Protein AF-A0A2E9YF10-F1 (afdb_monomer_lite)

Structure (mmCIF, N/CA/C/O backbone):
data_AF-A0A2E9YF10-F1
#
_entry.id   AF-A0A2E9YF10-F1
#
loop_
_atom_site.group_PDB
_atom_site.id
_atom_site.type_symbol
_atom_site.label_atom_id
_atom_site.label_alt_id
_atom_site.label_comp_id
_atom_site.label_asym_id
_atom_site.label_entity_id
_atom_site.label_seq_id
_atom_site.pdbx_PDB_ins_code
_atom_site.Cartn_x
_atom_site.Cartn_y
_atom_site.Cartn_z
_atom_site.occupancy
_atom_site.B_iso_or_equiv
_atom_site.auth_seq_id
_atom_site.auth_comp_id
_atom_site.auth_asym_id
_atom_site.auth_atom_id
_atom_site.pdbx_PDB_model_num
ATOM 1 N N . MET A 1 1 ? -75.043 26.087 6.408 1.00 33.78 1 MET A N 1
ATOM 2 C CA . MET A 1 1 ? -76.113 26.204 5.392 1.00 33.78 1 MET A CA 1
ATOM 3 C C . MET A 1 1 ? -75.469 26.584 4.065 1.00 33.78 1 MET A C 1
ATOM 5 O O . MET A 1 1 ? -74.513 27.340 4.0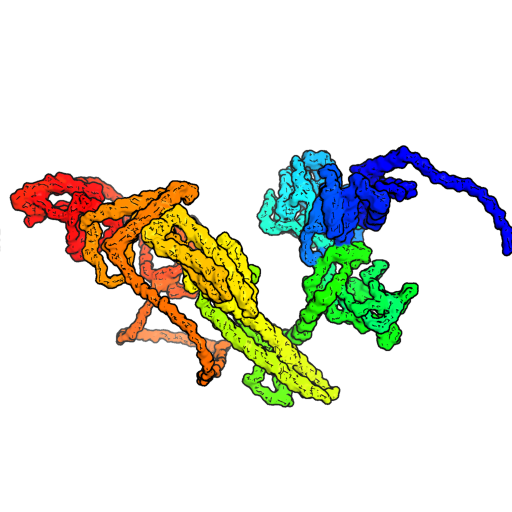78 1.00 33.78 1 MET A O 1
ATOM 9 N N . PHE A 1 2 ? -75.966 25.998 2.981 1.00 37.41 2 PHE A N 1
ATOM 10 C CA . PHE A 1 2 ? -75.585 26.122 1.566 1.00 37.41 2 PHE A CA 1
ATOM 11 C C . PHE A 1 2 ? -75.301 27.533 0.964 1.00 37.41 2 PHE A C 1
ATOM 13 O O . PHE A 1 2 ? -75.954 28.497 1.342 1.00 37.41 2 PHE A O 1
ATOM 20 N N . ILE A 1 3 ? -74.474 27.530 -0.106 1.00 39.19 3 ILE A N 1
ATOM 21 C CA . ILE A 1 3 ? -74.473 28.369 -1.347 1.00 39.19 3 ILE A CA 1
ATOM 22 C C . ILE A 1 3 ? -74.109 29.877 -1.272 1.00 39.19 3 ILE A C 1
ATOM 24 O O . ILE A 1 3 ? -74.899 30.685 -0.800 1.00 39.19 3 ILE A O 1
ATOM 28 N N . LEU A 1 4 ? -72.986 30.266 -1.907 1.00 33.84 4 LEU A N 1
ATOM 29 C CA . LEU A 1 4 ? -72.862 31.016 -3.195 1.00 33.84 4 LEU A CA 1
ATOM 30 C C . LEU A 1 4 ? -71.341 31.166 -3.507 1.00 33.84 4 LEU A C 1
ATOM 32 O O . LEU A 1 4 ? -70.606 31.550 -2.609 1.00 33.84 4 LEU A O 1
ATOM 36 N N . LEU A 1 5 ? -70.724 30.774 -4.635 1.00 41.94 5 LEU A N 1
ATOM 37 C CA . LEU A 1 5 ? -71.034 30.807 -6.083 1.00 41.94 5 LEU A CA 1
ATOM 38 C C . LEU A 1 5 ? -70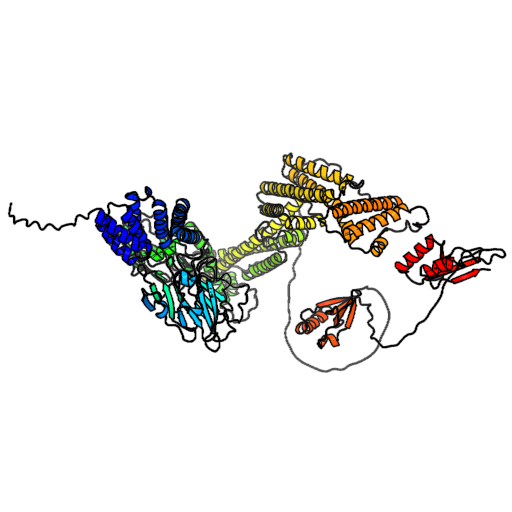.656 32.149 -6.754 1.00 41.94 5 LEU A C 1
ATOM 40 O O . LEU A 1 5 ? -71.479 33.057 -6.808 1.00 41.94 5 LEU A O 1
ATOM 44 N N . TRP A 1 6 ? -69.444 32.230 -7.331 1.00 31.45 6 TRP A N 1
ATOM 45 C CA . TRP A 1 6 ? -69.041 33.248 -8.323 1.00 31.45 6 TRP A CA 1
ATOM 46 C C . TRP A 1 6 ? -68.174 32.639 -9.448 1.00 31.45 6 TRP A C 1
ATOM 48 O O . TRP A 1 6 ? -67.089 32.127 -9.205 1.00 31.45 6 TRP A O 1
ATOM 58 N N . THR A 1 7 ? -68.722 32.689 -10.667 1.00 33.41 7 THR A N 1
ATOM 59 C CA . THR A 1 7 ? -68.110 32.606 -12.017 1.00 33.41 7 THR A CA 1
ATOM 60 C C . THR A 1 7 ? -66.677 32.076 -12.203 1.00 33.41 7 THR A C 1
ATOM 62 O O . THR A 1 7 ? -65.699 32.740 -11.866 1.00 33.41 7 THR A O 1
ATOM 65 N N . THR A 1 8 ? -66.554 30.978 -12.954 1.00 36.12 8 THR A N 1
ATOM 66 C CA . THR A 1 8 ? -65.306 30.539 -13.601 1.00 36.12 8 THR A CA 1
ATOM 67 C C . THR A 1 8 ? -64.965 31.389 -14.831 1.00 36.12 8 THR A C 1
ATOM 69 O O . THR A 1 8 ? -65.691 31.346 -15.825 1.00 36.12 8 THR A O 1
ATOM 72 N N . SER A 1 9 ? -63.817 32.067 -14.812 1.00 33.66 9 SER A N 1
ATOM 73 C CA . SER A 1 9 ? -63.152 32.570 -16.023 1.00 33.66 9 SER A CA 1
ATOM 74 C C . SER A 1 9 ? -62.029 31.607 -16.396 1.00 33.66 9 SER A C 1
ATOM 76 O O . SER A 1 9 ? -60.978 31.610 -15.759 1.00 33.66 9 SER A O 1
ATOM 78 N N . THR A 1 10 ? -62.240 30.761 -17.405 1.00 37.72 10 THR A N 1
ATOM 79 C CA . THR A 1 10 ? -61.229 29.799 -17.870 1.00 37.72 10 THR A CA 1
ATOM 80 C C . THR A 1 10 ? -60.118 30.510 -18.640 1.00 37.72 10 THR A C 1
ATOM 82 O O . THR A 1 10 ? -60.157 30.597 -19.869 1.00 37.72 10 THR A O 1
ATOM 85 N N . VAL A 1 11 ? -59.105 30.998 -17.924 1.00 36.19 11 VAL A N 1
ATOM 86 C CA . VAL A 1 11 ? -57.797 31.259 -18.529 1.00 36.19 11 VAL A CA 1
ATOM 87 C C . VAL A 1 11 ? -57.187 29.900 -18.848 1.00 36.19 11 VAL A C 1
ATOM 89 O O . VAL A 1 11 ? -56.708 29.200 -17.959 1.00 36.19 11 VAL A O 1
ATOM 92 N N . SER A 1 12 ? -57.235 29.509 -20.120 1.00 37.44 12 SER A N 1
ATOM 93 C CA . SER A 1 12 ? -56.389 28.427 -20.611 1.00 37.44 12 SER A CA 1
ATOM 94 C C . SER A 1 12 ? -54.945 28.908 -20.515 1.00 37.44 12 SER A C 1
ATOM 96 O O . SER A 1 12 ? -54.498 29.725 -21.319 1.00 37.44 12 SER A O 1
ATOM 98 N N . ALA A 1 13 ? -54.221 28.407 -19.514 1.00 35.00 13 ALA A N 1
ATOM 99 C CA . ALA A 1 13 ? -52.782 28.289 -19.637 1.00 35.00 13 ALA A CA 1
ATOM 100 C C . ALA A 1 13 ? -52.546 27.311 -20.791 1.00 35.00 13 ALA A C 1
ATOM 102 O O . ALA A 1 13 ? -52.796 26.113 -20.658 1.00 35.00 13 ALA A O 1
ATOM 103 N N . GLN A 1 14 ? -52.159 27.838 -21.951 1.00 34.19 14 GLN A N 1
ATOM 104 C CA . GLN A 1 14 ? -51.755 27.013 -23.077 1.00 34.19 14 GLN A CA 1
ATOM 105 C C . GLN A 1 14 ? -50.404 26.389 -22.730 1.00 34.19 14 GLN A C 1
ATOM 107 O O . GLN A 1 14 ? -49.355 26.966 -23.008 1.00 34.19 14 GLN A O 1
ATOM 112 N N . SER A 1 15 ? -50.439 25.197 -22.129 1.00 40.03 15 SER A N 1
ATOM 113 C CA . SER A 1 15 ? -49.371 24.225 -22.328 1.00 40.03 15 SER A CA 1
ATOM 114 C C . SER A 1 15 ? -49.206 24.083 -23.837 1.00 40.03 15 SER A C 1
ATOM 116 O O . SER A 1 15 ? -50.122 23.619 -24.519 1.00 40.03 15 SER A O 1
ATOM 118 N N . VAL A 1 16 ? -48.091 24.575 -24.372 1.00 47.06 16 VAL A N 1
ATOM 119 C CA . VAL A 1 16 ? -47.801 24.441 -25.798 1.00 47.06 16 VAL A CA 1
ATOM 120 C C . VAL A 1 16 ? -47.677 22.947 -26.065 1.00 47.06 16 VAL A C 1
ATOM 122 O O . VAL A 1 16 ? -46.739 22.324 -25.577 1.00 47.06 16 VAL A O 1
ATOM 125 N N . GLU A 1 17 ? -48.618 22.366 -26.808 1.00 52.06 17 GLU A N 1
ATOM 126 C CA . GLU A 1 17 ? -48.466 21.008 -27.325 1.00 52.06 17 GLU A CA 1
ATOM 127 C C . GLU A 1 17 ? -47.304 21.030 -28.321 1.00 52.06 17 GLU A C 1
ATOM 129 O O . GLU A 1 17 ? -47.442 21.456 -29.471 1.00 52.06 17 GLU A O 1
ATOM 134 N N . TRP A 1 18 ? -46.120 20.646 -27.848 1.00 61.25 18 TRP A N 1
ATOM 135 C CA . TRP A 1 18 ? -44.942 20.519 -28.690 1.00 61.25 18 TRP A CA 1
ATOM 136 C C . TRP A 1 18 ? -45.186 19.411 -29.710 1.00 61.25 18 TRP A C 1
ATOM 138 O O . TRP A 1 18 ? -45.503 18.278 -29.353 1.00 61.25 18 TRP A O 1
ATOM 148 N N . SER A 1 19 ? -45.008 19.719 -30.996 1.00 77.81 19 SER A N 1
ATOM 149 C CA . SER A 1 19 ? -45.003 18.664 -32.004 1.00 77.81 19 SER A CA 1
ATOM 150 C C . SER A 1 19 ? -43.757 17.790 -31.824 1.00 77.81 19 SER A C 1
ATOM 152 O O . SER A 1 19 ? -42.690 18.303 -31.480 1.00 77.81 19 SER A O 1
ATOM 154 N N . GLU A 1 20 ? -43.842 16.494 -32.141 1.00 81.62 20 GLU A N 1
ATOM 155 C CA . GLU A 1 20 ? -42.673 15.589 -32.160 1.00 81.62 20 GLU A CA 1
ATOM 156 C C . GLU A 1 20 ? -41.497 16.166 -32.967 1.00 81.62 20 GLU A C 1
ATOM 158 O O . GLU A 1 20 ? -40.333 15.941 -32.649 1.00 81.62 20 GLU A O 1
ATOM 163 N N . LYS A 1 21 ? -41.788 16.970 -33.998 1.00 82.50 21 LYS A N 1
ATOM 164 C CA . LYS A 1 21 ? -40.778 17.642 -34.821 1.00 82.50 21 LYS A CA 1
ATOM 165 C C . LYS A 1 21 ? -40.093 18.805 -34.095 1.00 82.50 21 LYS A C 1
ATOM 167 O O . LYS A 1 21 ? -38.905 19.036 -34.312 1.00 82.50 21 LYS A O 1
ATOM 172 N N . ASP A 1 22 ? -40.820 19.549 -33.265 1.00 82.44 22 ASP A N 1
ATOM 173 C CA . ASP A 1 22 ? -40.246 20.608 -32.431 1.00 82.44 22 ASP A CA 1
ATOM 174 C C . ASP A 1 22 ? -39.468 20.022 -31.248 1.00 82.44 22 ASP A C 1
ATOM 176 O O . ASP A 1 22 ? -38.408 20.550 -30.908 1.00 82.44 22 ASP A O 1
ATOM 180 N N . LEU A 1 23 ? -39.934 18.899 -30.690 1.00 84.94 23 LEU A N 1
ATOM 181 C CA . LEU A 1 23 ? -39.217 18.143 -29.664 1.00 84.94 23 LEU A CA 1
ATOM 182 C C . LEU A 1 23 ? -37.903 17.582 -30.216 1.00 84.94 23 LEU A C 1
ATOM 184 O O . LEU A 1 23 ? -36.839 17.969 -29.739 1.00 84.94 23 LEU A O 1
ATOM 188 N N . ALA A 1 24 ? -37.949 16.801 -31.300 1.00 86.88 24 ALA A N 1
ATOM 189 C CA . ALA A 1 24 ? -36.759 16.243 -31.945 1.00 86.88 24 ALA A CA 1
ATOM 190 C C . ALA A 1 24 ? -35.729 17.316 -32.355 1.00 86.88 24 ALA A C 1
ATOM 192 O O . ALA A 1 24 ? -34.529 17.102 -32.200 1.00 86.88 24 ALA A O 1
ATOM 193 N N . ARG A 1 25 ? -36.170 18.497 -32.821 1.00 88.69 25 ARG A N 1
ATOM 194 C CA . ARG A 1 25 ? -35.262 19.614 -33.152 1.00 88.69 25 ARG A CA 1
ATOM 195 C C . ARG A 1 25 ? -34.525 20.160 -31.925 1.00 88.69 25 ARG A C 1
ATOM 197 O O . ARG A 1 25 ? -33.366 20.543 -32.044 1.00 88.69 25 ARG A O 1
ATOM 204 N N . ASN A 1 26 ? -35.183 20.252 -30.771 1.00 87.25 26 ASN A N 1
ATOM 205 C CA . ASN A 1 26 ? -34.536 20.758 -29.559 1.00 87.25 26 ASN A CA 1
ATOM 206 C C . ASN A 1 26 ? -33.695 19.680 -28.858 1.00 87.25 26 ASN A C 1
ATOM 208 O O . ASN A 1 26 ? -32.656 20.029 -28.313 1.00 87.25 26 ASN A O 1
ATOM 212 N N . VAL A 1 27 ? -34.071 18.398 -28.951 1.00 91.38 27 VAL A N 1
ATOM 213 C CA . VAL A 1 27 ? -33.208 17.274 -28.539 1.00 91.38 27 VAL A CA 1
ATOM 214 C C . VAL A 1 27 ? -31.919 17.261 -29.363 1.00 91.38 27 VAL A C 1
ATOM 216 O O . VAL A 1 27 ? -30.845 17.259 -28.781 1.00 91.38 27 VAL A O 1
ATOM 219 N N . HIS A 1 28 ? -32.005 17.372 -30.695 1.00 91.38 28 HIS A N 1
ATOM 220 C CA . HIS A 1 28 ? -30.828 17.499 -31.570 1.00 91.38 28 HIS A CA 1
ATOM 221 C C . HIS A 1 28 ? -29.921 18.664 -31.150 1.00 91.38 28 HIS A C 1
ATOM 223 O O . HIS A 1 28 ? -28.714 18.501 -31.051 1.00 91.38 28 HIS A O 1
ATOM 229 N N . ARG A 1 29 ? -30.503 19.827 -30.836 1.00 89.44 29 ARG A N 1
ATOM 230 C CA . ARG A 1 29 ? -29.757 21.007 -30.371 1.00 89.44 29 ARG A CA 1
ATOM 231 C C . ARG A 1 29 ? -29.088 20.816 -29.001 1.00 89.44 29 ARG A C 1
ATOM 233 O O . ARG A 1 29 ? -28.072 21.456 -28.725 1.00 89.44 29 ARG A O 1
ATOM 240 N N . ALA A 1 30 ? -29.681 19.998 -28.137 1.00 91.81 30 ALA A N 1
ATOM 241 C CA . ALA A 1 30 ? -29.127 19.671 -26.831 1.00 91.81 30 ALA A CA 1
ATOM 242 C C . ALA A 1 30 ? -27.978 18.655 -26.969 1.00 91.81 30 ALA A C 1
ATOM 244 O O . ALA A 1 30 ? -26.899 18.906 -26.440 1.00 91.81 30 ALA A O 1
ATOM 245 N N . GLU A 1 31 ? -28.149 17.610 -27.790 1.00 93.50 31 GLU A N 1
ATOM 246 C CA . GLU A 1 31 ? -27.062 16.700 -28.191 1.00 93.50 31 GLU A CA 1
ATOM 247 C C . GLU A 1 31 ? -25.905 17.462 -28.865 1.00 93.50 31 GLU A C 1
ATOM 249 O O . GLU A 1 31 ? -24.761 17.256 -28.492 1.00 93.50 31 GLU A O 1
ATOM 254 N N . GLU A 1 32 ? -26.172 18.418 -29.769 1.00 93.75 32 GLU A N 1
ATOM 255 C CA . GLU A 1 32 ? -25.132 19.269 -30.384 1.00 93.75 32 GLU A CA 1
ATOM 256 C C . GLU A 1 32 ? -24.313 20.058 -29.344 1.00 93.75 32 GLU A C 1
ATOM 258 O O . GLU A 1 32 ? -23.129 20.301 -29.561 1.00 93.75 32 GLU A O 1
ATOM 263 N N . SER A 1 33 ? -24.919 20.462 -28.218 1.00 90.31 33 SER A N 1
ATOM 264 C CA . SER A 1 33 ? -24.198 21.139 -27.124 1.00 90.31 33 SER A CA 1
ATOM 265 C C . SER A 1 33 ? -23.443 20.137 -26.237 1.00 90.31 33 SER A C 1
ATOM 267 O O . SER A 1 33 ? -22.348 20.438 -25.773 1.00 90.31 33 SER A O 1
ATOM 269 N N . PHE A 1 34 ? -23.986 18.928 -26.047 1.00 92.06 34 PHE A N 1
ATOM 270 C CA . PHE A 1 34 ? -23.326 17.825 -25.340 1.00 92.06 34 PHE A CA 1
ATOM 271 C C . PHE A 1 34 ? -22.072 17.333 -26.083 1.00 92.06 34 PHE A C 1
ATOM 273 O O . PHE A 1 34 ? -20.990 17.291 -25.503 1.00 92.06 34 PHE A O 1
ATOM 280 N N . GLU A 1 35 ? -22.187 17.049 -27.385 1.00 90.19 35 GLU A N 1
ATOM 281 C CA . GLU A 1 35 ? -21.073 16.646 -28.258 1.00 90.19 35 GLU A CA 1
ATOM 282 C C . GLU A 1 35 ? -20.001 17.743 -28.395 1.00 90.19 35 GLU A C 1
ATOM 284 O O . GLU A 1 35 ? -18.830 17.436 -28.615 1.00 90.19 35 GLU A O 1
ATOM 289 N N . ALA A 1 36 ? -20.380 19.018 -28.240 1.00 86.50 36 ALA A N 1
ATOM 290 C CA . ALA A 1 36 ? -19.456 20.153 -28.226 1.00 86.50 36 ALA A CA 1
ATOM 291 C C . ALA A 1 36 ? -18.755 20.384 -26.870 1.00 86.50 36 ALA A C 1
ATOM 293 O O . ALA A 1 36 ? -17.874 21.240 -26.793 1.00 86.50 36 ALA A O 1
ATOM 294 N N . GLY A 1 37 ? -19.134 19.659 -25.810 1.00 86.44 37 GLY A N 1
ATOM 295 C CA . GLY A 1 37 ? -18.610 19.857 -24.454 1.00 86.44 37 GLY A CA 1
ATOM 296 C C . GLY A 1 37 ? -19.197 21.059 -23.701 1.00 86.44 37 GLY A C 1
ATOM 297 O O . GLY A 1 37 ? -18.719 21.378 -22.617 1.00 86.44 37 GLY A O 1
ATOM 298 N N . GLU A 1 38 ? -20.235 21.714 -24.233 1.00 89.88 38 GLU A N 1
ATOM 299 C CA . GLU A 1 38 ? -20.941 22.839 -23.596 1.00 89.88 38 GLU A CA 1
ATOM 300 C C . GLU A 1 38 ? -21.930 22.321 -22.527 1.00 89.88 38 GLU A C 1
ATOM 302 O O . GLU A 1 38 ? -23.151 22.486 -22.639 1.00 89.88 38 GLU A O 1
ATOM 307 N N . MET A 1 39 ? -21.417 21.633 -21.506 1.00 91.62 39 MET A N 1
ATOM 308 C CA . MET A 1 39 ? -22.204 20.930 -20.490 1.00 91.62 39 MET A CA 1
ATOM 309 C C . MET A 1 39 ? -23.185 21.840 -19.735 1.00 91.62 39 MET A C 1
ATOM 311 O O . MET A 1 39 ? -24.346 21.456 -19.599 1.00 91.62 39 MET A O 1
ATOM 315 N N . SER A 1 40 ? -22.807 23.069 -19.356 1.00 90.25 40 SER A N 1
ATOM 316 C CA . SER A 1 40 ? -23.729 24.013 -18.689 1.00 90.25 40 SER A CA 1
ATOM 317 C C . SER A 1 40 ? -24.909 24.403 -19.590 1.00 90.25 40 SER A C 1
ATOM 319 O O . SER A 1 40 ? -26.069 24.487 -19.167 1.00 90.25 40 SER A O 1
ATOM 321 N N . ARG A 1 41 ? -24.637 24.573 -20.888 1.00 90.56 41 ARG A N 1
ATOM 322 C CA . ARG A 1 41 ? -25.661 24.860 -21.900 1.00 90.56 41 ARG A CA 1
ATOM 323 C C . ARG A 1 41 ? -26.545 23.642 -22.163 1.00 90.56 41 ARG A C 1
ATOM 325 O O . ARG A 1 41 ? -27.754 23.798 -22.344 1.00 90.56 41 ARG A O 1
ATOM 332 N N . SER A 1 42 ? -25.947 22.453 -22.188 1.00 92.56 42 SER A N 1
ATOM 333 C CA . SER A 1 42 ? -26.638 21.183 -22.392 1.00 92.56 42 SER A CA 1
ATOM 334 C C . SER A 1 42 ? -27.578 20.870 -21.224 1.00 92.56 42 SER A C 1
ATOM 336 O O . SER A 1 42 ? -28.759 20.611 -21.453 1.00 92.56 42 SER A O 1
ATOM 338 N N . TYR A 1 43 ? -27.113 21.032 -19.981 1.00 94.00 43 TYR A N 1
ATOM 339 C CA . TYR A 1 43 ? -27.906 20.910 -18.753 1.00 94.00 43 TYR A CA 1
ATOM 340 C C . TYR A 1 43 ? -29.173 21.775 -18.809 1.00 94.00 43 TYR A C 1
ATOM 342 O O . TYR A 1 43 ? -30.287 21.263 -18.691 1.00 94.00 43 TYR A O 1
ATOM 350 N N . GLY A 1 44 ? -29.029 23.072 -19.111 1.00 90.62 44 GLY A N 1
ATOM 351 C CA . GLY A 1 44 ? -30.166 23.992 -19.227 1.00 90.62 44 GLY A CA 1
ATOM 352 C C . GLY A 1 44 ? -31.159 23.645 -20.350 1.00 90.62 44 GLY A C 1
ATOM 353 O O . GLY A 1 44 ? -32.341 23.981 -20.252 1.00 90.62 44 GLY A O 1
ATOM 354 N N . LEU A 1 45 ? -30.715 22.955 -21.408 1.00 91.81 45 LEU A N 1
ATOM 355 C CA . LEU A 1 45 ? -31.592 22.444 -22.467 1.00 91.81 45 LEU A CA 1
ATOM 356 C C . LEU A 1 45 ? -32.282 21.134 -22.055 1.00 91.81 45 LEU A C 1
ATOM 358 O O . LEU A 1 45 ? -33.492 21.005 -22.250 1.00 91.81 45 LEU A O 1
ATOM 362 N N . PHE A 1 46 ? -31.558 20.183 -21.460 1.00 93.44 46 PHE A N 1
ATOM 363 C CA . PHE A 1 46 ? -32.112 18.892 -21.049 1.00 93.44 46 PHE A CA 1
ATOM 364 C C . PHE A 1 46 ? -33.041 18.989 -19.833 1.00 93.44 46 PHE A C 1
ATOM 366 O O . PHE A 1 46 ? -34.098 18.364 -19.866 1.00 93.44 46 PHE A O 1
ATOM 373 N N . ALA A 1 47 ? -32.762 19.849 -18.846 1.00 91.12 47 ALA A N 1
ATOM 374 C CA . ALA A 1 47 ? -33.702 20.159 -17.760 1.00 91.12 47 ALA A CA 1
ATOM 375 C C . ALA A 1 47 ? -35.066 20.626 -18.311 1.00 91.12 47 ALA A C 1
ATOM 377 O O . ALA A 1 47 ? -36.141 20.187 -17.886 1.00 91.12 47 ALA A O 1
ATOM 378 N N . HIS A 1 48 ? -35.036 21.494 -19.330 1.00 90.75 48 HIS A N 1
ATOM 379 C CA . HIS A 1 48 ? -36.249 21.964 -19.991 1.00 90.75 48 HIS A CA 1
ATOM 380 C C . HIS A 1 48 ? -36.959 20.855 -20.788 1.00 90.75 48 HIS A C 1
ATOM 382 O O . HIS A 1 48 ? -38.185 20.785 -20.780 1.00 90.75 48 HIS A O 1
ATOM 388 N N . LEU A 1 49 ? -36.212 19.965 -21.447 1.00 92.19 49 LEU A N 1
ATOM 389 C CA . LEU A 1 49 ? -36.780 18.829 -22.177 1.00 92.19 49 LEU A CA 1
ATOM 390 C C . LEU A 1 49 ? -37.421 17.795 -21.235 1.00 92.19 49 LEU A C 1
ATOM 392 O O . LEU A 1 49 ? -38.538 17.355 -21.504 1.00 92.19 49 LEU A O 1
ATOM 396 N N . VAL A 1 50 ? -36.774 17.454 -20.116 1.00 92.12 50 VAL A N 1
ATOM 397 C CA . VAL A 1 50 ? -37.313 16.525 -19.106 1.00 92.12 50 VAL A CA 1
ATOM 398 C C . VAL A 1 50 ? -38.568 17.101 -18.439 1.00 92.12 50 VAL A C 1
ATOM 400 O O . VAL A 1 50 ? -39.575 16.405 -18.337 1.00 92.12 50 VAL A O 1
ATOM 403 N N . SER A 1 51 ? -38.584 18.396 -18.097 1.00 89.06 51 SER A N 1
ATOM 404 C CA . SER A 1 51 ? -39.793 19.058 -17.560 1.00 89.06 51 SER A CA 1
ATOM 405 C C . SER A 1 51 ? -40.988 19.123 -18.531 1.00 89.06 51 SER A C 1
ATOM 407 O O . SER A 1 51 ? -42.101 19.421 -18.097 1.00 89.06 51 SER A O 1
ATOM 409 N N . ILE A 1 52 ? -40.788 18.830 -19.824 1.00 87.81 52 ILE A N 1
ATOM 410 C CA . ILE A 1 52 ? -41.849 18.744 -20.843 1.00 87.81 52 ILE A CA 1
ATOM 411 C C . ILE A 1 52 ? -42.217 17.287 -21.178 1.00 87.81 52 ILE A C 1
ATOM 413 O O . ILE A 1 52 ? -43.387 17.006 -21.431 1.00 87.81 52 ILE A O 1
ATOM 417 N N . ALA A 1 53 ? -41.237 16.379 -21.218 1.00 87.12 53 ALA A N 1
ATOM 418 C CA . ALA A 1 53 ? -41.368 15.025 -21.770 1.00 87.12 53 ALA A CA 1
ATOM 419 C C . ALA A 1 53 ? -40.647 13.955 -20.920 1.00 87.12 53 ALA A C 1
ATOM 421 O O . ALA A 1 53 ? -39.948 13.084 -21.443 1.00 87.12 53 ALA A O 1
ATOM 422 N N . GLY A 1 54 ? -40.816 14.016 -19.596 1.00 85.94 54 GLY A N 1
ATOM 423 C CA . GLY A 1 54 ? -40.262 13.055 -18.628 1.00 85.94 54 GLY A CA 1
ATOM 424 C C . GLY A 1 54 ? -40.817 11.622 -18.715 1.00 85.94 54 GLY A C 1
ATOM 425 O O . GLY A 1 54 ? -40.532 10.794 -17.862 1.00 85.94 54 GLY A O 1
ATOM 426 N N . ASP A 1 55 ? -41.606 11.297 -19.742 1.00 89.56 55 ASP A N 1
ATOM 427 C CA . ASP A 1 55 ? -41.991 9.925 -20.090 1.00 89.56 55 ASP A CA 1
ATOM 428 C C . ASP A 1 55 ? -40.932 9.206 -20.956 1.00 89.56 55 ASP A C 1
ATOM 430 O O . ASP A 1 55 ? -41.097 8.035 -21.302 1.00 89.56 55 ASP A O 1
ATOM 434 N N . ARG A 1 56 ? -39.835 9.889 -21.326 1.00 92.31 56 ARG A N 1
ATOM 435 C CA . ARG A 1 56 ? -38.810 9.378 -22.255 1.00 92.31 56 ARG A CA 1
ATOM 436 C C . ARG A 1 56 ? -37.496 9.052 -21.550 1.00 92.31 56 ARG A C 1
ATOM 438 O O . ARG A 1 56 ? -36.715 9.955 -21.245 1.00 92.31 56 ARG A O 1
ATOM 445 N N . ALA A 1 57 ? -37.193 7.755 -21.439 1.00 95.06 57 ALA A N 1
ATOM 446 C CA . ALA A 1 57 ? -35.952 7.215 -20.864 1.00 95.06 57 ALA A CA 1
ATOM 447 C C . ALA A 1 57 ? -34.680 7.949 -21.325 1.00 95.06 57 ALA A C 1
ATOM 449 O O . ALA A 1 57 ? -33.833 8.297 -20.512 1.00 95.06 57 ALA A O 1
ATOM 450 N N . PHE A 1 58 ? -34.569 8.238 -22.627 1.00 95.75 58 PHE A N 1
ATOM 451 C CA . PHE A 1 58 ? -33.410 8.919 -23.212 1.00 95.75 58 PHE A CA 1
ATOM 452 C C . PHE A 1 58 ? -33.165 10.326 -22.639 1.00 95.75 58 PHE A C 1
ATOM 454 O O . PHE A 1 58 ? -32.014 10.708 -22.454 1.00 95.75 58 PHE A O 1
ATOM 461 N N . LEU A 1 59 ? -34.220 11.094 -22.340 1.00 95.44 59 LEU A N 1
ATOM 462 C CA . LEU A 1 59 ? -34.071 12.454 -21.807 1.00 95.44 59 LEU A CA 1
ATOM 463 C C . LEU A 1 59 ? -33.585 12.430 -20.356 1.00 95.44 59 LEU A C 1
ATOM 465 O O . LEU A 1 59 ? -32.717 13.219 -19.997 1.00 95.44 59 LEU A O 1
ATOM 469 N N . HIS A 1 60 ? -34.093 11.486 -19.562 1.00 96.44 60 HIS A N 1
ATOM 470 C CA . HIS A 1 60 ? -33.612 11.222 -18.206 1.00 96.44 60 HIS A CA 1
ATOM 471 C C . HIS A 1 60 ? -32.153 10.754 -18.214 1.00 96.44 60 HIS A C 1
ATOM 473 O O . HIS A 1 60 ? -31.312 11.362 -17.559 1.00 96.44 60 HIS A O 1
ATOM 479 N N . PHE A 1 61 ? -31.826 9.768 -19.053 1.00 97.62 61 PHE A N 1
ATOM 480 C CA . PHE A 1 61 ? -30.466 9.261 -19.217 1.00 97.62 61 PHE A CA 1
ATOM 481 C C . PHE A 1 61 ? -29.478 10.367 -19.607 1.00 97.62 61 PHE A C 1
ATOM 483 O O . PHE A 1 61 ? -28.434 10.493 -18.970 1.00 97.62 61 PHE A O 1
ATOM 490 N N . ARG A 1 62 ? -29.797 11.197 -20.611 1.00 96.38 62 ARG A N 1
ATOM 491 C CA . ARG A 1 62 ? -28.919 12.302 -21.024 1.00 96.38 62 ARG A CA 1
ATOM 492 C C . ARG A 1 62 ? -28.786 13.382 -19.960 1.00 96.38 62 ARG A C 1
ATOM 494 O O . ARG A 1 62 ? -27.671 13.832 -19.723 1.00 96.38 62 ARG A O 1
ATOM 501 N N . PHE A 1 63 ? -29.873 13.757 -19.288 1.00 96.81 63 PHE A N 1
ATOM 502 C CA . PHE A 1 63 ? -29.805 14.725 -18.196 1.00 96.81 63 PHE A CA 1
ATOM 503 C C . PHE A 1 63 ? -28.927 14.219 -17.040 1.00 96.81 63 PHE A C 1
ATOM 505 O O . PHE A 1 63 ? -27.998 14.918 -16.641 1.00 96.81 63 PHE A O 1
ATOM 512 N N . GLY A 1 64 ? -29.129 12.975 -16.591 1.00 96.50 64 GLY A N 1
ATOM 513 C CA . GLY A 1 64 ? -28.282 12.351 -15.571 1.00 96.50 64 GLY A CA 1
ATOM 514 C C . GLY A 1 64 ? -26.814 12.242 -16.007 1.00 96.50 64 GLY A C 1
ATOM 515 O O . GLY A 1 64 ? -25.920 12.601 -15.246 1.00 96.50 64 GLY A O 1
ATOM 516 N N . SER A 1 65 ? -26.561 11.873 -17.271 1.00 96.25 65 SER A N 1
ATOM 517 C CA . SER A 1 65 ? -25.210 11.833 -17.869 1.00 96.25 65 SER A CA 1
ATOM 518 C C . SER A 1 65 ? -24.505 13.195 -17.855 1.00 96.25 65 SER A C 1
ATOM 520 O O . SER A 1 65 ? -23.294 13.260 -17.671 1.00 96.25 65 SER A O 1
ATOM 522 N N . ILE A 1 66 ? -25.240 14.295 -18.049 1.00 95.50 66 ILE A N 1
ATOM 523 C CA . ILE A 1 66 ? -24.691 15.657 -17.955 1.00 95.50 66 ILE A CA 1
ATOM 524 C C . ILE A 1 66 ? -24.361 15.998 -16.500 1.00 95.50 66 ILE A C 1
ATOM 526 O O . ILE A 1 66 ? -23.297 16.548 -16.226 1.00 95.50 66 ILE A O 1
ATOM 530 N N . CYS A 1 67 ? -25.227 15.617 -15.560 1.00 95.06 67 CYS A N 1
ATOM 531 C CA . CYS A 1 67 ? -25.017 15.864 -14.136 1.00 95.06 67 CYS A CA 1
ATOM 532 C C . CYS A 1 67 ? -23.747 15.176 -13.592 1.00 95.06 67 CYS A C 1
ATOM 534 O O . CYS A 1 67 ? -23.107 15.726 -12.702 1.00 95.06 67 CYS A O 1
ATOM 536 N N . THR A 1 68 ? -23.278 14.065 -14.185 1.00 94.25 68 THR A N 1
ATOM 537 C CA . THR A 1 68 ? -21.985 13.445 -13.807 1.00 94.25 68 THR A CA 1
ATOM 538 C C . THR A 1 68 ? -20.743 14.275 -14.175 1.00 94.25 68 THR A C 1
ATOM 540 O O . THR A 1 68 ? -19.626 13.819 -13.947 1.00 94.25 68 THR A O 1
ATOM 543 N N . TYR A 1 69 ? -20.876 15.436 -14.826 1.00 91.06 69 TYR A N 1
ATOM 544 C CA . TYR A 1 69 ? -19.750 16.345 -15.103 1.00 91.06 69 TYR A CA 1
ATOM 545 C C . TYR A 1 69 ? -19.515 17.381 -13.987 1.00 91.06 69 TYR A C 1
ATOM 547 O O . TYR A 1 69 ? -18.698 18.281 -14.154 1.00 91.06 69 TYR A O 1
ATOM 555 N N . THR A 1 70 ? -20.193 17.256 -12.842 1.00 86.94 70 THR A N 1
ATOM 556 C CA . THR A 1 70 ? -19.931 18.055 -11.636 1.00 86.94 70 THR A CA 1
ATOM 557 C C . THR A 1 70 ? -20.300 17.279 -10.370 1.00 86.94 70 THR A C 1
ATOM 559 O O . THR A 1 70 ? -21.269 16.525 -10.335 1.00 86.94 70 THR A O 1
ATOM 562 N N . SER A 1 71 ? -19.543 17.504 -9.298 1.00 83.44 71 SER A N 1
ATOM 563 C CA . SER A 1 71 ? -19.822 16.986 -7.953 1.00 83.44 71 SER A CA 1
ATOM 564 C C . SER A 1 71 ? -21.146 17.493 -7.359 1.00 83.44 71 SER A C 1
ATOM 566 O O . SER A 1 71 ? -21.710 16.850 -6.477 1.00 83.44 71 SER A O 1
ATOM 568 N N . LYS A 1 72 ? -21.657 18.644 -7.824 1.00 85.94 72 LYS A N 1
ATOM 569 C CA . LYS A 1 72 ? -22.846 19.305 -7.256 1.00 85.94 72 LYS A CA 1
ATOM 570 C C . LYS A 1 72 ? -24.153 18.586 -7.540 1.00 85.94 72 LYS A C 1
ATOM 572 O O . LYS A 1 72 ? -25.051 18.621 -6.708 1.00 85.94 72 LYS A O 1
ATOM 577 N N . HIS A 1 73 ? -24.258 17.977 -8.715 1.00 90.50 73 HIS A N 1
ATOM 578 C CA . HIS A 1 73 ? -25.498 17.397 -9.222 1.00 90.50 73 HIS A CA 1
ATOM 579 C C . HIS A 1 73 ? -25.461 15.856 -9.168 1.00 90.50 73 HIS A C 1
ATOM 581 O O . HIS A 1 73 ? -26.164 15.190 -9.916 1.00 90.50 73 HIS A O 1
ATOM 587 N N . LEU A 1 74 ? -24.660 15.267 -8.265 1.00 90.12 74 LEU A N 1
ATOM 588 C CA . LEU A 1 74 ? -24.528 13.808 -8.099 1.00 90.12 74 LEU A CA 1
ATOM 589 C C . LEU A 1 74 ? -25.791 13.106 -7.570 1.00 90.12 74 LEU A C 1
ATOM 591 O O . LEU A 1 74 ? -25.924 11.896 -7.753 1.00 90.12 74 LEU A O 1
ATOM 595 N N . GLU A 1 75 ? -26.697 13.830 -6.912 1.00 91.75 75 GLU A N 1
ATOM 596 C CA . GLU A 1 75 ? -28.016 13.310 -6.518 1.00 91.75 75 GLU A CA 1
ATOM 597 C C . GLU A 1 75 ? -28.958 13.279 -7.735 1.00 91.75 75 GLU A C 1
ATOM 599 O O . GLU A 1 75 ? -29.508 12.230 -8.064 1.00 91.75 75 GLU A O 1
ATOM 604 N N . GLU A 1 76 ? -29.043 14.383 -8.488 1.00 94.81 76 GLU A N 1
ATOM 605 C CA . GLU A 1 76 ? -29.798 14.462 -9.752 1.00 94.81 76 GLU A CA 1
ATOM 606 C C . GLU A 1 76 ? -29.275 13.476 -10.812 1.00 94.81 76 GLU A C 1
ATOM 608 O O . GLU A 1 76 ? -30.055 12.903 -11.575 1.00 94.81 76 GLU A O 1
ATOM 613 N N . ALA A 1 77 ? -27.958 13.245 -10.851 1.00 96.25 77 ALA A N 1
ATOM 614 C CA . ALA A 1 77 ? -27.328 12.276 -11.739 1.00 96.25 77 ALA A CA 1
ATOM 615 C C . ALA A 1 77 ? -27.844 10.856 -11.481 1.00 96.25 77 ALA A C 1
ATOM 617 O O . ALA A 1 77 ? -28.262 10.179 -12.419 1.00 96.25 77 ALA A O 1
ATOM 618 N N . GLU A 1 78 ? -27.845 10.423 -10.219 1.00 96.38 78 GLU A N 1
ATOM 619 C CA . GLU A 1 78 ? -28.347 9.112 -9.809 1.00 96.38 78 GLU A CA 1
ATOM 620 C C . GLU A 1 78 ? -29.856 8.993 -10.043 1.00 96.38 78 GLU A C 1
ATOM 622 O O . GLU A 1 78 ? -30.288 8.080 -10.747 1.00 96.38 78 GLU A O 1
ATOM 627 N N . GLU A 1 79 ? -30.652 9.946 -9.542 1.00 96.81 79 GLU A N 1
ATOM 628 C CA . GLU A 1 79 ? -32.117 9.919 -9.643 1.00 96.81 79 GLU A CA 1
ATOM 629 C C . GLU A 1 79 ? -32.577 9.828 -11.109 1.00 96.81 79 GLU A C 1
ATOM 631 O O . GLU A 1 79 ? -33.395 8.975 -11.467 1.00 96.81 79 GLU A O 1
ATOM 636 N N . HIS A 1 80 ? -31.992 10.633 -12.004 1.00 97.50 80 HIS A N 1
ATOM 637 C CA . HIS A 1 80 ? -32.342 10.589 -13.422 1.00 97.50 80 HIS A CA 1
ATOM 638 C C . HIS A 1 80 ? -31.742 9.393 -14.180 1.00 97.50 80 HIS A C 1
ATOM 640 O O . HIS A 1 80 ? -32.356 8.949 -15.154 1.00 97.50 80 HIS A O 1
ATOM 646 N N . LEU A 1 81 ? -30.603 8.827 -13.763 1.00 98.06 81 LEU A N 1
ATOM 647 C CA . LEU A 1 81 ? -30.114 7.565 -14.335 1.00 98.06 81 LEU A CA 1
ATOM 648 C C . LEU A 1 81 ? -31.014 6.388 -13.924 1.00 98.06 81 LEU A C 1
ATOM 650 O O . LEU A 1 81 ? -31.386 5.603 -14.798 1.00 98.06 81 LEU A O 1
ATOM 654 N N . MET A 1 82 ? -31.451 6.312 -12.663 1.00 97.88 82 MET A N 1
ATOM 655 C CA . MET A 1 82 ? -32.409 5.300 -12.190 1.00 97.88 82 MET A CA 1
ATOM 656 C C . MET A 1 82 ? -33.769 5.428 -12.891 1.00 97.88 82 MET A C 1
ATOM 658 O O . MET A 1 82 ? -34.291 4.445 -13.414 1.00 97.88 82 MET A O 1
ATOM 662 N N . TRP A 1 83 ? -34.314 6.644 -13.024 1.00 97.50 83 TRP A N 1
ATOM 663 C CA . TRP A 1 83 ? -35.543 6.865 -13.801 1.00 97.50 83 TRP A CA 1
ATOM 664 C C . TRP A 1 83 ? -35.400 6.469 -15.277 1.00 97.50 83 TRP A C 1
ATOM 666 O O . TRP A 1 83 ? -36.371 6.034 -15.897 1.00 97.50 83 TRP A O 1
ATOM 676 N N . ALA A 1 84 ? -34.205 6.579 -15.862 1.00 97.56 84 ALA A N 1
ATOM 677 C CA . ALA A 1 84 ? -33.970 6.080 -17.212 1.00 97.56 84 ALA A CA 1
ATOM 678 C C . ALA A 1 84 ? -33.982 4.543 -17.286 1.00 97.56 84 ALA A C 1
ATOM 680 O O . ALA A 1 84 ? -34.457 3.999 -18.285 1.00 97.56 84 ALA A O 1
ATOM 681 N N . GLU A 1 85 ? -33.501 3.844 -16.252 1.00 97.56 85 GLU A N 1
ATOM 682 C CA . GLU A 1 85 ? -33.599 2.384 -16.131 1.00 97.56 85 GLU A CA 1
ATOM 683 C C . GLU A 1 85 ? -35.056 1.922 -16.001 1.00 97.56 85 GLU A C 1
ATOM 685 O O . GLU A 1 85 ? -35.489 1.098 -16.810 1.00 97.56 85 GLU A O 1
ATOM 690 N N . ASP A 1 86 ? -35.836 2.526 -15.096 1.00 97.00 86 ASP A N 1
ATOM 691 C CA . ASP A 1 86 ? -37.277 2.263 -14.929 1.00 97.00 86 ASP A CA 1
ATOM 692 C C . ASP A 1 86 ? -38.070 2.483 -16.233 1.00 97.00 86 ASP A C 1
ATOM 694 O O . ASP A 1 86 ? -38.979 1.718 -16.572 1.00 97.00 86 ASP A O 1
ATOM 698 N N . LEU A 1 87 ? -37.708 3.516 -17.005 1.00 96.25 87 LEU A N 1
ATOM 699 C CA . LEU A 1 87 ? -38.289 3.810 -18.321 1.00 96.25 87 LEU A CA 1
ATOM 700 C C . LEU A 1 87 ? -37.700 2.947 -19.463 1.00 96.25 87 LEU A C 1
ATOM 702 O O . LEU A 1 87 ? -38.135 3.067 -20.612 1.00 96.25 87 LEU A O 1
ATOM 706 N N . GLY A 1 88 ? -36.747 2.055 -19.172 1.00 95.50 88 GLY A N 1
ATOM 707 C CA . GLY A 1 88 ? -36.278 0.997 -20.071 1.00 95.50 88 GLY A CA 1
ATOM 708 C C . GLY A 1 88 ? -35.034 1.303 -20.914 1.00 95.50 88 GLY A C 1
ATOM 709 O O . GLY A 1 88 ? -34.855 0.666 -21.956 1.00 95.50 88 GLY A O 1
ATOM 710 N N . ILE A 1 89 ? -34.155 2.232 -20.508 1.00 96.81 89 ILE A N 1
ATOM 711 C CA . ILE A 1 89 ? -32.942 2.598 -21.275 1.00 96.81 89 ILE A CA 1
ATOM 712 C C . ILE A 1 89 ? -32.021 1.398 -21.560 1.00 96.81 89 ILE A C 1
ATOM 714 O O . ILE A 1 89 ? -31.421 1.332 -22.636 1.00 96.81 89 ILE A O 1
ATOM 718 N N . LEU A 1 90 ? -31.976 0.405 -20.663 1.00 94.31 90 LEU A N 1
ATOM 719 C CA . LEU A 1 90 ? -31.199 -0.831 -20.829 1.00 94.31 90 LEU A CA 1
ATOM 720 C C . LEU A 1 90 ? -31.679 -1.711 -22.001 1.00 94.31 90 LEU A C 1
ATOM 722 O O . LEU A 1 90 ? -30.935 -2.558 -22.487 1.00 94.31 90 LEU A O 1
ATOM 726 N N . GLY A 1 91 ? -32.900 -1.492 -22.504 1.00 92.31 91 GLY A N 1
ATOM 727 C CA . GLY A 1 91 ? -33.410 -2.118 -23.728 1.00 92.31 91 GLY A CA 1
ATOM 728 C C . GLY A 1 91 ? -32.974 -1.425 -25.028 1.00 92.31 91 GLY A C 1
ATOM 729 O O . GLY A 1 91 ? -33.425 -1.820 -26.105 1.00 92.31 91 GLY A O 1
ATOM 730 N N . THR A 1 92 ? -32.145 -0.378 -24.950 1.00 94.12 92 THR A N 1
ATOM 731 C CA . THR A 1 92 ? -31.731 0.469 -26.085 1.00 94.12 92 THR A CA 1
ATOM 732 C C . THR A 1 92 ? -30.232 0.350 -26.379 1.00 94.12 92 THR A C 1
ATOM 734 O O . THR A 1 92 ? -29.482 -0.278 -25.635 1.00 94.12 92 THR A O 1
ATOM 737 N N . GLU A 1 93 ? -29.747 0.993 -27.448 1.00 91.31 93 GLU A N 1
ATOM 738 C CA . GLU A 1 93 ? -28.307 1.004 -27.750 1.00 91.31 93 GLU A CA 1
ATOM 739 C C . GLU A 1 93 ? -27.450 1.859 -26.795 1.00 91.31 93 GLU A C 1
ATOM 741 O O . GLU A 1 93 ? -26.224 1.844 -26.914 1.00 91.31 93 GLU A O 1
ATOM 746 N N . HIS A 1 94 ? -28.075 2.550 -25.834 1.00 94.50 94 HIS A N 1
ATOM 747 C CA . HIS A 1 94 ? -27.400 3.329 -24.793 1.00 94.50 94 HIS A CA 1
ATOM 748 C C . HIS A 1 94 ? -27.080 2.529 -23.521 1.00 94.50 94 HIS A C 1
ATOM 750 O O . HIS A 1 94 ? -26.432 3.075 -22.640 1.00 94.50 94 HIS A O 1
ATOM 756 N N . ALA A 1 95 ? -27.469 1.252 -23.401 1.00 95.19 95 ALA A N 1
ATOM 757 C CA . ALA A 1 95 ? -27.263 0.466 -22.174 1.00 95.19 95 ALA A CA 1
ATOM 758 C C . ALA A 1 95 ? -25.800 0.476 -21.666 1.00 95.19 95 ALA A C 1
ATOM 760 O O . ALA A 1 95 ? -25.542 0.750 -20.497 1.00 95.19 95 ALA A O 1
ATOM 761 N N . ALA A 1 96 ? -24.829 0.274 -22.564 1.00 95.94 96 ALA A N 1
ATOM 762 C CA . ALA A 1 96 ? -23.401 0.325 -22.233 1.00 95.94 96 ALA A CA 1
ATOM 763 C C . ALA A 1 96 ? -22.928 1.731 -21.802 1.00 95.94 96 ALA A C 1
ATOM 765 O O . ALA A 1 96 ? -22.057 1.875 -20.952 1.00 95.94 96 ALA A O 1
ATOM 766 N N . GLU A 1 97 ? -23.519 2.773 -22.386 1.00 96.38 97 GLU A N 1
ATOM 767 C CA . GLU A 1 97 ? -23.213 4.177 -22.098 1.00 96.38 97 GLU A CA 1
ATOM 768 C C . GLU A 1 97 ? -23.842 4.623 -20.765 1.00 96.38 97 GLU A C 1
ATOM 770 O O . GLU A 1 97 ? -23.219 5.358 -20.007 1.00 96.38 97 GLU A O 1
ATOM 775 N N . TRP A 1 98 ? -25.029 4.109 -20.428 1.00 97.56 98 TRP A N 1
ATOM 776 C CA . TRP A 1 98 ? -25.662 4.268 -19.117 1.00 97.56 98 TRP A CA 1
ATOM 777 C C . TRP A 1 98 ? -24.809 3.650 -18.004 1.00 97.56 98 TRP A C 1
ATOM 779 O O . TRP A 1 98 ? -24.558 4.318 -17.006 1.00 97.56 98 TRP A O 1
ATOM 789 N N . HIS A 1 99 ? -24.267 2.440 -18.204 1.00 97.75 99 HIS A N 1
ATOM 790 C CA . HIS A 1 99 ? -23.329 1.845 -17.244 1.00 97.75 99 HIS A CA 1
ATOM 791 C C . HIS A 1 99 ? -22.051 2.682 -17.074 1.00 97.75 99 HIS A C 1
ATOM 793 O O . HIS A 1 99 ? -21.571 2.822 -15.955 1.00 97.75 99 HIS A O 1
ATOM 799 N N . TYR A 1 100 ? -21.524 3.304 -18.137 1.00 97.81 100 TYR A N 1
ATOM 800 C CA . TYR A 1 100 ? -20.397 4.235 -18.002 1.00 97.81 100 TYR A CA 1
ATOM 801 C C . TYR A 1 100 ? -20.751 5.442 -17.117 1.00 97.81 100 TYR A C 1
ATOM 803 O O . TYR A 1 100 ? -19.988 5.776 -16.210 1.00 97.81 100 TYR A O 1
ATOM 811 N N . TYR A 1 101 ? -21.908 6.075 -17.336 1.00 97.75 101 TYR A N 1
ATOM 812 C CA . TYR A 1 101 ? -22.316 7.239 -16.545 1.00 97.75 101 TYR A CA 1
ATOM 813 C C . TYR A 1 101 ? -22.702 6.886 -15.101 1.00 97.75 101 TYR A C 1
ATOM 815 O O . TYR A 1 101 ? -22.317 7.622 -14.196 1.00 97.75 101 TYR A O 1
ATOM 823 N N . LEU A 1 102 ? -23.338 5.738 -14.840 1.00 97.94 102 LEU A N 1
ATOM 824 C CA . LEU A 1 102 ? -23.558 5.263 -13.467 1.00 97.94 102 LEU A CA 1
ATOM 825 C C . LEU A 1 102 ? -22.230 4.932 -12.763 1.00 97.94 102 LEU A C 1
ATOM 827 O O . LEU A 1 102 ? -22.029 5.319 -11.614 1.00 97.94 102 LEU A O 1
ATOM 831 N N . GLY A 1 103 ? -21.268 4.338 -13.481 1.00 97.50 103 GLY A N 1
ATOM 832 C CA . GLY A 1 103 ? -19.900 4.165 -12.989 1.00 97.50 103 GLY A CA 1
ATOM 833 C C . GLY A 1 103 ? -19.250 5.490 -12.574 1.00 97.50 103 GLY A C 1
ATOM 834 O O . GLY A 1 103 ? -18.620 5.551 -11.523 1.00 97.50 103 GLY A O 1
ATOM 835 N N . ARG A 1 104 ? -19.472 6.586 -13.324 1.00 96.56 104 ARG A N 1
ATOM 836 C CA . ARG A 1 104 ? -19.020 7.934 -12.919 1.00 96.56 104 ARG A CA 1
ATOM 837 C C . ARG A 1 104 ? -19.693 8.446 -11.646 1.00 96.56 104 ARG A C 1
ATOM 839 O O . ARG A 1 104 ? -19.012 9.122 -10.884 1.00 96.56 104 ARG A O 1
ATOM 846 N N . VAL A 1 105 ? -20.973 8.151 -11.399 1.00 96.25 105 VAL A N 1
ATOM 847 C CA . VAL A 1 105 ? -21.651 8.564 -10.152 1.00 96.25 105 VAL A CA 1
ATOM 848 C C . VAL A 1 105 ? -20.973 7.927 -8.941 1.00 96.25 105 VAL A C 1
ATOM 850 O O . VAL A 1 105 ? -20.572 8.649 -8.031 1.00 96.25 105 VAL A O 1
ATOM 853 N N . HIS A 1 106 ? -20.776 6.607 -8.959 1.00 95.56 106 HIS A N 1
ATOM 854 C CA . HIS A 1 106 ? -20.092 5.894 -7.876 1.00 95.56 106 HIS A CA 1
ATOM 855 C C . HIS A 1 106 ? -18.627 6.329 -7.733 1.00 95.56 106 HIS A C 1
ATOM 857 O O . HIS A 1 106 ? -18.177 6.643 -6.633 1.00 95.56 106 HIS A O 1
ATOM 863 N N . HIS A 1 107 ? -17.901 6.478 -8.847 1.00 94.81 107 HIS A N 1
ATOM 864 C CA . HIS A 1 107 ? -16.510 6.940 -8.833 1.00 94.81 107 HIS A CA 1
ATOM 865 C C . HIS A 1 107 ? -16.387 8.318 -8.168 1.00 94.81 107 HIS A C 1
ATOM 867 O O . HIS A 1 107 ? -15.582 8.499 -7.260 1.00 94.81 107 HIS A O 1
ATOM 873 N N . LEU A 1 108 ? -17.252 9.270 -8.536 1.00 92.38 108 LEU A N 1
ATOM 874 C CA . LEU A 1 108 ? -17.272 10.612 -7.947 1.00 92.38 108 LEU A CA 1
ATOM 875 C C . LEU A 1 108 ? -17.657 10.619 -6.455 1.00 92.38 108 LEU A C 1
ATOM 877 O O . LEU A 1 108 ? -17.322 11.586 -5.771 1.00 92.38 108 LEU A O 1
ATOM 881 N N . ARG A 1 109 ? -18.290 9.549 -5.950 1.00 91.44 109 ARG A N 1
ATOM 882 C CA . ARG A 1 109 ? -18.640 9.313 -4.534 1.00 91.44 109 ARG A CA 1
ATOM 883 C C . ARG A 1 109 ? -17.590 8.527 -3.731 1.00 91.44 109 ARG A C 1
ATOM 885 O O . ARG A 1 109 ? -17.825 8.267 -2.552 1.00 91.44 109 ARG A O 1
ATOM 892 N N . TYR A 1 110 ? -16.448 8.176 -4.333 1.00 92.12 110 TYR A N 1
ATOM 893 C CA . TYR A 1 110 ? -15.428 7.264 -3.773 1.00 92.12 110 TYR A CA 1
ATOM 894 C C . TYR A 1 110 ? -15.917 5.809 -3.594 1.00 92.12 110 TYR A C 1
ATOM 896 O O . TYR A 1 110 ? -15.311 5.018 -2.877 1.00 92.12 110 TYR A O 1
ATOM 904 N N . GLU A 1 111 ? -16.995 5.430 -4.284 1.00 93.12 111 GLU A N 1
ATOM 905 C CA . GLU A 1 111 ? -17.568 4.076 -4.322 1.00 93.12 111 GLU A CA 1
ATOM 906 C C . GLU A 1 111 ? -16.874 3.285 -5.456 1.00 93.12 111 GLU A C 1
ATOM 908 O O . GLU A 1 111 ? -17.441 2.989 -6.511 1.00 93.12 111 GLU A O 1
ATOM 913 N N . PHE A 1 112 ? -15.563 3.057 -5.293 1.00 93.00 112 PHE A N 1
ATOM 914 C CA . PHE A 1 112 ? -14.674 2.587 -6.367 1.00 93.00 112 PHE A CA 1
ATOM 915 C C . PHE A 1 112 ? -14.974 1.160 -6.854 1.00 93.00 112 PHE A C 1
ATOM 917 O O . PHE A 1 112 ? -14.763 0.864 -8.031 1.00 93.00 112 PHE A O 1
ATOM 924 N N . ASN A 1 113 ? -15.479 0.276 -5.991 1.00 93.62 113 ASN A N 1
ATOM 925 C CA . ASN A 1 113 ? -15.776 -1.113 -6.360 1.00 93.62 113 ASN A CA 1
ATOM 926 C C . ASN A 1 113 ? -16.998 -1.178 -7.289 1.00 93.62 113 ASN A C 1
ATOM 928 O O . ASN A 1 113 ? -16.949 -1.768 -8.369 1.00 93.62 113 ASN A O 1
ATOM 932 N N . GLU A 1 114 ? -18.060 -0.478 -6.902 1.00 95.50 114 GLU A N 1
ATOM 933 C CA . GLU A 1 114 ? -19.301 -0.289 -7.646 1.00 95.50 114 GLU A CA 1
ATOM 934 C C . GLU A 1 114 ? -19.026 0.402 -8.993 1.00 95.50 114 GLU A C 1
ATOM 936 O O . GLU A 1 114 ? -19.504 -0.028 -10.049 1.00 95.50 114 GLU A O 1
ATOM 941 N N . ALA A 1 115 ? -18.166 1.428 -8.984 1.00 96.88 115 ALA A N 1
ATOM 942 C CA . ALA A 1 115 ? -17.681 2.077 -10.196 1.00 96.88 115 ALA A CA 1
ATOM 943 C C . ALA A 1 115 ? -16.930 1.104 -11.123 1.00 96.88 115 ALA A C 1
ATOM 945 O O . ALA A 1 115 ? -17.188 1.080 -12.331 1.00 96.88 115 ALA A O 1
ATOM 946 N N . ALA A 1 116 ? -16.037 0.269 -10.580 1.00 96.75 116 ALA A N 1
ATOM 947 C CA . ALA A 1 116 ? -15.276 -0.710 -11.352 1.00 96.75 116 ALA A CA 1
ATOM 948 C C . ALA A 1 116 ? -16.179 -1.754 -12.031 1.00 96.75 116 ALA A C 1
ATOM 950 O O . ALA A 1 116 ? -15.955 -2.070 -13.205 1.00 96.75 116 ALA A O 1
ATOM 951 N N . GLU A 1 117 ? -17.210 -2.264 -11.347 1.00 98.06 117 GLU A N 1
ATOM 952 C CA . GLU A 1 117 ? -18.186 -3.188 -11.945 1.00 98.06 117 GLU A CA 1
ATOM 953 C C . GLU A 1 117 ? -18.947 -2.535 -13.109 1.00 98.06 117 GLU A C 1
ATOM 955 O O . GLU A 1 117 ? -19.039 -3.104 -14.205 1.00 98.06 117 GLU A O 1
ATOM 960 N N . HIS A 1 118 ? -19.429 -1.305 -12.917 1.00 98.19 118 HIS A N 1
ATOM 961 C CA . HIS A 1 118 ? -20.162 -0.574 -13.948 1.00 98.19 118 HIS A CA 1
ATOM 962 C C . HIS A 1 118 ? -19.289 -0.182 -15.150 1.00 98.19 118 HIS A C 1
ATOM 964 O O . HIS A 1 118 ? -19.703 -0.389 -16.296 1.00 98.19 118 HIS A O 1
ATOM 970 N N . TYR A 1 119 ? -18.057 0.289 -14.934 1.00 97.88 119 TYR A N 1
ATOM 971 C CA . TYR A 1 119 ? -17.122 0.552 -16.031 1.00 97.88 119 TYR A CA 1
ATOM 972 C C . TYR A 1 119 ? -16.729 -0.728 -16.777 1.00 97.88 119 TYR A C 1
ATOM 974 O O . TYR A 1 119 ? -16.684 -0.718 -18.008 1.00 97.88 119 TYR A O 1
ATOM 982 N N . ARG A 1 120 ? -16.501 -1.847 -16.073 1.00 97.75 120 ARG A N 1
ATOM 983 C CA . ARG A 1 120 ? -16.242 -3.156 -16.696 1.00 97.75 120 ARG A CA 1
ATOM 984 C C . ARG A 1 120 ? -17.388 -3.554 -17.626 1.00 97.75 120 ARG A C 1
ATOM 986 O O . ARG A 1 120 ? -17.146 -3.874 -18.790 1.00 97.75 120 ARG A O 1
ATOM 993 N N . LEU A 1 121 ? -18.628 -3.468 -17.145 1.00 96.81 121 LEU A N 1
ATOM 994 C CA . LEU A 1 121 ? -19.818 -3.804 -17.925 1.00 96.81 121 LEU A CA 1
ATOM 995 C C . LEU A 1 121 ? -20.001 -2.873 -19.140 1.00 96.81 121 LEU A C 1
ATOM 997 O O . LEU A 1 121 ? -20.346 -3.343 -20.227 1.00 96.81 121 LEU A O 1
ATOM 1001 N N . ALA A 1 122 ? -19.699 -1.579 -18.996 1.00 97.00 122 ALA A N 1
ATOM 1002 C CA . ALA A 1 122 ? -19.689 -0.614 -20.096 1.00 97.00 122 ALA A CA 1
ATOM 1003 C C . ALA A 1 122 ? -18.627 -0.937 -21.167 1.00 97.00 122 ALA A C 1
ATOM 1005 O O . ALA A 1 122 ? -18.916 -0.895 -22.365 1.00 97.00 122 ALA A O 1
ATOM 1006 N N . ILE A 1 123 ? -17.406 -1.296 -20.754 1.00 96.75 123 ILE A N 1
ATOM 1007 C CA . ILE A 1 123 ? -16.302 -1.669 -21.655 1.00 96.75 123 ILE A CA 1
ATOM 1008 C C . ILE A 1 123 ? -16.637 -2.947 -22.434 1.00 96.75 123 ILE A C 1
ATOM 1010 O O . ILE A 1 123 ? -16.444 -2.987 -23.650 1.00 96.75 123 ILE A O 1
ATOM 1014 N N . ASP A 1 124 ? -17.157 -3.968 -21.750 1.00 95.31 124 ASP A N 1
ATOM 1015 C CA . ASP A 1 124 ? -17.388 -5.296 -22.329 1.00 95.31 124 ASP A CA 1
ATOM 1016 C C . ASP A 1 124 ? -18.638 -5.344 -23.238 1.00 95.31 124 ASP A C 1
ATOM 1018 O O . ASP A 1 124 ? -18.702 -6.164 -24.158 1.00 95.31 124 ASP A O 1
ATOM 1022 N N . THR A 1 125 ? -19.622 -4.455 -23.028 1.00 93.62 125 THR A N 1
ATOM 1023 C CA . THR A 1 125 ? -20.838 -4.347 -23.869 1.00 93.62 125 THR A CA 1
ATOM 1024 C C . THR A 1 125 ? -20.787 -3.222 -24.913 1.00 93.62 125 THR A C 1
ATOM 1026 O O . THR A 1 125 ? -21.567 -3.229 -25.871 1.00 93.62 125 THR A O 1
ATOM 1029 N N . GLY A 1 126 ? -19.878 -2.255 -24.758 1.00 92.00 126 GLY A N 1
ATOM 1030 C CA . GLY A 1 126 ? -19.773 -1.066 -25.601 1.00 92.00 126 GLY A CA 1
ATOM 1031 C C . GLY A 1 126 ? -19.159 -1.296 -26.987 1.00 92.00 126 GLY A C 1
ATOM 1032 O O . GLY A 1 126 ? -18.430 -2.252 -27.256 1.00 92.00 126 GLY A O 1
ATOM 1033 N N . LYS A 1 127 ? -19.411 -0.359 -27.906 1.00 90.50 127 LYS A N 1
ATOM 1034 C CA . LYS A 1 127 ? -18.802 -0.346 -29.245 1.00 90.50 127 LYS A CA 1
ATOM 1035 C C . LYS A 1 127 ? -17.443 0.356 -29.152 1.00 90.50 127 LYS A C 1
ATOM 1037 O O . LYS A 1 127 ? -17.367 1.513 -28.746 1.00 90.50 127 LYS A O 1
ATOM 1042 N N . SER A 1 128 ? -16.374 -0.285 -29.629 1.00 82.81 128 SER A N 1
ATOM 1043 C CA . SER A 1 128 ? -14.963 0.146 -29.477 1.00 82.81 128 SER A CA 1
ATOM 1044 C C . SER A 1 128 ? -14.547 1.493 -30.111 1.00 82.81 128 SER A C 1
ATOM 1046 O O . SER A 1 128 ? -13.356 1.791 -30.192 1.00 82.81 128 SER A O 1
ATOM 1048 N N . LYS A 1 129 ? -15.503 2.305 -30.581 1.00 87.69 129 LYS A N 1
ATOM 1049 C CA . LYS A 1 129 ? -15.312 3.640 -31.175 1.00 87.69 129 LYS A CA 1
ATOM 1050 C C . LYS A 1 129 ? -16.201 4.734 -30.559 1.00 87.69 129 LYS A C 1
ATOM 1052 O O . LYS A 1 129 ? -16.274 5.822 -31.122 1.00 87.69 129 LYS A O 1
ATOM 1057 N N . GLN A 1 130 ? -16.917 4.456 -29.469 1.00 88.94 130 GLN A N 1
ATOM 1058 C CA . GLN A 1 130 ? -17.653 5.492 -28.730 1.00 88.94 130 GLN A CA 1
ATOM 1059 C C . GLN A 1 130 ? -16.665 6.415 -27.999 1.00 88.94 130 GLN A C 1
ATOM 1061 O O . GLN A 1 130 ? -15.600 5.954 -27.601 1.00 88.94 130 GLN A O 1
ATOM 1066 N N . ALA A 1 131 ? -16.989 7.703 -27.840 1.00 86.94 131 ALA A N 1
ATOM 1067 C CA . ALA A 1 131 ? -16.057 8.690 -27.278 1.00 86.94 131 ALA A CA 1
ATOM 1068 C C . ALA A 1 131 ? -15.597 8.312 -25.856 1.00 86.94 131 ALA A C 1
ATOM 1070 O O . ALA A 1 131 ? -14.402 8.179 -25.610 1.00 86.94 131 ALA A O 1
ATOM 1071 N N . TRP A 1 132 ? -16.557 7.985 -24.988 1.00 91.88 132 TRP A N 1
ATOM 1072 C CA . TRP A 1 132 ? -16.350 7.557 -23.599 1.00 91.88 132 TRP A CA 1
ATOM 1073 C C . TRP A 1 132 ? -15.552 6.251 -23.422 1.00 91.88 132 TRP A C 1
ATOM 1075 O O . TRP A 1 132 ? -15.184 5.893 -22.309 1.00 91.88 132 TRP A O 1
ATOM 1085 N N . MET A 1 133 ? -15.280 5.495 -24.491 1.00 94.12 133 MET A N 1
ATOM 1086 C CA . MET A 1 133 ? -14.657 4.162 -24.425 1.00 94.12 133 MET A CA 1
ATOM 1087 C C . MET A 1 133 ? -13.170 4.190 -24.020 1.00 94.12 133 MET A C 1
ATOM 1089 O O . MET A 1 133 ? -12.591 3.136 -23.741 1.00 94.12 133 MET A O 1
ATOM 1093 N N . ASN A 1 134 ? -12.527 5.359 -24.020 1.00 91.38 134 ASN A N 1
ATOM 1094 C CA . ASN A 1 134 ? -11.185 5.531 -23.460 1.00 91.38 134 ASN A CA 1
ATOM 1095 C C . ASN A 1 134 ? -11.281 5.928 -21.985 1.00 91.38 134 ASN A C 1
ATOM 1097 O O . ASN A 1 134 ? -10.722 5.233 -21.142 1.00 91.38 134 ASN A O 1
ATOM 1101 N N . ASP A 1 135 ? -12.082 6.948 -21.684 1.00 92.25 135 ASP A N 1
ATOM 1102 C CA . ASP A 1 135 ? -12.387 7.453 -20.342 1.00 92.25 135 ASP A CA 1
ATOM 1103 C C . ASP A 1 135 ? -12.863 6.322 -19.412 1.00 92.25 135 ASP A C 1
ATOM 1105 O O . ASP A 1 135 ? -12.352 6.158 -18.312 1.00 92.25 135 ASP A O 1
ATOM 1109 N N . ALA A 1 136 ? -13.755 5.445 -19.889 1.00 95.00 136 ALA A N 1
ATOM 1110 C CA . ALA A 1 136 ? -14.214 4.271 -19.146 1.00 95.00 136 ALA A CA 1
ATOM 1111 C C . ALA A 1 136 ? -13.072 3.322 -18.748 1.00 95.00 136 ALA A C 1
ATOM 1113 O O . ALA A 1 136 ? -13.120 2.730 -17.676 1.00 95.00 136 ALA A O 1
ATOM 1114 N N . LYS A 1 137 ? -12.037 3.169 -19.587 1.00 94.19 137 LYS A N 1
ATOM 1115 C CA . LYS A 1 137 ? -10.864 2.326 -19.286 1.00 94.19 137 LYS A CA 1
ATOM 1116 C C . LYS A 1 137 ? -9.878 3.026 -18.361 1.00 94.19 137 LYS A C 1
ATOM 1118 O O . LYS A 1 137 ? -9.265 2.355 -17.538 1.00 94.19 137 LYS A O 1
ATOM 1123 N N . LEU A 1 138 ? -9.735 4.343 -18.511 1.00 93.06 138 LEU A N 1
ATOM 1124 C CA . LEU A 1 138 ? -8.940 5.194 -17.632 1.00 93.06 138 LEU A CA 1
ATOM 1125 C C . LEU A 1 138 ? -9.500 5.134 -16.209 1.00 93.06 138 LEU A C 1
ATOM 1127 O O . LEU A 1 138 ? -8.802 4.718 -15.290 1.00 93.06 138 LEU A O 1
ATOM 1131 N N . PHE A 1 139 ? -10.790 5.438 -16.063 1.00 95.62 139 PHE A N 1
ATOM 1132 C CA . PHE A 1 139 ? -11.498 5.405 -14.792 1.00 95.62 139 PHE A CA 1
ATOM 1133 C C . PHE A 1 139 ? -11.595 3.988 -14.220 1.00 95.62 139 PHE A C 1
ATOM 1135 O O . PHE A 1 139 ? -11.358 3.814 -13.034 1.00 95.62 139 PHE A O 1
ATOM 1142 N N . TYR A 1 140 ? -11.826 2.955 -15.041 1.00 96.12 140 TYR A N 1
ATOM 1143 C CA . TYR A 1 140 ? -11.717 1.567 -14.575 1.00 96.12 140 TYR A CA 1
ATOM 1144 C C . TYR A 1 140 ? -10.326 1.267 -14.000 1.00 96.12 140 TYR A C 1
ATOM 1146 O O . TYR A 1 140 ? -10.231 0.671 -12.933 1.00 96.12 140 TYR A O 1
ATOM 1154 N N . GLY A 1 141 ? -9.256 1.712 -14.672 1.00 94.69 141 GLY A N 1
ATOM 1155 C CA . GLY A 1 141 ? -7.881 1.606 -14.180 1.00 94.69 141 GLY A CA 1
ATOM 1156 C C . GLY A 1 141 ? -7.672 2.323 -12.845 1.00 94.69 141 GLY A C 1
ATOM 1157 O O . GLY A 1 141 ? -7.088 1.736 -11.938 1.00 94.69 141 GLY A O 1
ATOM 1158 N N . GLN A 1 142 ? -8.202 3.541 -12.702 1.00 93.88 142 GLN A N 1
ATOM 1159 C CA . GLN A 1 142 ? -8.191 4.295 -11.442 1.00 93.88 142 GLN A CA 1
ATOM 1160 C C . GLN A 1 142 ? -8.972 3.572 -10.330 1.00 93.88 142 GLN A C 1
ATOM 1162 O O . GLN A 1 142 ? -8.520 3.527 -9.191 1.00 93.88 142 GLN A O 1
ATOM 1167 N N . CYS A 1 143 ? -10.103 2.932 -10.631 1.00 94.12 143 CYS A N 1
ATOM 1168 C CA . CYS A 1 143 ? -10.860 2.177 -9.630 1.00 94.12 143 CYS A CA 1
ATOM 1169 C C . CYS A 1 143 ? -10.171 0.873 -9.181 1.00 94.12 143 CYS A C 1
ATOM 1171 O O . CYS A 1 143 ? -10.295 0.519 -8.016 1.00 94.12 143 CYS A O 1
ATOM 1173 N N . ILE A 1 144 ? -9.452 0.159 -10.064 1.00 94.00 144 ILE A N 1
ATOM 1174 C CA . ILE A 1 144 ? -8.823 -1.141 -9.727 1.00 94.00 144 ILE A CA 1
ATOM 1175 C C . ILE A 1 144 ? -7.357 -1.068 -9.276 1.00 94.00 144 ILE A C 1
ATOM 1177 O O . ILE A 1 144 ? -6.743 -2.112 -9.053 1.00 94.00 144 ILE A O 1
ATOM 1181 N N . THR A 1 145 ? -6.756 0.120 -9.212 1.00 89.69 145 THR A N 1
ATOM 1182 C CA . THR A 1 145 ? -5.347 0.256 -8.816 1.00 89.69 145 THR A CA 1
ATOM 1183 C C . THR A 1 145 ? -5.219 0.168 -7.301 1.00 89.69 145 THR A C 1
ATOM 1185 O O . THR A 1 145 ? -5.839 0.942 -6.578 1.00 89.69 145 THR A O 1
ATOM 1188 N N . GLU A 1 146 ? -4.397 -0.770 -6.823 1.00 77.62 146 GLU A N 1
ATOM 1189 C CA . GLU A 1 146 ? -4.126 -0.961 -5.395 1.00 77.62 146 GLU A CA 1
ATOM 1190 C C . GLU A 1 146 ? -3.535 0.321 -4.785 1.00 77.62 146 GLU A C 1
ATOM 1192 O O . GLU A 1 146 ? -2.395 0.707 -5.062 1.00 77.62 146 GLU A O 1
ATOM 1197 N N . ARG A 1 147 ? -4.335 0.997 -3.955 1.00 76.06 147 ARG A N 1
ATOM 1198 C CA . ARG A 1 147 ? -3.918 2.171 -3.182 1.00 76.06 147 ARG A CA 1
ATOM 1199 C C . ARG A 1 147 ? -3.066 1.741 -1.979 1.00 76.06 147 ARG A C 1
ATOM 1201 O O . ARG A 1 147 ? -3.219 0.618 -1.497 1.00 76.06 147 ARG A O 1
ATOM 1208 N N . PRO A 1 148 ? -2.161 2.600 -1.470 1.00 69.94 148 PRO A N 1
ATOM 1209 C CA . PRO A 1 148 ? -1.398 2.286 -0.263 1.00 69.94 148 PRO A CA 1
ATOM 1210 C C . PRO A 1 148 ? -2.327 2.008 0.931 1.00 69.94 148 PRO A C 1
ATOM 1212 O O . PRO A 1 148 ? -3.320 2.706 1.116 1.00 69.94 148 PRO A O 1
ATOM 1215 N N . GLU A 1 149 ? -1.947 1.052 1.790 1.00 61.56 149 GLU A N 1
ATOM 1216 C CA . GLU A 1 149 ? -2.703 0.597 2.984 1.00 61.56 149 GLU A CA 1
ATOM 1217 C C . GLU A 1 149 ? -3.079 1.721 3.976 1.00 61.56 149 GLU A C 1
ATOM 1219 O O . GLU A 1 149 ? -3.914 1.546 4.870 1.00 61.56 149 GLU A O 1
ATOM 1224 N N . LYS A 1 150 ? -2.446 2.889 3.832 1.00 77.81 150 LYS A N 1
ATOM 1225 C CA . LYS A 1 150 ? -2.743 4.108 4.572 1.00 77.81 150 LYS A CA 1
ATOM 1226 C C . LYS A 1 150 ? -3.056 5.245 3.607 1.00 77.81 150 LYS A C 1
ATOM 1228 O O . LYS A 1 150 ? -2.168 5.758 2.928 1.00 77.81 150 LYS A O 1
ATOM 1233 N N . ILE A 1 151 ? -4.307 5.691 3.638 1.00 84.06 151 ILE A N 1
ATOM 1234 C CA . ILE A 1 151 ? -4.723 6.975 3.078 1.00 84.06 151 ILE A CA 1
ATOM 1235 C C . ILE A 1 151 ? -4.167 8.099 3.961 1.00 84.06 151 ILE A C 1
ATOM 1237 O O . ILE A 1 151 ? -4.527 8.226 5.134 1.00 84.06 151 ILE A O 1
ATOM 1241 N N . ASP A 1 152 ? -3.286 8.918 3.386 1.00 87.00 152 ASP A N 1
ATOM 1242 C CA . ASP A 1 152 ? -2.881 10.195 3.969 1.00 87.00 152 ASP A CA 1
ATOM 1243 C C . ASP A 1 152 ? -3.911 11.278 3.617 1.00 87.00 152 ASP A C 1
ATOM 1245 O O . ASP A 1 152 ? -4.304 11.446 2.459 1.00 87.00 152 ASP A O 1
ATOM 1249 N N . ALA A 1 153 ? -4.336 12.024 4.636 1.00 90.88 153 ALA A N 1
ATOM 1250 C CA . ALA A 1 153 ? -5.416 13.000 4.569 1.00 90.88 153 ALA A CA 1
ATOM 1251 C C . ALA A 1 153 ? -5.012 14.320 5.234 1.00 90.88 153 ALA A C 1
ATOM 1253 O O . ALA A 1 153 ? -4.358 14.323 6.279 1.00 90.88 153 ALA A O 1
ATOM 1254 N N . ILE A 1 154 ? -5.426 15.444 4.647 1.00 91.62 154 ILE A N 1
ATOM 1255 C CA . ILE A 1 154 ? -5.136 16.797 5.140 1.00 91.62 154 ILE A CA 1
ATOM 1256 C C . ILE A 1 154 ? -6.367 17.703 5.059 1.00 91.62 154 ILE A C 1
ATOM 1258 O O . ILE A 1 154 ? -7.122 17.669 4.087 1.00 91.62 154 ILE A O 1
ATOM 1262 N N . ASN A 1 155 ? -6.535 18.564 6.062 1.00 87.19 155 ASN A N 1
ATOM 1263 C CA . ASN A 1 155 ? -7.488 19.669 6.016 1.00 87.19 155 ASN A CA 1
ATOM 1264 C C . ASN A 1 155 ? -6.812 20.928 5.449 1.00 87.19 155 ASN A C 1
ATOM 1266 O O . ASN A 1 155 ? -5.653 21.219 5.750 1.00 87.19 155 ASN A O 1
ATOM 1270 N N . LEU A 1 156 ? -7.547 21.678 4.619 1.00 89.06 156 LEU A N 1
ATOM 1271 C CA . LEU A 1 156 ? -7.084 22.928 4.008 1.00 89.06 156 LEU A CA 1
ATOM 1272 C C . LEU A 1 156 ? -7.810 24.127 4.631 1.00 89.06 156 LEU A C 1
ATOM 1274 O O . LEU A 1 156 ? -9.021 24.284 4.455 1.00 89.06 156 LEU A O 1
ATOM 1278 N N . SER A 1 157 ? -7.077 25.013 5.305 1.00 88.19 157 SER A N 1
ATOM 1279 C CA . SER A 1 157 ? -7.604 26.290 5.797 1.00 88.19 157 SER A CA 1
ATOM 1280 C C . SER A 1 157 ? -7.670 27.314 4.656 1.00 88.19 157 SER A C 1
ATOM 1282 O O . SER A 1 157 ? -6.737 28.069 4.385 1.00 88.19 157 SER A O 1
ATOM 1284 N N . ILE A 1 158 ? -8.786 27.301 3.925 1.00 89.75 158 ILE A N 1
ATOM 1285 C CA . ILE A 1 158 ? -9.000 28.165 2.756 1.00 89.75 158 ILE A CA 1
ATOM 1286 C C . ILE A 1 158 ? -9.060 29.644 3.186 1.00 89.75 158 ILE A C 1
ATOM 1288 O O . ILE A 1 158 ? -10.010 30.076 3.840 1.00 89.75 158 ILE A O 1
ATOM 1292 N N . ARG A 1 159 ? -8.053 30.422 2.765 1.00 89.94 159 ARG A N 1
ATOM 1293 C CA . ARG A 1 159 ? -7.946 31.883 2.912 1.00 89.94 159 ARG A CA 1
ATOM 1294 C C . ARG A 1 159 ? -8.881 32.608 1.946 1.00 89.94 159 ARG A C 1
ATOM 1296 O O . ARG A 1 159 ? -9.587 33.536 2.340 1.00 89.94 159 ARG A O 1
ATOM 1303 N N . SER A 1 160 ? -8.880 32.197 0.677 1.00 92.00 160 SER A N 1
ATOM 1304 C CA . SER A 1 160 ? -9.695 32.813 -0.373 1.00 92.00 160 SER A CA 1
ATOM 1305 C C . SER A 1 160 ? -10.092 31.815 -1.468 1.00 92.00 160 SER A C 1
ATOM 1307 O O . SER A 1 160 ? -9.519 30.735 -1.611 1.00 92.00 160 SER A O 1
ATOM 1309 N N . THR A 1 161 ? -11.143 32.141 -2.222 1.00 93.38 161 THR A N 1
ATOM 1310 C CA . THR A 1 161 ? -11.627 31.331 -3.349 1.00 93.38 161 THR A CA 1
ATOM 1311 C C . THR A 1 161 ? -12.083 32.246 -4.474 1.00 93.38 161 THR A C 1
ATOM 1313 O O . THR A 1 161 ? -12.944 33.105 -4.278 1.00 93.38 161 THR A O 1
ATOM 1316 N N . LEU A 1 162 ? -11.513 32.048 -5.660 1.00 93.06 162 LEU A N 1
ATOM 1317 C CA . LEU A 1 162 ? -11.866 32.745 -6.895 1.00 93.06 162 LEU A CA 1
ATOM 1318 C C . LEU A 1 162 ? -12.415 31.734 -7.908 1.00 93.06 162 LEU A C 1
ATOM 1320 O O . LEU A 1 162 ? -12.053 30.563 -7.864 1.00 93.06 162 LEU A O 1
ATOM 1324 N N . SER A 1 163 ? -13.270 32.169 -8.834 1.00 90.12 163 SER A N 1
ATOM 1325 C CA . SER A 1 163 ? -13.820 31.317 -9.901 1.00 90.12 163 SER A CA 1
ATOM 1326 C C . SER A 1 163 ? -13.494 31.867 -11.291 1.00 90.12 163 SER A C 1
ATOM 1328 O O . SER A 1 163 ? -13.419 33.079 -11.502 1.00 90.12 163 SER A O 1
ATOM 1330 N N . SER A 1 164 ? -13.292 30.963 -12.250 1.00 87.62 164 SER A N 1
ATOM 1331 C CA . SER A 1 164 ? -12.957 31.249 -13.645 1.00 87.62 164 SER A CA 1
ATOM 1332 C C . SER A 1 164 ? -13.664 30.264 -14.574 1.00 87.62 164 SER A C 1
ATOM 1334 O O . SER A 1 164 ? -13.615 29.060 -14.361 1.00 87.62 164 SER A O 1
ATOM 1336 N N . HIS A 1 165 ? -14.259 30.772 -15.653 1.00 83.06 165 HIS A N 1
ATOM 1337 C CA . HIS A 1 165 ? -14.727 29.964 -16.793 1.00 83.06 165 HIS A CA 1
ATOM 1338 C C . HIS A 1 165 ? -13.785 30.127 -18.004 1.00 83.06 165 HIS A C 1
ATOM 1340 O O . HIS A 1 165 ? -14.174 29.941 -19.152 1.00 83.06 165 HIS A O 1
ATOM 1346 N N . SER A 1 166 ? -12.549 30.571 -17.757 1.00 85.12 166 SER A N 1
ATOM 1347 C CA . SER A 1 166 ? -11.505 30.755 -18.762 1.00 85.12 166 SER A CA 1
ATOM 1348 C C . SER A 1 166 ? -10.321 29.852 -18.449 1.00 85.12 166 SER A C 1
ATOM 1350 O O . SER A 1 166 ? -9.895 29.772 -17.296 1.00 85.12 166 SER A O 1
ATOM 1352 N N . ASP A 1 167 ? -9.739 29.246 -19.482 1.00 83.81 167 ASP A N 1
ATOM 1353 C CA . ASP A 1 167 ? -8.524 28.430 -19.365 1.00 83.81 167 ASP A CA 1
ATOM 1354 C C . ASP A 1 167 ? -7.280 29.255 -18.988 1.00 83.81 167 ASP A C 1
ATOM 1356 O O . ASP A 1 167 ? -6.283 28.717 -18.519 1.00 83.81 167 ASP A O 1
ATOM 1360 N N . ASP A 1 168 ? -7.383 30.585 -19.048 1.00 89.31 168 ASP A N 1
ATOM 1361 C CA . ASP A 1 168 ? -6.423 31.517 -18.454 1.00 89.31 168 ASP A CA 1
ATOM 1362 C C . ASP A 1 168 ? -6.552 31.635 -16.909 1.00 89.31 168 ASP A C 1
ATOM 1364 O O . ASP A 1 168 ? -6.039 32.589 -16.315 1.00 89.31 168 ASP A O 1
ATOM 1368 N N . PHE A 1 169 ? -7.232 30.687 -16.242 1.00 91.75 169 PHE A N 1
ATOM 1369 C CA . PHE A 1 169 ? -7.517 30.671 -14.793 1.00 91.75 169 PHE A CA 1
ATOM 1370 C C . PHE A 1 169 ? -6.273 30.876 -13.918 1.00 91.75 169 PHE A C 1
ATOM 1372 O O . PHE A 1 169 ? -6.337 31.557 -12.896 1.00 91.75 169 PHE A O 1
ATOM 1379 N N . PHE A 1 170 ? -5.123 30.350 -14.349 1.00 92.44 170 PHE A N 1
ATOM 1380 C CA . PHE A 1 170 ? -3.841 30.448 -13.647 1.00 92.44 170 PHE A CA 1
ATOM 1381 C C . PHE A 1 170 ? -3.372 31.894 -13.416 1.00 92.44 170 PHE A C 1
ATOM 1383 O O . PHE A 1 170 ? -2.527 32.133 -12.559 1.00 92.44 170 PHE A O 1
ATOM 1390 N N . ARG A 1 171 ? -3.914 32.882 -14.146 1.00 92.88 171 ARG A N 1
ATOM 1391 C CA . ARG A 1 171 ? -3.615 34.310 -13.931 1.00 92.88 171 ARG A CA 1
ATOM 1392 C C . ARG A 1 171 ? -4.201 34.874 -12.632 1.00 92.88 171 ARG A C 1
ATOM 1394 O O . ARG A 1 171 ? -3.904 36.018 -12.302 1.00 92.88 171 ARG A O 1
ATOM 1401 N N . LEU A 1 172 ? -5.031 34.100 -11.931 1.00 92.69 172 LEU A N 1
ATOM 1402 C CA . LEU A 1 172 ? -5.574 34.423 -10.610 1.00 92.69 172 LEU A CA 1
ATOM 1403 C C . LEU A 1 172 ? -4.689 33.912 -9.454 1.00 92.69 172 LEU A C 1
ATOM 1405 O O . LEU A 1 172 ? -5.011 34.172 -8.302 1.00 92.69 172 LEU A O 1
ATOM 1409 N N . ILE A 1 173 ? -3.596 33.197 -9.750 1.00 92.31 173 ILE A N 1
ATOM 1410 C CA . ILE A 1 173 ? -2.642 32.683 -8.757 1.00 92.31 173 ILE A CA 1
ATOM 1411 C C . ILE A 1 173 ? -1.554 33.734 -8.506 1.00 92.31 173 ILE A C 1
ATOM 1413 O O . ILE A 1 173 ? -0.787 34.068 -9.415 1.00 92.31 173 ILE A O 1
ATOM 1417 N N . GLU A 1 174 ? -1.443 34.235 -7.272 1.00 89.69 174 GLU A N 1
ATOM 1418 C CA . GLU A 1 174 ? -0.362 35.154 -6.896 1.00 89.69 174 GLU A CA 1
ATOM 1419 C C . GLU A 1 174 ? 0.907 34.384 -6.494 1.00 89.69 174 GLU A C 1
ATOM 1421 O O . GLU A 1 174 ? 1.016 33.822 -5.403 1.00 89.69 174 GLU A O 1
ATOM 1426 N N . MET A 1 175 ? 1.891 34.374 -7.396 1.00 89.56 175 MET A N 1
ATOM 1427 C CA . MET A 1 175 ? 3.183 33.708 -7.211 1.00 89.56 175 MET A CA 1
ATOM 1428 C C . MET A 1 175 ? 4.330 34.700 -6.979 1.00 89.56 175 MET A C 1
ATOM 1430 O O . MET A 1 175 ? 4.397 35.769 -7.592 1.00 89.56 175 MET A O 1
ATOM 1434 N N . SER A 1 176 ? 5.275 34.309 -6.118 1.00 86.06 176 SER A N 1
ATOM 1435 C CA . SER A 1 176 ? 6.503 35.063 -5.846 1.00 86.06 176 SER A CA 1
ATOM 1436 C C . SER A 1 176 ? 7.347 35.268 -7.110 1.00 86.06 176 SER A C 1
ATOM 1438 O O . SER A 1 176 ? 7.585 34.343 -7.883 1.00 86.06 176 SER A O 1
ATOM 1440 N N . ILE A 1 177 ? 7.897 36.477 -7.271 1.00 84.25 177 ILE A N 1
ATOM 1441 C CA . ILE A 1 177 ? 8.784 36.844 -8.393 1.00 84.25 177 ILE A CA 1
ATOM 1442 C C . ILE A 1 177 ? 10.051 35.963 -8.442 1.00 84.25 177 ILE A C 1
ATOM 1444 O O . ILE A 1 177 ? 10.632 35.796 -9.514 1.00 84.25 177 ILE A O 1
ATOM 1448 N N . HIS A 1 178 ? 10.467 35.404 -7.300 1.00 82.50 178 HIS A N 1
ATOM 1449 C CA . HIS A 1 178 ? 11.614 34.494 -7.187 1.00 82.50 178 HIS A CA 1
ATOM 1450 C C . HIS A 1 178 ? 11.286 33.072 -7.662 1.00 82.50 178 HIS A C 1
ATOM 1452 O O . HIS A 1 178 ? 12.165 32.390 -8.185 1.00 82.50 178 HIS A O 1
ATOM 1458 N N . ASP A 1 179 ? 10.028 32.650 -7.503 1.00 87.94 179 ASP A N 1
ATOM 1459 C CA . ASP A 1 179 ? 9.577 31.297 -7.826 1.00 87.94 179 ASP A CA 1
ATOM 1460 C C . ASP A 1 179 ? 9.339 31.147 -9.336 1.00 87.94 179 ASP A C 1
ATOM 1462 O O . ASP A 1 179 ? 9.736 30.139 -9.913 1.00 87.94 179 ASP A O 1
ATOM 1466 N N . GLY A 1 180 ? 8.787 32.175 -9.997 1.00 89.50 180 GLY A N 1
ATOM 1467 C CA . GLY A 1 180 ? 8.715 32.234 -11.459 1.00 89.50 180 GLY A CA 1
ATOM 1468 C C . GLY A 1 180 ? 7.538 33.041 -12.009 1.00 89.50 180 GLY A C 1
ATOM 1469 O O . GLY A 1 180 ? 7.132 34.063 -11.451 1.00 89.50 180 GLY A O 1
ATOM 1470 N N . ARG A 1 181 ? 7.009 32.606 -13.162 1.00 92.56 181 ARG A N 1
ATOM 1471 C CA . ARG A 1 181 ? 5.768 33.097 -13.795 1.00 92.56 181 ARG A CA 1
ATOM 1472 C C . ARG A 1 181 ? 5.055 31.961 -14.521 1.00 92.56 181 ARG A C 1
ATOM 1474 O O . ARG A 1 181 ? 5.681 31.288 -15.337 1.00 92.56 181 ARG A O 1
ATOM 1481 N N . ILE A 1 182 ? 3.750 31.801 -14.300 1.00 95.00 182 ILE A N 1
ATOM 1482 C CA . ILE A 1 182 ? 2.907 30.935 -15.138 1.00 95.00 182 ILE A CA 1
ATOM 1483 C C . ILE A 1 182 ? 2.430 31.755 -16.344 1.00 95.00 182 ILE A C 1
ATOM 1485 O O . ILE A 1 182 ? 1.978 32.894 -16.204 1.00 95.00 182 ILE A O 1
ATOM 1489 N N . LEU A 1 183 ? 2.579 31.193 -17.539 1.00 93.94 183 LEU A N 1
ATOM 1490 C CA . LEU A 1 183 ? 2.275 31.805 -18.834 1.00 93.94 183 LEU A CA 1
ATOM 1491 C C . LEU A 1 183 ? 1.564 30.781 -19.735 1.00 93.94 183 LEU A C 1
ATOM 1493 O O . LEU A 1 183 ? 1.580 29.590 -19.446 1.00 93.94 183 LEU A O 1
ATOM 1497 N N . ASN A 1 184 ? 0.998 31.216 -20.863 1.00 94.81 184 ASN A N 1
ATOM 1498 C CA . ASN A 1 184 ? 0.601 30.282 -21.925 1.00 94.81 184 ASN A CA 1
ATOM 1499 C C . ASN A 1 184 ? 1.829 29.876 -22.746 1.00 94.81 184 ASN A C 1
ATOM 1501 O O . ASN A 1 184 ? 2.661 30.729 -23.068 1.00 94.81 184 ASN A O 1
ATOM 1505 N N . THR A 1 185 ? 1.920 28.597 -23.118 1.00 93.88 185 THR A N 1
ATOM 1506 C CA . THR A 1 185 ? 3.026 28.059 -23.927 1.00 93.88 185 THR A CA 1
ATOM 1507 C C . THR A 1 185 ? 3.095 28.766 -25.291 1.00 93.88 185 THR A C 1
ATOM 1509 O O . THR A 1 185 ? 2.138 28.676 -26.070 1.00 93.88 185 THR A O 1
ATOM 1512 N N . PRO A 1 186 ? 4.201 29.463 -25.625 1.00 92.56 186 PRO A N 1
ATOM 1513 C CA . PRO A 1 186 ? 4.343 30.171 -26.895 1.00 92.56 186 PRO A CA 1
ATOM 1514 C C . PRO A 1 186 ? 4.284 29.240 -28.109 1.00 92.56 186 PRO A C 1
ATOM 1516 O O . PRO A 1 186 ? 4.734 28.098 -28.057 1.00 92.56 186 PRO A O 1
ATOM 1519 N N . GLU A 1 187 ? 3.814 29.753 -29.250 1.00 91.00 187 GLU A N 1
ATOM 1520 C CA . GLU A 1 187 ? 3.702 28.982 -30.501 1.00 91.00 187 GLU A CA 1
ATOM 1521 C C . GLU A 1 187 ? 5.033 28.346 -30.946 1.00 91.00 187 GLU A C 1
ATOM 1523 O O . GLU A 1 187 ? 5.030 27.248 -31.491 1.00 91.00 187 GLU A O 1
ATOM 1528 N N . ALA A 1 188 ? 6.172 28.973 -30.630 1.00 90.56 188 ALA A N 1
ATOM 1529 C CA . ALA A 1 188 ? 7.510 28.444 -30.912 1.00 90.56 188 ALA A CA 1
ATOM 1530 C C . ALA A 1 188 ? 7.849 27.126 -30.179 1.00 90.56 188 ALA A C 1
ATOM 1532 O O . ALA A 1 188 ? 8.721 26.393 -30.640 1.00 90.56 188 ALA A O 1
ATOM 1533 N N . LEU A 1 189 ? 7.173 26.824 -29.062 1.00 92.38 189 LEU A N 1
ATOM 1534 C CA . LEU A 1 189 ? 7.332 25.581 -28.293 1.00 92.38 189 LEU A CA 1
ATOM 1535 C C . LEU A 1 189 ? 6.226 24.549 -28.571 1.00 92.38 189 LEU A C 1
ATOM 1537 O O . LEU A 1 189 ? 6.384 23.379 -28.218 1.00 92.38 189 LEU A O 1
ATOM 1541 N N . ARG A 1 190 ? 5.116 24.959 -29.203 1.00 92.88 190 ARG A N 1
ATOM 1542 C CA . ARG A 1 190 ? 3.968 24.085 -29.488 1.00 92.88 190 ARG A CA 1
ATOM 1543 C C . ARG A 1 190 ? 4.262 23.155 -30.660 1.00 92.88 190 ARG A C 1
ATOM 1545 O O . ARG A 1 190 ? 4.741 23.558 -31.721 1.00 92.88 190 ARG A O 1
ATOM 1552 N N . SER A 1 191 ? 3.935 21.884 -30.482 1.00 91.81 191 SER A N 1
ATOM 1553 C CA . SER A 1 191 ? 4.150 20.858 -31.491 1.00 91.81 191 SER A CA 1
ATOM 1554 C C . SER A 1 191 ? 3.131 20.949 -32.640 1.00 91.81 191 SER A C 1
ATOM 1556 O O . SER A 1 191 ? 2.036 21.506 -32.527 1.00 91.81 191 SER A O 1
ATOM 1558 N N . LYS A 1 192 ? 3.444 20.285 -33.762 1.00 91.25 192 LYS A N 1
ATOM 1559 C CA . LYS A 1 192 ? 2.474 20.048 -34.850 1.00 91.25 192 LYS A CA 1
ATOM 1560 C C . LYS A 1 192 ? 1.339 19.094 -34.451 1.00 91.25 192 LYS A C 1
ATOM 1562 O O . LYS A 1 192 ? 0.428 18.878 -35.253 1.00 91.25 192 LYS A O 1
ATOM 1567 N N . HIS A 1 193 ? 1.398 18.469 -33.276 1.00 90.69 193 HIS A N 1
ATOM 1568 C CA . HIS A 1 193 ? 0.282 17.723 -32.712 1.00 90.69 193 HIS A CA 1
ATOM 1569 C C . HIS A 1 193 ? -0.622 18.665 -31.903 1.00 90.69 193 HIS A C 1
ATOM 1571 O O . HIS A 1 193 ? -1.806 18.756 -32.216 1.00 90.69 193 HIS A O 1
ATOM 1577 N N . ASP A 1 194 ? -0.056 19.464 -30.997 1.00 91.50 194 ASP A N 1
ATOM 1578 C CA . ASP A 1 194 ? -0.764 20.443 -30.156 1.00 91.50 194 ASP A CA 1
ATOM 1579 C C . ASP A 1 194 ? -1.588 21.419 -31.012 1.00 91.50 194 ASP A C 1
ATOM 1581 O O . ASP A 1 194 ? -2.766 21.652 -30.756 1.00 91.50 194 ASP A O 1
ATOM 1585 N N . LEU A 1 195 ? -0.996 21.919 -32.106 1.00 90.75 195 LEU A N 1
ATOM 1586 C CA . LEU A 1 195 ? -1.664 22.802 -33.070 1.00 90.75 195 LEU A CA 1
ATOM 1587 C C . LEU A 1 195 ? -2.847 22.147 -33.808 1.00 90.75 195 LEU A C 1
ATOM 1589 O O . LEU A 1 195 ? -3.738 22.861 -34.261 1.00 90.75 195 LEU A O 1
ATOM 1593 N N . ARG A 1 196 ? -2.873 20.812 -33.947 1.00 89.88 196 ARG A N 1
ATOM 1594 C CA . ARG A 1 196 ? -3.999 20.073 -34.557 1.00 89.88 196 ARG A CA 1
ATOM 1595 C C . ARG A 1 196 ? -5.091 19.731 -33.547 1.00 89.88 196 ARG A C 1
ATOM 1597 O O . ARG A 1 196 ? -6.251 19.688 -33.935 1.00 89.88 196 ARG A O 1
ATOM 1604 N N . MET A 1 197 ? -4.720 19.517 -32.286 1.00 85.50 197 MET A N 1
ATOM 1605 C CA . MET A 1 197 ? -5.651 19.275 -31.176 1.00 85.50 197 MET A CA 1
ATOM 1606 C C . MET A 1 197 ? -6.210 20.576 -30.575 1.00 85.50 197 MET A C 1
ATOM 1608 O O . MET A 1 197 ? -7.005 20.530 -29.648 1.00 85.50 197 MET A O 1
ATOM 1612 N N . GLY A 1 198 ? -5.759 21.745 -31.045 1.00 88.31 198 GLY A N 1
ATOM 1613 C CA . GLY A 1 198 ? -6.108 23.056 -30.482 1.00 88.31 198 GLY A CA 1
ATOM 1614 C C . GLY A 1 198 ? -5.406 23.390 -29.157 1.00 88.31 198 GLY A C 1
ATOM 1615 O O . GLY A 1 198 ? -5.397 24.551 -28.756 1.00 88.31 198 GLY A O 1
ATOM 1616 N N . TYR A 1 199 ? -4.757 22.411 -28.524 1.00 89.00 199 TYR A N 1
ATOM 1617 C CA . TYR A 1 199 ? -4.231 22.468 -27.161 1.00 89.00 199 TYR A CA 1
ATOM 1618 C C . TYR A 1 199 ? -3.179 23.566 -26.927 1.00 89.00 199 TYR A C 1
ATOM 1620 O O . TYR A 1 199 ? -2.239 23.742 -27.715 1.00 89.00 199 TYR A O 1
ATOM 1628 N N . VAL A 1 200 ? -3.324 24.285 -25.812 1.00 90.62 200 VAL A N 1
ATOM 1629 C CA . VAL A 1 200 ? -2.402 25.316 -25.314 1.00 90.62 200 VAL A CA 1
ATOM 1630 C C . VAL A 1 200 ? -2.126 25.014 -23.844 1.00 90.62 200 VAL A C 1
ATOM 1632 O O . VAL A 1 200 ? -2.980 25.251 -22.999 1.00 90.62 200 VAL A O 1
ATOM 1635 N N . SER A 1 201 ? -0.941 24.485 -23.537 1.00 90.75 201 SER A N 1
ATOM 1636 C CA . SER A 1 201 ? -0.548 24.220 -22.150 1.00 90.75 201 SER A CA 1
ATOM 1637 C C . SER A 1 201 ? -0.193 25.503 -21.399 1.00 90.75 201 SER A C 1
ATOM 1639 O O . SER A 1 201 ? 0.322 26.462 -21.994 1.00 90.75 201 SER A O 1
ATOM 1641 N N . THR A 1 202 ? -0.366 25.479 -20.081 1.00 94.19 202 THR A N 1
ATOM 1642 C CA . THR A 1 202 ? 0.355 26.373 -19.175 1.00 94.19 202 THR A CA 1
ATOM 1643 C C . THR A 1 202 ? 1.859 26.075 -19.220 1.00 94.19 202 THR A C 1
ATOM 1645 O O . THR A 1 202 ? 2.300 24.963 -19.504 1.00 94.19 202 THR A O 1
ATOM 1648 N N . MET A 1 203 ? 2.666 27.099 -18.970 1.00 95.06 203 MET A N 1
ATOM 1649 C CA . MET A 1 203 ? 4.122 27.032 -18.935 1.00 95.06 203 MET A CA 1
ATOM 1650 C C . MET A 1 203 ? 4.614 27.742 -17.678 1.00 95.06 203 MET A C 1
ATOM 1652 O O . MET A 1 203 ? 4.364 28.941 -17.525 1.00 95.06 203 MET A O 1
ATOM 1656 N N . HIS A 1 204 ? 5.345 27.043 -16.810 1.00 96.25 204 HIS A N 1
ATOM 1657 C CA . HIS A 1 204 ? 6.053 27.672 -15.702 1.00 96.25 204 HIS A CA 1
ATOM 1658 C C . HIS A 1 204 ? 7.453 28.109 -16.140 1.00 96.25 204 HIS A C 1
ATOM 1660 O O . HIS A 1 204 ? 8.269 27.289 -16.552 1.00 96.25 204 HIS A O 1
ATOM 1666 N N . TRP A 1 205 ? 7.733 29.409 -16.064 1.00 94.12 205 TRP A N 1
ATOM 1667 C CA . TRP A 1 205 ? 9.007 30.023 -16.435 1.00 94.12 205 TRP A CA 1
ATOM 1668 C C . TRP A 1 205 ? 9.749 30.511 -15.186 1.00 94.12 205 TRP A C 1
ATOM 1670 O O . TRP A 1 205 ? 9.245 31.396 -14.493 1.00 94.12 205 TRP A O 1
ATOM 1680 N N . LEU A 1 206 ? 10.953 29.982 -14.933 1.00 90.81 206 LEU A N 1
ATOM 1681 C CA . LEU A 1 206 ? 11.835 30.394 -13.835 1.00 90.81 206 LEU A CA 1
ATOM 1682 C C . LEU A 1 206 ? 12.996 31.259 -14.368 1.00 90.81 206 LEU A C 1
ATOM 1684 O O . LEU A 1 206 ? 13.964 30.716 -14.914 1.00 90.81 206 LEU A O 1
ATOM 1688 N N . PRO A 1 207 ? 12.969 32.597 -14.189 1.00 87.31 207 PRO A N 1
ATOM 1689 C CA . PRO A 1 207 ? 14.025 33.479 -14.690 1.00 87.31 207 PRO A CA 1
ATOM 1690 C C . PRO A 1 207 ? 15.385 33.276 -14.006 1.00 87.31 207 PRO A C 1
ATOM 1692 O O . PRO A 1 207 ? 16.415 33.544 -14.620 1.00 87.31 207 PRO A O 1
ATOM 1695 N N . SER A 1 208 ? 15.381 32.818 -12.750 1.00 83.31 208 SER A N 1
ATOM 1696 C CA . SER A 1 208 ? 16.562 32.547 -11.917 1.00 83.31 208 SER A CA 1
ATOM 1697 C C . SER A 1 208 ? 17.430 31.432 -12.505 1.00 83.31 208 SER A C 1
ATOM 1699 O O . SER A 1 208 ? 18.599 31.652 -12.817 1.00 83.31 208 SER A O 1
ATOM 1701 N N . HIS A 1 209 ? 16.835 30.260 -12.737 1.00 85.50 209 HIS A N 1
ATOM 1702 C CA . HIS A 1 209 ? 17.516 29.092 -13.309 1.00 85.50 209 HIS A CA 1
ATOM 1703 C C . HIS A 1 209 ? 17.539 29.086 -14.847 1.00 85.50 209 HIS A C 1
ATOM 1705 O O . HIS A 1 209 ? 18.242 28.280 -15.447 1.00 85.50 209 HIS A O 1
ATOM 1711 N N . ARG A 1 210 ? 16.791 29.993 -15.492 1.00 90.00 210 ARG A N 1
ATOM 1712 C CA . ARG A 1 210 ? 16.608 30.091 -16.951 1.00 90.00 210 ARG A CA 1
ATOM 1713 C C . ARG A 1 210 ? 16.010 28.839 -17.609 1.00 90.00 210 ARG A C 1
ATOM 1715 O O . ARG A 1 210 ? 16.345 28.518 -18.751 1.00 90.00 210 ARG A O 1
ATOM 1722 N N . PHE A 1 211 ? 15.084 28.172 -16.924 1.00 92.19 211 PHE A N 1
ATOM 1723 C CA . PHE A 1 211 ? 14.328 27.038 -17.462 1.00 92.19 211 PHE A CA 1
ATOM 1724 C C . PHE A 1 211 ? 12.824 27.317 -17.487 1.00 92.19 211 PHE A C 1
ATOM 1726 O O . PHE A 1 211 ? 12.279 27.948 -16.579 1.00 92.19 211 PHE A O 1
ATOM 1733 N N . ALA A 1 212 ? 12.156 26.815 -18.525 1.00 94.62 212 ALA A N 1
ATOM 1734 C CA . ALA A 1 212 ? 10.706 26.732 -18.614 1.00 94.62 212 ALA A CA 1
ATOM 1735 C C . ALA A 1 212 ? 10.244 25.266 -18.637 1.00 94.62 212 ALA A C 1
ATOM 1737 O O . ALA A 1 212 ? 10.910 24.412 -19.225 1.00 94.62 212 ALA A O 1
ATOM 1738 N N . PHE A 1 213 ? 9.092 25.000 -18.026 1.00 96.12 213 PHE A N 1
ATOM 1739 C CA . PHE A 1 213 ? 8.432 23.696 -17.956 1.00 96.12 213 PHE A CA 1
ATOM 1740 C C . PHE A 1 213 ? 7.011 23.824 -18.514 1.00 96.12 213 PHE A C 1
ATOM 1742 O O . PHE A 1 213 ? 6.331 24.797 -18.199 1.00 96.12 213 PHE A O 1
ATOM 1749 N N . TYR A 1 214 ? 6.565 22.892 -19.357 1.00 97.06 214 TYR A N 1
ATOM 1750 C CA . TYR A 1 214 ? 5.245 22.923 -20.011 1.00 97.06 214 TYR A CA 1
ATOM 1751 C C . TYR A 1 214 ? 4.816 21.522 -20.474 1.00 97.06 214 TYR A C 1
ATOM 1753 O O . TYR A 1 214 ? 5.662 20.635 -20.555 1.00 97.06 214 TYR A O 1
ATOM 1761 N N . ALA A 1 215 ? 3.537 21.313 -20.806 1.00 96.75 215 ALA A N 1
ATOM 1762 C CA . ALA A 1 215 ? 3.058 20.043 -21.369 1.00 96.75 215 ALA A CA 1
ATOM 1763 C C . ALA A 1 215 ? 2.851 20.105 -22.896 1.00 96.75 215 ALA A C 1
ATOM 1765 O O . ALA A 1 215 ? 2.521 21.155 -23.455 1.00 96.75 215 ALA A O 1
ATOM 1766 N N . SER A 1 216 ? 3.023 18.979 -23.591 1.00 95.56 216 SER A N 1
ATOM 1767 C CA . SER A 1 216 ? 2.822 18.858 -25.044 1.00 95.56 216 SER A CA 1
ATOM 1768 C C . SER A 1 216 ? 2.567 17.403 -25.444 1.00 95.56 216 SER A C 1
ATOM 1770 O O . SER A 1 216 ? 3.150 16.497 -24.863 1.00 95.56 216 SER A O 1
ATOM 1772 N N . TYR A 1 217 ? 1.805 17.165 -26.517 1.00 92.88 217 TYR A N 1
ATOM 1773 C CA . TYR A 1 217 ? 1.702 15.834 -27.145 1.00 92.88 217 TYR A CA 1
ATOM 1774 C C . TYR A 1 217 ? 2.992 15.431 -27.899 1.00 92.88 217 TYR A C 1
ATOM 1776 O O . TYR A 1 217 ? 3.070 14.384 -28.558 1.00 92.88 217 TYR A O 1
ATOM 1784 N N . GLY A 1 218 ? 4.009 16.299 -27.898 1.00 88.69 218 GLY A N 1
ATOM 1785 C CA . GLY A 1 218 ? 5.263 16.091 -28.605 1.00 88.69 218 GLY A CA 1
ATOM 1786 C C . GLY A 1 218 ? 5.066 15.941 -30.117 1.00 88.69 218 GLY A C 1
ATOM 1787 O O . GLY A 1 218 ? 4.071 16.350 -30.712 1.00 88.69 218 GLY A O 1
ATOM 1788 N N . GLN A 1 219 ? 6.032 15.330 -30.805 1.00 82.88 219 GLN A N 1
ATOM 1789 C CA . GLN A 1 219 ? 5.970 15.238 -32.272 1.00 82.88 219 GLN A CA 1
ATOM 1790 C C . GLN A 1 219 ? 4.889 14.280 -32.803 1.00 82.88 219 GLN A C 1
ATOM 1792 O O . GLN A 1 219 ? 4.580 14.336 -33.997 1.00 82.88 219 GLN A O 1
ATOM 1797 N N . LYS A 1 220 ? 4.353 13.379 -31.966 1.00 76.56 220 LYS A N 1
ATOM 1798 C CA . LYS A 1 220 ? 3.495 12.272 -32.420 1.00 76.56 220 LYS A CA 1
ATOM 1799 C C . LYS A 1 220 ? 2.205 12.063 -31.624 1.00 76.56 220 LYS A C 1
ATOM 1801 O O . LYS A 1 220 ? 1.240 11.657 -32.262 1.00 76.56 220 LYS A O 1
ATOM 1806 N N . GLY A 1 221 ? 2.137 12.401 -30.334 1.00 77.69 221 GLY A N 1
ATOM 1807 C CA . GLY A 1 221 ? 0.998 12.072 -29.461 1.00 77.69 221 GLY A CA 1
ATOM 1808 C C . GLY A 1 221 ? 0.889 10.570 -29.197 1.00 77.69 221 GLY A C 1
ATOM 1809 O O . GLY A 1 221 ? -0.169 9.986 -29.390 1.00 77.69 221 GLY A O 1
ATOM 1810 N N . ASN A 1 222 ? 2.016 9.930 -28.866 1.00 75.62 222 ASN A N 1
ATOM 1811 C CA . ASN A 1 222 ? 2.096 8.484 -28.623 1.00 75.62 222 ASN A CA 1
ATOM 1812 C C . ASN A 1 222 ? 1.786 8.092 -27.166 1.00 75.62 222 ASN A C 1
ATOM 1814 O O . ASN A 1 222 ? 1.469 6.933 -26.929 1.00 75.62 222 ASN A O 1
ATOM 1818 N N . THR A 1 223 ? 1.942 9.038 -26.242 1.00 76.69 223 THR A N 1
ATOM 1819 C CA . THR A 1 223 ? 2.051 8.869 -24.780 1.00 76.69 223 THR A CA 1
ATOM 1820 C C . THR A 1 223 ? 1.109 9.821 -24.033 1.00 76.69 223 THR A C 1
ATOM 1822 O O . THR A 1 223 ? 1.326 10.109 -22.869 1.00 76.69 223 THR A O 1
ATOM 1825 N N . GLY A 1 224 ? 0.092 10.357 -24.719 1.00 87.94 224 GLY A N 1
ATOM 1826 C CA . GLY A 1 224 ? -0.712 11.465 -24.199 1.00 87.94 224 GLY A CA 1
ATOM 1827 C C . GLY A 1 224 ? 0.054 12.793 -24.189 1.00 87.94 224 GLY A C 1
ATOM 1828 O O . GLY A 1 224 ? 0.894 13.049 -25.066 1.00 87.94 224 GLY A O 1
ATOM 1829 N N . LEU A 1 225 ? -0.280 13.643 -23.224 1.00 94.12 225 LEU A N 1
ATOM 1830 C CA . LEU A 1 225 ? 0.452 14.835 -22.817 1.00 94.12 225 LEU A CA 1
ATOM 1831 C C . LEU A 1 225 ? 1.695 14.445 -22.014 1.00 94.12 225 LEU A C 1
ATOM 1833 O O . LEU A 1 225 ? 1.603 13.790 -20.985 1.00 94.12 225 LEU A O 1
ATOM 1837 N N . ASP A 1 226 ? 2.851 14.913 -22.475 1.00 95.44 226 ASP A N 1
ATOM 1838 C CA . ASP A 1 226 ? 4.139 14.766 -21.806 1.00 95.44 226 ASP A CA 1
ATOM 1839 C C . ASP A 1 226 ? 4.628 16.117 -21.267 1.00 95.44 226 ASP A C 1
ATOM 1841 O O . ASP A 1 226 ? 4.547 17.141 -21.956 1.00 95.44 226 ASP A O 1
ATOM 1845 N N . ILE A 1 227 ? 5.245 16.117 -20.085 1.00 96.31 227 ILE A N 1
ATOM 1846 C CA . ILE A 1 227 ? 5.953 17.268 -19.517 1.00 96.31 227 ILE A CA 1
ATOM 1847 C C . ILE A 1 227 ? 7.332 17.419 -20.173 1.00 96.31 227 ILE A C 1
ATOM 1849 O O . ILE A 1 227 ? 8.171 16.509 -20.169 1.00 96.31 227 ILE A O 1
ATOM 1853 N N . TYR A 1 228 ? 7.591 18.618 -20.685 1.00 94.88 228 TYR A N 1
ATOM 1854 C CA . TYR A 1 228 ? 8.848 19.051 -21.280 1.00 94.88 228 TYR A CA 1
ATOM 1855 C C . TYR A 1 228 ? 9.515 20.150 -20.450 1.00 94.88 228 TYR A C 1
ATOM 1857 O O . TYR A 1 228 ? 8.858 21.024 -19.883 1.00 94.88 228 TYR A O 1
ATOM 1865 N N . ARG A 1 229 ? 10.848 20.135 -20.457 1.00 94.25 229 ARG A N 1
ATOM 1866 C CA . ARG A 1 229 ? 11.730 21.202 -19.979 1.00 94.25 229 ARG A CA 1
ATOM 1867 C C . ARG A 1 229 ? 12.417 21.864 -21.174 1.00 94.25 229 ARG A C 1
ATOM 1869 O O . ARG A 1 229 ? 12.781 21.185 -22.130 1.00 94.25 229 ARG A O 1
ATOM 1876 N N . VAL A 1 230 ? 12.651 23.172 -21.124 1.00 93.88 230 VAL A N 1
ATOM 1877 C CA . VAL A 1 230 ? 13.479 23.879 -22.113 1.00 93.88 230 VAL A CA 1
ATOM 1878 C C . VAL A 1 230 ? 14.302 24.984 -21.448 1.00 93.88 230 VAL A C 1
ATOM 1880 O O . VAL A 1 230 ? 13.811 25.700 -20.577 1.00 93.88 230 VAL A O 1
ATOM 1883 N N . SER A 1 231 ? 15.570 25.112 -21.835 1.00 93.06 231 SER A N 1
ATOM 1884 C CA . SER A 1 231 ? 16.444 26.210 -21.407 1.00 93.06 231 SER A CA 1
ATOM 1885 C C . SER A 1 231 ? 16.169 27.484 -22.214 1.00 93.06 231 SER A C 1
ATOM 1887 O O . SER A 1 231 ? 15.734 27.418 -23.364 1.00 93.06 231 SER A O 1
ATOM 1889 N N . VAL A 1 232 ? 16.418 28.653 -21.621 1.00 92.38 232 VAL A N 1
ATOM 1890 C CA . VAL A 1 232 ? 16.176 29.960 -22.255 1.00 92.38 232 VAL A CA 1
ATOM 1891 C C . VAL A 1 232 ? 17.429 30.831 -22.176 1.00 92.38 232 VAL A C 1
ATOM 1893 O O . VAL A 1 232 ? 17.966 31.114 -21.100 1.00 92.38 232 VAL A O 1
ATOM 1896 N N . ASP A 1 233 ? 17.914 31.250 -23.340 1.00 88.81 233 ASP A N 1
ATOM 1897 C CA . ASP A 1 233 ? 19.219 31.885 -23.509 1.00 88.81 233 ASP A CA 1
ATOM 1898 C C . ASP A 1 233 ? 19.278 33.324 -22.943 1.00 88.81 233 ASP A C 1
ATOM 1900 O O . ASP A 1 233 ? 18.303 33.853 -22.401 1.00 88.81 233 ASP A O 1
ATOM 1904 N N . GLY A 1 234 ? 20.442 33.975 -23.075 1.00 84.50 234 GLY A N 1
ATOM 1905 C CA . GLY A 1 234 ? 20.679 35.372 -22.699 1.00 84.50 234 GLY A CA 1
ATOM 1906 C C . GLY A 1 234 ? 19.686 36.386 -23.288 1.00 84.50 234 GLY A C 1
ATOM 1907 O O . GLY A 1 234 ? 19.386 37.374 -22.617 1.00 84.50 234 GLY A O 1
ATOM 1908 N N . MET A 1 235 ? 19.176 36.129 -24.495 1.00 84.94 235 MET A N 1
ATOM 1909 C CA . MET A 1 235 ? 18.301 37.004 -25.282 1.00 84.94 235 MET A CA 1
ATOM 1910 C C . MET A 1 235 ? 16.804 36.673 -25.146 1.00 84.94 235 MET A C 1
ATOM 1912 O O . MET A 1 235 ? 15.969 37.501 -25.513 1.00 84.94 235 MET A O 1
ATOM 1916 N N . GLY A 1 236 ? 16.461 35.501 -24.603 1.00 83.31 236 GLY A N 1
ATOM 1917 C CA . GLY A 1 236 ? 15.088 34.991 -24.516 1.00 83.31 236 GLY A CA 1
ATOM 1918 C C . GLY A 1 236 ? 14.721 33.987 -25.615 1.00 83.31 236 GLY A C 1
ATOM 1919 O O . GLY A 1 236 ? 13.539 33.694 -25.795 1.00 83.31 236 GLY A O 1
ATOM 1920 N N . GLU A 1 237 ? 15.702 33.470 -26.358 1.00 90.12 237 GLU A N 1
ATOM 1921 C CA . GLU A 1 237 ? 15.513 32.382 -27.316 1.00 90.12 237 GLU A CA 1
ATOM 1922 C C . GLU A 1 237 ? 15.467 31.025 -26.595 1.00 90.12 237 GLU A C 1
ATOM 1924 O O . GLU A 1 237 ? 16.167 30.792 -25.606 1.00 90.12 237 GLU A O 1
ATOM 1929 N N . TYR A 1 238 ? 14.623 30.119 -27.089 1.00 92.88 238 TYR A N 1
ATOM 1930 C CA . TYR A 1 238 ? 14.432 28.789 -26.510 1.00 92.88 238 TYR A CA 1
ATOM 1931 C C . TYR A 1 238 ? 15.472 27.797 -27.041 1.00 92.88 238 TYR A C 1
ATOM 1933 O O . TYR A 1 238 ? 15.739 27.741 -28.243 1.00 92.88 238 TYR A O 1
ATOM 1941 N N . GLY A 1 239 ? 16.020 26.980 -26.141 1.00 91.50 239 GLY A N 1
ATOM 1942 C CA . GLY A 1 239 ? 16.841 25.822 -26.477 1.00 91.50 239 GLY A CA 1
ATOM 1943 C C . GLY A 1 239 ? 16.035 24.677 -27.104 1.00 91.50 239 GLY A C 1
ATOM 1944 O O . GLY A 1 239 ? 14.882 24.827 -27.507 1.00 91.50 239 GLY A O 1
ATOM 1945 N N . THR A 1 240 ? 16.640 23.491 -27.175 1.00 91.56 240 THR A N 1
ATOM 1946 C CA . THR A 1 240 ? 15.915 22.277 -27.590 1.00 91.56 240 THR A CA 1
ATOM 1947 C C . THR A 1 240 ? 15.050 21.773 -26.429 1.00 91.56 240 THR A C 1
ATOM 1949 O O . THR A 1 240 ? 15.593 21.611 -25.338 1.00 91.56 240 THR A O 1
ATOM 1952 N N . PRO A 1 241 ? 13.744 21.503 -26.623 1.00 92.88 241 PRO A N 1
ATOM 1953 C CA . PRO A 1 241 ? 12.913 20.901 -25.584 1.00 92.88 241 PRO A CA 1
ATOM 1954 C C . PRO A 1 241 ? 13.312 19.457 -25.261 1.00 92.88 241 PRO A C 1
ATOM 1956 O O . PRO A 1 241 ? 13.503 18.631 -26.156 1.00 92.88 241 PRO A O 1
ATOM 1959 N N . GLU A 1 242 ? 13.365 19.146 -23.972 1.00 92.69 242 GLU A N 1
ATOM 1960 C CA . GLU A 1 242 ? 13.710 17.845 -23.403 1.00 92.69 242 GLU A CA 1
ATOM 1961 C C . GLU A 1 242 ? 12.474 17.254 -22.712 1.00 92.69 242 GLU A C 1
ATOM 1963 O O . GLU A 1 242 ? 11.910 17.879 -21.815 1.00 92.69 242 GLU A O 1
ATOM 1968 N N . ARG A 1 243 ? 12.031 16.057 -23.119 1.00 92.69 243 ARG A N 1
ATOM 1969 C CA . ARG A 1 243 ? 10.959 15.326 -22.415 1.00 92.69 243 ARG A CA 1
ATOM 1970 C C . ARG A 1 243 ? 11.500 14.875 -21.058 1.00 92.69 243 ARG A C 1
ATOM 1972 O O . ARG A 1 243 ? 12.572 14.268 -21.020 1.00 92.69 243 ARG A O 1
ATOM 1979 N N . LEU A 1 244 ? 10.770 15.115 -19.969 1.00 92.44 244 LEU A N 1
ATOM 1980 C CA . LEU A 1 244 ? 11.154 14.576 -18.662 1.00 92.44 244 LEU A CA 1
ATOM 1981 C C . LEU A 1 244 ? 11.072 13.028 -18.652 1.00 92.44 244 LEU A C 1
ATOM 1983 O O . LEU A 1 244 ? 10.281 12.437 -19.403 1.00 92.44 244 LEU A O 1
ATOM 1987 N N . PRO A 1 245 ? 11.910 12.342 -17.855 1.00 91.19 245 PRO A N 1
ATOM 1988 C CA . PRO A 1 245 ? 11.911 10.885 -17.779 1.00 91.19 245 PRO A CA 1
ATOM 1989 C C . PRO A 1 245 ? 10.711 10.343 -16.984 1.00 91.19 245 PRO A C 1
ATOM 1991 O O . PRO A 1 245 ? 10.050 11.059 -16.232 1.00 91.19 245 PRO A O 1
ATOM 1994 N N . PHE A 1 246 ? 10.469 9.039 -17.112 1.00 89.56 246 PHE A N 1
ATOM 1995 C CA . PHE A 1 246 ? 9.695 8.279 -16.126 1.00 89.56 246 PHE A CA 1
ATOM 1996 C C . PHE A 1 246 ? 10.391 8.370 -14.747 1.00 89.56 246 PHE A C 1
ATOM 1998 O O . PHE A 1 246 ? 11.626 8.382 -14.720 1.00 89.56 246 PHE A O 1
ATOM 2005 N N . PRO A 1 247 ? 9.670 8.441 -13.608 1.00 91.94 247 PRO A N 1
ATOM 2006 C CA . PRO A 1 247 ? 8.217 8.315 -13.431 1.00 91.94 247 PRO A CA 1
ATOM 2007 C C . PRO A 1 247 ? 7.421 9.627 -13.520 1.00 91.94 247 PRO A C 1
ATOM 2009 O O . PRO A 1 247 ? 6.221 9.615 -13.249 1.00 91.94 247 PRO A O 1
ATOM 2012 N N . ILE A 1 248 ? 8.056 10.752 -13.878 1.00 93.50 248 ILE A N 1
ATOM 2013 C CA . ILE A 1 248 ? 7.350 12.033 -14.043 1.00 93.50 248 ILE A CA 1
ATOM 2014 C C . ILE A 1 248 ? 6.380 11.924 -15.215 1.00 93.50 248 ILE A C 1
ATOM 2016 O O . ILE A 1 248 ? 5.187 12.083 -15.011 1.00 93.50 248 ILE A O 1
ATOM 2020 N N . ASN A 1 249 ? 6.882 11.557 -16.397 1.00 94.06 249 ASN A N 1
ATOM 2021 C CA . ASN A 1 249 ? 6.032 11.238 -17.543 1.00 94.06 249 ASN A CA 1
ATOM 2022 C C . ASN A 1 249 ? 5.744 9.737 -17.607 1.00 94.06 249 ASN A C 1
ATOM 2024 O O . ASN A 1 249 ? 6.674 8.920 -17.615 1.00 94.06 249 ASN A O 1
ATOM 2028 N N . SER A 1 250 ? 4.463 9.407 -17.697 1.00 92.00 250 SER A N 1
ATOM 2029 C CA . SER A 1 250 ? 3.890 8.065 -17.761 1.00 92.00 250 SER A CA 1
ATOM 2030 C C . SER A 1 250 ? 3.494 7.692 -19.207 1.00 92.00 250 SER A C 1
ATOM 2032 O O . SER A 1 250 ? 4.109 8.182 -20.160 1.00 92.00 250 SER A O 1
ATOM 2034 N N . ASP A 1 251 ? 2.514 6.793 -19.359 1.00 91.25 251 ASP A N 1
ATOM 2035 C CA . ASP A 1 251 ? 1.785 6.520 -20.612 1.00 91.25 251 ASP A CA 1
ATOM 2036 C C . ASP A 1 251 ? 0.390 7.209 -20.634 1.00 91.25 251 ASP A C 1
ATOM 2038 O O . ASP A 1 251 ? -0.428 6.936 -21.517 1.00 91.25 251 ASP A O 1
ATOM 2042 N N . PHE A 1 252 ? 0.114 8.077 -19.653 1.00 92.56 252 PHE A N 1
ATOM 2043 C CA . PHE A 1 252 ? -1.134 8.823 -19.441 1.00 92.56 252 PHE A CA 1
ATOM 2044 C C . PHE A 1 252 ? -0.878 10.337 -19.545 1.00 92.56 252 PHE A C 1
ATOM 2046 O O . PHE A 1 252 ? 0.272 10.770 -19.551 1.00 92.56 252 PHE A O 1
ATOM 2053 N N . ASP A 1 253 ? -1.934 11.155 -19.616 1.00 94.00 253 ASP A N 1
ATOM 2054 C CA . ASP A 1 253 ? -1.773 12.608 -19.730 1.00 94.00 253 ASP A CA 1
ATOM 2055 C C . ASP A 1 253 ? -1.178 13.201 -18.433 1.00 94.00 253 ASP A C 1
ATOM 2057 O O . ASP A 1 253 ? -1.833 13.204 -17.385 1.00 94.00 253 ASP A O 1
ATOM 2061 N N . ASP A 1 254 ? 0.049 13.729 -18.535 1.00 95.94 254 ASP A N 1
ATOM 2062 C CA . ASP A 1 254 ? 0.818 14.423 -17.495 1.00 95.94 254 ASP A CA 1
ATOM 2063 C C . ASP A 1 254 ? 1.005 15.910 -17.880 1.00 95.94 254 ASP A C 1
ATOM 2065 O O . ASP A 1 254 ? 1.533 16.244 -18.947 1.00 95.94 254 ASP A O 1
ATOM 2069 N N . CYS A 1 255 ? 0.549 16.847 -17.038 1.00 95.75 255 CYS A N 1
ATOM 2070 C CA . CYS A 1 255 ? 0.468 18.265 -17.405 1.00 95.75 255 CYS A CA 1
ATOM 2071 C C . CYS A 1 255 ? 0.596 19.276 -16.240 1.00 95.75 255 CYS A C 1
ATOM 2073 O O . CYS A 1 255 ? 0.973 18.936 -15.125 1.00 95.75 255 CYS A O 1
ATOM 2075 N N . ALA A 1 256 ? 0.363 20.563 -16.538 1.00 95.62 256 ALA A N 1
ATOM 2076 C CA . ALA A 1 256 ? 0.434 21.704 -15.609 1.00 95.62 256 ALA A CA 1
ATOM 2077 C C . ALA A 1 256 ? 1.686 21.782 -14.686 1.00 95.62 256 ALA A C 1
ATOM 2079 O O . ALA A 1 256 ? 1.551 22.020 -13.484 1.00 95.62 256 ALA A O 1
ATOM 2080 N N . PRO A 1 257 ? 2.917 21.618 -15.213 1.00 96.88 257 PRO A N 1
ATOM 2081 C CA . PRO A 1 257 ? 4.127 21.492 -14.397 1.00 96.88 257 PRO A CA 1
ATOM 2082 C C . PRO A 1 257 ? 4.556 22.802 -13.708 1.00 96.88 257 PRO A C 1
ATOM 2084 O O . PRO A 1 257 ? 4.977 23.757 -14.365 1.00 96.88 257 PRO A O 1
ATOM 2087 N N . ILE A 1 258 ? 4.561 22.812 -12.374 1.00 96.00 258 ILE A N 1
ATOM 2088 C CA . ILE A 1 258 ? 5.108 23.871 -11.515 1.00 96.00 258 ILE A CA 1
ATOM 2089 C C . ILE A 1 258 ? 6.372 23.355 -10.811 1.00 96.00 258 ILE A C 1
ATOM 2091 O O . ILE A 1 258 ? 6.315 22.726 -9.756 1.00 96.00 258 ILE A O 1
ATOM 2095 N N . CYS A 1 259 ? 7.543 23.621 -11.397 1.00 92.88 259 CYS A N 1
ATOM 2096 C CA . CYS A 1 259 ? 8.831 23.388 -10.732 1.00 92.88 259 CYS A CA 1
ATOM 2097 C C . CYS A 1 259 ? 9.209 24.579 -9.841 1.00 92.88 259 CYS A C 1
ATOM 2099 O O . CYS A 1 259 ? 9.205 25.709 -10.322 1.00 92.88 259 CYS A O 1
ATOM 2101 N N . ILE A 1 260 ? 9.595 24.322 -8.590 1.00 90.62 260 ILE A N 1
ATOM 2102 C CA . ILE A 1 260 ? 10.022 25.309 -7.585 1.00 90.62 260 ILE A CA 1
ATOM 2103 C C . ILE A 1 260 ? 11.425 24.949 -7.083 1.00 90.62 260 ILE A C 1
ATOM 2105 O O . ILE A 1 260 ? 11.749 23.769 -6.950 1.00 90.62 260 ILE A O 1
ATOM 2109 N N . SER A 1 261 ? 12.266 25.949 -6.809 1.00 82.19 261 SER A N 1
ATOM 2110 C CA . SER A 1 261 ? 13.608 25.744 -6.246 1.00 82.19 261 SER A CA 1
ATOM 2111 C C . SER A 1 261 ? 13.660 26.109 -4.765 1.00 82.19 261 SER A C 1
ATOM 2113 O O . SER A 1 261 ? 13.111 27.135 -4.354 1.00 82.19 261 SER A O 1
ATOM 2115 N N . SER A 1 262 ? 14.351 25.287 -3.972 1.00 68.31 262 SER A N 1
ATOM 2116 C CA . SER A 1 262 ? 14.503 25.509 -2.529 1.00 68.31 262 SER A CA 1
ATOM 2117 C C . SER A 1 262 ? 15.360 26.752 -2.259 1.00 68.31 262 SER A C 1
ATOM 2119 O O . SER A 1 262 ? 14.929 27.655 -1.546 1.00 68.31 262 SER A O 1
ATOM 2121 N N . ASP A 1 263 ? 16.509 26.858 -2.933 1.00 65.81 263 ASP A N 1
ATOM 2122 C CA . ASP A 1 263 ? 17.377 28.042 -2.943 1.00 65.81 263 ASP A CA 1
ATOM 2123 C C . ASP A 1 263 ? 17.443 28.682 -4.337 1.00 65.81 263 ASP A C 1
ATOM 2125 O O . ASP A 1 263 ? 17.075 28.078 -5.343 1.00 65.81 263 ASP A O 1
ATOM 2129 N N . ASP A 1 264 ? 17.961 29.906 -4.413 1.00 62.09 264 ASP A N 1
ATOM 2130 C CA . ASP A 1 264 ? 18.183 30.617 -5.683 1.00 62.09 264 ASP A CA 1
ATOM 2131 C C . ASP A 1 264 ? 19.419 30.076 -6.455 1.00 62.09 264 ASP A C 1
ATOM 2133 O O . ASP A 1 264 ? 19.711 30.511 -7.570 1.00 62.09 264 ASP A O 1
ATOM 2137 N N . ASN A 1 265 ? 20.143 29.108 -5.874 1.00 60.25 265 ASN A N 1
ATOM 2138 C CA . ASN A 1 265 ? 21.309 28.436 -6.453 1.00 60.25 265 ASN A CA 1
ATOM 2139 C C . ASN A 1 265 ? 20.922 27.112 -7.136 1.00 60.25 265 ASN A C 1
ATOM 2141 O O . ASN A 1 265 ? 20.077 26.364 -6.648 1.00 60.25 265 ASN A O 1
ATOM 2145 N N . THR A 1 266 ? 21.628 26.751 -8.211 1.00 59.25 266 THR A N 1
ATOM 2146 C CA . THR A 1 266 ? 21.459 25.474 -8.942 1.00 59.25 266 THR A CA 1
ATOM 2147 C C . THR A 1 266 ? 21.922 24.227 -8.176 1.00 59.25 266 THR A C 1
ATOM 2149 O O . THR A 1 266 ? 21.811 23.125 -8.697 1.00 59.25 266 THR A O 1
ATOM 2152 N N . GLU A 1 267 ? 22.447 24.383 -6.958 1.00 59.34 267 GLU A N 1
ATOM 2153 C CA . GLU A 1 267 ? 22.970 23.301 -6.106 1.00 59.34 267 GLU A CA 1
ATOM 2154 C C . GLU A 1 267 ? 21.909 22.707 -5.154 1.00 59.34 267 GLU A C 1
ATOM 2156 O O . GLU A 1 267 ? 22.243 21.930 -4.262 1.00 59.34 267 GLU A O 1
ATOM 2161 N N . THR A 1 268 ? 20.620 23.020 -5.356 1.00 63.78 268 THR A N 1
ATOM 2162 C CA . THR A 1 268 ? 19.505 22.353 -4.659 1.00 63.78 268 THR A CA 1
ATOM 2163 C C . THR A 1 268 ? 18.589 21.605 -5.623 1.00 63.78 268 THR A C 1
ATOM 2165 O O . THR A 1 268 ? 18.375 22.030 -6.760 1.00 63.78 268 THR A O 1
ATOM 2168 N N . ALA A 1 269 ? 18.027 20.485 -5.159 1.00 76.38 269 ALA A N 1
ATOM 2169 C CA . ALA A 1 269 ? 16.990 19.773 -5.894 1.00 76.38 269 ALA A CA 1
ATOM 2170 C C . ALA A 1 269 ? 15.707 20.621 -5.952 1.00 76.38 269 ALA A C 1
ATOM 2172 O O . ALA A 1 269 ? 15.251 21.165 -4.939 1.00 76.38 269 ALA A O 1
ATOM 2173 N N . GLY A 1 270 ? 15.124 20.709 -7.146 1.00 85.06 270 GLY A N 1
ATOM 2174 C CA . GLY A 1 270 ? 13.822 21.320 -7.364 1.00 85.06 270 GLY A CA 1
ATOM 2175 C C . GLY A 1 270 ? 12.689 20.373 -6.974 1.00 85.06 270 GLY A C 1
ATOM 2176 O O . GLY A 1 270 ? 12.826 19.150 -7.059 1.00 85.06 270 GLY A O 1
ATOM 2177 N N . GLN A 1 271 ? 11.563 20.956 -6.572 1.00 91.25 271 GLN A N 1
ATOM 2178 C CA . GLN A 1 271 ? 10.303 20.266 -6.308 1.00 91.25 271 GLN A CA 1
ATOM 2179 C C . GLN A 1 271 ? 9.369 20.552 -7.488 1.00 91.25 271 GLN A C 1
ATOM 2181 O O . GLN A 1 271 ? 9.002 21.702 -7.724 1.00 91.25 271 GLN A O 1
ATOM 2186 N N . LEU A 1 272 ? 9.043 19.526 -8.268 1.00 94.06 272 LEU A N 1
ATOM 2187 C CA . LEU A 1 272 ? 8.140 19.593 -9.411 1.00 94.06 272 LEU A CA 1
ATOM 2188 C C . LEU A 1 272 ? 6.765 19.079 -8.997 1.00 94.06 272 LEU A C 1
ATOM 2190 O O . LEU A 1 272 ? 6.617 17.895 -8.707 1.00 94.06 272 LEU A O 1
ATOM 2194 N N . TYR A 1 273 ? 5.774 19.960 -9.026 1.00 96.75 273 TYR A N 1
ATOM 2195 C CA . TYR A 1 273 ? 4.362 19.614 -8.917 1.00 96.75 273 TYR A CA 1
ATOM 2196 C C . TYR A 1 273 ? 3.744 19.549 -10.310 1.00 96.75 273 TYR A C 1
ATOM 2198 O O . TYR A 1 273 ? 4.093 20.360 -11.169 1.00 96.75 273 TYR A O 1
ATOM 2206 N N . PHE A 1 274 ? 2.858 18.591 -10.557 1.00 97.69 274 PHE A N 1
ATOM 2207 C CA . PHE A 1 274 ? 2.195 18.423 -11.849 1.00 97.69 274 PHE A CA 1
ATOM 2208 C C . PHE A 1 274 ? 0.878 17.658 -11.699 1.00 97.69 274 PHE A C 1
ATOM 2210 O O . PHE A 1 274 ? 0.712 16.906 -10.741 1.00 97.69 274 PHE A O 1
ATOM 2217 N N . SER A 1 275 ? -0.045 17.853 -12.637 1.00 97.62 275 SER A N 1
ATOM 2218 C CA . SER A 1 275 ? -1.338 17.161 -12.684 1.00 97.62 275 SER A CA 1
ATOM 2219 C C . SER A 1 275 ? -1.234 15.920 -13.571 1.00 97.62 275 SER A C 1
ATOM 2221 O O . SER A 1 275 ? -0.675 16.006 -14.665 1.00 97.62 275 SER A O 1
ATOM 2223 N N . SER A 1 276 ? -1.781 14.783 -13.148 1.00 96.62 276 SER A N 1
ATOM 2224 C CA . SER A 1 276 ? -1.709 13.515 -13.883 1.00 96.62 276 SER A CA 1
ATOM 2225 C C . SER A 1 276 ? -3.024 12.752 -13.847 1.00 96.62 276 SER A C 1
ATOM 2227 O O . SER A 1 276 ? -3.684 12.706 -12.816 1.00 96.62 276 SER A O 1
ATOM 2229 N N . SER A 1 277 ? -3.360 12.104 -14.959 1.00 95.12 277 SER A N 1
ATOM 2230 C CA . SER A 1 277 ? -4.539 11.236 -15.099 1.00 95.12 277 SER A CA 1
ATOM 2231 C C . SER A 1 277 ? -4.257 9.746 -14.840 1.00 95.12 277 SER A C 1
ATOM 2233 O O . SER A 1 277 ? -5.113 8.893 -15.074 1.00 95.12 277 SER A O 1
ATOM 2235 N N . ARG A 1 278 ? -3.050 9.402 -14.370 1.00 92.81 278 ARG A N 1
ATOM 2236 C CA . ARG A 1 278 ? -2.586 8.013 -14.196 1.00 92.81 278 ARG A CA 1
ATOM 2237 C C . ARG A 1 278 ? -3.455 7.168 -13.236 1.00 92.81 278 ARG A C 1
ATOM 2239 O O . ARG A 1 278 ? -4.191 7.745 -12.431 1.00 92.81 278 ARG A O 1
ATOM 2246 N N . PRO A 1 279 ? -3.374 5.820 -13.279 1.00 91.62 279 PRO A N 1
ATOM 2247 C CA . PRO A 1 279 ? -4.222 4.925 -12.483 1.00 91.62 279 PRO A CA 1
ATOM 2248 C C . PRO A 1 279 ? -4.098 5.089 -10.962 1.00 91.62 279 PRO A C 1
ATOM 2250 O O . PRO A 1 279 ? -5.024 4.743 -10.242 1.00 91.62 279 PRO A O 1
ATOM 2253 N N . GLU A 1 280 ? -3.000 5.654 -10.460 1.00 91.38 280 GLU A N 1
ATOM 2254 C CA . GLU A 1 280 ? -2.831 5.974 -9.035 1.00 91.38 280 GLU A CA 1
ATOM 2255 C C . GLU A 1 280 ? -3.745 7.121 -8.537 1.00 91.38 280 GLU A C 1
ATOM 2257 O O . GLU A 1 280 ? -3.827 7.355 -7.334 1.00 91.38 280 GLU A O 1
ATOM 2262 N N . SER A 1 281 ? -4.427 7.838 -9.438 1.00 93.06 281 SER A N 1
ATOM 2263 C CA . SER A 1 281 ? -5.319 8.962 -9.107 1.00 93.06 281 SER A CA 1
ATOM 2264 C C . SER A 1 281 ? -6.658 8.498 -8.500 1.00 93.06 281 SER A C 1
ATOM 2266 O O . SER A 1 281 ? -7.127 7.383 -8.741 1.00 93.06 281 SER A O 1
ATOM 2268 N N . PHE A 1 282 ? -7.312 9.365 -7.724 1.00 91.50 282 PHE A N 1
ATOM 2269 C CA . PHE A 1 282 ? -8.679 9.178 -7.218 1.00 91.50 282 PHE A CA 1
ATOM 2270 C C . PHE A 1 282 ? -9.754 9.463 -8.276 1.00 91.50 282 PHE A C 1
ATOM 2272 O O . PHE A 1 282 ? -10.889 9.032 -8.117 1.00 91.50 282 PHE A O 1
ATOM 2279 N N . GLY A 1 283 ? -9.422 10.209 -9.326 1.00 85.06 283 GLY A N 1
ATOM 2280 C CA . GLY A 1 283 ? -10.301 10.527 -10.447 1.00 85.06 283 GLY A CA 1
ATOM 2281 C C . GLY A 1 283 ? -9.626 11.532 -11.377 1.00 85.06 283 GLY A C 1
ATOM 2282 O O . GLY A 1 283 ? -8.591 12.090 -11.023 1.00 85.06 283 GLY A O 1
ATOM 2283 N N . GLY A 1 284 ? -10.197 11.745 -12.568 1.00 87.62 284 GLY A N 1
ATOM 2284 C CA . GLY A 1 284 ? -9.842 12.860 -13.460 1.00 87.62 284 GLY A CA 1
ATOM 2285 C C . GLY A 1 284 ? -8.333 13.087 -13.616 1.00 87.62 284 GLY A C 1
ATOM 2286 O O . GLY A 1 284 ? -7.629 12.235 -14.168 1.00 87.62 284 GLY A O 1
ATOM 2287 N N . TYR A 1 285 ? -7.872 14.233 -13.107 1.00 94.38 285 TYR A N 1
ATOM 2288 C CA . TYR A 1 285 ? -6.467 14.578 -12.891 1.00 94.38 285 TYR A CA 1
ATOM 2289 C C . TYR A 1 285 ? -6.189 14.851 -11.407 1.00 94.38 285 TYR A C 1
ATOM 2291 O O . TYR A 1 285 ? -6.826 15.728 -10.833 1.00 94.38 285 TYR A O 1
ATOM 2299 N N . ASP A 1 286 ? -5.160 14.222 -10.838 1.00 96.69 286 ASP A N 1
ATOM 2300 C CA . ASP A 1 286 ? -4.659 14.480 -9.478 1.00 96.69 286 ASP A CA 1
ATOM 2301 C C . ASP A 1 286 ? -3.273 15.141 -9.479 1.00 96.69 286 ASP A C 1
ATOM 2303 O O . ASP A 1 286 ? -2.516 15.029 -10.447 1.00 96.69 286 ASP A O 1
ATOM 2307 N N . ILE A 1 287 ? -2.883 15.782 -8.370 1.00 97.69 287 ILE A N 1
ATOM 2308 C CA . ILE A 1 287 ? -1.537 16.353 -8.210 1.00 97.69 287 ILE A CA 1
ATOM 2309 C C . ILE A 1 287 ? -0.526 15.293 -7.759 1.00 97.69 287 ILE A C 1
ATOM 2311 O O . ILE A 1 287 ? -0.716 14.588 -6.764 1.00 97.69 287 ILE A O 1
ATOM 2315 N N . PHE A 1 288 ? 0.619 15.270 -8.434 1.00 97.00 288 PHE A N 1
ATOM 2316 C CA . PHE A 1 288 ? 1.806 14.506 -8.071 1.00 97.00 288 PHE A CA 1
ATOM 2317 C C . PHE A 1 288 ? 2.994 15.445 -7.809 1.00 97.00 288 PHE A C 1
ATOM 2319 O O . PHE A 1 288 ? 3.117 16.515 -8.409 1.00 97.00 288 PHE A O 1
ATOM 2326 N N . GLN A 1 289 ? 3.894 15.030 -6.915 1.00 95.19 289 GLN A N 1
ATOM 2327 C CA . GLN A 1 289 ? 5.172 15.686 -6.634 1.00 95.19 289 GLN A CA 1
ATOM 2328 C C . GLN A 1 289 ? 6.349 14.798 -7.061 1.00 95.19 289 GLN A C 1
ATOM 2330 O O . GLN A 1 289 ? 6.372 13.600 -6.788 1.00 95.19 289 GLN A O 1
ATOM 2335 N N . SER A 1 290 ? 7.381 15.400 -7.651 1.00 93.62 290 SER A N 1
ATOM 2336 C CA . SER A 1 290 ? 8.690 14.780 -7.863 1.00 93.62 290 SER A CA 1
ATOM 2337 C C . SER A 1 290 ? 9.817 15.706 -7.409 1.00 93.62 290 SER A C 1
ATOM 2339 O O . SER A 1 290 ? 9.749 16.913 -7.614 1.00 93.62 290 SER A O 1
ATOM 2341 N N . ASN A 1 291 ? 10.873 15.152 -6.813 1.00 90.25 291 ASN A N 1
ATOM 2342 C CA . ASN A 1 291 ? 12.039 15.912 -6.353 1.00 90.25 291 ASN A CA 1
ATOM 2343 C C . ASN A 1 291 ? 13.268 15.510 -7.180 1.00 90.25 291 ASN A C 1
ATOM 2345 O O . ASN A 1 291 ? 13.557 14.318 -7.302 1.00 90.25 291 ASN A O 1
ATOM 2349 N N . GLY A 1 292 ? 14.004 16.474 -7.742 1.00 87.19 292 GLY A N 1
ATOM 2350 C CA . GLY A 1 292 ? 15.102 16.160 -8.662 1.00 87.19 292 GLY A CA 1
ATOM 2351 C C . GLY A 1 292 ? 15.932 17.350 -9.147 1.00 87.19 292 GLY A C 1
ATOM 2352 O O . GLY A 1 292 ? 15.642 18.514 -8.874 1.00 87.19 292 GLY A O 1
ATOM 2353 N N . TRP A 1 293 ? 16.996 17.049 -9.892 1.00 86.56 293 TRP A N 1
ATOM 2354 C CA . TRP A 1 293 ? 17.997 18.014 -10.371 1.00 86.56 293 TRP A CA 1
ATOM 2355 C C . TRP A 1 293 ? 17.555 18.738 -11.655 1.00 86.56 293 TRP A C 1
ATOM 2357 O O . TRP A 1 293 ? 18.253 18.787 -12.666 1.00 86.56 293 TRP A O 1
ATOM 2367 N N . PHE A 1 294 ? 16.352 19.317 -11.620 1.00 86.62 294 PHE A N 1
ATOM 2368 C CA . PHE A 1 294 ? 15.657 19.862 -12.793 1.00 86.62 294 PHE A CA 1
ATOM 2369 C C . PHE A 1 294 ? 16.294 21.119 -13.414 1.00 86.62 294 PHE A C 1
ATOM 2371 O O . PHE A 1 294 ? 15.810 21.596 -14.441 1.00 86.62 294 PHE A O 1
ATOM 2378 N N . PHE A 1 295 ? 17.394 21.632 -12.855 1.00 86.25 295 PHE A N 1
ATOM 2379 C CA . PHE A 1 295 ? 18.096 22.836 -13.321 1.00 86.25 295 PHE A CA 1
ATOM 2380 C C . PHE A 1 295 ? 19.498 22.563 -13.900 1.00 86.25 295 PHE A C 1
ATOM 2382 O O . PHE A 1 295 ? 20.207 23.504 -14.252 1.00 86.25 295 PHE A O 1
ATOM 23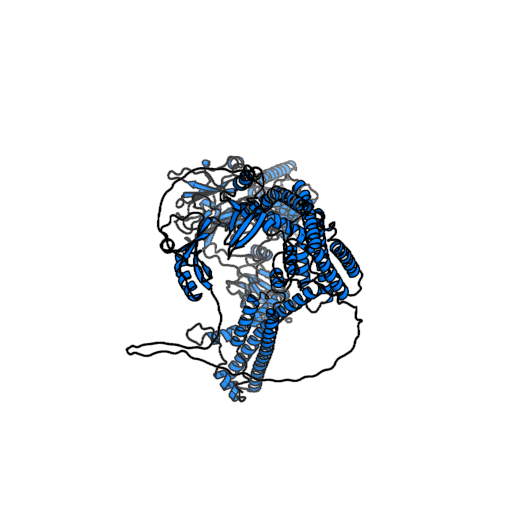89 N N . GLU A 1 296 ? 19.914 21.298 -14.036 1.00 83.12 296 GLU A N 1
ATOM 2390 C CA . GLU A 1 296 ? 21.208 20.959 -14.648 1.00 83.12 296 GLU A CA 1
ATOM 2391 C C . GLU A 1 296 ? 21.188 21.067 -16.191 1.00 83.12 296 GLU A C 1
ATOM 2393 O O . GLU A 1 296 ? 20.143 20.839 -16.806 1.00 83.12 296 GLU A O 1
ATOM 2398 N N . PRO A 1 297 ? 22.321 21.366 -16.867 1.00 76.44 297 PRO A N 1
ATOM 2399 C CA . PRO A 1 297 ? 22.378 21.515 -18.332 1.00 76.44 297 PRO A CA 1
ATOM 2400 C C . PRO A 1 297 ? 21.976 20.279 -19.151 1.00 76.44 297 PRO A C 1
ATOM 2402 O O . PRO A 1 297 ? 21.701 20.409 -20.338 1.00 76.44 297 PRO A O 1
ATOM 2405 N N . ALA A 1 298 ? 21.947 19.102 -18.528 1.00 74.12 298 ALA A N 1
ATOM 2406 C CA . ALA A 1 298 ? 21.320 17.885 -19.027 1.00 74.12 298 ALA A CA 1
ATOM 2407 C C . ALA A 1 298 ? 20.536 17.260 -17.866 1.00 74.12 298 ALA A C 1
ATOM 2409 O O . ALA A 1 298 ? 20.906 17.458 -16.711 1.00 74.12 298 ALA A O 1
ATOM 2410 N N . ILE A 1 299 ? 19.466 16.514 -18.143 1.00 71.44 299 ILE A N 1
ATOM 2411 C CA . ILE A 1 299 ? 18.720 15.821 -17.085 1.00 71.44 299 ILE A CA 1
ATOM 2412 C C . ILE A 1 299 ? 19.547 14.618 -16.616 1.00 71.44 299 ILE A C 1
ATOM 2414 O O . ILE A 1 299 ? 19.591 13.587 -17.292 1.00 71.44 299 ILE A O 1
ATOM 2418 N N . GLY A 1 300 ? 20.195 14.743 -15.458 1.00 60.25 300 GLY A N 1
ATOM 2419 C CA . GLY A 1 300 ? 20.782 13.604 -14.764 1.00 60.25 300 GLY A CA 1
ATOM 2420 C C . GLY A 1 300 ? 19.693 12.603 -14.372 1.00 60.25 300 GLY A C 1
ATOM 2421 O O . GLY A 1 300 ? 18.762 12.944 -13.644 1.00 60.25 300 GLY A O 1
ATOM 2422 N N . LEU A 1 301 ? 19.813 11.359 -14.842 1.00 54.19 301 LEU A N 1
ATOM 2423 C CA . LEU A 1 301 ? 19.037 10.237 -14.314 1.00 54.19 301 LEU A CA 1
ATOM 2424 C C . LEU A 1 301 ? 19.543 9.941 -12.898 1.00 54.19 301 LEU A C 1
ATOM 2426 O O . LEU A 1 301 ? 20.528 9.228 -12.731 1.00 54.19 301 LEU A O 1
ATOM 2430 N N . SER A 1 302 ? 18.900 10.516 -11.884 1.00 57.06 302 SER A N 1
ATOM 2431 C CA . SER A 1 302 ? 19.100 10.088 -10.504 1.00 57.06 302 SER A CA 1
ATOM 2432 C C . SER A 1 302 ? 18.243 8.854 -10.226 1.00 57.06 302 SER A C 1
ATOM 2434 O O . SER A 1 302 ? 17.029 8.873 -10.431 1.00 57.06 302 SER A O 1
ATOM 2436 N N . ASP A 1 303 ? 18.855 7.804 -9.674 1.00 55.03 303 ASP A N 1
ATOM 2437 C CA . ASP A 1 303 ? 18.205 6.515 -9.360 1.00 55.03 303 ASP A CA 1
ATOM 2438 C C . ASP A 1 303 ? 17.095 6.606 -8.280 1.00 55.03 303 ASP A C 1
ATOM 2440 O O . ASP A 1 303 ? 16.545 5.598 -7.847 1.00 55.03 303 ASP A O 1
ATOM 2444 N N . ASN A 1 304 ? 16.772 7.823 -7.828 1.00 65.19 304 ASN A N 1
ATOM 2445 C CA . ASN A 1 304 ? 15.821 8.143 -6.764 1.00 65.19 304 ASN A CA 1
ATOM 2446 C C . ASN A 1 304 ? 14.645 9.028 -7.231 1.00 65.19 304 ASN A C 1
ATOM 2448 O O . ASN A 1 304 ? 13.867 9.484 -6.392 1.00 65.19 304 ASN A O 1
ATOM 2452 N N . LEU A 1 305 ? 14.503 9.298 -8.536 1.00 83.88 305 LEU A N 1
ATOM 2453 C CA . LEU A 1 305 ? 13.330 9.996 -9.076 1.00 83.88 305 LEU A CA 1
ATOM 2454 C C . LEU A 1 305 ? 12.049 9.193 -8.794 1.00 83.88 305 LEU A C 1
ATOM 2456 O O . LEU A 1 305 ? 11.912 8.046 -9.215 1.00 83.88 305 LEU A O 1
ATOM 2460 N N . LYS A 1 306 ? 11.098 9.819 -8.097 1.00 89.94 306 LYS A N 1
ATOM 2461 C CA . LYS A 1 306 ? 9.769 9.272 -7.779 1.00 89.94 306 LYS A CA 1
ATOM 2462 C C . LYS A 1 306 ? 8.688 10.280 -8.146 1.00 89.94 306 LYS A C 1
ATOM 2464 O O . LYS A 1 306 ? 8.941 11.481 -8.080 1.00 89.94 306 LYS A O 1
ATOM 2469 N N . ALA A 1 307 ? 7.509 9.792 -8.516 1.00 92.94 307 ALA A N 1
ATOM 2470 C CA . ALA A 1 307 ? 6.285 10.580 -8.576 1.00 92.94 307 ALA A CA 1
ATOM 2471 C C . ALA A 1 307 ? 5.418 10.149 -7.388 1.00 92.94 307 ALA A C 1
ATOM 2473 O O . ALA A 1 307 ? 5.013 8.993 -7.310 1.00 92.94 307 ALA A O 1
ATOM 2474 N N . THR A 1 308 ? 5.208 11.053 -6.439 1.00 93.62 308 THR A N 1
ATOM 2475 C CA . THR A 1 308 ? 4.429 10.817 -5.223 1.00 93.62 308 THR A CA 1
ATOM 2476 C C . THR A 1 308 ? 3.077 11.497 -5.382 1.00 93.62 308 THR A C 1
ATOM 2478 O O . THR A 1 308 ? 3.030 12.715 -5.550 1.00 93.62 308 THR A O 1
ATOM 2481 N N . HIS A 1 309 ? 1.994 10.724 -5.339 1.00 93.50 309 HIS A N 1
ATOM 2482 C CA . HIS A 1 309 ? 0.622 11.238 -5.261 1.00 93.50 309 HIS A CA 1
ATOM 2483 C C . HIS A 1 309 ? 0.454 12.090 -3.995 1.00 93.50 309 HIS A C 1
ATOM 2485 O O . HIS A 1 309 ? 0.994 11.732 -2.945 1.00 93.50 309 HIS A O 1
ATOM 2491 N N . LEU A 1 310 ? -0.217 13.241 -4.085 1.00 94.06 310 LEU A N 1
ATOM 2492 C CA . LEU A 1 310 ? -0.431 14.101 -2.917 1.00 94.06 310 LEU A CA 1
ATOM 2493 C C . LEU A 1 310 ? -1.637 13.650 -2.066 1.00 94.06 310 LEU A C 1
ATOM 2495 O O . LEU A 1 310 ? -2.578 13.063 -2.596 1.00 94.06 310 LEU A O 1
ATOM 2499 N N . PRO A 1 311 ? -1.637 13.935 -0.746 1.00 93.06 311 PRO A N 1
ATOM 2500 C CA . PRO A 1 311 ? -2.706 13.512 0.160 1.00 93.06 311 PRO A CA 1
ATOM 2501 C C . PRO A 1 311 ? -4.109 13.977 -0.250 1.00 93.06 311 PRO A C 1
ATOM 2503 O O . PRO A 1 311 ? -4.288 15.065 -0.820 1.00 93.06 311 PRO A O 1
ATOM 2506 N N . TYR A 1 312 ? -5.118 13.192 0.144 1.00 91.62 312 TYR A N 1
ATOM 2507 C CA . TYR A 1 312 ? -6.521 13.586 0.021 1.00 91.62 312 TYR A CA 1
ATOM 2508 C C . TYR A 1 312 ? -6.739 14.937 0.705 1.00 91.62 312 TYR A C 1
ATOM 2510 O O . TYR A 1 312 ? -6.315 15.147 1.844 1.00 91.62 312 TYR A O 1
ATOM 2518 N N . GLY A 1 313 ? -7.442 15.838 0.023 1.00 90.00 313 GLY A N 1
ATOM 2519 C CA . GLY A 1 313 ? -7.678 17.209 0.472 1.00 90.00 313 GLY A CA 1
ATOM 2520 C C . GLY A 1 313 ? -7.071 18.199 -0.512 1.00 90.00 313 GLY A C 1
ATOM 2521 O O . GLY A 1 313 ? -7.792 19.074 -0.996 1.00 90.00 313 GLY A O 1
ATOM 2522 N N . ILE A 1 314 ? -5.809 17.981 -0.908 1.00 94.19 314 ILE A N 1
ATOM 2523 C CA . ILE A 1 314 ? -5.301 18.512 -2.182 1.00 94.19 314 ILE A CA 1
ATOM 2524 C C . ILE A 1 314 ? -5.951 17.720 -3.315 1.00 94.19 314 ILE A C 1
ATOM 2526 O O . ILE A 1 314 ? -6.659 18.328 -4.106 1.00 94.19 314 ILE A O 1
ATOM 2530 N N . ASN A 1 315 ? -5.794 16.396 -3.309 1.00 95.00 315 ASN A N 1
ATOM 2531 C CA . ASN A 1 315 ? -6.293 15.466 -4.329 1.00 95.00 315 ASN A CA 1
ATOM 2532 C C . ASN A 1 315 ? -7.728 14.977 -4.045 1.00 95.00 315 ASN A C 1
ATOM 2534 O O . ASN A 1 315 ? -8.175 15.028 -2.888 1.00 95.00 315 ASN A O 1
ATOM 2538 N N . SER A 1 316 ? -8.454 14.535 -5.084 1.00 92.75 316 SER A N 1
ATOM 2539 C CA . SER A 1 316 ? -9.868 14.119 -5.021 1.00 92.75 316 SER A CA 1
ATOM 2540 C C . SER A 1 316 ? -10.365 13.393 -6.284 1.00 92.75 316 SER A C 1
ATOM 2542 O O . SER A 1 316 ? -9.664 13.280 -7.276 1.00 92.75 316 SER A O 1
ATOM 2544 N N . THR A 1 317 ? -11.625 12.945 -6.290 1.00 92.44 317 THR A N 1
ATOM 2545 C CA . THR A 1 317 ? -12.310 12.412 -7.490 1.00 92.44 317 THR A CA 1
ATOM 2546 C C . THR A 1 317 ? -12.647 13.469 -8.559 1.00 92.44 317 THR A C 1
ATOM 2548 O O . THR A 1 317 ? -13.235 13.140 -9.589 1.00 92.44 317 THR A O 1
ATOM 2551 N N . SER A 1 318 ? -12.332 14.744 -8.310 1.00 91.56 318 SER A N 1
ATOM 2552 C CA . SER A 1 318 ? -12.509 15.870 -9.243 1.00 91.56 318 SER A CA 1
ATOM 2553 C C . SER A 1 318 ? -11.217 16.132 -10.040 1.00 91.56 318 SER A C 1
ATOM 2555 O O . SER A 1 318 ? -10.251 15.396 -9.900 1.00 91.56 318 SER A O 1
ATOM 2557 N N . ASP A 1 319 ? -11.178 17.159 -10.894 1.00 92.56 319 ASP A N 1
ATOM 2558 C CA . ASP A 1 319 ? -9.955 17.524 -11.621 1.00 92.56 319 ASP A CA 1
ATOM 2559 C C . ASP A 1 319 ? -9.162 18.604 -10.867 1.00 92.56 319 ASP A C 1
ATOM 2561 O O . ASP A 1 319 ? -9.577 19.766 -10.782 1.00 92.56 319 ASP A O 1
ATOM 2565 N N . GLU A 1 320 ? -7.976 18.244 -10.389 1.00 95.38 320 GLU A N 1
ATOM 2566 C CA . GLU A 1 320 ? -6.972 19.140 -9.826 1.00 95.38 320 GLU A CA 1
ATOM 2567 C C . GLU A 1 320 ? -6.016 19.647 -10.932 1.00 95.38 320 GLU A C 1
ATOM 2569 O O . GLU A 1 320 ? -5.031 19.011 -11.312 1.00 95.38 320 GLU A O 1
ATOM 2574 N N . TRP A 1 321 ? -6.306 20.836 -11.468 1.00 92.75 321 TRP A N 1
ATOM 2575 C CA . TRP A 1 321 ? -5.712 21.390 -12.696 1.00 92.75 321 TRP A CA 1
ATOM 2576 C C . TRP A 1 321 ? -4.320 22.022 -12.560 1.00 92.75 321 TRP A C 1
ATOM 2578 O O . TRP A 1 321 ? -3.643 22.189 -13.575 1.00 92.75 321 TRP A O 1
ATOM 2588 N N . LEU A 1 322 ? -3.939 22.499 -11.369 1.00 95.50 322 LEU A N 1
ATOM 2589 C CA . LEU A 1 322 ? -2.657 23.176 -11.108 1.00 95.50 322 LEU A CA 1
ATOM 2590 C C . LEU A 1 322 ? -2.455 23.345 -9.596 1.00 95.50 322 LEU A C 1
ATOM 2592 O O . LEU A 1 322 ? -3.341 23.866 -8.923 1.00 95.50 322 LEU A O 1
ATOM 2596 N N . TYR A 1 323 ? -1.279 23.005 -9.069 1.00 96.12 323 TYR A N 1
ATOM 2597 C CA . TYR A 1 323 ? -0.914 23.248 -7.667 1.00 96.12 323 TYR A CA 1
ATOM 2598 C C . TYR A 1 323 ? 0.412 24.013 -7.550 1.00 96.12 323 TYR A C 1
ATOM 2600 O O . TYR A 1 323 ? 1.388 23.692 -8.229 1.00 96.12 323 TYR A O 1
ATOM 2608 N N . TYR A 1 324 ? 0.450 25.027 -6.683 1.00 94.12 324 TYR A N 1
ATOM 2609 C CA . TYR A 1 324 ? 1.636 25.833 -6.385 1.00 94.12 324 TYR A CA 1
ATOM 2610 C C . TYR A 1 324 ? 1.803 26.010 -4.870 1.00 94.12 324 TYR A C 1
ATOM 2612 O O . TYR A 1 324 ? 0.913 26.476 -4.159 1.00 94.12 324 TYR A O 1
ATOM 2620 N N . THR A 1 325 ? 2.990 25.663 -4.383 1.00 91.44 325 THR A N 1
ATOM 2621 C CA . THR A 1 325 ? 3.444 25.859 -3.004 1.00 91.44 325 THR A CA 1
ATOM 2622 C C . THR A 1 325 ? 4.921 26.239 -3.029 1.00 91.44 325 THR A C 1
ATOM 2624 O O . THR A 1 325 ? 5.649 25.831 -3.932 1.00 91.44 325 THR A O 1
ATOM 2627 N N . SER A 1 326 ? 5.391 26.998 -2.041 1.00 85.06 326 SER A N 1
ATOM 2628 C CA . SER A 1 326 ? 6.796 27.399 -1.938 1.00 85.06 326 SER A CA 1
ATOM 2629 C C . SER A 1 326 ? 7.221 27.457 -0.480 1.00 85.06 326 SER A C 1
ATOM 2631 O O . SER A 1 326 ? 6.498 27.996 0.350 1.00 85.06 326 SER A O 1
ATOM 2633 N N . LEU A 1 327 ? 8.422 26.962 -0.164 1.00 76.00 327 LEU A N 1
ATOM 2634 C CA . LEU A 1 327 ? 9.001 27.065 1.186 1.00 76.00 327 LEU A CA 1
ATOM 2635 C C . LEU A 1 327 ? 9.263 28.525 1.609 1.00 76.00 327 LEU A C 1
ATOM 2637 O O . LEU A 1 327 ? 9.518 28.792 2.780 1.00 76.00 327 LEU A O 1
ATOM 2641 N N . LYS A 1 328 ? 9.211 29.465 0.655 1.00 75.50 328 LYS A N 1
ATOM 2642 C CA . LYS A 1 328 ? 9.430 30.906 0.847 1.00 75.50 328 LYS A CA 1
ATOM 2643 C C . LYS A 1 328 ? 8.121 31.696 1.044 1.00 75.50 328 LYS A C 1
ATOM 2645 O O . LYS A 1 328 ? 8.191 32.916 1.180 1.00 75.50 328 LYS A O 1
ATOM 2650 N N . ASN A 1 329 ? 6.948 31.049 1.027 1.00 75.00 329 ASN A N 1
ATOM 2651 C CA . ASN A 1 329 ? 5.635 31.705 1.103 1.00 75.00 329 ASN A CA 1
ATOM 2652 C C . ASN A 1 329 ? 4.676 30.979 2.066 1.00 75.00 329 ASN A C 1
ATOM 2654 O O . ASN A 1 329 ? 4.684 29.756 2.159 1.00 75.00 329 ASN A O 1
ATOM 2658 N N . GLU A 1 330 ? 3.815 31.735 2.751 1.00 77.00 330 GLU A N 1
ATOM 2659 C CA . GLU A 1 330 ? 2.755 31.186 3.608 1.00 77.00 330 GLU A CA 1
ATOM 2660 C C . GLU A 1 330 ? 1.456 30.878 2.852 1.00 77.00 330 GLU A C 1
ATOM 2662 O O . GLU A 1 330 ? 0.670 30.077 3.344 1.00 77.00 330 GLU A O 1
ATOM 2667 N N . SER A 1 331 ? 1.199 31.497 1.692 1.00 84.38 331 SER A N 1
ATOM 2668 C CA . SER A 1 331 ? 0.045 31.138 0.851 1.00 84.38 331 SER A CA 1
ATOM 2669 C C . SER A 1 331 ? 0.400 30.004 -0.109 1.00 84.38 331 SER A C 1
ATOM 2671 O O . SER A 1 331 ? 1.377 30.095 -0.861 1.00 84.38 331 SER A O 1
ATOM 2673 N N . ARG A 1 332 ? -0.436 28.965 -0.126 1.00 92.56 332 ARG A N 1
ATOM 2674 C CA . ARG A 1 332 ? -0.453 27.896 -1.133 1.00 92.56 332 ARG A CA 1
ATOM 2675 C C . ARG A 1 332 ? -1.679 28.041 -2.030 1.00 92.56 332 ARG A C 1
ATOM 2677 O O . ARG A 1 332 ? -2.679 28.626 -1.619 1.00 92.56 332 ARG A O 1
ATOM 2684 N N . TRP A 1 333 ? -1.592 27.492 -3.237 1.00 95.25 333 TRP A N 1
ATOM 2685 C CA . TRP A 1 333 ? -2.592 27.661 -4.285 1.00 95.25 333 TRP A CA 1
ATOM 2686 C C . TRP A 1 333 ? -2.943 26.335 -4.959 1.00 95.25 333 TRP A C 1
ATOM 2688 O O . TRP A 1 333 ? -2.053 25.576 -5.348 1.00 95.25 333 TRP A O 1
ATOM 2698 N N . LEU A 1 334 ? -4.240 26.088 -5.148 1.00 96.12 334 LEU A N 1
ATOM 2699 C CA . LEU A 1 334 ? -4.775 24.945 -5.890 1.00 96.12 334 LEU A CA 1
ATOM 2700 C C . LEU A 1 334 ? -5.847 25.420 -6.872 1.00 96.12 334 LEU A C 1
ATOM 2702 O O . LEU A 1 334 ? -6.725 26.193 -6.496 1.00 96.12 334 LEU A O 1
ATOM 2706 N N . ALA A 1 335 ? -5.798 24.938 -8.111 1.00 95.56 335 ALA A N 1
ATOM 2707 C CA . ALA A 1 335 ? -6.884 25.056 -9.071 1.00 95.56 335 ALA A CA 1
ATOM 2708 C C . ALA A 1 335 ? -7.620 23.715 -9.194 1.00 95.56 335 ALA A C 1
ATOM 2710 O O . ALA A 1 335 ? -6.990 22.698 -9.469 1.00 95.56 335 ALA A O 1
ATOM 2711 N N . THR A 1 336 ? -8.939 23.716 -9.011 1.00 94.25 336 THR A N 1
ATOM 2712 C CA . THR A 1 336 ? -9.798 22.517 -9.040 1.00 94.25 336 THR A CA 1
ATOM 2713 C C . THR A 1 336 ? -11.162 22.835 -9.673 1.00 94.25 336 THR A C 1
ATOM 2715 O O . THR A 1 336 ? -11.459 24.000 -9.941 1.00 94.25 336 THR A O 1
ATOM 2718 N N . ASN A 1 337 ? -12.005 21.837 -9.939 1.00 91.19 337 ASN A N 1
ATOM 2719 C CA . ASN A 1 337 ? -13.442 22.010 -10.207 1.00 91.19 337 ASN A CA 1
ATOM 2720 C C . ASN A 1 337 ? -14.356 21.449 -9.089 1.00 91.19 337 ASN A C 1
ATOM 2722 O O . ASN A 1 337 ? -15.579 21.525 -9.218 1.00 91.19 337 ASN A O 1
ATOM 2726 N N . ARG A 1 338 ? -13.800 20.975 -7.959 1.00 89.12 338 ARG A N 1
ATOM 2727 C CA . ARG A 1 338 ? -14.503 20.230 -6.885 1.00 89.12 338 ARG A CA 1
ATOM 2728 C C . ARG A 1 338 ? -15.775 20.877 -6.315 1.00 89.12 338 ARG A C 1
ATOM 2730 O O . ARG A 1 338 ? -16.663 20.150 -5.873 1.00 89.12 338 ARG A O 1
ATOM 2737 N N . LYS A 1 339 ? -15.894 22.210 -6.291 1.00 86.31 339 LYS A N 1
ATOM 2738 C CA . LYS A 1 339 ? -17.103 22.966 -5.887 1.00 86.31 339 LYS A CA 1
ATOM 2739 C C . LYS A 1 339 ? -17.581 23.930 -6.979 1.00 86.31 339 LYS A C 1
ATOM 2741 O O . LYS A 1 339 ? -18.354 24.856 -6.701 1.00 86.31 339 LYS A O 1
ATOM 2746 N N . GLN A 1 340 ? -17.173 23.727 -8.228 1.00 87.19 340 GLN A N 1
ATOM 2747 C CA . GLN A 1 340 ? -17.685 24.467 -9.381 1.00 87.19 340 GLN A CA 1
ATOM 2748 C C . GLN A 1 340 ? -18.727 23.667 -10.159 1.00 87.19 340 GLN A C 1
ATOM 2750 O O . GLN A 1 340 ? -19.095 22.553 -9.799 1.00 87.19 340 GLN A O 1
ATOM 2755 N N . ASP A 1 341 ? -19.341 24.344 -11.120 1.00 82.50 341 ASP A N 1
ATOM 2756 C CA . ASP A 1 341 ? -20.390 23.794 -11.967 1.00 82.50 341 ASP A CA 1
ATOM 2757 C C . ASP A 1 341 ? -19.859 23.679 -13.402 1.00 82.50 341 ASP A C 1
ATOM 2759 O O . ASP A 1 341 ? -19.217 24.613 -13.890 1.00 82.50 341 ASP A O 1
ATOM 2763 N N . PHE A 1 342 ? -20.088 22.527 -14.033 1.00 87.12 342 PHE A N 1
ATOM 2764 C CA . PHE A 1 342 ? -19.664 22.178 -15.395 1.00 87.12 342 PHE A CA 1
ATOM 2765 C C . PHE A 1 342 ? -18.246 22.649 -15.794 1.00 87.12 342 PHE A C 1
ATOM 2767 O O . PHE A 1 342 ? -17.255 22.117 -15.303 1.00 87.12 342 PHE A O 1
ATOM 2774 N N . GLU A 1 343 ? -18.121 23.616 -16.712 1.00 84.06 343 GLU A N 1
ATOM 2775 C CA . GLU A 1 343 ? -16.838 24.080 -17.263 1.00 84.06 343 GLU A CA 1
ATOM 2776 C C . GLU A 1 343 ? -16.067 25.030 -16.317 1.00 84.06 343 GLU A C 1
ATOM 2778 O O . GLU A 1 343 ? -14.948 25.464 -16.625 1.00 84.06 343 GLU A O 1
ATOM 2783 N N . GLY A 1 344 ? -16.670 25.386 -15.177 1.00 86.44 344 GLY A N 1
ATOM 2784 C CA . GLY A 1 344 ? -16.106 26.280 -14.176 1.00 86.44 344 GLY A CA 1
ATOM 2785 C C . GLY A 1 344 ? -14.922 25.670 -13.422 1.00 86.44 344 GLY A C 1
ATOM 2786 O O . GLY A 1 344 ? -14.955 24.530 -12.968 1.00 86.44 344 GLY A O 1
ATOM 2787 N N . LYS A 1 345 ? -13.879 26.479 -13.231 1.00 89.56 345 LYS A N 1
ATOM 2788 C CA . LYS A 1 345 ? -12.692 26.176 -12.422 1.00 89.56 345 LYS A CA 1
ATOM 2789 C C . LYS A 1 345 ? -12.635 27.147 -11.244 1.00 89.56 345 LYS A C 1
ATOM 2791 O O . LYS A 1 345 ? -12.979 28.322 -11.384 1.00 89.56 345 LYS A O 1
ATOM 2796 N N . GLU A 1 346 ? -12.195 26.686 -10.085 1.00 92.50 346 GLU A N 1
ATOM 2797 C CA . GLU A 1 346 ? -11.935 27.515 -8.910 1.00 92.50 346 GLU A CA 1
ATOM 2798 C C . GLU A 1 346 ? -10.471 27.481 -8.512 1.00 92.50 346 GLU A C 1
ATOM 2800 O O . GLU A 1 346 ? -9.760 26.514 -8.763 1.00 92.50 346 GLU A O 1
ATOM 2805 N N . ILE A 1 347 ? -10.032 28.582 -7.916 1.00 95.50 347 ILE A N 1
ATOM 2806 C CA . ILE A 1 347 ? -8.674 28.812 -7.457 1.00 95.50 347 ILE A CA 1
ATOM 2807 C C . ILE A 1 347 ? -8.782 29.059 -5.955 1.00 95.50 347 ILE A C 1
ATOM 2809 O O . ILE A 1 347 ? -9.361 30.065 -5.534 1.00 95.50 347 ILE A O 1
ATOM 2813 N N . TRP A 1 348 ? -8.281 28.120 -5.160 1.00 95.25 348 TRP A N 1
ATOM 2814 C CA . TRP A 1 348 ? -8.212 28.211 -3.706 1.00 95.25 348 TRP A CA 1
ATOM 2815 C C . TRP A 1 348 ? -6.840 28.719 -3.287 1.00 95.25 348 TRP A C 1
ATOM 2817 O O . TRP A 1 348 ? -5.818 28.176 -3.706 1.00 95.25 348 TRP A O 1
ATOM 2827 N N . GLU A 1 349 ? -6.835 29.714 -2.410 1.00 94.88 349 GLU A N 1
ATOM 2828 C CA . GLU A 1 349 ? -5.680 30.095 -1.604 1.00 94.88 349 GLU A CA 1
ATOM 2829 C C . GLU A 1 349 ? -5.877 29.530 -0.193 1.00 94.88 349 GLU A C 1
ATOM 2831 O O . GLU A 1 349 ? -6.973 29.636 0.360 1.00 94.88 349 GLU A O 1
ATOM 2836 N N . PHE A 1 350 ? -4.842 28.954 0.413 1.00 93.12 350 PHE A N 1
ATOM 2837 C CA . PHE A 1 350 ? -4.892 28.384 1.766 1.00 93.12 350 PHE A CA 1
ATOM 2838 C C . PHE A 1 350 ? -3.547 28.525 2.491 1.00 93.12 350 PHE A C 1
ATOM 2840 O O . PHE A 1 350 ? -2.528 28.834 1.866 1.00 93.12 350 PHE A O 1
ATOM 2847 N N . ASP A 1 351 ? -3.543 28.351 3.815 1.00 87.06 351 ASP A N 1
ATOM 2848 C CA . ASP A 1 351 ? -2.321 28.477 4.617 1.00 87.06 351 ASP A CA 1
ATOM 2849 C C . ASP A 1 351 ? -1.283 27.382 4.315 1.00 87.06 351 ASP A C 1
ATOM 2851 O O . ASP A 1 351 ? -1.583 26.252 3.927 1.00 87.06 351 ASP A O 1
ATOM 2855 N N . GLY A 1 352 ? -0.019 27.715 4.578 1.00 77.12 352 GLY A N 1
ATOM 2856 C CA . GLY A 1 352 ? 1.120 26.815 4.447 1.00 77.12 352 GLY A CA 1
ATOM 2857 C C . GLY A 1 352 ? 1.136 25.651 5.443 1.00 77.12 352 GLY A C 1
ATOM 2858 O O . GLY A 1 352 ? 1.867 24.682 5.212 1.00 77.12 352 GLY A O 1
ATOM 2859 N N . ASN A 1 353 ? 0.336 25.730 6.509 1.00 78.88 353 ASN A N 1
ATOM 2860 C CA . ASN A 1 353 ? 0.185 24.696 7.528 1.00 78.88 353 ASN A CA 1
ATOM 2861 C C . ASN A 1 353 ? -0.877 23.686 7.080 1.00 78.88 353 ASN A C 1
ATOM 2863 O O . ASN A 1 353 ? -2.070 23.945 7.188 1.00 78.88 353 ASN A O 1
ATOM 2867 N N . LEU A 1 354 ? -0.436 22.529 6.586 1.00 82.50 354 LEU A N 1
ATOM 2868 C CA . LEU A 1 354 ? -1.327 21.408 6.301 1.00 82.50 354 LEU A CA 1
ATOM 2869 C C . LEU A 1 354 ? -1.570 20.616 7.586 1.00 82.50 354 LEU A C 1
ATOM 2871 O O . LEU A 1 354 ? -0.647 19.993 8.114 1.00 82.50 354 LEU A O 1
ATOM 2875 N N . GLU A 1 355 ? -2.804 20.633 8.081 1.00 83.31 355 GLU A N 1
ATOM 2876 C CA . GLU A 1 355 ? -3.201 19.850 9.249 1.00 83.31 355 GLU A CA 1
ATOM 2877 C C . GLU A 1 355 ? -3.507 18.412 8.821 1.00 83.31 355 GLU A C 1
ATOM 2879 O O . GLU A 1 355 ? -4.452 18.164 8.070 1.00 83.31 355 GLU A O 1
ATOM 2884 N N . SER A 1 356 ? -2.682 17.467 9.281 1.00 89.31 356 SER A N 1
ATOM 2885 C CA . SER A 1 356 ? -2.886 16.030 9.063 1.00 89.31 356 SER A CA 1
ATOM 2886 C C . SER A 1 356 ? -4.159 15.562 9.764 1.00 89.31 356 SER A C 1
ATOM 2888 O O . SER A 1 356 ? -4.349 15.845 10.950 1.00 89.31 356 SER A O 1
ATOM 2890 N N . VAL A 1 357 ? -5.009 14.829 9.044 1.00 91.94 357 VAL A N 1
ATOM 2891 C CA . VAL A 1 357 ? -6.250 14.273 9.586 1.00 91.94 357 VAL A CA 1
ATOM 2892 C C . VAL A 1 357 ? -6.040 12.804 9.922 1.00 91.94 357 VAL A C 1
ATOM 2894 O O . VAL A 1 357 ? -6.035 11.942 9.045 1.00 91.94 357 VAL A O 1
ATOM 2897 N N . VAL A 1 358 ? -5.867 12.517 11.208 1.00 92.75 358 VAL A N 1
ATOM 2898 C CA . VAL A 1 358 ? -5.609 11.175 11.735 1.00 92.75 358 VAL A CA 1
ATOM 2899 C C . VAL A 1 358 ? -6.858 10.592 12.406 1.00 92.75 358 VAL A C 1
ATOM 2901 O O . VAL A 1 358 ? -7.581 11.319 13.095 1.00 92.75 358 VAL A O 1
ATOM 2904 N N . PRO A 1 359 ? -7.128 9.286 12.239 1.00 94.31 359 PRO A N 1
ATOM 2905 C CA . PRO A 1 359 ? -8.262 8.639 12.880 1.00 94.31 359 PRO A CA 1
ATOM 2906 C C . PRO A 1 359 ? -8.065 8.514 14.393 1.00 94.31 359 PRO A C 1
ATOM 2908 O O . PRO A 1 359 ? -7.013 8.089 14.886 1.00 94.31 359 PRO A O 1
ATOM 2911 N N . ILE A 1 360 ? -9.125 8.834 15.134 1.00 93.81 360 ILE A N 1
ATOM 2912 C CA . ILE A 1 360 ? -9.252 8.537 16.559 1.00 93.81 360 ILE A CA 1
ATOM 2913 C C . ILE A 1 360 ? -10.400 7.544 16.747 1.00 93.81 360 ILE A C 1
ATOM 2915 O O . ILE A 1 360 ? -11.561 7.880 16.526 1.00 93.81 360 ILE A O 1
ATOM 2919 N N . ALA A 1 361 ? -10.069 6.311 17.135 1.00 93.75 361 ALA A N 1
ATOM 2920 C CA . ALA A 1 361 ? -11.035 5.239 17.354 1.00 93.75 361 ALA A CA 1
ATOM 2921 C C . ALA A 1 361 ? -11.694 5.348 18.738 1.00 93.75 361 ALA A C 1
ATOM 2923 O O . ALA A 1 361 ? -11.011 5.425 19.765 1.00 93.75 361 ALA A O 1
ATOM 2924 N N . ILE A 1 362 ? -13.027 5.337 18.764 1.00 92.12 362 ILE A N 1
ATOM 2925 C CA . ILE A 1 362 ? -13.872 5.539 19.944 1.00 92.12 362 ILE A CA 1
ATOM 2926 C C . ILE A 1 362 ? -14.961 4.465 19.980 1.00 92.12 362 ILE A C 1
ATOM 2928 O O . ILE A 1 362 ? -15.577 4.145 18.967 1.00 92.12 362 ILE A O 1
ATOM 2932 N N . ARG A 1 363 ? -15.227 3.950 21.183 1.00 91.88 363 ARG A N 1
ATOM 2933 C CA . ARG A 1 363 ? -16.338 3.040 21.471 1.00 91.88 363 ARG A CA 1
ATOM 2934 C C . ARG A 1 363 ? -17.513 3.814 22.055 1.00 91.88 363 ARG A C 1
ATOM 2936 O O . ARG A 1 363 ? -17.326 4.512 23.048 1.00 91.88 363 ARG A O 1
ATOM 2943 N N . LEU A 1 364 ? -18.703 3.674 21.486 1.00 90.62 364 LEU A N 1
ATOM 2944 C CA . LEU A 1 364 ? -19.958 4.267 21.954 1.00 90.62 364 LEU A CA 1
ATOM 2945 C C . LEU A 1 364 ? -20.876 3.177 22.522 1.00 90.62 364 LEU A C 1
ATOM 2947 O O . LEU A 1 364 ? -21.074 2.135 21.897 1.00 90.62 364 LEU A O 1
ATOM 2951 N N . GLU A 1 365 ? -21.431 3.422 23.711 1.00 89.06 365 GLU A N 1
ATOM 2952 C CA . GLU A 1 365 ? -22.271 2.466 24.441 1.00 89.06 365 GLU A CA 1
ATOM 2953 C C . GLU A 1 365 ? -23.589 3.093 24.923 1.00 89.06 365 GLU A C 1
ATOM 2955 O O . GLU A 1 365 ? -23.606 4.176 25.518 1.00 89.06 365 GLU A O 1
ATOM 2960 N N . LEU A 1 366 ? -24.691 2.367 24.710 1.00 84.12 366 LEU A N 1
ATOM 2961 C CA . LEU A 1 366 ? -26.015 2.644 25.270 1.00 84.12 366 LEU A CA 1
ATOM 2962 C C . LEU A 1 366 ? -26.342 1.577 26.335 1.00 84.12 366 LEU A C 1
ATOM 2964 O O . LEU A 1 366 ? -26.300 0.388 26.023 1.00 84.12 366 LEU A O 1
ATOM 2968 N N . PRO A 1 367 ? -26.670 1.944 27.588 1.00 71.94 367 PRO A N 1
ATOM 2969 C CA . PRO A 1 367 ? -27.074 0.974 28.606 1.00 71.94 367 PRO A CA 1
ATOM 2970 C C . PRO A 1 367 ? -28.446 0.345 28.324 1.00 71.94 367 PRO A C 1
ATOM 2972 O O . PRO A 1 367 ? -29.364 1.038 27.879 1.00 71.94 367 PRO A O 1
ATOM 2975 N N . GLU A 1 368 ? -28.631 -0.915 28.740 1.00 64.81 368 GLU A N 1
ATOM 2976 C CA . GLU A 1 368 ? -29.896 -1.682 28.660 1.00 64.81 368 GLU A CA 1
ATOM 2977 C C . GLU A 1 368 ? -31.128 -0.938 29.225 1.00 64.81 368 GLU A C 1
ATOM 2979 O O . GLU A 1 368 ? -32.264 -1.197 28.836 1.00 64.81 368 GLU A O 1
ATOM 2984 N N . ALA A 1 369 ? -30.921 -0.010 30.165 1.00 63.81 369 ALA A N 1
ATOM 2985 C CA . ALA A 1 369 ? -31.974 0.758 30.835 1.00 63.81 369 ALA A CA 1
ATOM 2986 C C . ALA A 1 369 ? -32.373 2.064 30.107 1.00 63.81 369 ALA A C 1
ATOM 2988 O O . ALA A 1 369 ? -32.971 2.955 30.718 1.00 63.81 369 ALA A O 1
ATOM 2989 N N . SER A 1 370 ? -32.017 2.215 28.829 1.00 68.75 370 SER A N 1
ATOM 2990 C CA . SER A 1 370 ? -32.295 3.429 28.051 1.00 68.75 370 SER A CA 1
ATOM 2991 C C . SER A 1 370 ? -33.801 3.635 27.782 1.00 68.75 370 SER A C 1
ATOM 2993 O O . SER A 1 370 ? -34.543 2.673 27.574 1.00 68.75 370 SER A O 1
ATOM 2995 N N . PRO A 1 371 ? -34.303 4.888 27.786 1.00 74.44 371 PRO A N 1
ATOM 2996 C CA . PRO A 1 371 ? -35.694 5.186 27.441 1.00 74.44 371 PRO A CA 1
ATOM 2997 C C . PRO A 1 371 ? -35.948 4.970 25.940 1.00 74.44 371 PRO A C 1
ATOM 2999 O O . PRO A 1 371 ? -35.023 5.039 25.144 1.00 74.44 371 PRO A O 1
ATOM 3002 N N . SER A 1 372 ? -37.203 4.785 25.515 1.00 80.94 372 SER A N 1
ATOM 3003 C CA . SER A 1 372 ? -37.515 4.606 24.085 1.00 80.94 372 SER A CA 1
ATOM 3004 C C . SER A 1 372 ? -37.291 5.887 23.264 1.00 80.94 372 SER A C 1
ATOM 3006 O O . SER A 1 372 ? -37.969 6.898 23.483 1.00 80.94 372 SER A O 1
ATOM 3008 N N . GLY A 1 373 ? -36.387 5.831 22.289 1.00 85.12 373 GLY A N 1
ATOM 3009 C CA . GLY A 1 373 ? -35.937 6.967 21.480 1.00 85.12 373 GLY A CA 1
ATOM 3010 C C . GLY A 1 373 ? -34.679 6.616 20.685 1.00 85.12 373 GLY A C 1
ATOM 3011 O O . GLY A 1 373 ? -34.404 5.439 20.478 1.00 85.12 373 GLY A O 1
ATOM 3012 N N . ARG A 1 374 ? -33.914 7.627 20.267 1.00 89.56 374 ARG A N 1
ATOM 3013 C CA . ARG A 1 374 ? -32.676 7.448 19.503 1.00 89.56 374 ARG A CA 1
ATOM 3014 C C . ARG A 1 374 ? -31.607 8.492 19.803 1.00 89.56 374 ARG A C 1
ATOM 3016 O O . ARG A 1 374 ? -31.913 9.679 19.955 1.00 89.56 374 ARG A O 1
ATOM 3023 N N . LEU A 1 375 ? -30.355 8.042 19.836 1.00 89.75 375 LEU A N 1
ATOM 3024 C CA . LEU A 1 375 ? -29.158 8.875 19.895 1.00 89.75 375 LEU A CA 1
ATOM 3025 C C . LEU A 1 375 ? -28.746 9.260 18.476 1.00 89.75 375 LEU A C 1
ATOM 3027 O O . LEU A 1 375 ? -28.651 8.402 17.604 1.00 89.75 375 LEU A O 1
ATOM 3031 N N . ILE A 1 376 ? -28.474 10.541 18.256 1.00 90.88 376 ILE A N 1
ATOM 3032 C CA . ILE A 1 376 ? -28.021 11.084 16.977 1.00 90.88 376 ILE A CA 1
ATOM 3033 C C . ILE A 1 376 ? -26.773 11.926 17.217 1.00 90.88 376 ILE A C 1
ATOM 3035 O O . ILE A 1 376 ? -26.801 12.866 18.018 1.00 90.88 376 ILE A O 1
ATOM 3039 N N . VAL A 1 377 ? -25.703 11.592 16.500 1.00 91.19 377 VAL A N 1
ATOM 3040 C CA . VAL A 1 377 ? -24.414 12.290 16.510 1.00 91.19 377 VAL A CA 1
ATOM 3041 C C . VAL A 1 377 ? -24.281 13.117 15.229 1.00 91.19 377 VAL A C 1
ATOM 3043 O O . VAL A 1 377 ? -24.521 12.604 14.136 1.00 91.19 377 VAL A O 1
ATOM 3046 N N . LYS A 1 378 ? -23.884 14.387 15.352 1.00 91.50 378 LYS A N 1
ATOM 3047 C CA . LYS A 1 378 ? -23.538 15.287 14.234 1.00 91.50 378 LYS A CA 1
ATOM 3048 C C . LYS A 1 378 ? -22.164 15.929 14.462 1.00 91.50 378 LYS A C 1
ATOM 3050 O O . LYS A 1 378 ? -21.729 16.027 15.610 1.00 91.50 378 LYS A O 1
ATOM 3055 N N . LYS A 1 379 ? -21.524 16.454 13.412 1.00 89.62 379 LYS A N 1
ATOM 3056 C CA . LYS A 1 379 ? -20.455 17.465 13.560 1.00 89.62 379 LYS A CA 1
ATOM 3057 C C . LYS A 1 379 ? -21.083 18.761 14.087 1.00 89.62 379 LYS A C 1
ATOM 3059 O O . LYS A 1 379 ? -22.170 19.132 13.643 1.00 89.62 379 LYS A O 1
ATOM 3064 N N . GLU A 1 380 ? -20.435 19.465 15.013 1.00 86.62 380 GLU A N 1
ATOM 3065 C CA . GLU A 1 380 ? -20.888 20.796 15.433 1.00 86.62 380 GLU A CA 1
ATOM 3066 C C . GLU A 1 380 ? -20.970 21.737 14.215 1.00 86.62 380 GLU A C 1
ATOM 3068 O O . GLU A 1 380 ? -20.041 21.827 13.413 1.00 86.62 380 GLU A O 1
ATOM 3073 N N . GLY A 1 381 ? -22.116 22.402 14.045 1.00 80.56 381 GLY A N 1
ATOM 3074 C CA . GLY A 1 381 ? -22.391 23.264 12.891 1.00 80.56 381 GLY A CA 1
ATOM 3075 C C . GLY A 1 381 ? -22.825 22.548 11.601 1.00 80.56 381 GLY A C 1
ATOM 3076 O O . GLY A 1 381 ? -23.161 23.242 10.644 1.00 80.56 381 GLY A O 1
ATOM 3077 N N . SER A 1 382 ? -22.871 21.209 11.561 1.00 83.00 382 SER A N 1
ATOM 3078 C CA . SER A 1 382 ? -23.415 20.442 10.427 1.00 83.00 382 SER A CA 1
ATOM 3079 C C . SER A 1 382 ? -24.808 19.895 10.731 1.00 83.00 382 SER A C 1
ATOM 3081 O O . SER A 1 382 ? -25.099 19.472 11.852 1.00 83.00 382 SER A O 1
ATOM 3083 N N . ASP A 1 383 ? -25.665 19.850 9.709 1.00 80.94 383 ASP A N 1
ATOM 3084 C CA . ASP A 1 383 ? -26.970 19.194 9.790 1.00 80.94 383 ASP A CA 1
ATOM 3085 C C . ASP A 1 383 ? -26.950 17.711 9.377 1.00 80.94 383 ASP A C 1
ATOM 3087 O O . ASP A 1 383 ? -27.958 17.024 9.564 1.00 80.94 383 ASP A O 1
ATOM 3091 N N . ALA A 1 384 ? -25.816 17.179 8.913 1.00 82.56 384 ALA A N 1
ATOM 3092 C CA . ALA A 1 384 ? -25.665 15.755 8.616 1.00 82.56 384 ALA A CA 1
ATOM 3093 C C . ALA A 1 384 ? -25.749 14.891 9.894 1.00 82.56 384 ALA A C 1
ATOM 3095 O O . ALA A 1 384 ? -25.094 15.178 10.898 1.00 82.56 384 ALA A O 1
ATOM 3096 N N . GLU A 1 385 ? -26.550 13.821 9.862 1.00 88.69 385 GLU A N 1
ATOM 3097 C CA . GLU A 1 385 ? -26.638 12.825 10.941 1.00 88.69 385 GLU A CA 1
ATOM 3098 C C . GLU A 1 385 ? -25.581 11.732 10.682 1.00 88.69 385 GLU A C 1
ATOM 3100 O O . GLU A 1 385 ? -25.763 10.891 9.809 1.00 88.69 385 GLU A O 1
ATOM 3105 N N . LEU A 1 386 ? -24.454 11.786 11.409 1.00 86.88 386 LEU A N 1
ATOM 3106 C CA . LEU A 1 386 ? -23.272 10.927 11.207 1.00 86.88 386 LEU A CA 1
ATOM 3107 C C . LEU A 1 386 ? -23.483 9.500 11.731 1.00 86.88 386 LEU A C 1
ATOM 3109 O O . LEU A 1 386 ? -23.082 8.528 11.100 1.00 86.88 386 LEU A O 1
ATOM 3113 N N . ILE A 1 387 ? -24.095 9.384 12.912 1.00 88.25 387 ILE A N 1
ATOM 3114 C CA . ILE A 1 387 ? -24.466 8.115 13.549 1.00 88.25 387 ILE A CA 1
ATOM 3115 C C . ILE A 1 387 ? -25.866 8.294 14.139 1.00 88.25 387 ILE A C 1
ATOM 3117 O O . ILE A 1 387 ? -26.113 9.274 14.845 1.00 88.25 387 ILE A O 1
ATOM 3121 N N . THR A 1 388 ? -26.766 7.342 13.883 1.00 89.06 388 THR A N 1
ATOM 3122 C CA . THR A 1 388 ? -28.106 7.273 14.489 1.00 89.06 388 THR A CA 1
ATOM 3123 C C . THR A 1 388 ? -28.321 5.891 15.095 1.00 89.06 388 THR A C 1
ATOM 3125 O O . THR A 1 388 ? -28.322 4.907 14.361 1.00 89.06 388 THR A O 1
ATOM 3128 N N . LEU A 1 389 ? -28.504 5.817 16.417 1.00 86.88 389 LEU A N 1
ATOM 3129 C CA . LEU A 1 389 ? -28.715 4.574 17.167 1.00 86.88 389 LEU A CA 1
ATOM 3130 C C . LEU A 1 389 ? -30.086 4.585 17.842 1.00 86.88 389 LEU A C 1
ATOM 3132 O O . LEU A 1 389 ? -30.380 5.491 18.622 1.00 86.88 389 LEU A O 1
ATOM 3136 N N . GLU A 1 390 ? -30.910 3.576 17.577 1.00 85.94 390 GLU A N 1
ATOM 3137 C CA . GLU A 1 390 ? -32.206 3.392 18.237 1.00 85.94 390 GLU A CA 1
ATOM 3138 C C . GLU A 1 390 ? -32.039 2.758 19.638 1.00 85.94 390 GLU A C 1
ATOM 3140 O O . GLU A 1 390 ? -31.037 2.113 19.946 1.00 85.94 390 GLU A O 1
ATOM 3145 N N . SER A 1 391 ? -33.019 2.966 20.523 1.00 79.06 391 SER A N 1
ATOM 3146 C CA . SER A 1 391 ? -32.959 2.574 21.947 1.00 79.06 391 SER A CA 1
ATOM 3147 C C . SER A 1 391 ? -32.904 1.068 22.242 1.00 79.06 391 SER A C 1
ATOM 3149 O O . SER A 1 391 ? -32.712 0.693 23.395 1.00 79.06 391 SER A O 1
ATOM 3151 N N . ASP A 1 392 ? -33.109 0.221 21.237 1.00 71.88 392 ASP A N 1
ATOM 3152 C CA . ASP A 1 392 ? -33.021 -1.242 21.291 1.00 71.88 392 ASP A CA 1
ATOM 3153 C C . ASP A 1 392 ? -31.670 -1.788 20.785 1.00 71.88 392 ASP A C 1
ATOM 3155 O O . ASP A 1 392 ? -31.490 -3.000 20.668 1.00 71.88 392 ASP A O 1
ATOM 3159 N N . HIS A 1 393 ? -30.692 -0.914 20.521 1.00 71.50 393 HIS A N 1
ATOM 3160 C CA . HIS A 1 393 ? -29.354 -1.307 20.088 1.00 71.50 393 HIS A CA 1
ATOM 3161 C C . HIS A 1 393 ? -28.496 -1.857 21.249 1.00 71.50 393 HIS A C 1
ATOM 3163 O O . HIS A 1 393 ? -27.705 -1.137 21.854 1.00 71.50 393 HIS A O 1
ATOM 3169 N N . GLU A 1 394 ? -28.637 -3.155 21.546 1.00 61.44 394 GLU A N 1
ATOM 3170 C CA . GLU A 1 394 ? -27.946 -3.855 22.651 1.00 61.44 394 GLU A CA 1
ATOM 3171 C C . GLU A 1 394 ? -26.404 -3.885 22.538 1.00 61.44 394 GLU A C 1
ATOM 3173 O O . GLU A 1 394 ? -25.715 -4.128 23.529 1.00 61.44 394 GLU A O 1
ATOM 3178 N N . ALA A 1 395 ? -25.840 -3.667 21.345 1.00 70.00 395 ALA A N 1
ATOM 3179 C CA . ALA A 1 395 ? -24.399 -3.745 21.107 1.00 70.00 395 ALA A CA 1
ATOM 3180 C C . ALA A 1 395 ? -23.688 -2.384 21.236 1.00 70.00 395 ALA A C 1
ATOM 3182 O O . ALA A 1 395 ? -24.197 -1.347 20.810 1.00 70.00 395 ALA A O 1
ATOM 3183 N N . ALA A 1 396 ? -22.459 -2.409 21.755 1.00 83.00 396 ALA A N 1
ATOM 3184 C CA . ALA A 1 396 ? -21.514 -1.303 21.619 1.00 83.00 396 ALA A CA 1
ATOM 3185 C C . ALA A 1 396 ? -21.067 -1.149 20.156 1.00 83.00 396 ALA A C 1
ATOM 3187 O O . ALA A 1 396 ? -20.940 -2.149 19.448 1.00 83.00 396 ALA A O 1
ATOM 3188 N N . ILE A 1 397 ? -20.775 0.080 19.726 1.00 88.81 397 ILE A N 1
ATOM 3189 C CA . ILE A 1 397 ? -20.248 0.371 18.384 1.00 88.81 397 ILE A CA 1
ATOM 3190 C C . ILE A 1 397 ? -18.877 1.018 18.505 1.00 88.81 397 ILE A C 1
ATOM 3192 O O . ILE A 1 397 ? -18.691 1.956 19.278 1.00 88.81 397 ILE A O 1
ATOM 3196 N N . ASP A 1 398 ? -17.938 0.539 17.701 1.00 91.31 398 ASP A N 1
ATOM 3197 C CA . ASP A 1 398 ? -16.630 1.144 17.506 1.00 91.31 398 ASP A CA 1
ATOM 3198 C C . ASP A 1 398 ? -16.602 1.929 16.187 1.00 91.31 398 ASP A C 1
ATOM 3200 O O . ASP A 1 398 ? -17.127 1.472 15.172 1.00 91.31 398 ASP A O 1
ATOM 3204 N N . PHE A 1 399 ? -16.021 3.129 16.201 1.00 92.50 399 PHE A N 1
ATOM 3205 C CA . PHE A 1 399 ? -15.865 3.979 15.017 1.00 92.50 399 PHE A CA 1
ATOM 3206 C C . PHE A 1 399 ? -14.605 4.849 15.113 1.00 92.50 399 PHE A C 1
ATOM 3208 O O . PHE A 1 399 ? -14.193 5.239 16.205 1.00 92.50 399 PHE A O 1
ATOM 3215 N N . MET A 1 400 ? -14.000 5.175 13.973 1.00 94.00 400 MET A N 1
ATOM 3216 C CA . MET A 1 400 ? -12.987 6.221 13.837 1.00 94.00 400 MET A CA 1
ATOM 3217 C C . MET A 1 400 ? -13.659 7.561 13.553 1.00 94.00 400 MET A C 1
ATOM 3219 O O . MET A 1 400 ? -14.655 7.620 12.833 1.00 94.00 400 MET A O 1
ATOM 3223 N N . VAL A 1 401 ? -13.090 8.641 14.083 1.00 94.00 401 VAL A N 1
ATOM 3224 C CA . VAL A 1 401 ? -13.479 10.023 13.781 1.00 94.00 401 VAL A CA 1
ATOM 3225 C C . VAL A 1 401 ? -12.245 10.926 13.710 1.00 94.00 401 VAL A C 1
ATOM 3227 O O . VAL A 1 401 ? -11.220 10.624 14.322 1.00 94.00 401 VAL A O 1
ATOM 3230 N N . GLU A 1 402 ? -12.314 11.999 12.921 1.00 93.50 402 GLU A N 1
ATOM 3231 C CA . GLU A 1 402 ? -11.213 12.957 12.757 1.00 93.50 402 GLU A CA 1
ATOM 3232 C C . GLU A 1 402 ? -10.766 13.606 14.082 1.00 93.50 402 GLU A C 1
ATOM 3234 O O . GLU A 1 402 ? -11.574 13.922 14.960 1.00 93.50 402 GLU A O 1
ATOM 3239 N N . ASN A 1 403 ? -9.459 13.830 14.229 1.00 93.38 403 ASN A N 1
ATOM 3240 C CA . ASN A 1 403 ? -8.882 14.542 15.368 1.00 93.38 403 ASN A CA 1
ATOM 3241 C C . ASN A 1 403 ? -9.394 15.990 15.483 1.00 93.38 403 ASN A C 1
ATOM 3243 O O . ASN A 1 403 ? -9.636 16.664 14.486 1.00 93.38 403 ASN A O 1
ATOM 3247 N N . GLY A 1 404 ? -9.508 16.493 16.716 1.00 89.62 404 GLY A N 1
ATOM 3248 C CA . GLY A 1 404 ? -9.860 17.893 16.997 1.00 89.62 404 GLY A CA 1
ATOM 3249 C C . GLY A 1 404 ? -11.320 18.301 16.738 1.00 89.62 404 GLY A C 1
ATOM 3250 O O . GLY A 1 404 ? -11.680 19.442 17.026 1.00 89.62 404 GLY A O 1
ATOM 3251 N N . VAL A 1 405 ? -12.184 17.421 16.214 1.00 90.94 405 VAL A N 1
ATOM 3252 C CA . VAL A 1 405 ? -13.579 17.786 15.906 1.00 90.94 405 VAL A CA 1
ATOM 3253 C C . VAL A 1 405 ? -14.450 17.927 17.155 1.00 90.94 405 VAL A C 1
ATOM 3255 O O . VAL A 1 405 ? -14.348 17.151 18.104 1.00 90.94 405 VAL A O 1
ATOM 3258 N N . ASN A 1 406 ? -15.389 18.871 17.130 1.00 92.12 406 ASN A N 1
ATOM 3259 C CA . ASN A 1 406 ? -16.506 18.894 18.069 1.00 92.12 406 ASN A CA 1
ATOM 3260 C C . ASN A 1 406 ? -17.683 18.092 17.502 1.00 92.12 406 ASN A C 1
ATOM 3262 O O . ASN A 1 406 ? -18.227 18.423 16.447 1.00 92.12 406 ASN A O 1
ATOM 3266 N N . LEU A 1 407 ? -18.114 17.064 18.229 1.00 91.75 407 LEU A N 1
ATOM 3267 C CA . LEU A 1 407 ? -19.341 16.322 17.960 1.00 91.75 407 LEU A CA 1
ATOM 3268 C C . LEU A 1 407 ? -20.481 16.843 18.839 1.00 91.75 407 LEU A C 1
ATOM 3270 O O . LEU A 1 407 ? -20.302 17.122 20.025 1.00 91.75 407 LEU A O 1
ATOM 3274 N N . THR A 1 408 ? -21.677 16.929 18.265 1.00 92.38 408 THR A N 1
ATOM 3275 C CA . THR A 1 408 ? -22.929 17.183 18.984 1.00 92.38 408 THR A CA 1
ATOM 3276 C C . THR A 1 408 ? -23.688 15.872 19.120 1.00 92.38 408 THR A C 1
ATOM 3278 O O . THR A 1 408 ? -24.104 15.289 18.118 1.00 92.38 408 THR A O 1
ATOM 3281 N N . LEU A 1 409 ? -23.887 15.413 20.353 1.00 92.38 409 LEU A N 1
ATOM 3282 C CA . LEU A 1 409 ? -24.735 14.268 20.666 1.00 92.38 409 LEU A CA 1
ATOM 3283 C C . LEU A 1 409 ? -26.122 14.776 21.055 1.00 92.38 409 LEU A C 1
ATOM 3285 O O . LEU A 1 409 ? -26.241 15.706 21.850 1.00 92.38 409 LEU A O 1
ATOM 3289 N N . SER A 1 410 ? -27.176 14.169 20.515 1.00 90.38 410 SER A N 1
ATOM 3290 C CA . SER A 1 410 ? -28.561 14.540 20.815 1.00 90.38 410 SER A CA 1
ATOM 3291 C C . SER A 1 410 ? -29.444 13.308 20.983 1.00 90.38 410 SER A C 1
ATOM 3293 O O . SER A 1 410 ? -29.402 12.390 20.169 1.00 90.38 410 SER A O 1
ATOM 3295 N N . TRP A 1 411 ? -30.265 13.281 22.034 1.00 89.69 411 TRP A N 1
ATOM 3296 C CA . TRP A 1 411 ? -31.242 12.215 22.252 1.00 89.69 411 TRP A CA 1
ATOM 3297 C C . TRP A 1 411 ? -32.633 12.702 21.857 1.00 89.69 411 TRP A C 1
ATOM 3299 O O . TRP A 1 411 ? -33.152 13.642 22.466 1.00 89.69 411 TRP A O 1
ATOM 3309 N N . LYS A 1 412 ? -33.245 12.075 20.849 1.00 89.75 412 LYS A N 1
ATOM 3310 C CA . LYS A 1 412 ? -34.623 12.354 20.417 1.00 89.75 412 LYS A CA 1
ATOM 3311 C C . LYS A 1 412 ? -35.549 11.245 20.914 1.00 89.75 412 LYS A C 1
ATOM 3313 O O . LYS A 1 412 ? -35.219 10.068 20.819 1.00 89.75 412 LYS A O 1
ATOM 3318 N N . ASP A 1 413 ? -36.717 11.602 21.438 1.00 85.00 413 ASP A N 1
ATOM 3319 C CA . ASP A 1 413 ? -37.740 10.611 21.778 1.00 85.00 413 ASP A CA 1
ATOM 3320 C C . ASP A 1 413 ? -38.418 10.023 20.525 1.00 85.00 413 ASP A C 1
ATOM 3322 O O . ASP A 1 413 ? -38.219 10.484 19.400 1.00 85.00 413 ASP A O 1
ATOM 3326 N N . LYS A 1 414 ? -39.272 9.015 20.726 1.00 81.19 414 LYS A N 1
ATOM 3327 C CA . LYS A 1 414 ? -40.071 8.365 19.668 1.00 81.19 414 LYS A CA 1
ATOM 3328 C C . LYS A 1 414 ? -41.021 9.283 18.871 1.00 81.19 414 LYS A C 1
ATOM 3330 O O . LYS A 1 414 ? -41.638 8.820 17.918 1.00 81.19 414 LYS A O 1
ATOM 3335 N N . ASN A 1 415 ? -41.198 10.544 19.273 1.00 79.19 415 ASN A N 1
ATOM 3336 C CA . ASN A 1 415 ? -41.960 11.560 18.538 1.00 79.19 415 ASN A CA 1
ATOM 3337 C C . ASN A 1 415 ? -41.030 12.541 17.788 1.00 79.19 415 ASN A C 1
ATOM 3339 O O . ASN A 1 415 ? -41.510 13.509 17.201 1.00 79.19 415 ASN A O 1
ATOM 3343 N N . GLY A 1 416 ? -39.711 12.326 17.838 1.00 79.12 416 GLY A N 1
ATOM 3344 C CA . GLY A 1 416 ? -38.684 13.189 17.255 1.00 79.12 416 GLY A CA 1
ATOM 3345 C C . GLY A 1 416 ? -38.273 14.382 18.125 1.00 79.12 416 GLY A C 1
ATOM 3346 O O . GLY A 1 416 ? -37.465 15.195 17.675 1.00 79.12 416 GLY A O 1
ATOM 3347 N N . VAL A 1 417 ? -38.791 14.514 19.353 1.00 84.19 417 VAL A N 1
ATOM 3348 C CA . VAL A 1 417 ? -38.496 15.666 20.222 1.00 84.19 417 VAL A CA 1
ATOM 3349 C C . VAL A 1 417 ? -37.155 15.457 20.919 1.00 84.19 417 VAL A C 1
ATOM 3351 O O . VAL A 1 417 ? -36.958 14.445 21.588 1.00 84.19 417 VAL A O 1
ATOM 3354 N N . SER A 1 418 ? -36.233 16.414 20.783 1.00 84.31 418 SER A N 1
ATOM 3355 C CA . SER A 1 418 ? -34.940 16.360 21.473 1.00 84.31 418 SER A CA 1
ATOM 3356 C C . SER A 1 418 ? -35.118 16.587 22.979 1.00 84.31 418 SER A C 1
ATOM 3358 O O . SER A 1 418 ? -35.662 17.608 23.396 1.00 84.31 418 SER A O 1
ATOM 3360 N N . GLN A 1 419 ? -34.688 15.611 23.780 1.00 84.38 419 GLN A N 1
ATOM 3361 C CA . GLN A 1 419 ? -34.794 15.598 25.246 1.00 84.38 419 GLN A CA 1
ATOM 3362 C C . GLN A 1 419 ? -33.465 15.975 25.926 1.00 84.38 419 GLN A C 1
ATOM 3364 O O . GLN A 1 419 ? -33.461 16.465 27.053 1.00 84.38 419 GLN A O 1
ATOM 3369 N N . TRP A 1 420 ? -32.339 15.757 25.241 1.00 88.50 420 TRP A N 1
ATOM 3370 C CA . TRP A 1 420 ? -30.987 16.118 25.674 1.00 88.50 420 TRP A CA 1
ATOM 3371 C C . TRP A 1 420 ? -30.121 16.432 24.448 1.00 88.50 420 TRP A C 1
ATOM 3373 O O . TRP A 1 420 ? -30.320 15.856 23.375 1.00 88.50 420 TRP A O 1
ATOM 3383 N N . THR A 1 421 ? -29.173 17.357 24.593 1.00 90.12 421 THR A N 1
ATOM 3384 C CA . THR A 1 421 ? -28.145 17.678 23.593 1.00 90.12 421 THR A CA 1
ATOM 3385 C C . THR A 1 421 ? -26.891 18.167 24.313 1.00 90.12 421 THR A C 1
ATOM 3387 O O . THR A 1 421 ? -26.997 19.023 25.192 1.00 90.12 421 THR A O 1
ATOM 3390 N N . GLU A 1 422 ? -25.717 17.645 23.957 1.00 90.44 422 GLU A N 1
ATOM 3391 C CA . GLU A 1 422 ? -24.439 17.976 24.601 1.00 90.44 422 GLU A CA 1
ATOM 3392 C C . GLU A 1 422 ? -23.269 17.856 23.614 1.00 90.44 422 GLU A C 1
ATOM 3394 O O . GLU A 1 422 ? -23.319 17.080 22.658 1.00 90.44 422 GLU A O 1
ATOM 3399 N N . ALA A 1 423 ? -22.205 18.624 23.855 1.00 89.69 423 ALA A N 1
ATOM 3400 C CA . ALA A 1 423 ? -21.002 18.614 23.032 1.00 89.69 423 ALA A CA 1
ATOM 3401 C C . ALA A 1 423 ? -19.924 17.647 23.563 1.00 89.69 423 ALA A C 1
ATOM 3403 O O . ALA A 1 423 ? -19.756 17.427 24.775 1.00 89.69 423 ALA A O 1
ATOM 3404 N N . LEU A 1 424 ? -19.148 17.106 22.629 1.00 89.62 424 LEU A N 1
ATOM 3405 C CA . LEU A 1 424 ? -17.972 16.280 22.860 1.00 89.62 424 LEU A CA 1
ATOM 3406 C C . LEU A 1 424 ? -16.856 16.713 21.904 1.00 89.62 424 LEU A C 1
ATOM 3408 O O . LEU A 1 424 ? -16.914 16.425 20.713 1.00 89.62 424 LEU A O 1
ATOM 3412 N N . SER A 1 425 ? -15.832 17.374 22.437 1.00 91.06 425 SER A N 1
ATOM 3413 C CA . SER A 1 425 ? -14.590 17.632 21.708 1.00 91.06 425 SER A CA 1
ATOM 3414 C C . SER A 1 425 ? -13.737 16.367 21.658 1.00 91.06 425 SER A C 1
ATOM 3416 O O . SER A 1 425 ? -13.419 15.787 22.700 1.00 91.06 425 SER A O 1
ATOM 3418 N N . ILE A 1 426 ? -13.359 15.960 20.452 1.00 92.50 426 ILE A N 1
ATOM 3419 C CA . ILE A 1 426 ? -12.360 14.929 20.181 1.00 92.50 426 ILE A CA 1
ATOM 3420 C C . ILE A 1 426 ? -10.970 15.574 20.318 1.00 92.50 426 ILE A C 1
ATOM 3422 O O . ILE A 1 426 ? -10.784 16.701 19.858 1.00 92.50 426 ILE A O 1
ATOM 3426 N N . PRO A 1 427 ? -9.984 14.931 20.972 1.00 88.88 427 PRO A N 1
ATOM 3427 C CA . PRO A 1 427 ? -8.679 15.550 21.185 1.00 88.88 427 PRO A CA 1
ATOM 3428 C C . PRO A 1 427 ? -7.912 15.765 19.874 1.00 88.88 427 PRO A C 1
ATOM 3430 O O . PRO A 1 427 ? -8.035 14.998 18.920 1.00 88.88 427 PRO A O 1
ATOM 3433 N N . GLU A 1 428 ? -7.048 16.778 19.855 1.00 90.12 428 GLU A N 1
ATOM 3434 C CA . GLU A 1 428 ? -6.039 16.932 18.807 1.00 90.12 428 GLU A CA 1
ATOM 3435 C C . GLU A 1 428 ? -4.984 15.808 18.877 1.00 90.12 428 GLU A C 1
ATOM 3437 O O . GLU A 1 428 ? -4.633 15.272 19.943 1.00 90.12 428 GLU A O 1
ATOM 3442 N N . ALA A 1 429 ? -4.467 15.420 17.713 1.00 87.88 429 ALA A N 1
ATOM 3443 C CA . ALA A 1 429 ? -3.480 14.363 17.574 1.00 87.88 429 ALA A CA 1
ATOM 3444 C C . ALA A 1 429 ? -2.675 14.534 16.282 1.00 87.88 429 ALA A C 1
ATOM 3446 O O . ALA A 1 429 ? -3.223 14.925 15.260 1.00 87.88 429 ALA A O 1
ATOM 3447 N N . THR A 1 430 ? -1.384 14.208 16.332 1.00 87.12 430 THR A N 1
ATOM 3448 C CA . THR A 1 430 ? -0.496 14.130 15.156 1.00 87.12 430 THR A CA 1
ATOM 3449 C C . THR A 1 430 ? -0.378 12.711 14.599 1.00 87.12 430 THR A C 1
ATOM 3451 O O . THR A 1 430 ? -0.000 12.535 13.447 1.00 87.12 430 THR A O 1
ATOM 3454 N N . ASN A 1 431 ? -0.695 11.714 15.429 1.00 89.75 431 ASN A N 1
ATOM 3455 C CA . ASN A 1 431 ? -0.657 10.281 15.150 1.00 89.75 431 ASN A CA 1
ATOM 3456 C C . ASN A 1 431 ? -2.040 9.688 15.449 1.00 89.75 431 ASN A C 1
ATOM 3458 O O . ASN A 1 431 ? -2.728 10.188 16.345 1.00 89.75 431 ASN A O 1
ATOM 3462 N N . SER A 1 432 ? -2.426 8.617 14.753 1.00 91.94 432 SER A N 1
ATOM 3463 C CA . SER A 1 432 ? -3.669 7.882 15.016 1.00 91.94 432 SER A CA 1
ATOM 3464 C C . SER A 1 432 ? -3.740 7.386 16.468 1.00 91.94 432 SER A C 1
ATOM 3466 O O . SER A 1 432 ? -2.718 7.015 17.056 1.00 91.94 432 SER A O 1
ATOM 3468 N N . LYS A 1 433 ? -4.936 7.383 17.070 1.00 92.00 433 LYS A N 1
ATOM 3469 C CA . LYS A 1 433 ? -5.130 7.021 18.489 1.00 92.00 433 LYS A CA 1
ATOM 3470 C C . LYS A 1 433 ? -6.351 6.138 18.706 1.00 92.00 433 LYS A C 1
ATOM 3472 O O . LYS A 1 433 ? -7.352 6.278 18.013 1.00 92.00 433 LYS A O 1
ATOM 3477 N N . ILE A 1 434 ? -6.314 5.316 19.750 1.00 91.50 434 ILE A N 1
ATOM 3478 C CA . ILE A 1 434 ? -7.481 4.595 20.262 1.00 91.50 434 ILE A CA 1
ATOM 3479 C C . ILE A 1 434 ? -7.828 5.051 21.682 1.00 91.50 434 ILE A C 1
ATOM 3481 O O . ILE A 1 434 ? -6.955 5.220 22.538 1.00 91.50 434 ILE A O 1
ATOM 3485 N N . ALA A 1 435 ? -9.116 5.281 21.918 1.00 88.81 435 ALA A N 1
ATOM 3486 C CA . ALA A 1 435 ? -9.674 5.597 23.223 1.00 88.81 435 ALA A CA 1
ATOM 3487 C C . ALA A 1 435 ? -9.864 4.313 24.048 1.00 88.81 435 ALA A C 1
ATOM 3489 O O . ALA A 1 435 ? -10.409 3.324 23.552 1.00 88.81 435 ALA A O 1
ATOM 3490 N N . MET A 1 436 ? -9.407 4.318 25.302 1.00 84.31 436 MET A N 1
ATOM 3491 C CA . MET A 1 436 ? -9.362 3.112 26.140 1.00 84.31 436 MET A CA 1
ATOM 3492 C C . MET A 1 436 ? -10.647 2.886 26.940 1.00 84.31 436 MET A C 1
ATOM 3494 O O . MET A 1 436 ? -11.053 1.738 27.122 1.00 84.31 436 MET A O 1
ATOM 3498 N N . GLU A 1 437 ? -11.294 3.954 27.411 1.00 85.25 437 GLU A N 1
ATOM 3499 C CA . GLU A 1 437 ? -12.610 3.898 28.053 1.00 85.25 437 GLU A CA 1
ATOM 3500 C C . GLU A 1 437 ? -13.730 4.187 27.029 1.00 85.25 437 GLU A C 1
ATOM 3502 O O . GLU A 1 437 ? -13.530 4.998 26.123 1.00 85.25 437 GLU A O 1
ATOM 3507 N N . PRO A 1 438 ? -14.920 3.570 27.148 1.00 88.56 438 PRO A N 1
ATOM 3508 C CA . PRO A 1 438 ? -16.037 3.851 26.254 1.00 88.56 438 PRO A CA 1
ATOM 3509 C C . PRO A 1 438 ? -16.710 5.199 26.553 1.00 88.56 438 PRO A C 1
ATOM 3511 O O . PRO A 1 438 ? -16.797 5.653 27.697 1.00 88.56 438 PRO A O 1
ATOM 3514 N N . LEU A 1 439 ? -17.268 5.802 25.506 1.00 89.38 439 LEU A N 1
ATOM 3515 C CA . LEU A 1 439 ? -18.239 6.884 25.572 1.00 89.38 439 LEU A CA 1
ATOM 3516 C C . LEU A 1 439 ? -19.621 6.286 25.871 1.00 89.38 439 LEU A C 1
ATOM 3518 O O . LEU A 1 439 ? -20.356 5.906 24.962 1.00 89.38 439 LEU A O 1
ATOM 3522 N N . ALA A 1 440 ? -19.974 6.180 27.150 1.00 88.19 440 ALA A N 1
ATOM 3523 C CA . ALA A 1 440 ? -21.273 5.658 27.574 1.00 88.19 440 ALA A CA 1
ATOM 3524 C C . ALA A 1 440 ? -22.292 6.797 27.739 1.00 88.19 440 ALA A C 1
ATOM 3526 O O . ALA A 1 440 ? -21.997 7.792 28.407 1.00 88.19 440 ALA A O 1
ATOM 3527 N N . VAL A 1 441 ? -23.499 6.655 27.180 1.00 86.88 441 VAL A N 1
ATOM 3528 C CA . VAL A 1 441 ? -24.558 7.687 27.213 1.00 86.88 441 VAL A CA 1
ATOM 3529 C C . VAL A 1 441 ? -25.877 7.081 27.697 1.00 86.88 441 VAL A C 1
ATOM 3531 O O . VAL A 1 441 ? -26.326 6.076 27.160 1.00 86.88 441 VAL A O 1
ATOM 3534 N N . GLY A 1 442 ? -26.515 7.668 28.713 1.00 85.81 442 GLY A N 1
ATOM 3535 C CA . GLY A 1 442 ? -27.704 7.087 29.342 1.00 85.81 442 GLY A CA 1
ATOM 3536 C C . GLY A 1 442 ? -28.308 7.952 30.451 1.00 85.81 442 GLY A C 1
ATOM 3537 O O . GLY A 1 442 ? -28.128 9.166 30.484 1.00 85.81 442 GLY A O 1
ATOM 3538 N N . ILE A 1 443 ? -29.050 7.340 31.379 1.00 81.06 443 ILE A N 1
ATOM 3539 C CA . ILE A 1 443 ? -29.649 8.051 32.522 1.00 81.06 443 ILE A CA 1
ATOM 3540 C C . ILE A 1 443 ? -28.599 8.224 33.628 1.00 81.06 443 ILE A C 1
ATOM 3542 O O . ILE A 1 443 ? -28.156 7.248 34.227 1.00 81.06 443 ILE A O 1
ATOM 3546 N N . THR A 1 444 ? -28.215 9.471 33.897 1.00 77.50 444 THR A N 1
ATOM 3547 C CA . THR A 1 444 ? -27.264 9.857 34.957 1.00 77.50 444 THR A CA 1
ATOM 3548 C C . THR A 1 444 ? -27.851 9.681 36.364 1.00 77.50 444 THR A C 1
ATOM 3550 O O . THR A 1 444 ? -29.072 9.655 36.535 1.00 77.50 444 THR A O 1
ATOM 3553 N N . ASP A 1 445 ? -27.001 9.684 37.399 1.00 74.31 445 ASP A N 1
ATOM 3554 C CA . ASP A 1 445 ? -27.409 9.651 38.821 1.00 74.31 445 ASP A CA 1
ATOM 3555 C C . ASP A 1 445 ? -28.395 10.772 39.220 1.00 74.31 445 ASP A C 1
ATOM 3557 O O . ASP A 1 445 ? -29.127 10.651 40.204 1.00 74.31 445 ASP A O 1
ATOM 3561 N N . ALA A 1 446 ? -28.444 11.870 38.454 1.00 71.12 446 ALA A N 1
ATOM 3562 C CA . ALA A 1 446 ? -29.395 12.967 38.641 1.00 71.12 446 ALA A CA 1
ATOM 3563 C C . ALA A 1 446 ? -30.812 12.668 38.098 1.00 71.12 446 ALA A C 1
ATOM 3565 O O . ALA A 1 446 ? -31.719 13.485 38.263 1.00 71.12 446 ALA A O 1
ATOM 3566 N N . GLY A 1 447 ? -31.017 11.521 37.440 1.00 71.31 447 GLY A N 1
ATOM 3567 C CA . GLY A 1 447 ? -32.276 11.129 36.797 1.00 71.31 447 GLY A CA 1
ATOM 3568 C C . GLY A 1 447 ? -32.510 11.753 35.415 1.00 71.31 447 GLY A C 1
ATOM 3569 O O . GLY A 1 447 ? -33.571 11.553 34.828 1.00 71.31 447 GLY A O 1
ATOM 3570 N N . THR A 1 448 ? -31.539 12.500 34.885 1.00 80.12 448 THR A N 1
ATOM 3571 C CA . THR A 1 448 ? -31.565 13.104 33.542 1.00 80.12 448 THR A CA 1
ATOM 3572 C C . THR A 1 448 ? -30.714 12.307 32.559 1.00 80.12 448 THR A C 1
ATOM 3574 O O . THR A 1 448 ? -29.695 11.735 32.947 1.00 80.12 448 THR A O 1
ATOM 3577 N N . PHE A 1 449 ? -31.097 12.293 31.281 1.00 81.62 449 PHE A N 1
ATOM 3578 C CA . PHE A 1 449 ? -30.268 11.709 30.223 1.00 81.62 449 PHE A CA 1
ATOM 3579 C C . PHE A 1 449 ? -28.994 12.549 30.009 1.00 81.62 449 PHE A C 1
ATOM 3581 O O . PHE A 1 449 ? -29.056 13.776 30.111 1.00 81.62 449 PHE A O 1
ATOM 3588 N N . GLY A 1 450 ? -27.855 11.901 29.758 1.00 85.00 450 GLY A N 1
ATOM 3589 C CA . GLY A 1 450 ? -26.547 12.541 29.610 1.00 85.00 450 GLY A CA 1
ATOM 3590 C C . GLY A 1 450 ? -25.400 11.544 29.421 1.00 85.00 450 GLY A C 1
ATOM 3591 O O . GLY A 1 450 ? -25.611 10.332 29.383 1.00 85.00 450 GLY A O 1
ATOM 3592 N N . ILE A 1 451 ? -24.170 12.046 29.306 1.00 85.75 451 ILE A N 1
ATOM 3593 C CA . ILE A 1 451 ? -22.978 11.188 29.217 1.00 85.75 451 ILE A CA 1
ATOM 3594 C C . ILE A 1 451 ? -22.626 10.632 30.608 1.00 85.75 451 ILE A C 1
ATOM 3596 O O . ILE A 1 451 ? -22.496 11.382 31.574 1.00 85.75 451 ILE A O 1
ATOM 3600 N N . LEU A 1 452 ? -22.465 9.310 30.691 1.00 84.44 452 LEU A N 1
ATOM 3601 C CA . LEU A 1 452 ? -22.112 8.553 31.898 1.00 84.44 452 LEU A CA 1
ATOM 3602 C C . LEU A 1 452 ? -20.596 8.382 32.046 1.00 84.44 452 LEU A C 1
ATOM 3604 O O . LEU A 1 452 ? -20.063 8.504 33.145 1.00 84.44 452 LEU A O 1
ATOM 3608 N N . THR A 1 453 ? -19.910 8.142 30.926 1.00 84.56 453 THR A N 1
ATOM 3609 C CA . THR A 1 453 ? -18.452 7.978 30.862 1.00 84.56 453 THR A CA 1
ATOM 3610 C C . THR A 1 453 ? -17.933 8.733 29.647 1.00 84.56 453 THR A C 1
ATOM 3612 O O . THR A 1 453 ? -18.471 8.588 28.551 1.00 84.56 453 THR A O 1
ATOM 3615 N N . ARG A 1 454 ? -16.895 9.552 29.839 1.00 85.12 454 ARG A N 1
ATOM 3616 C CA . ARG A 1 454 ? -16.160 10.231 28.762 1.00 85.12 454 ARG A CA 1
ATOM 3617 C C . ARG A 1 454 ? -14.797 9.545 28.608 1.00 85.12 454 ARG A C 1
ATOM 3619 O O . ARG A 1 454 ? -14.132 9.387 29.634 1.00 85.12 454 ARG A O 1
ATOM 3626 N N . PRO A 1 455 ? -14.357 9.181 27.391 1.00 83.25 455 PRO A N 1
ATOM 3627 C CA . PRO A 1 455 ? -13.018 8.641 27.199 1.00 83.25 455 PRO A CA 1
ATOM 3628 C C . PRO A 1 455 ? -11.957 9.670 27.594 1.00 83.25 455 PRO A C 1
ATOM 3630 O O . PRO A 1 455 ? -12.046 10.845 27.223 1.00 83.25 455 PRO A O 1
ATOM 3633 N N . SER A 1 456 ? -10.975 9.229 28.377 1.00 79.94 456 SER A N 1
ATOM 3634 C CA . SER A 1 456 ? -9.984 10.081 29.046 1.00 79.94 456 SER A CA 1
ATOM 3635 C C . SER A 1 456 ? -8.546 9.665 28.738 1.00 79.94 456 SER A C 1
ATOM 3637 O O . SER A 1 456 ? -7.651 10.510 28.663 1.00 79.94 456 SER A O 1
ATOM 3639 N N . THR A 1 457 ? -8.337 8.373 28.487 1.00 82.44 457 THR A N 1
ATOM 3640 C CA . THR A 1 457 ? -7.058 7.778 28.125 1.00 82.44 457 THR A CA 1
ATOM 3641 C C . THR A 1 457 ? -7.080 7.443 26.640 1.00 82.44 457 THR A C 1
ATOM 3643 O O . THR A 1 457 ? -7.806 6.554 26.201 1.00 82.44 457 THR A O 1
ATOM 3646 N N . TYR A 1 458 ? -6.253 8.144 25.868 1.00 85.81 458 TYR A N 1
ATOM 3647 C CA . TYR A 1 458 ? -6.030 7.884 24.447 1.00 85.81 458 TYR A CA 1
ATOM 3648 C C . TYR A 1 458 ? -4.586 7.419 24.266 1.00 85.81 458 TYR A C 1
ATOM 3650 O O . TYR A 1 458 ? -3.666 8.084 24.750 1.00 85.81 458 TYR A O 1
ATOM 3658 N N . ILE A 1 459 ? -4.391 6.289 23.591 1.00 84.12 459 ILE A N 1
ATOM 3659 C CA . ILE A 1 459 ? -3.074 5.696 23.319 1.00 84.12 459 ILE A CA 1
ATOM 3660 C C . ILE A 1 459 ? -2.831 5.740 21.809 1.00 84.12 459 ILE A C 1
ATOM 3662 O O . ILE A 1 459 ? -3.780 5.640 21.035 1.00 84.12 459 ILE A O 1
ATOM 3666 N N . GLU A 1 460 ? -1.585 5.953 21.388 1.00 88.75 460 GLU A N 1
ATOM 3667 C CA . GLU A 1 460 ? -1.219 5.931 19.968 1.00 88.75 460 GLU A CA 1
ATOM 3668 C C . GLU A 1 460 ? -1.402 4.522 19.401 1.00 88.75 460 GLU A C 1
ATOM 3670 O O . GLU A 1 460 ? -0.941 3.551 19.994 1.00 88.75 460 GLU A O 1
ATOM 3675 N N . GLU A 1 461 ? -2.069 4.420 18.254 1.00 88.50 461 GLU A N 1
ATOM 3676 C CA . GLU A 1 461 ? -2.322 3.152 17.571 1.00 88.50 461 GLU A CA 1
ATOM 3677 C C . GLU A 1 461 ? -2.008 3.322 16.075 1.00 88.50 461 GLU A C 1
ATOM 3679 O O . GLU A 1 461 ? -2.889 3.697 15.296 1.00 88.50 461 GLU A O 1
ATOM 3684 N N . PRO A 1 462 ? -0.742 3.111 15.660 1.00 85.19 462 PRO A N 1
ATOM 3685 C CA . PRO A 1 462 ? -0.290 3.364 14.291 1.00 85.19 462 PRO A CA 1
ATOM 3686 C C . PRO A 1 462 ? -0.969 2.507 13.216 1.00 85.19 462 PRO A C 1
ATOM 3688 O O . PRO A 1 462 ? -0.833 2.826 12.038 1.00 85.19 462 PRO A O 1
ATOM 3691 N N . SER A 1 463 ? -1.670 1.432 13.598 1.00 84.62 463 SER A N 1
ATOM 3692 C CA . SER A 1 463 ? -2.398 0.567 12.660 1.00 84.62 463 SER A CA 1
ATOM 3693 C C . SER A 1 463 ? -3.780 1.096 12.247 1.00 84.62 463 SER A C 1
ATOM 3695 O O . SER A 1 463 ? -4.393 0.532 11.344 1.00 84.62 463 SER A O 1
ATOM 3697 N N . LEU A 1 464 ? -4.270 2.186 12.853 1.00 88.44 464 LEU A N 1
ATOM 3698 C CA . LEU A 1 464 ? -5.490 2.867 12.404 1.00 88.44 464 LEU A CA 1
ATOM 3699 C C . LEU A 1 464 ? -5.191 3.798 11.214 1.00 88.44 464 LEU A C 1
ATOM 3701 O O . LEU A 1 464 ? -4.488 4.808 11.357 1.00 88.44 464 LEU A O 1
ATOM 3705 N N . SER A 1 465 ? -5.785 3.484 10.064 1.00 88.88 465 SER A N 1
ATOM 3706 C CA . SER A 1 465 ? -5.807 4.287 8.835 1.00 88.88 465 SER A CA 1
ATOM 3707 C C . SER A 1 465 ? -7.247 4.547 8.372 1.00 88.88 465 SER A C 1
ATOM 3709 O O . SER A 1 465 ? -8.180 3.882 8.813 1.00 88.88 465 SER A O 1
ATOM 3711 N N . TRP A 1 466 ? -7.439 5.534 7.494 1.00 90.50 466 TRP A N 1
ATOM 3712 C CA . TRP A 1 466 ? -8.717 5.753 6.808 1.00 90.50 466 TRP A CA 1
ATOM 3713 C C . TRP A 1 466 ? -8.884 4.792 5.630 1.00 90.50 466 TRP A C 1
ATOM 3715 O O . TRP A 1 466 ? -7.897 4.512 4.947 1.00 90.50 466 TRP A O 1
ATOM 3725 N N . SER A 1 467 ? -10.120 4.369 5.340 1.00 88.31 467 SER A N 1
ATOM 3726 C CA . SER A 1 467 ? -10.460 3.707 4.073 1.00 88.31 467 SER A CA 1
ATOM 3727 C C . SER A 1 467 ? -11.092 4.665 3.048 1.00 88.31 467 SER A C 1
ATOM 3729 O O . SER A 1 467 ? -11.393 5.829 3.331 1.00 88.31 467 SER A O 1
ATOM 3731 N N . GLU A 1 468 ? -11.334 4.156 1.839 1.00 85.50 468 GLU A N 1
ATOM 3732 C CA . GLU A 1 468 ? -12.068 4.848 0.772 1.00 85.50 468 GLU A CA 1
ATOM 3733 C C . GLU A 1 468 ? -13.506 5.216 1.200 1.00 85.50 468 GLU A C 1
ATOM 3735 O O . GLU A 1 468 ? -13.997 6.297 0.867 1.00 85.50 468 GLU A O 1
ATOM 3740 N N . ASN A 1 469 ? -14.151 4.402 2.051 1.00 85.00 469 ASN A N 1
ATOM 3741 C CA . ASN A 1 469 ? -15.476 4.711 2.608 1.00 85.00 469 ASN A CA 1
ATOM 3742 C C . ASN A 1 469 ? -15.462 6.010 3.427 1.00 85.00 469 ASN A C 1
ATOM 3744 O O . ASN A 1 469 ? -16.426 6.781 3.404 1.00 85.00 469 ASN A O 1
ATOM 3748 N N . ALA A 1 470 ? -14.362 6.274 4.138 1.00 89.06 470 ALA A N 1
ATOM 3749 C CA . ALA A 1 470 ? -14.209 7.472 4.951 1.00 89.06 470 ALA A CA 1
ATOM 3750 C C . ALA A 1 470 ? -14.030 8.739 4.090 1.00 89.06 470 ALA A C 1
ATOM 3752 O O . ALA A 1 470 ? -14.480 9.812 4.501 1.00 89.06 470 ALA A O 1
ATOM 3753 N N . MET A 1 471 ? -13.484 8.621 2.868 1.00 89.69 471 MET A N 1
ATOM 3754 C CA . MET A 1 471 ? -13.496 9.710 1.876 1.00 89.69 471 MET A CA 1
ATOM 3755 C C . MET A 1 471 ? -14.928 10.049 1.453 1.00 89.69 471 MET A C 1
ATOM 3757 O O . MET A 1 471 ? -15.332 11.210 1.525 1.00 89.69 471 MET A O 1
ATOM 3761 N N . GLY A 1 472 ? -15.724 9.036 1.088 1.00 87.62 472 GLY A N 1
ATOM 3762 C CA . GLY A 1 472 ? -17.134 9.212 0.726 1.00 87.62 472 GLY A CA 1
ATOM 3763 C C . GLY A 1 472 ? -17.997 9.732 1.886 1.00 87.62 472 GLY A C 1
ATOM 3764 O O . GLY A 1 472 ? -18.937 10.501 1.673 1.00 87.62 472 GLY A O 1
ATOM 3765 N N . MET A 1 473 ? -17.680 9.373 3.137 1.00 86.19 473 MET A N 1
ATOM 3766 C CA . MET A 1 473 ? -18.323 9.964 4.320 1.00 86.19 473 MET A CA 1
ATOM 3767 C C . MET A 1 473 ? -17.921 11.432 4.516 1.00 86.19 473 MET A C 1
ATOM 3769 O O . MET A 1 473 ? -18.789 12.274 4.760 1.00 86.19 473 MET A O 1
ATOM 3773 N N . ASN A 1 474 ? -16.637 11.767 4.359 1.00 89.25 474 ASN A N 1
ATOM 3774 C CA . ASN A 1 474 ? -16.153 13.144 4.446 1.00 89.25 474 ASN A CA 1
ATOM 3775 C C . ASN A 1 474 ? -16.784 14.030 3.359 1.00 89.25 474 ASN A C 1
ATOM 3777 O O . ASN A 1 474 ? -17.345 15.078 3.674 1.00 89.25 474 ASN A O 1
ATOM 3781 N N . GLN A 1 475 ? -16.801 13.579 2.102 1.00 85.31 475 GLN A N 1
ATOM 3782 C CA . GLN A 1 475 ? -17.434 14.299 0.993 1.00 85.31 475 GLN A CA 1
ATOM 3783 C C . GLN A 1 475 ? -18.918 14.610 1.264 1.00 85.31 475 GLN A C 1
ATOM 3785 O O . GLN A 1 475 ? -19.366 15.721 0.982 1.00 85.31 475 GLN A O 1
ATOM 3790 N N . ARG A 1 476 ? -19.669 13.654 1.835 1.00 81.25 476 ARG A N 1
ATOM 3791 C CA . ARG A 1 476 ? -21.106 13.804 2.131 1.00 81.25 476 ARG A CA 1
ATOM 3792 C C . ARG A 1 476 ? -21.410 14.613 3.398 1.00 81.25 476 ARG A C 1
ATOM 3794 O O . ARG A 1 476 ? -22.444 15.273 3.452 1.00 81.25 476 ARG A O 1
ATOM 3801 N N . SER A 1 477 ? -20.558 14.559 4.425 1.00 81.88 477 SER A N 1
ATOM 3802 C CA . SER A 1 477 ? -20.876 15.090 5.767 1.00 81.88 477 SER A CA 1
ATOM 3803 C C . SER A 1 477 ? -19.991 16.243 6.258 1.00 81.88 477 SER A C 1
ATOM 3805 O O . SER A 1 477 ? -20.363 16.945 7.205 1.00 81.88 477 SER A O 1
ATOM 3807 N N . GLY A 1 478 ? -18.830 16.448 5.628 1.00 84.94 478 GLY A N 1
ATOM 3808 C CA . GLY A 1 478 ? -17.795 17.393 6.050 1.00 84.94 478 GLY A CA 1
ATOM 3809 C C . GLY A 1 478 ? -16.952 16.933 7.247 1.00 84.94 478 GLY A C 1
ATOM 3810 O O . GLY A 1 478 ? -16.314 17.779 7.877 1.00 84.94 478 GLY A O 1
ATOM 3811 N N . THR A 1 479 ? -16.981 15.642 7.597 1.00 88.25 479 THR A N 1
ATOM 3812 C CA . THR A 1 479 ? -16.181 15.013 8.664 1.00 88.25 479 THR A CA 1
ATOM 3813 C C . THR A 1 479 ? -15.751 13.610 8.246 1.00 88.25 479 THR A C 1
ATOM 3815 O O . THR A 1 479 ? -16.566 12.848 7.725 1.00 88.25 479 THR A O 1
ATOM 3818 N N . TRP A 1 480 ? -14.507 13.220 8.538 1.00 90.81 480 TRP A N 1
ATOM 3819 C CA . TRP A 1 480 ? -14.131 11.804 8.465 1.00 90.81 480 TRP A CA 1
ATOM 3820 C C . TRP A 1 480 ? -14.760 11.030 9.623 1.00 90.81 480 TRP A C 1
ATOM 3822 O O . TRP A 1 480 ? -14.514 11.337 10.795 1.00 90.81 480 TRP A O 1
ATOM 3832 N N . LEU A 1 481 ? -15.554 10.013 9.290 1.00 91.38 481 LEU A N 1
ATOM 3833 C CA . LEU A 1 481 ? -16.102 9.054 10.240 1.00 91.38 481 LEU A CA 1
ATOM 3834 C C . LEU A 1 481 ? -16.288 7.694 9.558 1.00 91.38 481 LEU A C 1
ATOM 3836 O O . LEU A 1 481 ? -16.760 7.633 8.425 1.00 91.38 481 LEU A O 1
ATOM 3840 N N . GLU A 1 482 ? -15.927 6.611 10.241 1.00 90.31 482 GLU A N 1
ATOM 3841 C CA . GLU A 1 482 ? -16.020 5.249 9.700 1.00 90.31 482 GLU A CA 1
ATOM 3842 C C . GLU A 1 482 ? -16.252 4.227 10.829 1.00 90.31 482 GLU A C 1
ATOM 3844 O O . GLU A 1 482 ? -15.581 4.323 11.857 1.00 90.31 482 GLU A O 1
ATOM 3849 N N . PRO A 1 483 ? -17.176 3.253 10.699 1.00 88.38 483 PRO A N 1
ATOM 3850 C CA . PRO A 1 483 ? -17.306 2.166 11.672 1.00 88.38 483 PRO A CA 1
ATOM 3851 C C . PRO A 1 483 ? -16.070 1.250 11.656 1.00 88.38 483 PRO A C 1
ATOM 3853 O O . PRO A 1 483 ? -15.503 0.976 10.603 1.00 88.38 483 PRO A O 1
ATOM 3856 N N . VAL A 1 484 ? -15.678 0.733 12.820 1.00 86.81 484 VAL A N 1
ATOM 3857 C CA . VAL A 1 484 ? -14.558 -0.212 12.975 1.00 86.81 484 VAL A CA 1
ATOM 3858 C C . VAL A 1 484 ? -15.102 -1.572 13.396 1.00 86.81 484 VAL A C 1
ATOM 3860 O O . VAL A 1 484 ? -16.055 -1.652 14.172 1.00 86.81 484 VAL A O 1
ATOM 3863 N N . ASP A 1 485 ? -14.474 -2.654 12.929 1.00 85.25 485 ASP A N 1
ATOM 3864 C CA . ASP A 1 485 ? -14.777 -3.990 13.437 1.00 85.25 485 ASP A CA 1
ATOM 3865 C C . ASP A 1 485 ? -14.528 -4.077 14.957 1.00 85.25 485 ASP A C 1
ATOM 3867 O O . ASP A 1 485 ? -13.454 -3.743 15.469 1.00 85.25 485 ASP A O 1
ATOM 3871 N N . ALA A 1 486 ? -15.544 -4.534 15.689 1.00 78.56 486 ALA A N 1
ATOM 3872 C CA . ALA A 1 486 ? -15.543 -4.518 17.147 1.00 78.56 486 ALA A CA 1
ATOM 3873 C C . ALA A 1 486 ? -14.540 -5.512 17.765 1.00 78.56 486 ALA A C 1
ATOM 3875 O O . ALA A 1 486 ? -14.054 -5.270 18.873 1.00 78.56 486 ALA A O 1
ATOM 3876 N N . GLU A 1 487 ? -14.200 -6.605 17.071 1.00 76.88 487 GLU A N 1
ATOM 3877 C CA . GLU A 1 487 ? -13.192 -7.570 17.527 1.00 76.88 487 GLU A CA 1
ATOM 3878 C C . GLU A 1 487 ? -11.779 -7.010 17.293 1.00 76.88 487 GLU A C 1
ATOM 3880 O O . GLU A 1 487 ? -10.950 -7.028 18.203 1.00 76.88 487 GLU A O 1
ATOM 3885 N N . MET A 1 488 ? -11.523 -6.404 16.129 1.00 79.50 488 MET A N 1
ATOM 3886 C CA . MET A 1 488 ? -10.276 -5.693 15.823 1.00 79.50 488 MET A CA 1
ATOM 3887 C C . MET A 1 488 ? -10.009 -4.563 16.832 1.00 79.50 488 MET A C 1
ATOM 3889 O O . MET A 1 488 ? -8.951 -4.535 17.469 1.00 79.50 488 MET A O 1
ATOM 3893 N N . ALA A 1 489 ? -10.998 -3.695 17.076 1.00 81.69 489 ALA A N 1
ATOM 3894 C CA . ALA A 1 489 ? -10.903 -2.622 18.069 1.00 81.69 489 ALA A CA 1
ATOM 3895 C C . ALA A 1 489 ? -10.763 -3.154 19.513 1.00 81.69 489 ALA A C 1
ATOM 3897 O O . ALA A 1 489 ? -10.099 -2.538 20.356 1.00 81.69 489 ALA A O 1
ATOM 3898 N N . TYR A 1 490 ? -11.358 -4.312 19.829 1.00 77.62 490 TYR A N 1
ATOM 3899 C CA . TYR A 1 490 ? -11.157 -4.994 21.110 1.00 77.62 490 TYR A CA 1
ATOM 3900 C C . TYR A 1 490 ? -9.718 -5.508 21.272 1.00 77.62 490 TYR A C 1
ATOM 3902 O O . TYR A 1 490 ? -9.108 -5.264 22.317 1.00 77.62 490 TYR A O 1
ATOM 3910 N N . GLN A 1 491 ? -9.135 -6.150 20.252 1.00 73.62 491 GLN A N 1
ATOM 3911 C CA . GLN A 1 491 ? -7.752 -6.636 20.319 1.00 73.62 491 GLN A CA 1
ATOM 3912 C C . GLN A 1 491 ? -6.733 -5.484 20.390 1.00 73.62 491 GLN A C 1
ATOM 3914 O O . GLN A 1 491 ? -5.795 -5.583 21.182 1.00 73.62 491 GLN A O 1
ATOM 3919 N N . MET A 1 492 ? -6.940 -4.373 19.667 1.00 79.69 492 MET A N 1
ATOM 3920 C CA . MET A 1 492 ? -6.113 -3.156 19.786 1.00 79.69 492 MET A CA 1
ATOM 3921 C C . MET A 1 492 ? -6.106 -2.614 21.223 1.00 79.69 492 MET A C 1
ATOM 3923 O O . MET A 1 492 ? -5.052 -2.496 21.849 1.00 79.69 492 MET A O 1
ATOM 3927 N N . ARG A 1 493 ? -7.287 -2.359 21.812 1.00 77.38 493 ARG A N 1
ATOM 3928 C CA . ARG A 1 493 ? -7.383 -1.912 23.217 1.00 77.38 493 ARG A CA 1
ATOM 3929 C C . ARG A 1 493 ? -6.797 -2.922 24.191 1.00 77.38 493 ARG A C 1
ATOM 3931 O O . ARG A 1 493 ? -6.179 -2.526 25.173 1.00 77.38 493 ARG A O 1
ATOM 3938 N N . ARG A 1 494 ? -6.951 -4.223 23.942 1.00 67.38 494 ARG A N 1
ATOM 3939 C CA . ARG A 1 494 ? -6.343 -5.254 24.785 1.00 67.38 494 ARG A CA 1
ATOM 3940 C C . ARG A 1 494 ? -4.816 -5.159 24.764 1.00 67.38 494 ARG A C 1
ATOM 3942 O O . ARG A 1 494 ? -4.223 -5.134 25.839 1.00 67.38 494 ARG A O 1
ATOM 3949 N N . GLN A 1 495 ? -4.193 -5.037 23.590 1.00 62.75 495 GLN A N 1
ATOM 3950 C CA . GLN A 1 495 ? -2.741 -4.855 23.465 1.00 62.75 495 GLN A CA 1
ATOM 3951 C C . GLN A 1 495 ? -2.283 -3.552 24.145 1.00 62.75 495 GLN A C 1
ATOM 3953 O O . GLN A 1 495 ? -1.407 -3.579 25.011 1.00 62.75 495 GLN A O 1
ATOM 3958 N N . ASN A 1 496 ? -2.953 -2.434 23.857 1.00 58.81 496 ASN A N 1
ATOM 3959 C CA . ASN A 1 496 ? -2.608 -1.114 24.398 1.00 58.81 496 ASN A CA 1
ATOM 3960 C C . ASN A 1 496 ? -2.949 -0.928 25.889 1.00 58.81 496 ASN A C 1
ATOM 3962 O O . ASN A 1 496 ? -2.433 -0.012 26.529 1.00 58.81 496 ASN A O 1
ATOM 3966 N N . SER A 1 497 ? -3.747 -1.816 26.491 1.00 51.62 497 SER A N 1
ATOM 3967 C CA . SER A 1 497 ? -4.003 -1.808 27.940 1.00 51.62 497 SER A CA 1
ATOM 3968 C C . SER A 1 497 ? -2.798 -2.258 28.775 1.00 51.62 497 SER A C 1
ATOM 3970 O O . SER A 1 497 ? -2.745 -2.004 29.979 1.00 51.62 497 SER A O 1
ATOM 3972 N N . GLU A 1 498 ? -1.806 -2.920 28.168 1.00 43.34 498 GLU A N 1
ATOM 3973 C CA . GLU A 1 498 ? -0.681 -3.478 28.917 1.00 43.34 498 GLU A CA 1
ATOM 3974 C C . GLU A 1 498 ? 0.495 -2.520 29.220 1.00 43.34 498 GLU A C 1
ATOM 3976 O O . GLU A 1 498 ? 1.029 -2.641 30.333 1.00 43.34 498 GLU A O 1
ATOM 3981 N N . PRO A 1 499 ? 0.915 -1.588 28.334 1.00 43.19 499 PRO A N 1
ATOM 3982 C CA . PRO A 1 499 ? 2.113 -0.764 28.560 1.00 43.19 499 PRO A CA 1
ATOM 3983 C C . PRO A 1 499 ? 1.950 0.415 29.536 1.00 43.19 499 PRO A C 1
ATOM 3985 O O . PRO A 1 499 ? 2.891 0.728 30.273 1.00 43.19 499 PRO A O 1
ATOM 3988 N N . ALA A 1 500 ? 0.788 1.080 29.540 1.00 39.50 500 ALA A N 1
ATOM 3989 C CA . ALA A 1 500 ? 0.639 2.456 30.042 1.00 39.50 500 ALA A CA 1
ATOM 3990 C C . ALA A 1 500 ? 1.032 2.658 31.523 1.00 39.50 500 ALA A C 1
ATOM 3992 O O . ALA A 1 500 ? 1.731 3.621 31.855 1.00 39.50 500 ALA A O 1
ATOM 3993 N N . ASP A 1 501 ? 0.644 1.734 32.407 1.00 42.12 501 ASP A N 1
ATOM 3994 C CA . ASP A 1 501 ? 0.992 1.789 33.836 1.00 42.12 501 ASP A CA 1
ATOM 3995 C C . ASP A 1 501 ? 2.481 1.515 34.096 1.00 42.12 501 ASP A C 1
ATOM 3997 O O . ASP A 1 501 ? 3.093 2.121 34.978 1.00 42.12 501 ASP A O 1
ATOM 4001 N N . ILE A 1 502 ? 3.089 0.609 33.321 1.00 45.22 502 ILE A N 1
ATOM 4002 C CA . ILE A 1 502 ? 4.487 0.198 33.515 1.00 45.22 502 ILE A CA 1
ATOM 4003 C C . ILE A 1 502 ? 5.420 1.357 33.149 1.00 45.22 502 ILE A C 1
ATOM 4005 O O . ILE A 1 502 ? 6.386 1.642 33.859 1.00 45.22 502 ILE A O 1
ATOM 4009 N N . GLN A 1 503 ? 5.126 2.037 32.040 1.00 42.72 503 GLN A N 1
ATOM 4010 C CA . GLN A 1 503 ? 6.000 3.060 31.475 1.00 42.72 503 GLN A CA 1
ATOM 4011 C C . GLN A 1 503 ? 6.055 4.322 32.348 1.00 42.72 503 GLN A C 1
ATOM 4013 O O . GLN A 1 503 ? 7.135 4.876 32.542 1.00 42.72 503 GLN A O 1
ATOM 4018 N N . ARG A 1 504 ? 4.931 4.727 32.963 1.00 45.62 504 ARG A N 1
ATOM 4019 C CA . ARG A 1 504 ? 4.888 5.854 33.918 1.00 45.62 504 ARG A CA 1
ATOM 4020 C C . ARG A 1 504 ? 5.724 5.599 35.176 1.00 45.62 504 ARG A C 1
ATOM 4022 O O . ARG A 1 504 ? 6.390 6.516 35.650 1.00 45.62 504 ARG A O 1
ATOM 4029 N N . ILE A 1 505 ? 5.724 4.368 35.694 1.00 49.94 505 ILE A N 1
ATOM 4030 C CA . ILE A 1 505 ? 6.511 3.999 36.883 1.00 49.94 505 ILE A CA 1
ATOM 4031 C C . ILE A 1 505 ? 8.012 3.942 36.548 1.00 49.94 505 ILE A C 1
ATOM 4033 O O . ILE A 1 505 ? 8.827 4.430 37.327 1.00 49.94 505 ILE A O 1
ATOM 4037 N N . LEU A 1 506 ? 8.384 3.431 35.368 1.00 47.53 506 LEU A N 1
ATOM 4038 C CA . LEU A 1 506 ? 9.783 3.409 34.914 1.00 47.53 506 LEU A CA 1
ATOM 4039 C C . LEU A 1 506 ? 10.339 4.815 34.623 1.00 47.53 506 LEU A C 1
ATOM 4041 O O . LEU A 1 506 ? 11.448 5.122 35.050 1.00 47.53 506 LEU A O 1
ATOM 4045 N N . LEU A 1 507 ? 9.564 5.690 33.970 1.00 45.28 507 LEU A N 1
ATOM 4046 C CA . LEU A 1 507 ? 9.971 7.076 33.690 1.00 45.28 507 LEU A CA 1
ATOM 4047 C C . LEU A 1 507 ? 10.188 7.900 34.973 1.00 45.28 507 LEU A C 1
ATOM 4049 O O . LEU A 1 507 ? 11.073 8.756 35.013 1.00 45.28 507 LEU A O 1
ATOM 4053 N N . ALA A 1 508 ? 9.446 7.613 36.048 1.00 43.50 508 ALA A N 1
ATOM 4054 C CA . ALA A 1 508 ? 9.710 8.213 37.356 1.00 43.50 508 ALA A CA 1
ATOM 4055 C C . ALA A 1 508 ? 11.112 7.830 37.880 1.00 43.50 508 ALA A C 1
ATOM 4057 O O . ALA A 1 508 ? 11.881 8.717 38.256 1.00 43.50 508 ALA A O 1
ATOM 4058 N N . GLU A 1 509 ? 11.492 6.545 37.804 1.00 48.31 509 GLU A N 1
ATOM 4059 C CA . GLU A 1 509 ? 12.834 6.053 38.177 1.00 48.31 509 GLU A CA 1
ATOM 4060 C C . GLU A 1 509 ? 13.968 6.546 37.251 1.00 48.31 509 GLU A C 1
ATOM 4062 O O . GLU A 1 509 ? 15.147 6.362 37.569 1.00 48.31 509 GLU A O 1
ATOM 4067 N N . GLU A 1 510 ? 13.653 7.145 36.100 1.00 42.59 510 GLU A N 1
ATOM 4068 C CA . GLU A 1 510 ? 14.624 7.770 35.188 1.00 42.59 510 GLU A CA 1
ATOM 4069 C C . GLU A 1 510 ? 14.803 9.273 35.444 1.00 42.59 510 GLU A C 1
ATOM 4071 O O . GLU A 1 510 ? 15.873 9.810 35.162 1.00 42.59 510 GLU A O 1
ATOM 4076 N N . SER A 1 511 ? 13.811 9.936 36.048 1.00 38.00 511 SER A N 1
ATOM 4077 C CA . SER A 1 511 ? 13.886 11.362 36.398 1.00 38.00 511 SER A CA 1
ATOM 4078 C C . SER A 1 511 ? 14.786 11.663 37.610 1.00 38.00 511 SER A C 1
ATOM 4080 O O . SER A 1 511 ? 15.402 12.729 37.672 1.00 38.00 511 SER A O 1
ATOM 4082 N N . GLU A 1 512 ? 14.941 10.715 38.542 1.00 39.81 512 GLU A N 1
ATOM 4083 C CA . GLU A 1 512 ? 15.885 10.815 39.663 1.00 39.81 512 GLU A CA 1
ATOM 4084 C C . GLU A 1 512 ? 17.259 10.199 39.331 1.00 39.81 512 GLU A C 1
ATOM 4086 O O . GLU A 1 512 ? 17.580 9.099 39.775 1.00 39.81 512 GLU A O 1
ATOM 4091 N N . ILE A 1 513 ? 18.088 10.924 38.566 1.00 36.34 513 ILE A N 1
ATOM 4092 C CA . ILE A 1 513 ? 19.557 11.048 38.741 1.00 36.34 513 ILE A CA 1
ATOM 4093 C C . ILE A 1 513 ? 20.114 12.016 37.686 1.00 36.34 513 ILE A C 1
ATOM 4095 O O . ILE A 1 513 ? 19.865 11.888 36.489 1.00 36.34 513 ILE A O 1
ATOM 4099 N N . THR A 1 514 ? 20.925 12.984 38.117 1.00 31.86 514 THR A N 1
ATOM 4100 C CA . THR A 1 514 ? 21.566 13.944 37.210 1.00 31.86 514 THR A CA 1
ATOM 4101 C C . THR A 1 514 ? 22.747 13.322 36.462 1.00 31.86 514 THR A C 1
ATOM 4103 O O . THR A 1 514 ? 23.850 13.265 36.999 1.00 31.86 514 THR A O 1
ATOM 4106 N N . GLY A 1 515 ? 22.511 12.937 35.207 1.00 37.81 515 GLY A N 1
ATOM 4107 C CA . GLY A 1 515 ? 23.490 12.979 34.115 1.00 37.81 515 GLY A CA 1
ATOM 4108 C C . GLY A 1 515 ? 24.775 12.155 34.249 1.00 37.81 515 GLY A C 1
ATOM 4109 O O . GLY A 1 515 ? 25.821 12.714 34.548 1.00 37.81 515 GLY A O 1
ATOM 4110 N N . GLU A 1 516 ? 24.722 10.886 33.837 1.00 29.80 516 GLU A N 1
ATOM 4111 C CA . GLU A 1 516 ? 25.775 10.271 33.005 1.00 29.80 516 GLU A CA 1
ATOM 4112 C C . GLU A 1 516 ? 25.236 8.996 32.328 1.00 29.80 516 GLU A C 1
ATOM 4114 O O . GLU A 1 516 ? 24.797 8.059 32.997 1.00 29.80 516 GLU A O 1
ATOM 4119 N N . THR A 1 517 ? 25.242 8.944 30.990 1.00 32.66 517 THR A N 1
ATOM 4120 C CA . THR A 1 517 ? 24.704 7.811 30.212 1.00 32.66 517 THR A CA 1
ATOM 4121 C C . THR A 1 517 ? 25.681 6.638 30.164 1.00 32.66 517 THR A C 1
ATOM 4123 O O . THR A 1 517 ? 26.295 6.348 29.138 1.00 32.66 517 THR A O 1
ATOM 4126 N N . THR A 1 518 ? 25.794 5.930 31.285 1.00 33.97 518 THR A N 1
ATOM 4127 C CA . THR A 1 518 ? 26.272 4.540 31.308 1.00 33.97 518 THR A CA 1
ATOM 4128 C C . THR A 1 518 ? 25.076 3.586 31.306 1.00 33.97 518 THR A C 1
ATOM 4130 O O . THR A 1 518 ? 24.003 3.919 31.808 1.00 33.97 518 THR A O 1
ATOM 4133 N N . THR A 1 519 ? 25.240 2.383 30.749 1.00 45.53 519 THR A N 1
ATOM 4134 C CA . THR A 1 519 ? 24.222 1.315 30.746 1.00 45.53 519 THR A CA 1
ATOM 4135 C C . THR A 1 519 ? 24.103 0.670 32.135 1.00 45.53 519 THR A C 1
ATOM 4137 O O . THR A 1 519 ? 24.450 -0.488 32.364 1.00 45.53 519 THR A O 1
ATOM 4140 N N . GLY A 1 520 ? 23.656 1.474 33.101 1.00 40.78 520 GLY A N 1
ATOM 4141 C CA . GLY A 1 520 ? 23.670 1.161 34.522 1.00 40.78 520 GLY A CA 1
ATOM 4142 C C . GLY A 1 520 ? 22.667 0.081 34.915 1.00 40.78 520 GLY A C 1
ATOM 4143 O O . GLY A 1 520 ? 21.456 0.300 34.906 1.00 40.78 520 GLY A O 1
ATOM 4144 N N . VAL A 1 521 ? 23.186 -1.062 35.363 1.00 52.72 521 VAL A N 1
ATOM 4145 C CA . VAL A 1 521 ? 22.430 -2.067 36.119 1.00 52.72 521 VAL A CA 1
ATOM 4146 C C . VAL A 1 521 ? 21.911 -1.432 37.419 1.00 52.72 521 VAL A C 1
ATOM 4148 O O . VAL A 1 521 ? 22.644 -1.303 38.401 1.00 52.72 521 VAL A O 1
ATOM 4151 N N . LYS A 1 522 ? 20.637 -1.016 37.429 1.00 59.06 522 LYS A N 1
ATOM 4152 C CA . LYS A 1 522 ? 19.971 -0.471 38.623 1.00 59.06 522 LYS A CA 1
ATOM 4153 C C . LYS A 1 522 ? 19.579 -1.610 39.572 1.00 59.06 522 LYS A C 1
ATOM 4155 O O . LYS A 1 522 ? 18.819 -2.508 39.202 1.00 59.06 522 LYS A O 1
ATOM 4160 N N . ALA A 1 523 ? 20.100 -1.571 40.798 1.00 68.88 523 ALA A N 1
ATOM 4161 C CA . ALA A 1 523 ? 19.688 -2.452 41.892 1.00 68.88 523 ALA A CA 1
ATOM 4162 C C . ALA A 1 523 ? 18.325 -2.027 42.478 1.00 68.88 523 ALA A C 1
ATOM 4164 O O . ALA A 1 523 ? 17.841 -0.932 42.199 1.00 68.88 523 ALA A O 1
ATOM 4165 N N . ILE A 1 524 ? 17.717 -2.880 43.310 1.00 77.38 524 ILE A N 1
ATOM 4166 C CA . ILE A 1 524 ? 16.480 -2.542 44.037 1.00 77.38 524 ILE A CA 1
ATOM 4167 C C . ILE A 1 524 ? 16.744 -1.330 44.958 1.00 77.38 524 ILE A C 1
ATOM 4169 O O . ILE A 1 524 ? 17.720 -1.377 45.714 1.00 77.38 524 ILE A O 1
ATOM 4173 N N . PRO A 1 525 ? 15.906 -0.272 44.946 1.00 77.50 525 PRO A N 1
ATOM 4174 C CA . PRO A 1 525 ? 16.099 0.904 45.791 1.00 77.50 525 PRO A CA 1
ATOM 4175 C C . PRO A 1 525 ? 16.149 0.574 47.288 1.00 77.50 525 PRO A C 1
ATOM 4177 O O . PRO A 1 525 ? 15.361 -0.225 47.797 1.00 77.50 525 PRO A O 1
ATOM 4180 N N . ASN A 1 526 ? 17.028 1.252 48.031 1.00 75.12 526 ASN A N 1
ATOM 4181 C CA . ASN A 1 526 ? 17.196 1.005 49.469 1.00 75.12 526 ASN A CA 1
ATOM 4182 C C . ASN A 1 526 ? 15.909 1.247 50.281 1.00 75.12 526 ASN A C 1
ATOM 4184 O O . ASN A 1 526 ? 15.703 0.579 51.288 1.00 75.12 526 ASN A O 1
ATOM 4188 N N . TRP A 1 527 ? 15.019 2.149 49.849 1.00 76.00 527 TRP A N 1
ATOM 4189 C CA . TRP A 1 527 ? 13.739 2.376 50.534 1.00 76.00 527 TRP A CA 1
ATOM 4190 C C . TRP A 1 527 ? 12.798 1.162 50.438 1.00 76.00 527 TRP A C 1
ATOM 4192 O O . TRP A 1 527 ? 12.150 0.822 51.425 1.00 76.00 527 TRP A O 1
ATOM 4202 N N . VAL A 1 528 ? 12.794 0.456 49.299 1.00 76.25 528 VAL A N 1
ATOM 4203 C CA . VAL A 1 528 ? 12.036 -0.791 49.086 1.00 76.25 528 VAL A CA 1
ATOM 4204 C C . VAL A 1 528 ? 12.560 -1.892 50.006 1.00 76.25 528 VAL A C 1
ATOM 4206 O O . VAL A 1 528 ? 11.777 -2.603 50.631 1.00 76.25 528 VAL A O 1
ATOM 4209 N N . LEU A 1 529 ? 13.887 -2.017 50.114 1.00 80.12 529 LEU A N 1
ATOM 4210 C CA . LEU A 1 529 ? 14.529 -3.001 50.988 1.00 80.12 529 LEU A CA 1
ATOM 4211 C C . LEU A 1 529 ? 14.230 -2.714 52.466 1.00 80.12 529 LEU A C 1
ATOM 4213 O O . LEU A 1 529 ? 13.785 -3.614 53.171 1.00 80.12 529 LEU A O 1
ATOM 4217 N N . ASN A 1 530 ? 14.381 -1.463 52.911 1.00 78.25 530 ASN A N 1
ATOM 4218 C CA . ASN A 1 530 ? 14.082 -1.064 54.288 1.00 78.25 530 ASN A CA 1
ATOM 4219 C C . ASN A 1 530 ? 12.612 -1.338 54.660 1.00 78.25 530 ASN A C 1
ATOM 4221 O O . ASN A 1 530 ? 12.346 -1.918 55.708 1.00 78.25 530 ASN A O 1
ATOM 4225 N N . ALA A 1 531 ? 11.659 -0.975 53.791 1.00 74.12 531 ALA A N 1
ATOM 4226 C CA . ALA A 1 531 ? 10.231 -1.194 54.040 1.00 74.12 531 ALA A CA 1
ATOM 4227 C C . ALA A 1 531 ? 9.847 -2.687 54.052 1.00 74.12 531 ALA A C 1
ATOM 4229 O O . ALA A 1 531 ? 8.957 -3.101 54.791 1.00 74.12 531 ALA A O 1
ATOM 4230 N N . LEU A 1 532 ? 10.529 -3.527 53.268 1.00 77.88 532 LEU A N 1
ATOM 4231 C CA . LEU A 1 532 ? 10.335 -4.978 53.306 1.00 77.88 532 LEU A CA 1
ATOM 4232 C C . LEU A 1 532 ? 10.970 -5.629 54.550 1.00 77.88 532 LEU A C 1
ATOM 4234 O O . LEU A 1 532 ? 10.399 -6.586 55.077 1.00 77.88 532 LEU A O 1
ATOM 4238 N N . GLU A 1 533 ? 12.081 -5.090 55.068 1.00 80.38 533 GLU A N 1
ATOM 4239 C CA . GLU A 1 533 ? 12.692 -5.537 56.333 1.00 80.38 533 GLU A CA 1
ATOM 4240 C C . GLU A 1 533 ? 11.806 -5.257 57.567 1.00 80.38 533 GLU A C 1
ATOM 4242 O O . GLU A 1 533 ? 11.917 -5.978 58.559 1.00 80.38 533 GLU A O 1
ATOM 4247 N N . GLU A 1 534 ? 10.859 -4.307 57.500 1.00 75.06 534 GLU A N 1
ATOM 4248 C CA . GLU A 1 534 ? 9.818 -4.128 58.534 1.00 75.06 534 GLU A CA 1
ATOM 4249 C C . GLU A 1 534 ? 8.805 -5.290 58.594 1.00 75.06 534 GLU A C 1
ATOM 4251 O O . GLU A 1 534 ? 8.147 -5.484 59.620 1.00 75.06 534 GLU A O 1
ATOM 4256 N N . ILE A 1 535 ? 8.670 -6.073 57.515 1.00 71.94 535 ILE A N 1
ATOM 4257 C CA . ILE A 1 535 ? 7.783 -7.246 57.449 1.00 71.94 535 ILE A CA 1
ATOM 4258 C C . ILE A 1 535 ? 8.550 -8.532 57.780 1.00 71.94 535 ILE A C 1
ATOM 4260 O O . ILE A 1 535 ? 8.063 -9.354 58.559 1.00 71.94 535 ILE A O 1
ATOM 4264 N N . GLU A 1 536 ? 9.721 -8.744 57.170 1.00 67.56 536 GLU A N 1
ATOM 4265 C CA . GLU A 1 536 ? 10.491 -9.987 57.298 1.00 67.56 536 GLU A CA 1
ATOM 4266 C C . GLU A 1 536 ? 11.971 -9.772 56.943 1.00 67.56 536 GLU A C 1
ATOM 4268 O O . GLU A 1 536 ? 12.300 -9.042 56.012 1.00 67.56 536 GLU A O 1
ATOM 4273 N N . SER A 1 537 ? 12.886 -10.454 57.639 1.00 63.19 537 SER A N 1
ATOM 4274 C CA . SER A 1 537 ? 14.328 -10.344 57.385 1.00 63.19 537 SER A CA 1
ATOM 4275 C C . SER A 1 537 ? 14.704 -10.821 55.973 1.00 63.19 537 SER A C 1
ATOM 4277 O O . SER A 1 537 ? 14.664 -12.023 55.689 1.00 63.19 537 SER A O 1
ATOM 4279 N N . ILE A 1 538 ? 15.117 -9.900 55.099 1.00 66.94 538 ILE A N 1
ATOM 4280 C CA . ILE A 1 538 ? 15.478 -10.209 53.710 1.00 66.94 538 ILE A CA 1
ATOM 4281 C C . ILE A 1 538 ? 16.848 -10.895 53.659 1.00 66.94 538 ILE A C 1
ATOM 4283 O O . ILE A 1 538 ? 17.879 -10.249 53.844 1.00 66.94 538 ILE A O 1
ATOM 4287 N N . ASN A 1 539 ? 16.890 -12.185 53.312 1.00 65.75 539 ASN A N 1
ATOM 4288 C CA . ASN A 1 539 ? 18.160 -12.821 52.957 1.00 65.75 539 ASN A CA 1
ATOM 4289 C C . ASN A 1 539 ? 18.714 -12.198 51.660 1.00 65.75 539 ASN A C 1
ATOM 4291 O O . ASN A 1 539 ? 18.043 -12.224 50.625 1.00 65.75 539 ASN A O 1
ATOM 4295 N N . ALA A 1 540 ? 19.940 -11.669 51.713 1.00 61.84 540 ALA A N 1
ATOM 4296 C CA . ALA A 1 540 ? 20.627 -11.058 50.578 1.00 61.84 540 ALA A CA 1
ATOM 4297 C C . ALA A 1 540 ? 20.762 -12.012 49.377 1.00 61.84 540 ALA A C 1
ATOM 4299 O O . ALA A 1 540 ? 20.557 -11.583 48.243 1.00 61.84 540 ALA A O 1
ATOM 4300 N N . ASP A 1 541 ? 20.998 -13.304 49.631 1.00 57.56 541 ASP A N 1
ATOM 4301 C CA . ASP A 1 541 ? 21.195 -14.333 48.597 1.00 57.56 541 ASP A CA 1
ATOM 4302 C C . ASP A 1 541 ? 19.903 -14.714 47.845 1.00 57.56 541 ASP A C 1
ATOM 4304 O O . ASP A 1 541 ? 19.943 -15.459 46.868 1.00 57.56 541 ASP A O 1
ATOM 4308 N N . ASN A 1 542 ? 18.739 -14.240 48.309 1.00 65.56 542 ASN A N 1
ATOM 4309 C CA . ASN A 1 542 ? 17.418 -14.600 47.781 1.00 65.56 542 ASN A CA 1
ATOM 4310 C C . ASN A 1 542 ? 16.613 -13.368 47.316 1.00 65.56 542 ASN A C 1
ATOM 4312 O O . ASN A 1 542 ? 15.380 -13.388 47.299 1.00 65.56 542 ASN A O 1
ATOM 4316 N N . ARG A 1 543 ? 17.310 -12.275 46.977 1.00 80.12 543 ARG A N 1
ATOM 4317 C CA . ARG A 1 543 ? 16.721 -11.060 46.392 1.00 80.12 543 ARG A CA 1
ATOM 4318 C C . ARG A 1 543 ? 16.492 -11.258 44.883 1.00 80.12 543 ARG A C 1
ATOM 4320 O O . ARG A 1 543 ? 17.389 -11.780 44.218 1.00 80.12 543 ARG A O 1
ATOM 4327 N N . PRO A 1 544 ? 15.339 -10.845 44.328 1.00 83.19 544 PRO A N 1
ATOM 4328 C CA . PRO A 1 544 ? 15.113 -10.891 42.892 1.00 83.19 544 PRO A CA 1
ATOM 4329 C C . PRO A 1 544 ? 15.972 -9.852 42.149 1.00 83.19 544 PRO A C 1
ATOM 4331 O O . PRO A 1 544 ? 16.429 -8.855 42.709 1.00 83.19 544 PRO A O 1
ATOM 4334 N N . LEU A 1 545 ? 16.176 -10.088 40.858 1.00 83.75 545 LEU A N 1
ATOM 4335 C CA . LEU A 1 545 ? 16.806 -9.180 39.909 1.00 83.75 545 LEU A CA 1
ATOM 4336 C C . LEU A 1 545 ? 15.767 -8.183 39.369 1.00 83.75 545 LEU A C 1
ATOM 4338 O O . LEU A 1 545 ? 14.628 -8.552 39.069 1.00 83.75 545 LEU A O 1
ATOM 4342 N N . THR A 1 546 ? 16.154 -6.917 39.213 1.00 79.31 546 THR A N 1
ATOM 4343 C CA . THR A 1 546 ? 15.308 -5.882 38.594 1.00 79.31 546 THR A CA 1
ATOM 4344 C C . THR A 1 546 ? 15.079 -6.169 37.108 1.00 79.31 546 THR A C 1
ATOM 4346 O O . THR A 1 546 ? 15.893 -6.832 36.457 1.00 79.31 546 THR A O 1
ATOM 4349 N N . ALA A 1 547 ? 13.995 -5.631 36.538 1.00 72.56 547 ALA A N 1
ATOM 4350 C CA . ALA A 1 547 ? 13.698 -5.803 35.111 1.00 72.56 547 ALA A CA 1
ATOM 4351 C C . ALA A 1 547 ? 14.843 -5.305 34.198 1.00 72.56 547 ALA A C 1
ATOM 4353 O O . ALA A 1 547 ? 15.086 -5.886 33.143 1.00 72.56 547 ALA A O 1
ATOM 4354 N N . SER A 1 548 ? 15.603 -4.291 34.635 1.00 68.00 548 SER A N 1
ATOM 4355 C CA . SER A 1 548 ? 16.834 -3.811 33.980 1.00 68.00 548 SER A CA 1
ATOM 4356 C C . SER A 1 548 ? 17.882 -4.924 33.797 1.00 68.00 548 SER A C 1
ATOM 4358 O O . SER A 1 548 ? 18.419 -5.090 32.702 1.00 68.00 548 SER A O 1
ATOM 4360 N N . ILE A 1 549 ? 18.122 -5.738 34.832 1.00 76.75 549 ILE A N 1
ATOM 4361 C CA . ILE A 1 549 ? 19.100 -6.840 34.802 1.00 76.75 549 ILE A CA 1
ATOM 4362 C C . ILE A 1 549 ? 18.613 -7.996 33.923 1.00 76.75 549 ILE A C 1
ATOM 4364 O O . ILE A 1 549 ? 19.411 -8.636 33.239 1.00 76.75 549 ILE A O 1
ATOM 4368 N N . MET A 1 550 ? 17.310 -8.286 33.930 1.00 78.88 550 MET A N 1
ATOM 4369 C CA . MET A 1 550 ? 16.763 -9.342 33.074 1.00 78.88 550 MET A CA 1
ATOM 4370 C C . MET A 1 550 ? 16.769 -8.933 31.598 1.00 78.88 550 MET A C 1
ATOM 4372 O O . MET A 1 550 ? 17.148 -9.745 30.755 1.00 78.88 550 MET A O 1
ATOM 4376 N N . ARG A 1 551 ? 16.466 -7.665 31.286 1.00 75.56 551 ARG A N 1
ATOM 4377 C CA . ARG A 1 551 ? 16.576 -7.111 29.927 1.00 75.56 551 ARG A CA 1
ATOM 4378 C C . ARG A 1 551 ? 18.016 -7.096 29.412 1.00 75.56 551 ARG A C 1
ATOM 4380 O O . ARG A 1 551 ? 18.230 -7.469 28.266 1.00 75.56 551 ARG A O 1
ATOM 4387 N N . SER A 1 552 ? 19.014 -6.740 30.228 1.00 74.44 552 SER A N 1
ATOM 4388 C CA . SER A 1 552 ? 20.414 -6.756 29.767 1.00 74.44 552 SER A CA 1
ATOM 4389 C C . SER A 1 552 ? 20.940 -8.172 29.500 1.00 74.44 552 SER A C 1
ATOM 4391 O O . SER A 1 552 ? 21.686 -8.370 28.544 1.00 74.44 552 SER A O 1
ATOM 4393 N N . LYS A 1 553 ? 20.496 -9.180 30.266 1.00 80.38 553 LYS A N 1
ATOM 4394 C CA . LYS A 1 553 ? 20.768 -10.596 29.959 1.00 80.38 553 LYS A CA 1
ATOM 4395 C C . LYS A 1 553 ? 20.062 -11.071 28.686 1.00 80.38 553 LYS A C 1
ATOM 4397 O O . LYS A 1 553 ? 20.685 -11.753 27.879 1.00 80.38 553 LYS A O 1
ATOM 4402 N N . ALA A 1 554 ? 18.797 -10.692 28.492 1.00 78.56 554 ALA A N 1
ATOM 4403 C CA . ALA A 1 554 ? 18.052 -11.002 27.271 1.00 78.56 554 ALA A CA 1
ATOM 4404 C C . ALA A 1 554 ? 18.698 -10.365 26.025 1.00 78.56 554 ALA A C 1
ATOM 4406 O O . ALA A 1 554 ? 18.794 -11.024 24.997 1.00 78.56 554 ALA A O 1
ATOM 4407 N N . LEU A 1 555 ? 19.221 -9.138 26.135 1.00 76.62 555 LEU A N 1
ATOM 4408 C CA . LEU A 1 555 ? 19.935 -8.458 25.050 1.00 76.62 555 LEU A CA 1
ATOM 4409 C C . LEU A 1 555 ? 21.254 -9.157 24.674 1.00 76.62 555 LEU A C 1
ATOM 4411 O O . LEU A 1 555 ? 21.569 -9.268 23.496 1.00 76.62 555 LEU A O 1
ATOM 4415 N N . ILE A 1 556 ? 22.014 -9.675 25.648 1.00 80.81 556 ILE A N 1
ATOM 4416 C CA . ILE A 1 556 ? 23.218 -10.480 25.357 1.00 80.81 556 ILE A CA 1
ATOM 4417 C C . ILE A 1 556 ? 22.839 -11.745 24.572 1.00 80.81 556 ILE A C 1
ATOM 4419 O O . ILE A 1 556 ? 23.506 -12.082 23.596 1.00 80.81 556 ILE A O 1
ATOM 4423 N N . LEU A 1 557 ? 21.748 -12.413 24.958 1.00 83.81 557 LEU A N 1
ATOM 4424 C CA . LEU A 1 557 ? 21.245 -13.583 24.240 1.00 83.81 557 LEU A CA 1
ATOM 4425 C C . LEU A 1 557 ? 20.765 -13.231 22.820 1.00 83.81 557 LEU A C 1
ATOM 4427 O O . LEU A 1 557 ? 21.118 -13.934 21.876 1.00 83.81 557 LEU A O 1
ATOM 4431 N N . GLN A 1 558 ? 20.030 -12.128 22.653 1.00 82.69 558 GLN A N 1
ATOM 4432 C CA . GLN A 1 558 ? 19.617 -11.625 21.341 1.00 82.69 558 GLN A CA 1
ATOM 4433 C C . GLN A 1 558 ? 20.834 -11.361 20.438 1.00 82.69 558 GLN A C 1
ATOM 4435 O O . GLN A 1 558 ? 20.883 -11.879 19.326 1.00 82.69 558 GLN A O 1
ATOM 4440 N N . ASN A 1 559 ? 21.854 -10.652 20.932 1.00 79.31 559 ASN A N 1
ATOM 4441 C CA . ASN A 1 559 ? 23.083 -10.398 20.175 1.00 79.31 559 ASN A CA 1
ATOM 4442 C C . ASN A 1 559 ? 23.767 -11.711 19.737 1.00 79.31 559 ASN A C 1
ATOM 4444 O O . ASN A 1 559 ? 24.251 -11.816 18.610 1.00 79.31 559 ASN A O 1
ATOM 4448 N N . ASN A 1 560 ? 23.777 -12.738 20.596 1.00 84.75 560 ASN A N 1
ATOM 4449 C CA . ASN A 1 560 ? 24.299 -14.061 20.241 1.00 84.75 560 ASN A CA 1
ATOM 4450 C C . ASN A 1 560 ? 23.440 -14.748 19.153 1.00 84.75 560 ASN A C 1
ATOM 4452 O O . ASN A 1 560 ? 23.996 -15.348 18.232 1.00 84.75 560 ASN A O 1
ATOM 4456 N N . MET A 1 561 ? 22.105 -14.632 19.211 1.00 85.88 561 MET A N 1
ATOM 4457 C CA . MET A 1 561 ? 21.193 -15.141 18.171 1.00 85.88 561 MET A CA 1
ATOM 4458 C C . MET A 1 561 ? 21.357 -14.424 16.824 1.00 85.88 561 MET A C 1
ATOM 4460 O O . MET A 1 561 ? 21.237 -15.063 15.777 1.00 85.88 561 MET A O 1
ATOM 4464 N N . GLU A 1 562 ? 21.640 -13.120 16.836 1.00 84.81 562 GLU A N 1
ATOM 4465 C CA . GLU A 1 562 ? 21.919 -12.321 15.637 1.00 84.81 562 GLU A CA 1
ATOM 4466 C C . GLU A 1 562 ? 23.256 -12.726 14.994 1.00 84.81 562 GLU A C 1
ATOM 4468 O O . GLU A 1 562 ? 23.316 -12.943 13.783 1.00 84.81 562 GLU A O 1
ATOM 4473 N N . VAL A 1 563 ? 24.310 -12.940 15.796 1.00 83.62 563 VAL A N 1
ATOM 4474 C CA . VAL A 1 563 ? 25.615 -13.449 15.325 1.00 83.62 563 VAL A CA 1
ATOM 4475 C C . VAL A 1 563 ? 25.503 -14.860 14.730 1.00 83.62 563 VAL A C 1
ATOM 4477 O O . VAL A 1 563 ? 26.114 -15.140 13.700 1.00 83.62 563 VAL A O 1
ATOM 4480 N N . ILE A 1 564 ? 24.702 -15.738 15.343 1.00 81.50 564 ILE A N 1
ATOM 4481 C CA . ILE A 1 564 ? 24.457 -17.123 14.885 1.00 81.50 564 ILE A CA 1
ATOM 4482 C C . ILE A 1 564 ? 23.362 -17.183 13.789 1.00 81.50 564 ILE A C 1
ATOM 4484 O O . ILE A 1 564 ? 23.094 -18.244 13.214 1.00 81.50 564 ILE A O 1
ATOM 4488 N N . GLN A 1 565 ? 22.753 -16.034 13.464 1.00 84.06 565 GLN A N 1
ATOM 4489 C CA . GLN A 1 565 ? 21.695 -15.859 12.462 1.00 84.06 565 GLN A CA 1
ATOM 4490 C C . GLN A 1 565 ? 20.558 -16.887 12.623 1.00 84.06 565 GLN A C 1
ATOM 4492 O O . GLN A 1 565 ? 20.125 -17.547 11.677 1.00 84.06 565 GLN A O 1
ATOM 4497 N N . CYS A 1 566 ? 20.085 -17.041 13.865 1.00 86.12 566 CYS A N 1
ATOM 4498 C CA . CYS A 1 566 ? 18.983 -17.933 14.246 1.00 86.12 566 CYS A CA 1
ATOM 4499 C C . CYS A 1 566 ? 17.745 -17.187 14.780 1.00 86.12 566 CYS A C 1
ATOM 4501 O O . CYS A 1 566 ? 16.908 -17.783 15.457 1.00 86.12 566 CYS A O 1
ATOM 4503 N N . TRP A 1 567 ? 17.633 -15.886 14.496 1.00 83.19 567 TRP A N 1
ATOM 4504 C CA . TRP A 1 567 ? 16.477 -15.066 14.873 1.00 83.19 567 TRP A CA 1
ATOM 4505 C C . TRP A 1 567 ? 15.216 -15.415 14.068 1.00 83.19 567 TRP A C 1
ATOM 4507 O O . TRP A 1 567 ? 14.127 -15.547 14.632 1.00 83.19 567 TRP A O 1
ATOM 4517 N N . ASP A 1 568 ? 15.372 -15.614 12.760 1.00 86.31 568 ASP A N 1
ATOM 4518 C CA . ASP A 1 568 ? 14.276 -15.934 11.844 1.00 86.31 568 ASP A CA 1
ATOM 4519 C C . ASP A 1 568 ? 13.899 -17.414 11.967 1.00 86.31 568 ASP A C 1
ATOM 4521 O O . ASP A 1 568 ? 14.774 -18.285 11.960 1.00 86.31 568 ASP A O 1
ATOM 4525 N N . ALA A 1 569 ? 12.607 -17.719 12.102 1.00 83.00 569 ALA A N 1
ATOM 4526 C CA . ALA A 1 569 ? 12.133 -19.091 12.273 1.00 83.00 569 ALA A CA 1
ATOM 4527 C C . ALA A 1 569 ? 12.327 -19.922 10.984 1.00 83.00 569 ALA A C 1
ATOM 4529 O O . ALA A 1 569 ? 12.083 -19.396 9.895 1.00 83.00 569 ALA A O 1
ATOM 4530 N N . PRO A 1 570 ? 12.722 -21.210 11.065 1.00 85.88 570 PRO A N 1
ATOM 4531 C CA . PRO A 1 570 ? 12.894 -22.050 9.883 1.00 85.88 570 PRO A CA 1
ATOM 4532 C C . PRO A 1 570 ? 11.670 -22.054 8.958 1.00 85.88 570 PRO A C 1
ATOM 4534 O O . PRO A 1 570 ? 10.539 -22.263 9.390 1.00 85.88 570 PRO A O 1
ATOM 4537 N N . GLY A 1 571 ? 11.907 -21.805 7.670 1.00 79.44 571 GLY A N 1
ATOM 4538 C CA . GLY A 1 571 ? 10.863 -21.708 6.650 1.00 79.44 571 GLY A CA 1
ATOM 4539 C C . GLY A 1 571 ? 10.118 -20.369 6.568 1.00 79.44 571 GLY A C 1
ATOM 4540 O O . GLY A 1 571 ? 9.225 -20.260 5.730 1.00 79.44 571 GLY A O 1
ATOM 4541 N N . SER A 1 572 ? 10.457 -19.350 7.372 1.00 81.50 572 SER A N 1
ATOM 4542 C CA . SER A 1 572 ? 9.919 -17.994 7.168 1.00 81.50 572 SER A CA 1
ATOM 4543 C C . SER A 1 572 ? 10.434 -17.354 5.867 1.00 81.50 572 SER A C 1
ATOM 4545 O O . SER A 1 572 ? 11.386 -17.840 5.251 1.00 81.50 572 SER A O 1
ATOM 4547 N N . ILE A 1 573 ? 9.812 -16.243 5.458 1.00 75.88 573 ILE A N 1
ATOM 4548 C CA . ILE A 1 573 ? 10.189 -15.479 4.255 1.00 75.88 573 ILE A CA 1
ATOM 4549 C C . ILE A 1 573 ? 11.636 -14.966 4.366 1.00 75.88 573 ILE A C 1
ATOM 4551 O O . ILE A 1 573 ? 12.423 -15.118 3.433 1.00 75.88 573 ILE A O 1
ATOM 4555 N N . ASP A 1 574 ? 12.008 -14.424 5.527 1.00 77.81 574 ASP A N 1
ATOM 4556 C CA . ASP A 1 574 ? 13.339 -13.864 5.794 1.00 77.81 574 ASP A CA 1
ATOM 4557 C C . ASP A 1 574 ? 14.415 -14.923 6.095 1.00 77.81 574 ASP A C 1
ATOM 4559 O O . ASP A 1 574 ? 15.618 -14.638 6.019 1.00 77.81 574 ASP A O 1
ATOM 4563 N N . TRP A 1 575 ? 14.005 -16.156 6.424 1.00 86.44 575 TRP A N 1
ATOM 4564 C CA . TRP A 1 575 ? 14.909 -17.223 6.844 1.00 86.44 575 TRP A CA 1
ATOM 4565 C C . TRP A 1 575 ? 15.794 -17.727 5.699 1.00 86.44 575 TRP A C 1
ATOM 4567 O O . TRP A 1 575 ? 15.369 -18.375 4.737 1.00 86.44 575 TRP A O 1
ATOM 4577 N N . LYS A 1 576 ? 17.096 -17.481 5.846 1.00 85.81 576 LYS A N 1
ATOM 4578 C CA . LYS A 1 576 ? 18.108 -17.812 4.840 1.00 85.81 576 LYS A CA 1
ATOM 4579 C C . LYS A 1 576 ? 18.569 -19.259 4.994 1.00 85.81 576 LYS A C 1
ATOM 4581 O O . LYS A 1 576 ? 19.557 -19.534 5.673 1.00 85.81 576 LYS A O 1
ATOM 4586 N N . LEU A 1 577 ? 17.920 -20.171 4.264 1.00 84.94 577 LEU A N 1
ATOM 4587 C CA . LEU A 1 577 ? 18.301 -21.590 4.133 1.00 84.94 577 LEU A CA 1
ATOM 4588 C C . LEU A 1 577 ? 19.821 -21.801 3.963 1.00 84.94 577 LEU A C 1
ATOM 4590 O O . LEU A 1 577 ? 20.406 -22.697 4.574 1.00 84.94 577 LEU A O 1
ATOM 4594 N N . GLN A 1 578 ? 20.480 -20.946 3.171 1.00 85.88 578 GLN A N 1
ATOM 4595 C CA . GLN A 1 578 ? 21.926 -21.021 2.932 1.00 85.88 578 GLN A CA 1
ATOM 4596 C C . GLN A 1 578 ? 22.779 -20.869 4.201 1.00 85.88 578 GLN A C 1
ATOM 4598 O O . GLN A 1 578 ? 23.883 -21.405 4.262 1.00 85.88 578 GLN A O 1
ATOM 4603 N N . VAL A 1 579 ? 22.296 -20.118 5.192 1.00 85.56 579 VAL A N 1
ATOM 4604 C CA . VAL A 1 579 ? 22.978 -19.889 6.471 1.00 85.56 579 VAL A CA 1
ATOM 4605 C C . VAL A 1 579 ? 22.816 -21.111 7.370 1.00 85.56 579 VAL A C 1
ATOM 4607 O O . VAL A 1 579 ? 23.809 -21.619 7.885 1.00 85.56 579 VAL A O 1
ATOM 4610 N N . ALA A 1 580 ? 21.598 -21.657 7.466 1.00 86.19 580 ALA A N 1
ATOM 4611 C CA . ALA A 1 580 ? 21.330 -22.882 8.218 1.00 86.19 580 ALA A CA 1
ATOM 4612 C C . ALA A 1 580 ? 22.172 -24.069 7.704 1.00 86.19 580 ALA A C 1
ATOM 4614 O O . ALA A 1 580 ? 22.837 -24.738 8.491 1.00 86.19 580 ALA A O 1
ATOM 4615 N N . ILE A 1 581 ? 22.248 -24.275 6.380 1.00 85.81 581 ILE A N 1
ATOM 4616 C CA . ILE A 1 581 ? 23.069 -25.344 5.774 1.00 85.81 581 ILE A CA 1
ATOM 4617 C C . ILE A 1 581 ? 24.577 -25.155 6.038 1.00 85.81 581 ILE A C 1
ATOM 4619 O O . ILE A 1 581 ? 25.298 -26.146 6.164 1.00 85.81 581 ILE A O 1
ATOM 4623 N N . LYS A 1 582 ? 25.070 -23.911 6.139 1.00 85.00 582 LYS A N 1
ATOM 4624 C CA . LYS A 1 582 ? 26.481 -23.622 6.468 1.00 85.00 582 LYS A CA 1
ATOM 4625 C C . LYS A 1 582 ? 26.799 -23.865 7.946 1.00 85.00 582 LYS A C 1
ATOM 4627 O O . LYS A 1 582 ? 27.838 -24.447 8.235 1.00 85.00 582 LYS A O 1
ATOM 4632 N N . ARG A 1 583 ? 25.893 -23.465 8.846 1.00 85.62 583 ARG A N 1
ATOM 4633 C CA . ARG A 1 583 ? 25.978 -23.664 10.306 1.00 85.62 583 ARG A CA 1
ATOM 4634 C C . ARG A 1 583 ? 25.805 -25.133 10.722 1.00 85.62 583 ARG A C 1
ATOM 4636 O O . ARG A 1 583 ? 26.228 -25.524 11.807 1.00 85.62 583 ARG A O 1
ATOM 4643 N N . TYR A 1 584 ? 25.158 -25.950 9.888 1.00 83.75 584 TYR A N 1
ATOM 4644 C CA . TYR A 1 584 ? 24.843 -27.347 10.185 1.00 83.75 584 TYR A CA 1
ATOM 4645 C C . TYR A 1 584 ? 26.074 -28.137 10.680 1.00 83.75 584 TYR A C 1
ATOM 4647 O O . TYR A 1 584 ? 27.052 -28.335 9.953 1.00 83.75 584 TYR A O 1
ATOM 4655 N N . GLY A 1 585 ? 25.994 -28.624 11.923 1.00 72.19 585 GLY A N 1
ATOM 4656 C CA . GLY A 1 585 ? 27.061 -29.365 12.606 1.00 72.19 585 GLY A CA 1
ATOM 4657 C C . GLY A 1 585 ? 27.921 -28.542 13.576 1.00 72.19 585 GLY A C 1
ATOM 4658 O O . GLY A 1 585 ? 28.741 -29.127 14.285 1.00 72.19 585 GLY A O 1
ATOM 4659 N N . GLU A 1 586 ? 27.742 -27.221 13.661 1.00 78.56 586 GLU A N 1
ATOM 4660 C CA . GLU A 1 586 ? 28.417 -26.387 14.662 1.00 78.56 586 GLU A CA 1
ATOM 4661 C C . GLU A 1 586 ? 27.790 -26.540 16.066 1.00 78.56 586 GLU A C 1
ATOM 4663 O O . GLU A 1 586 ? 26.565 -26.543 16.206 1.00 78.56 586 GLU A O 1
ATOM 4668 N N . PRO A 1 587 ? 28.592 -26.590 17.149 1.00 81.44 587 PRO A N 1
ATOM 4669 C CA . PRO A 1 587 ? 28.075 -26.734 18.514 1.00 81.44 587 PRO A CA 1
ATOM 4670 C C . PRO A 1 587 ? 27.398 -25.463 19.063 1.00 81.44 587 PRO A C 1
ATOM 4672 O O . PRO A 1 587 ? 26.774 -25.516 20.122 1.00 81.44 587 PRO A O 1
ATOM 4675 N N . ALA A 1 588 ? 27.524 -24.324 18.371 1.00 81.62 588 ALA A N 1
ATOM 4676 C CA . ALA A 1 588 ? 27.088 -23.013 18.850 1.00 81.62 588 ALA A CA 1
ATOM 4677 C C . ALA A 1 588 ? 25.585 -22.956 19.172 1.00 81.62 588 ALA A C 1
ATOM 4679 O O . ALA A 1 588 ? 25.204 -22.446 20.222 1.00 81.62 588 ALA A O 1
ATOM 4680 N N . LEU A 1 589 ? 24.736 -23.538 18.318 1.00 85.06 589 LEU A N 1
ATOM 4681 C CA . LEU A 1 589 ? 23.280 -23.529 18.505 1.00 85.06 589 LEU A CA 1
ATOM 4682 C C . LEU A 1 589 ? 22.838 -24.353 19.732 1.00 85.06 589 LEU A C 1
ATOM 4684 O O . LEU A 1 589 ? 21.925 -23.956 20.452 1.00 85.06 589 LEU A O 1
ATOM 4688 N N . GLY A 1 590 ? 23.518 -25.472 20.007 1.00 85.62 590 GLY A N 1
ATOM 4689 C CA . GLY A 1 590 ? 23.253 -26.301 21.187 1.00 85.62 590 GLY A CA 1
ATOM 4690 C C . GLY A 1 590 ? 23.649 -25.606 22.493 1.00 85.62 590 GLY A C 1
ATOM 4691 O O . GLY A 1 590 ? 22.881 -25.621 23.452 1.00 85.62 590 GLY A O 1
ATOM 4692 N N . LEU A 1 591 ? 24.805 -24.931 22.509 1.00 87.38 591 LEU A N 1
ATOM 4693 C CA . LEU A 1 591 ? 25.225 -24.097 23.642 1.00 87.38 591 LEU A CA 1
ATOM 4694 C C . LEU A 1 591 ? 24.229 -22.954 23.894 1.00 87.38 591 LEU A C 1
ATOM 4696 O O . LEU A 1 591 ? 23.854 -22.711 25.038 1.00 87.38 591 LEU A O 1
ATOM 4700 N N . LEU A 1 592 ? 23.743 -22.312 22.827 1.00 88.38 592 LEU A N 1
ATOM 4701 C CA . LEU A 1 592 ? 22.771 -21.221 22.908 1.00 88.38 592 LEU A CA 1
ATOM 4702 C C . LEU A 1 592 ? 21.414 -21.674 23.479 1.00 88.38 592 LEU A C 1
ATOM 4704 O O . LEU A 1 592 ? 20.804 -20.938 24.255 1.00 88.38 592 LEU A O 1
ATOM 4708 N N . SER A 1 593 ? 20.959 -22.894 23.160 1.00 88.56 593 SER A N 1
ATOM 4709 C CA . SER A 1 593 ? 19.780 -23.508 23.799 1.00 88.56 593 SER A CA 1
ATOM 4710 C C . SER A 1 593 ? 19.991 -23.686 25.307 1.00 88.56 593 SER A C 1
ATOM 4712 O O . SER A 1 593 ? 19.142 -23.272 26.101 1.00 88.56 593 SER A O 1
ATOM 4714 N N . GLU A 1 594 ? 21.142 -24.223 25.734 1.00 88.75 594 GLU A N 1
ATOM 4715 C CA . GLU A 1 594 ? 21.422 -24.415 27.162 1.00 88.75 594 GLU A CA 1
ATOM 4716 C C . GLU A 1 594 ? 21.537 -23.087 27.928 1.00 88.75 594 GLU A C 1
ATOM 4718 O O . GLU A 1 594 ? 20.972 -22.967 29.019 1.00 88.75 594 GLU A O 1
ATOM 4723 N N . GLU A 1 595 ? 22.202 -22.076 27.356 1.00 88.56 595 GLU A N 1
ATOM 4724 C CA . GLU A 1 595 ? 22.254 -20.716 27.913 1.00 88.56 595 GLU A CA 1
ATOM 4725 C C . GLU A 1 595 ? 20.854 -20.104 28.048 1.00 88.56 595 GLU A C 1
ATOM 4727 O O . GLU A 1 595 ? 20.511 -19.561 29.104 1.00 88.56 595 GLU A O 1
ATOM 4732 N N . THR A 1 596 ? 20.017 -20.251 27.017 1.00 89.06 596 THR A N 1
ATOM 4733 C CA . THR A 1 596 ? 18.645 -19.728 27.015 1.00 89.06 596 THR A CA 1
ATOM 4734 C C . THR A 1 596 ? 17.776 -20.411 28.065 1.00 89.06 596 THR A C 1
ATOM 4736 O O . THR A 1 596 ? 17.125 -19.724 28.850 1.00 89.06 596 THR A O 1
ATOM 4739 N N . ARG A 1 597 ? 17.813 -21.747 28.152 1.00 90.38 597 ARG A N 1
ATOM 4740 C CA . ARG A 1 597 ? 17.065 -22.524 29.154 1.00 90.38 597 ARG A CA 1
ATOM 4741 C C . ARG A 1 597 ? 17.478 -22.149 30.581 1.00 90.38 597 ARG A C 1
ATOM 4743 O O . ARG A 1 597 ? 16.625 -21.969 31.449 1.00 90.38 597 ARG A O 1
ATOM 4750 N N . MET A 1 598 ? 18.777 -21.957 30.835 1.00 88.56 598 MET A N 1
ATOM 4751 C CA . MET A 1 598 ? 19.260 -21.471 32.137 1.00 88.56 598 MET A CA 1
ATOM 4752 C C . MET A 1 598 ? 18.772 -20.046 32.450 1.00 88.56 598 MET A C 1
ATOM 4754 O O . MET A 1 598 ? 18.478 -19.732 33.612 1.00 88.56 598 MET A O 1
ATOM 4758 N N . LEU A 1 599 ? 18.667 -19.179 31.437 1.00 88.81 599 LEU A N 1
ATOM 4759 C CA . LEU A 1 599 ? 18.130 -17.828 31.589 1.00 88.81 599 LEU A CA 1
ATOM 4760 C C . LEU A 1 599 ? 16.610 -17.840 31.828 1.00 88.81 599 LEU A C 1
ATOM 4762 O O . LEU A 1 599 ? 16.137 -17.093 32.686 1.00 88.81 599 LEU A O 1
ATOM 4766 N N . GLU A 1 600 ? 15.864 -18.719 31.155 1.00 90.50 600 GLU A N 1
ATOM 4767 C CA . GLU A 1 600 ? 14.430 -18.948 31.367 1.00 90.50 600 GLU A CA 1
ATOM 4768 C C . GLU A 1 600 ? 14.149 -19.430 32.798 1.00 90.50 600 GLU A C 1
ATOM 4770 O O . GLU A 1 600 ? 13.414 -18.765 33.528 1.00 90.50 600 GLU A O 1
ATOM 4775 N N . GLU A 1 601 ? 14.803 -20.507 33.255 1.00 89.38 601 GLU A N 1
ATOM 4776 C CA . GLU A 1 601 ? 14.670 -21.024 34.629 1.00 89.38 601 GLU A CA 1
ATOM 4777 C C . GLU A 1 601 ? 14.988 -19.960 35.695 1.00 89.38 601 GLU A C 1
ATOM 4779 O O . GLU A 1 601 ? 14.410 -19.947 36.790 1.00 89.38 601 GLU A O 1
ATOM 4784 N N . THR A 1 602 ? 15.937 -19.071 35.391 1.00 87.19 602 THR A N 1
ATOM 4785 C CA . THR A 1 602 ? 16.298 -17.938 36.249 1.00 87.19 602 THR A CA 1
ATOM 4786 C C . THR A 1 602 ? 15.215 -16.858 36.220 1.00 87.19 602 THR A C 1
ATOM 4788 O O . THR A 1 602 ? 14.862 -16.326 37.272 1.00 87.19 602 THR A O 1
ATOM 4791 N N . SER A 1 603 ? 14.652 -16.559 35.048 1.00 86.62 603 SER A N 1
ATOM 4792 C CA . SER A 1 603 ? 13.594 -15.562 34.855 1.00 86.62 603 SER A CA 1
ATOM 4793 C C . SER A 1 603 ? 12.266 -15.992 35.493 1.00 86.62 603 SER A C 1
ATOM 4795 O O . SER A 1 603 ? 11.668 -15.224 36.249 1.00 86.62 603 SER A O 1
ATOM 4797 N N . GLU A 1 604 ? 11.855 -17.255 35.326 1.00 88.88 604 GLU A N 1
ATOM 4798 C CA . GLU A 1 604 ? 10.703 -17.839 36.026 1.00 88.88 604 GLU A CA 1
ATOM 4799 C C . GLU A 1 604 ? 10.831 -17.692 37.548 1.00 88.88 604 GLU A C 1
ATOM 4801 O O . GLU A 1 604 ? 9.895 -17.287 38.244 1.00 88.88 604 GLU A O 1
ATOM 4806 N N . ARG A 1 605 ? 12.009 -18.036 38.083 1.00 88.44 605 ARG A N 1
ATOM 4807 C CA . ARG A 1 605 ? 12.323 -17.940 39.513 1.00 88.44 605 ARG A CA 1
ATOM 4808 C C . ARG A 1 605 ? 12.247 -16.492 39.995 1.00 88.44 605 ARG A C 1
ATOM 4810 O O . ARG A 1 605 ? 11.673 -16.246 41.054 1.00 88.44 605 ARG A O 1
ATOM 4817 N N . ASN A 1 606 ? 12.737 -15.559 39.181 1.00 88.94 606 ASN A N 1
ATOM 4818 C CA . ASN A 1 606 ? 12.703 -14.127 39.444 1.00 88.94 606 ASN A CA 1
ATOM 4819 C C . ASN A 1 606 ? 11.267 -13.573 39.514 1.00 88.94 606 ASN A C 1
ATOM 4821 O O . ASN A 1 606 ? 10.893 -12.918 40.486 1.00 88.94 606 ASN A O 1
ATOM 4825 N N . VAL A 1 607 ? 10.425 -13.905 38.528 1.00 86.25 607 VAL A N 1
ATOM 4826 C CA . VAL A 1 607 ? 8.989 -13.564 38.515 1.00 86.25 607 VAL A CA 1
ATOM 4827 C C . VAL A 1 607 ? 8.279 -14.135 39.747 1.00 86.25 607 VAL A C 1
ATOM 4829 O O . VAL A 1 607 ? 7.514 -13.432 40.411 1.00 86.25 607 VAL A O 1
ATOM 4832 N N . ARG A 1 608 ? 8.556 -15.398 40.104 1.00 87.50 608 ARG A N 1
ATOM 4833 C CA . ARG A 1 608 ? 7.991 -16.044 41.302 1.00 87.50 608 ARG A CA 1
ATOM 4834 C C . ARG A 1 608 ? 8.419 -15.327 42.592 1.00 87.50 608 ARG A C 1
ATOM 4836 O O . ARG A 1 608 ? 7.578 -15.151 43.471 1.00 87.50 608 ARG A O 1
ATOM 4843 N N . GLN A 1 609 ? 9.669 -14.867 42.700 1.00 87.06 609 GLN A N 1
ATOM 4844 C CA . GLN A 1 609 ? 10.160 -14.074 43.839 1.00 87.06 609 GLN A CA 1
ATOM 4845 C C . GLN A 1 609 ? 9.469 -12.699 43.931 1.00 87.06 609 GLN A C 1
ATOM 4847 O O . GLN A 1 609 ? 8.942 -12.367 44.995 1.00 87.06 609 GLN A O 1
ATOM 4852 N N . TRP A 1 610 ? 9.369 -11.938 42.831 1.00 87.12 610 TRP A N 1
ATOM 4853 C CA . TRP A 1 610 ? 8.640 -10.656 42.814 1.00 87.12 610 TRP A CA 1
ATOM 4854 C C . TRP A 1 610 ? 7.165 -10.821 43.213 1.00 87.12 610 TRP A C 1
ATOM 4856 O O . TRP A 1 610 ? 6.669 -10.079 44.064 1.00 87.12 610 TRP A O 1
ATOM 4866 N N . LYS A 1 611 ? 6.473 -11.844 42.689 1.00 85.94 611 LYS A N 1
ATOM 4867 C CA . LYS A 1 611 ? 5.083 -12.155 43.077 1.00 85.94 611 LYS A CA 1
ATOM 4868 C C . LYS A 1 611 ? 4.949 -12.556 44.550 1.00 85.94 611 LYS A C 1
ATOM 4870 O O . LYS A 1 611 ? 3.962 -12.194 45.187 1.00 85.94 611 LYS A O 1
ATOM 4875 N N . GLN A 1 612 ? 5.930 -13.256 45.125 1.00 87.25 612 GLN A N 1
ATOM 4876 C CA . GLN A 1 612 ? 5.948 -13.554 46.563 1.00 87.25 612 GLN A CA 1
ATOM 4877 C C . GLN A 1 612 ? 6.096 -12.284 47.413 1.00 87.25 612 GLN A C 1
ATOM 4879 O O . GLN A 1 612 ? 5.395 -12.151 48.416 1.00 87.25 612 GLN A O 1
ATOM 4884 N N . TRP A 1 613 ? 6.956 -11.342 47.013 1.00 86.94 613 TRP A N 1
ATOM 4885 C CA . TRP A 1 613 ? 7.124 -10.058 47.707 1.00 86.94 613 TRP A CA 1
ATOM 4886 C C . TRP A 1 613 ? 5.844 -9.212 47.633 1.00 86.94 613 TRP A C 1
ATOM 4888 O O . TRP A 1 613 ? 5.342 -8.770 48.668 1.00 86.94 613 TRP A O 1
ATOM 4898 N N . LEU A 1 614 ? 5.254 -9.080 46.439 1.00 84.19 614 LEU A N 1
ATOM 4899 C CA . LEU A 1 614 ? 3.976 -8.393 46.224 1.00 84.19 614 LEU A CA 1
ATOM 4900 C C . LEU A 1 614 ? 2.848 -8.993 47.082 1.00 84.19 614 LEU A C 1
ATOM 4902 O O . LEU A 1 614 ? 2.124 -8.261 47.754 1.00 84.19 614 LEU A O 1
ATOM 4906 N N . ASN A 1 615 ? 2.726 -10.324 47.126 1.00 83.00 615 ASN A N 1
ATOM 4907 C CA . ASN A 1 615 ? 1.707 -10.996 47.936 1.00 83.00 615 ASN A CA 1
ATOM 4908 C C . ASN A 1 615 ? 1.902 -10.770 49.446 1.00 83.00 615 ASN A C 1
ATOM 4910 O O . ASN A 1 615 ? 0.910 -10.593 50.158 1.00 83.00 615 ASN A O 1
ATOM 4914 N N . LYS A 1 616 ? 3.147 -10.726 49.946 1.00 83.56 616 LYS A N 1
ATOM 4915 C CA . LYS A 1 616 ? 3.431 -10.387 51.354 1.00 83.56 616 LYS A CA 1
ATOM 4916 C C . LYS A 1 616 ? 3.006 -8.953 51.684 1.00 83.56 616 LYS A C 1
ATOM 4918 O O . LYS A 1 616 ? 2.295 -8.753 52.667 1.00 83.56 616 LYS A O 1
ATOM 4923 N N . VAL A 1 617 ? 3.357 -7.978 50.840 1.00 81.88 617 VAL A N 1
ATOM 4924 C CA . VAL A 1 617 ? 2.963 -6.567 51.026 1.00 81.88 617 VAL A CA 1
ATOM 4925 C C . VAL A 1 617 ? 1.445 -6.393 50.947 1.00 81.88 617 VAL A C 1
ATOM 4927 O O . VAL A 1 617 ? 0.854 -5.804 51.849 1.00 81.88 617 VAL A O 1
ATOM 4930 N N . ASN A 1 618 ? 0.778 -6.995 49.959 1.00 79.94 618 ASN A N 1
ATOM 4931 C CA . ASN A 1 618 ? -0.684 -6.948 49.848 1.00 79.94 618 ASN A CA 1
ATOM 4932 C C . ASN A 1 618 ? -1.376 -7.570 51.077 1.00 79.94 618 ASN A C 1
ATOM 4934 O O . ASN A 1 618 ? -2.345 -7.009 51.586 1.00 79.94 618 ASN A O 1
ATOM 4938 N N . THR A 1 619 ? -0.841 -8.672 51.617 1.00 81.62 619 THR A N 1
ATOM 4939 C CA . THR A 1 619 ? -1.340 -9.288 52.864 1.00 81.62 619 THR A CA 1
ATOM 4940 C C . THR A 1 619 ? -1.107 -8.389 54.087 1.00 81.62 619 THR A C 1
ATOM 4942 O O . THR A 1 619 ? -1.935 -8.361 54.993 1.00 81.62 619 THR A O 1
ATOM 4945 N N . HIS A 1 620 ? -0.014 -7.620 54.114 1.00 79.31 620 HIS A N 1
ATOM 4946 C CA . HIS A 1 620 ? 0.289 -6.655 55.177 1.00 79.31 620 HIS A CA 1
ATOM 4947 C C . HIS A 1 620 ? -0.559 -5.367 55.096 1.00 79.31 620 HIS A C 1
ATOM 4949 O O . HIS A 1 620 ? -0.713 -4.659 56.096 1.00 79.31 620 HIS A O 1
ATOM 4955 N N . ILE A 1 621 ? -1.108 -5.045 53.922 1.00 78.00 621 ILE A N 1
ATOM 4956 C CA . ILE A 1 621 ? -2.017 -3.911 53.690 1.00 78.00 621 ILE A CA 1
ATOM 4957 C C . ILE A 1 621 ? -3.478 -4.301 53.979 1.00 78.00 621 ILE A C 1
ATOM 4959 O O . ILE A 1 621 ? -4.229 -3.507 54.552 1.00 78.00 621 ILE A O 1
ATOM 4963 N N . ALA A 1 622 ? -3.879 -5.525 53.621 1.00 68.56 622 ALA A N 1
ATOM 4964 C CA . ALA A 1 622 ? -5.249 -6.015 53.750 1.00 68.56 622 ALA A CA 1
ATOM 4965 C C . ALA A 1 622 ? -5.807 -5.884 55.184 1.00 68.56 622 ALA A C 1
ATOM 4967 O O . ALA A 1 622 ? -5.245 -6.399 56.149 1.00 68.56 622 ALA A O 1
ATOM 4968 N N . GLY A 1 623 ? -6.956 -5.212 55.316 1.00 59.34 623 GLY A N 1
ATOM 4969 C CA . GLY A 1 623 ? -7.670 -5.044 56.589 1.00 59.34 623 GLY A CA 1
ATOM 4970 C C . GLY A 1 623 ? -7.267 -3.827 57.434 1.00 59.34 623 GLY A C 1
ATOM 4971 O O . GLY A 1 623 ? -7.854 -3.619 58.496 1.00 59.34 623 GLY A O 1
ATOM 4972 N N . LYS A 1 624 ? -6.316 -2.993 56.989 1.00 70.88 624 LYS A N 1
ATOM 4973 C CA . LYS A 1 624 ? -6.002 -1.708 57.641 1.00 70.88 624 LYS A CA 1
ATOM 4974 C C . LYS A 1 624 ? -6.934 -0.596 57.147 1.00 70.88 624 LYS A C 1
ATOM 4976 O O . LYS A 1 624 ? -7.114 -0.428 55.949 1.00 70.88 624 LYS A O 1
ATOM 4981 N N . VAL A 1 625 ? -7.496 0.182 58.078 1.00 49.56 625 VAL A N 1
ATOM 4982 C CA . VAL A 1 625 ? -8.443 1.278 57.769 1.00 49.56 625 VAL A CA 1
ATOM 4983 C C . VAL A 1 625 ? -7.730 2.546 57.282 1.00 49.56 625 VAL A C 1
ATOM 4985 O O . VAL A 1 625 ? -8.233 3.217 56.390 1.00 49.56 625 VAL A O 1
ATOM 4988 N N . ASN A 1 626 ? -6.539 2.836 57.817 1.00 59.03 626 ASN A N 1
ATOM 4989 C CA . ASN A 1 626 ? -5.620 3.839 57.277 1.00 59.03 626 ASN A CA 1
ATOM 4990 C C . ASN A 1 626 ? -4.358 3.119 56.786 1.00 59.03 626 ASN A C 1
ATOM 4992 O O . ASN A 1 626 ? -3.706 2.414 57.560 1.00 59.03 626 ASN A O 1
ATOM 4996 N N . ILE A 1 627 ? -4.014 3.312 55.515 1.00 65.44 627 ILE A N 1
ATOM 4997 C CA . ILE A 1 627 ? -2.813 2.777 54.863 1.00 65.44 627 ILE A CA 1
ATOM 4998 C C . ILE A 1 627 ? -1.926 3.982 54.531 1.00 65.44 627 ILE A C 1
ATOM 5000 O O . ILE A 1 627 ? -2.440 4.985 54.038 1.00 65.44 627 ILE A O 1
ATOM 5004 N N . SER A 1 628 ? -0.620 3.923 54.818 1.00 72.06 628 SER A N 1
ATOM 5005 C CA . SER A 1 628 ? 0.277 5.021 54.426 1.00 72.06 628 SER A CA 1
ATOM 5006 C C . SER A 1 628 ? 0.505 5.018 52.918 1.00 72.06 628 SER A C 1
ATOM 5008 O O . SER A 1 628 ? 0.563 3.952 52.301 1.00 72.06 628 SER A O 1
ATOM 5010 N N . GLN A 1 629 ? 0.693 6.201 52.337 1.00 64.06 629 GLN A N 1
ATOM 5011 C CA . GLN A 1 629 ? 0.955 6.362 50.906 1.00 64.06 629 GLN A CA 1
ATOM 5012 C C . GLN A 1 629 ? 2.220 5.599 50.466 1.00 64.06 629 GLN A C 1
ATOM 5014 O O . GLN A 1 629 ? 2.249 5.036 49.375 1.00 64.06 629 GLN A O 1
ATOM 5019 N N . ASP A 1 630 ? 3.204 5.466 51.360 1.00 64.94 630 ASP A N 1
ATOM 5020 C CA . ASP A 1 630 ? 4.445 4.703 51.154 1.00 64.94 630 ASP A CA 1
ATOM 5021 C C . ASP A 1 630 ? 4.185 3.201 50.930 1.00 64.94 630 ASP A C 1
ATOM 5023 O O . ASP A 1 630 ? 4.849 2.563 50.117 1.00 64.94 630 ASP A O 1
ATOM 5027 N N . TRP A 1 631 ? 3.184 2.627 51.613 1.00 73.00 631 TRP A N 1
ATOM 5028 C CA . TRP A 1 631 ? 2.813 1.213 51.464 1.00 73.00 631 TRP A CA 1
ATOM 5029 C C . TRP A 1 631 ? 2.070 0.942 50.152 1.00 73.00 631 TRP A C 1
ATOM 5031 O O . TRP A 1 631 ? 2.226 -0.135 49.575 1.00 73.00 631 TRP A O 1
ATOM 5041 N N . LEU A 1 632 ? 1.299 1.916 49.660 1.00 68.31 632 LEU A N 1
ATOM 5042 C CA . LEU A 1 632 ? 0.686 1.850 48.331 1.00 68.31 632 LEU A CA 1
ATOM 5043 C C . LEU A 1 632 ? 1.770 1.947 47.249 1.00 68.31 632 LEU A C 1
ATOM 5045 O O . LEU A 1 632 ? 1.888 1.037 46.433 1.00 68.31 632 LEU A O 1
ATOM 5049 N N . MET A 1 633 ? 2.652 2.949 47.347 1.00 69.12 633 MET A N 1
ATOM 5050 C CA . MET A 1 633 ? 3.810 3.125 46.460 1.00 69.12 633 MET A CA 1
ATOM 5051 C C . MET A 1 633 ? 4.712 1.878 46.415 1.00 69.12 633 MET A C 1
ATOM 5053 O O . MET A 1 633 ? 5.170 1.485 45.342 1.00 69.12 633 MET A O 1
ATOM 5057 N N . LEU A 1 634 ? 4.920 1.202 47.553 1.00 75.50 634 LEU A N 1
ATOM 5058 C CA . LEU A 1 634 ? 5.623 -0.082 47.607 1.00 75.50 634 LEU A CA 1
ATOM 5059 C C . LEU A 1 634 ? 4.868 -1.194 46.856 1.00 75.50 634 LEU A C 1
ATOM 5061 O O . LEU A 1 634 ? 5.486 -1.921 46.080 1.00 75.50 634 LEU A O 1
ATOM 5065 N N . SER A 1 635 ? 3.552 -1.345 47.058 1.00 73.75 635 SER A N 1
ATOM 5066 C CA . SER A 1 635 ? 2.751 -2.343 46.325 1.00 73.75 635 SER A CA 1
ATOM 5067 C C . SER A 1 635 ? 2.786 -2.095 44.814 1.00 73.75 635 SER A C 1
ATOM 5069 O O . SER A 1 635 ? 2.957 -3.038 44.041 1.00 73.75 635 SER A O 1
ATOM 5071 N N . ASP A 1 636 ? 2.683 -0.835 44.390 1.00 70.06 636 ASP A N 1
ATOM 5072 C CA . ASP A 1 636 ? 2.684 -0.446 42.979 1.00 70.06 636 ASP A CA 1
ATOM 5073 C C . ASP A 1 636 ? 4.064 -0.670 42.331 1.00 70.06 636 ASP A C 1
ATOM 5075 O O . ASP A 1 636 ? 4.140 -1.274 41.259 1.00 70.06 636 ASP A O 1
ATOM 5079 N N . TYR A 1 637 ? 5.162 -0.327 43.022 1.00 78.88 637 TYR A N 1
ATOM 5080 C CA . TYR A 1 637 ? 6.529 -0.659 42.593 1.00 78.88 637 TYR A CA 1
ATOM 5081 C C . TYR A 1 637 ? 6.734 -2.175 42.424 1.00 78.88 637 TYR A C 1
ATOM 5083 O O . TYR A 1 637 ? 7.226 -2.634 41.390 1.00 78.88 637 TYR A O 1
ATOM 5091 N N . LEU A 1 638 ? 6.323 -2.975 43.417 1.00 81.31 638 LEU A N 1
ATOM 5092 C CA . LEU A 1 638 ? 6.447 -4.436 43.361 1.00 81.31 638 LEU A CA 1
ATOM 5093 C C . LEU A 1 638 ? 5.593 -5.044 42.237 1.00 81.31 638 LEU A C 1
ATOM 5095 O O . LEU A 1 638 ? 6.006 -6.027 41.619 1.00 81.31 638 LEU A O 1
ATOM 5099 N N . ARG A 1 639 ? 4.429 -4.454 41.935 1.00 78.31 639 ARG A N 1
ATOM 5100 C CA . ARG A 1 639 ? 3.555 -4.862 40.825 1.00 78.31 639 ARG A CA 1
ATOM 5101 C C . ARG A 1 639 ? 4.168 -4.524 39.466 1.00 78.31 639 ARG A C 1
ATOM 5103 O O . ARG A 1 639 ? 4.158 -5.376 38.580 1.00 78.31 639 ARG A O 1
ATOM 5110 N N . ALA A 1 640 ? 4.761 -3.338 39.325 1.00 72.88 640 ALA A N 1
ATOM 5111 C CA . ALA A 1 640 ? 5.466 -2.922 38.115 1.00 72.88 640 ALA A CA 1
ATOM 5112 C C . ALA A 1 640 ? 6.696 -3.800 37.835 1.00 72.88 640 ALA A C 1
ATOM 5114 O O . ALA A 1 640 ? 6.835 -4.313 36.725 1.00 72.88 640 ALA A O 1
ATOM 5115 N N . GLN A 1 641 ? 7.546 -4.053 38.840 1.00 80.62 641 GLN A N 1
ATOM 5116 C CA . GLN A 1 641 ? 8.697 -4.952 38.682 1.00 80.62 641 GLN A CA 1
ATOM 5117 C C . GLN A 1 641 ? 8.261 -6.397 38.396 1.00 80.62 641 GLN A C 1
ATOM 5119 O O . GLN A 1 641 ? 8.884 -7.046 37.556 1.00 80.62 641 GLN A O 1
ATOM 5124 N N . ALA A 1 642 ? 7.181 -6.899 39.011 1.00 79.06 642 ALA A N 1
ATOM 5125 C CA . ALA A 1 642 ? 6.635 -8.215 38.671 1.00 79.06 642 ALA A CA 1
ATOM 5126 C C . ALA A 1 642 ? 6.218 -8.288 37.190 1.00 79.06 642 ALA A C 1
ATOM 5128 O O . ALA A 1 642 ? 6.759 -9.117 36.456 1.00 79.06 642 ALA A O 1
ATOM 5129 N N . LYS A 1 643 ? 5.348 -7.375 36.727 1.00 75.19 643 LYS A N 1
ATOM 5130 C CA . LYS A 1 643 ? 4.840 -7.367 35.343 1.00 75.19 643 LYS A CA 1
ATOM 5131 C C . LYS A 1 643 ? 5.960 -7.152 34.315 1.00 75.19 643 LYS A C 1
ATOM 5133 O O . LYS A 1 643 ? 6.028 -7.868 33.323 1.00 75.19 643 LYS A O 1
ATOM 5138 N N . ALA A 1 644 ? 6.900 -6.242 34.578 1.00 71.81 644 ALA A N 1
ATOM 5139 C CA . ALA A 1 644 ? 8.032 -5.989 33.682 1.00 71.81 644 ALA A CA 1
ATOM 5140 C C . ALA A 1 644 ? 8.999 -7.186 33.561 1.00 71.81 644 ALA A C 1
ATOM 5142 O O . ALA A 1 644 ? 9.628 -7.357 32.514 1.00 71.81 644 ALA A O 1
ATOM 5143 N N . ASN A 1 645 ? 9.111 -8.026 34.599 1.00 79.94 645 ASN A N 1
ATOM 5144 C CA . ASN A 1 645 ? 9.854 -9.288 34.526 1.00 79.94 645 ASN A CA 1
ATOM 5145 C C . ASN A 1 645 ? 9.052 -10.409 33.841 1.00 79.94 645 ASN A C 1
ATOM 5147 O O . ASN A 1 645 ? 9.662 -11.270 33.214 1.00 79.94 645 ASN A O 1
ATOM 5151 N N . GLU A 1 646 ? 7.716 -10.388 33.886 1.00 79.81 646 GLU A N 1
ATOM 5152 C CA . GLU A 1 646 ? 6.876 -11.297 33.088 1.00 79.81 646 GLU A CA 1
ATOM 5153 C C . GLU A 1 646 ? 7.011 -11.025 31.585 1.00 79.81 646 GLU A C 1
ATOM 5155 O O . GLU A 1 646 ? 7.211 -11.965 30.818 1.00 79.81 646 GLU A O 1
ATOM 5160 N N . SER A 1 647 ? 7.019 -9.756 31.160 1.00 71.19 647 SER A N 1
ATOM 5161 C CA . SER A 1 647 ? 7.297 -9.396 29.759 1.00 71.19 647 SER A CA 1
ATOM 5162 C C . SER A 1 647 ? 8.693 -9.855 29.312 1.00 71.19 647 SER A C 1
ATOM 5164 O O . SER A 1 647 ? 8.852 -10.374 28.209 1.00 71.19 647 SER A O 1
ATOM 5166 N N . ALA A 1 648 ? 9.707 -9.721 30.178 1.00 75.12 648 ALA A N 1
ATOM 5167 C CA . ALA A 1 648 ? 11.060 -10.203 29.891 1.00 75.12 648 ALA A CA 1
ATOM 5168 C C . ALA A 1 648 ? 11.134 -11.743 29.819 1.00 75.12 648 ALA A C 1
ATOM 5170 O O . ALA A 1 648 ? 11.818 -12.280 28.951 1.00 75.12 648 ALA A O 1
ATOM 5171 N N . LEU A 1 649 ? 10.409 -12.463 30.686 1.00 86.06 649 LEU A N 1
ATOM 5172 C CA . LEU A 1 649 ? 10.265 -13.921 30.606 1.00 86.06 649 LEU A CA 1
ATOM 5173 C C . LEU A 1 649 ? 9.627 -14.346 29.277 1.00 86.06 649 LEU A C 1
ATOM 5175 O O . LEU A 1 649 ? 10.164 -15.236 28.627 1.00 86.06 649 LEU A O 1
ATOM 5179 N N . ALA A 1 650 ? 8.548 -13.689 28.843 1.00 78.12 650 ALA A N 1
ATOM 5180 C CA . ALA A 1 650 ? 7.894 -13.998 27.570 1.00 78.12 650 ALA A CA 1
ATOM 5181 C C . ALA A 1 650 ? 8.840 -13.817 26.365 1.00 78.12 650 ALA A C 1
ATOM 5183 O O . ALA A 1 650 ? 8.885 -14.681 25.491 1.00 78.12 650 ALA A O 1
ATOM 5184 N N . GLN A 1 651 ? 9.659 -12.755 26.355 1.00 82.12 651 GLN A N 1
ATOM 5185 C CA . GLN A 1 651 ? 10.690 -12.544 25.329 1.00 82.12 651 GLN A CA 1
ATOM 5186 C C . GLN A 1 651 ? 11.762 -13.652 25.346 1.00 82.12 651 GLN A C 1
ATOM 5188 O O . GLN A 1 651 ? 12.137 -14.165 24.294 1.00 82.12 651 GLN A O 1
ATOM 5193 N N . ILE A 1 652 ? 12.233 -14.060 26.531 1.00 85.56 652 ILE A N 1
ATOM 5194 C CA . ILE A 1 652 ? 13.202 -15.163 26.683 1.00 85.56 652 ILE A CA 1
ATOM 5195 C C . ILE A 1 652 ? 12.601 -16.495 26.203 1.00 85.56 652 ILE A C 1
ATOM 5197 O O . ILE A 1 652 ? 13.289 -17.277 25.551 1.00 85.56 652 ILE A O 1
ATOM 5201 N N . GLN A 1 653 ? 11.312 -16.733 26.459 1.00 87.19 653 GLN A N 1
ATOM 5202 C CA . GLN A 1 653 ? 10.600 -17.925 25.995 1.00 87.19 653 GLN A 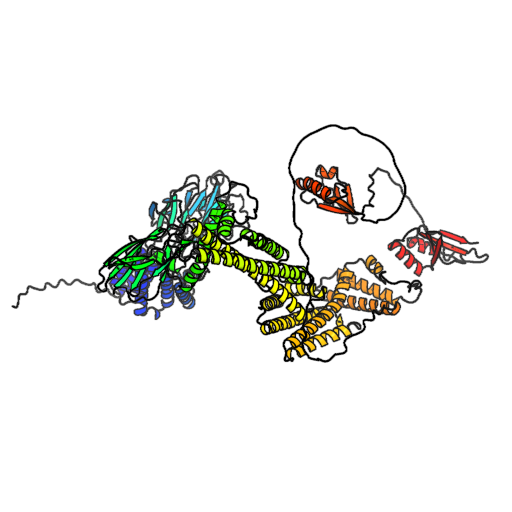CA 1
ATOM 5203 C C . GLN A 1 653 ? 10.386 -17.949 24.476 1.00 87.19 653 GLN A C 1
ATOM 5205 O O . GLN A 1 653 ? 10.435 -19.025 23.882 1.00 87.19 653 GLN A O 1
ATOM 5210 N N . ASP A 1 654 ? 10.186 -16.800 23.827 1.00 83.06 654 ASP A N 1
ATOM 5211 C CA . ASP A 1 654 ? 10.125 -16.735 22.361 1.00 83.06 654 ASP A CA 1
ATOM 5212 C C . ASP A 1 654 ? 11.499 -17.009 21.725 1.00 83.06 654 ASP A C 1
ATOM 5214 O O . ASP A 1 654 ? 11.611 -17.835 20.818 1.00 83.06 654 ASP A O 1
ATOM 5218 N N . MET A 1 655 ? 12.565 -16.413 22.274 1.00 85.88 655 MET A N 1
ATOM 5219 C CA . MET A 1 655 ? 13.947 -16.717 21.879 1.00 85.88 655 MET A CA 1
ATOM 5220 C C . MET A 1 655 ? 14.273 -18.212 22.039 1.00 85.88 655 MET A C 1
ATOM 5222 O O . MET A 1 655 ? 14.842 -18.810 21.125 1.00 85.88 655 MET A O 1
ATOM 5226 N N . TYR A 1 656 ? 13.835 -18.845 23.136 1.00 88.25 656 TYR A N 1
ATOM 5227 C CA . TYR A 1 656 ? 14.004 -20.286 23.341 1.00 88.25 656 TYR A CA 1
ATOM 5228 C C . TYR A 1 656 ? 13.319 -21.115 22.247 1.00 88.25 656 TYR A C 1
ATOM 5230 O O . TYR A 1 656 ? 13.962 -21.954 21.616 1.00 88.25 656 TYR A O 1
ATOM 5238 N N . ARG A 1 657 ? 12.039 -20.837 21.956 1.00 85.31 657 ARG A N 1
ATOM 5239 C CA . ARG A 1 657 ? 11.276 -21.543 20.908 1.00 85.31 657 ARG A CA 1
ATOM 5240 C C . ARG A 1 657 ? 11.927 -21.420 19.532 1.00 85.31 657 ARG A C 1
ATOM 5242 O O . ARG A 1 657 ? 11.949 -22.403 18.797 1.00 85.31 657 ARG A O 1
ATOM 5249 N N . ARG A 1 658 ? 12.473 -20.247 19.187 1.00 86.19 658 ARG A N 1
ATOM 5250 C CA . ARG A 1 658 ? 13.206 -20.033 17.925 1.00 86.19 658 ARG A CA 1
ATOM 5251 C C . ARG A 1 658 ? 14.443 -20.926 17.847 1.00 86.19 658 ARG A C 1
ATOM 5253 O O . ARG A 1 658 ? 14.615 -21.631 16.857 1.00 86.19 658 ARG A O 1
ATOM 5260 N N . ILE A 1 659 ? 15.269 -20.948 18.894 1.00 87.81 659 ILE A N 1
ATOM 5261 C CA . ILE A 1 659 ? 16.487 -21.775 18.945 1.00 87.81 659 ILE A CA 1
ATOM 5262 C C . ILE A 1 659 ? 16.140 -23.269 18.850 1.00 87.81 659 ILE A C 1
ATOM 5264 O O . ILE A 1 659 ? 16.733 -23.985 18.041 1.00 87.81 659 ILE A O 1
ATOM 5268 N N . GLU A 1 660 ? 15.138 -23.730 19.605 1.00 86.06 660 GLU A N 1
ATOM 5269 C CA . GLU A 1 660 ? 14.654 -25.114 19.533 1.00 86.06 660 GLU A CA 1
ATOM 5270 C C . GLU A 1 660 ? 14.092 -25.458 18.144 1.00 86.06 660 GLU A C 1
ATOM 5272 O O . GLU A 1 660 ? 14.358 -26.546 17.639 1.00 86.06 660 GLU A O 1
ATOM 5277 N N . ALA A 1 661 ? 13.396 -24.537 17.466 1.00 85.38 661 ALA A N 1
ATOM 5278 C CA . ALA A 1 661 ? 12.928 -24.755 16.096 1.00 85.38 661 ALA A CA 1
ATOM 5279 C C . ALA A 1 661 ? 14.091 -24.961 15.105 1.00 85.38 661 ALA A C 1
ATOM 5281 O O . ALA A 1 661 ? 14.007 -25.842 14.250 1.00 85.38 661 ALA A O 1
ATOM 5282 N N . HIS A 1 662 ? 15.204 -24.223 15.239 1.00 86.94 662 HIS A N 1
ATOM 5283 C CA . HIS A 1 662 ? 16.416 -24.477 14.439 1.00 86.94 662 HIS A CA 1
ATOM 5284 C C . HIS A 1 662 ? 17.051 -25.843 14.759 1.00 86.94 662 HIS A C 1
ATOM 5286 O O . HIS A 1 662 ? 17.490 -26.523 13.834 1.00 86.94 662 HIS A O 1
ATOM 5292 N N . LEU A 1 663 ? 17.058 -26.285 16.024 1.00 87.06 663 LEU A N 1
ATOM 5293 C CA . LEU A 1 663 ? 17.567 -27.613 16.416 1.00 87.06 663 LEU A CA 1
ATOM 5294 C C . LEU A 1 663 ? 16.679 -28.763 15.901 1.00 87.06 663 LEU A C 1
ATOM 5296 O O . LEU A 1 663 ? 17.187 -29.795 15.455 1.00 87.06 663 LEU A O 1
ATOM 5300 N N . VAL A 1 664 ? 15.356 -28.582 15.929 1.00 85.56 664 VAL A N 1
ATOM 5301 C CA . VAL A 1 664 ? 14.376 -29.523 15.363 1.00 85.56 664 VAL A CA 1
ATOM 5302 C C . VAL A 1 664 ? 14.495 -29.579 13.837 1.00 85.56 664 VAL A C 1
ATOM 5304 O O . VAL A 1 664 ? 14.508 -30.675 13.276 1.00 85.56 664 VAL A O 1
ATOM 5307 N N . TYR A 1 665 ? 14.676 -28.430 13.177 1.00 87.19 665 TYR A N 1
ATOM 5308 C CA . TYR A 1 665 ? 14.976 -28.359 11.747 1.00 87.19 665 TYR A CA 1
ATOM 5309 C C . TYR A 1 665 ? 16.257 -29.130 11.403 1.00 87.19 665 TYR A C 1
ATOM 5311 O O . TYR A 1 665 ? 16.188 -30.054 10.594 1.00 87.19 665 TYR A O 1
ATOM 5319 N N . ASP A 1 666 ? 17.393 -28.824 12.048 1.00 87.75 666 ASP A N 1
ATOM 5320 C CA . ASP A 1 666 ? 18.679 -29.488 11.780 1.00 87.75 666 ASP A CA 1
ATOM 5321 C C . ASP A 1 666 ? 18.552 -31.016 11.943 1.00 87.75 666 ASP A C 1
ATOM 5323 O O . ASP A 1 666 ? 19.048 -31.784 11.109 1.00 87.75 666 ASP A O 1
ATOM 5327 N N . ARG A 1 667 ? 17.794 -31.480 12.949 1.00 86.69 667 ARG A N 1
ATOM 5328 C CA . ARG A 1 667 ? 17.451 -32.899 13.110 1.00 86.69 667 ARG A CA 1
ATOM 5329 C C . ARG A 1 667 ? 16.635 -3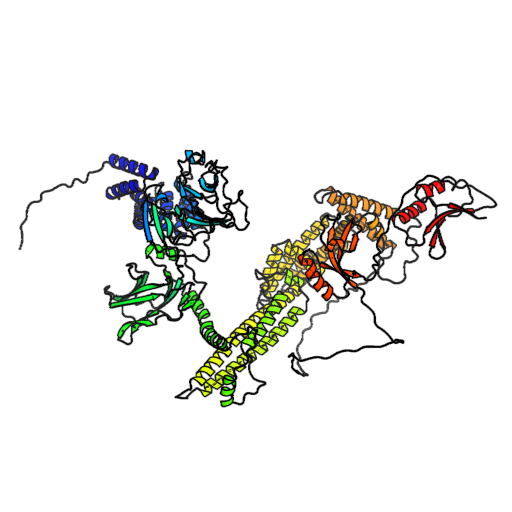3.451 11.934 1.00 86.69 667 ARG A C 1
ATOM 5331 O O . ARG A 1 667 ? 16.989 -34.513 11.424 1.00 86.69 667 ARG A O 1
ATOM 5338 N N . TRP A 1 668 ? 15.576 -32.778 11.484 1.00 86.50 668 TRP A N 1
ATOM 5339 C CA . TRP A 1 668 ? 14.780 -33.250 10.343 1.00 86.50 668 TRP A CA 1
ATOM 5340 C C . TRP A 1 668 ? 15.593 -33.321 9.046 1.00 86.50 668 TRP A C 1
ATOM 5342 O O . TRP A 1 668 ? 15.496 -34.324 8.339 1.00 86.50 668 TRP A O 1
ATOM 5352 N N . VAL A 1 669 ? 16.465 -32.343 8.759 1.00 88.94 669 VAL A N 1
ATOM 5353 C CA . VAL A 1 669 ? 17.348 -32.439 7.579 1.00 88.94 669 VAL A CA 1
ATOM 5354 C C . VAL A 1 669 ? 18.339 -33.602 7.716 1.00 88.94 669 VAL A C 1
ATOM 5356 O O . VAL A 1 669 ? 18.660 -34.245 6.718 1.00 88.94 669 VAL A O 1
ATOM 5359 N N . THR A 1 670 ? 18.782 -33.920 8.941 1.00 89.00 670 THR A N 1
ATOM 5360 C CA . THR A 1 670 ? 19.622 -35.101 9.233 1.00 89.00 670 THR A CA 1
ATOM 5361 C C . THR A 1 670 ? 18.888 -36.422 8.976 1.00 89.00 670 THR A C 1
ATOM 5363 O O . THR A 1 670 ? 19.503 -37.390 8.531 1.00 89.00 670 THR A O 1
ATOM 5366 N N . GLU A 1 671 ? 17.586 -36.490 9.267 1.00 87.50 671 GLU A N 1
ATOM 5367 C CA . GLU A 1 671 ? 16.756 -37.685 9.053 1.00 87.50 671 GLU A CA 1
ATOM 5368 C C . GLU A 1 671 ? 16.298 -37.823 7.583 1.00 87.50 671 GLU A C 1
ATOM 5370 O O . GLU A 1 671 ? 16.090 -38.940 7.110 1.00 87.50 671 GLU A O 1
ATOM 5375 N N . ALA A 1 672 ? 16.195 -36.715 6.838 1.00 88.44 672 ALA A N 1
ATOM 5376 C CA . ALA A 1 672 ? 15.719 -36.694 5.452 1.00 88.44 672 ALA A CA 1
ATOM 5377 C C . ALA A 1 672 ? 16.826 -36.708 4.377 1.00 88.44 672 ALA A C 1
ATOM 5379 O O . ALA A 1 672 ? 16.628 -37.283 3.307 1.00 88.44 672 ALA A O 1
ATOM 5380 N N . LEU A 1 673 ? 17.983 -36.079 4.604 1.00 92.81 673 LEU A N 1
ATOM 5381 C CA . LEU A 1 673 ? 19.022 -35.873 3.583 1.00 92.81 673 LEU A CA 1
ATOM 5382 C C . LEU A 1 673 ? 20.410 -36.314 4.092 1.00 92.81 673 LEU A C 1
ATOM 5384 O O . LEU A 1 673 ? 20.636 -36.322 5.301 1.00 92.81 673 LEU A O 1
ATOM 5388 N N . PRO A 1 674 ? 21.366 -36.690 3.219 1.00 91.25 674 PRO A N 1
ATOM 5389 C CA . PRO A 1 674 ? 22.722 -37.109 3.611 1.00 91.25 674 PRO A CA 1
ATOM 5390 C C . PRO A 1 674 ? 23.625 -35.930 4.050 1.00 91.25 674 PRO A C 1
ATOM 5392 O O . PRO A 1 674 ? 24.776 -35.803 3.639 1.00 91.25 674 PRO A O 1
ATOM 5395 N N . MET A 1 675 ? 23.113 -35.067 4.935 1.00 90.44 675 MET A N 1
ATOM 5396 C CA . MET A 1 675 ? 23.748 -33.824 5.399 1.00 90.44 675 MET A CA 1
ATOM 5397 C C . MET A 1 675 ? 25.094 -34.014 6.110 1.00 90.44 675 MET A C 1
ATOM 5399 O O . MET A 1 675 ? 25.834 -33.048 6.283 1.00 90.44 675 MET A O 1
ATOM 5403 N N . SER A 1 676 ? 25.444 -35.235 6.520 1.00 86.94 676 SER A N 1
ATOM 5404 C CA . SER A 1 676 ? 26.757 -35.553 7.092 1.00 86.94 676 SER A CA 1
ATOM 5405 C C . SER A 1 676 ? 27.912 -35.336 6.104 1.00 86.94 676 SER A C 1
ATOM 5407 O O . SER A 1 676 ? 28.996 -34.945 6.535 1.00 86.94 676 SER A O 1
ATOM 5409 N N . MET A 1 677 ? 27.681 -35.521 4.800 1.00 87.50 677 MET A N 1
ATOM 5410 C CA . MET A 1 677 ? 28.676 -35.335 3.736 1.00 87.50 677 MET A CA 1
ATOM 5411 C C . MET A 1 677 ? 28.861 -33.833 3.421 1.00 87.50 677 MET A C 1
ATOM 5413 O O . MET A 1 677 ? 27.899 -33.193 2.986 1.00 87.50 677 MET A O 1
ATOM 5417 N N . PRO A 1 678 ? 30.051 -33.229 3.626 1.00 87.31 678 PRO A N 1
ATOM 5418 C CA . PRO A 1 678 ? 30.282 -31.809 3.327 1.00 87.31 678 PRO A CA 1
ATOM 5419 C C . PRO A 1 678 ? 30.022 -31.440 1.862 1.00 87.31 678 PRO A C 1
ATOM 5421 O O . PRO A 1 678 ? 29.364 -30.441 1.581 1.00 87.31 678 PRO A O 1
ATOM 5424 N N . GLU A 1 679 ? 30.466 -32.286 0.937 1.00 87.75 679 GLU A N 1
ATOM 5425 C CA . GLU A 1 679 ? 30.354 -32.090 -0.509 1.00 87.75 679 GLU A CA 1
ATOM 5426 C C . GLU A 1 679 ? 28.884 -32.129 -0.967 1.00 87.75 679 GLU A C 1
ATOM 5428 O O . GLU A 1 679 ? 28.483 -31.396 -1.872 1.00 87.75 679 GLU A O 1
ATOM 5433 N N . PHE A 1 680 ? 28.044 -32.928 -0.297 1.00 91.94 680 PHE A N 1
ATOM 5434 C CA . PHE A 1 680 ? 26.597 -32.915 -0.519 1.00 91.94 680 PHE A CA 1
ATOM 5435 C C . PHE A 1 680 ? 25.970 -31.584 -0.084 1.00 91.94 680 PHE A C 1
ATOM 5437 O O . PHE A 1 680 ? 25.122 -31.060 -0.803 1.00 91.94 680 PHE A O 1
ATOM 5444 N N . ARG A 1 681 ? 26.398 -30.998 1.047 1.00 92.12 681 ARG A N 1
ATOM 5445 C CA . ARG A 1 681 ? 25.884 -29.692 1.506 1.00 92.12 681 ARG A CA 1
ATOM 5446 C C . ARG A 1 681 ? 26.220 -28.573 0.516 1.00 92.12 681 ARG A C 1
ATOM 5448 O O . ARG A 1 681 ? 25.358 -27.745 0.228 1.00 92.12 681 ARG A O 1
ATOM 5455 N N . GLU A 1 682 ? 27.421 -28.578 -0.063 1.00 88.81 682 GLU A N 1
ATOM 5456 C CA . GLU A 1 682 ? 27.799 -27.626 -1.119 1.00 88.81 682 GLU A CA 1
ATOM 5457 C C . GLU A 1 682 ? 26.969 -27.811 -2.400 1.00 88.81 682 GLU A C 1
ATOM 5459 O O . GLU A 1 682 ? 26.469 -26.833 -2.958 1.00 88.81 682 GLU A O 1
ATOM 5464 N N . HIS A 1 683 ? 26.747 -29.054 -2.838 1.00 88.06 683 HIS A N 1
ATOM 5465 C CA . HIS A 1 683 ? 25.901 -29.344 -4.001 1.00 88.06 683 HIS A CA 1
ATOM 5466 C C . HIS A 1 683 ? 24.420 -28.992 -3.755 1.00 88.06 683 HIS A C 1
ATOM 5468 O O . HIS A 1 683 ? 23.757 -28.477 -4.652 1.00 88.06 683 HIS A O 1
ATOM 5474 N N . LEU A 1 684 ? 23.896 -29.201 -2.542 1.00 90.88 684 LEU A N 1
ATOM 5475 C CA . LEU A 1 684 ? 22.526 -28.830 -2.170 1.00 90.88 684 LEU A CA 1
ATOM 5476 C C . LEU A 1 684 ? 22.306 -27.309 -2.246 1.00 90.88 684 LEU A C 1
ATOM 5478 O O . LEU A 1 684 ? 21.257 -26.866 -2.715 1.00 90.88 684 LEU A O 1
ATOM 5482 N N . LEU A 1 685 ? 23.305 -26.507 -1.854 1.00 90.31 685 LEU A N 1
ATOM 5483 C CA . LEU A 1 685 ? 23.291 -25.048 -2.028 1.00 90.31 685 LEU A CA 1
ATOM 5484 C C . LEU A 1 685 ? 23.277 -24.634 -3.508 1.00 90.31 685 LEU A C 1
ATOM 5486 O O . LEU A 1 685 ? 22.595 -23.678 -3.864 1.00 90.31 685 LEU A O 1
ATOM 5490 N N . GLN A 1 686 ? 23.991 -25.354 -4.378 1.00 89.06 686 GLN A N 1
ATOM 5491 C CA . GLN A 1 686 ? 23.976 -25.093 -5.823 1.00 89.06 686 GLN A CA 1
ATOM 5492 C C . GLN A 1 686 ? 22.618 -25.448 -6.449 1.00 89.06 686 GLN A C 1
ATOM 5494 O O . GLN A 1 686 ? 22.062 -24.640 -7.189 1.00 89.06 686 GLN A O 1
ATOM 5499 N N . ILE A 1 687 ? 22.050 -26.611 -6.108 1.00 88.44 687 ILE A N 1
ATOM 5500 C CA . ILE A 1 687 ? 20.752 -27.066 -6.633 1.00 88.44 687 ILE A CA 1
ATOM 5501 C C . ILE A 1 687 ? 19.625 -26.131 -6.175 1.00 88.44 687 ILE A C 1
ATOM 5503 O O . ILE A 1 687 ? 18.832 -25.688 -7.000 1.00 88.44 687 ILE A O 1
ATOM 5507 N N . THR A 1 688 ? 19.575 -25.764 -4.890 1.00 89.56 688 THR A N 1
ATOM 5508 C CA . THR A 1 688 ? 18.562 -24.823 -4.363 1.00 89.56 688 THR A CA 1
ATOM 5509 C C . THR A 1 688 ? 18.709 -23.398 -4.906 1.00 89.56 688 THR A C 1
ATOM 5511 O O . THR A 1 688 ? 17.723 -22.673 -4.956 1.00 89.56 688 THR A O 1
ATOM 5514 N N . ALA A 1 689 ? 19.898 -22.993 -5.366 1.00 88.12 689 ALA A N 1
ATOM 5515 C CA . ALA A 1 689 ? 20.106 -21.711 -6.048 1.00 88.12 689 ALA A CA 1
ATOM 5516 C C . ALA A 1 689 ? 19.733 -21.728 -7.548 1.00 88.12 689 ALA A C 1
ATOM 5518 O O . ALA A 1 689 ? 19.650 -20.665 -8.160 1.00 88.12 689 ALA A O 1
ATOM 5519 N N . GLN A 1 690 ? 19.536 -22.908 -8.147 1.00 87.56 690 GLN A N 1
ATOM 5520 C CA . GLN A 1 690 ? 19.198 -23.080 -9.570 1.00 87.56 690 GLN A CA 1
ATOM 5521 C C . GLN A 1 690 ? 17.763 -23.580 -9.795 1.00 87.56 690 GLN A C 1
ATOM 5523 O O . GLN A 1 690 ? 17.180 -23.311 -10.842 1.00 87.56 690 GLN A O 1
ATOM 5528 N N . ASN A 1 691 ? 17.185 -24.296 -8.826 1.00 89.62 691 ASN A N 1
ATOM 5529 C CA . ASN A 1 691 ? 15.855 -24.890 -8.901 1.00 89.62 691 ASN A CA 1
ATOM 5530 C C . ASN A 1 691 ? 14.954 -24.348 -7.776 1.00 89.62 691 ASN A C 1
ATOM 5532 O O . ASN A 1 691 ? 15.060 -24.748 -6.612 1.00 89.62 691 ASN A O 1
ATOM 5536 N N . GLN A 1 692 ? 14.043 -23.447 -8.152 1.00 88.31 692 GLN A N 1
ATOM 5537 C CA . GLN A 1 692 ? 13.128 -22.779 -7.225 1.00 88.31 692 GLN A CA 1
ATOM 5538 C C . GLN A 1 692 ? 12.110 -23.744 -6.591 1.00 88.31 692 GLN A C 1
ATOM 5540 O O . GLN A 1 692 ? 11.744 -23.550 -5.436 1.00 88.31 692 GLN A O 1
ATOM 5545 N N . ASP A 1 693 ? 11.689 -24.808 -7.284 1.00 88.69 693 ASP A N 1
ATOM 5546 C CA . ASP A 1 693 ? 10.727 -25.780 -6.740 1.00 88.69 693 ASP A CA 1
ATOM 5547 C C . ASP A 1 693 ? 11.332 -26.583 -5.580 1.00 88.69 693 ASP A C 1
ATOM 5549 O O . ASP A 1 693 ? 10.658 -26.844 -4.578 1.00 88.69 693 ASP A O 1
ATOM 5553 N N . VAL A 1 694 ? 12.622 -26.930 -5.675 1.00 89.44 694 VAL A N 1
ATOM 5554 C CA . VAL A 1 694 ? 13.377 -27.557 -4.578 1.00 89.44 694 VAL A CA 1
ATOM 5555 C C . VAL A 1 694 ? 13.530 -26.579 -3.408 1.00 89.44 694 VAL A C 1
ATOM 5557 O O . VAL A 1 694 ? 13.271 -26.967 -2.269 1.00 89.44 694 VAL A O 1
ATOM 5560 N N . LEU A 1 695 ? 13.887 -25.314 -3.666 1.00 88.75 695 LEU A N 1
ATOM 5561 C CA . LEU A 1 695 ? 14.013 -24.279 -2.628 1.00 88.75 695 LEU A CA 1
ATOM 5562 C C . LEU A 1 695 ? 12.689 -24.048 -1.878 1.00 88.75 695 LEU A C 1
ATOM 5564 O O . LEU A 1 695 ? 12.651 -24.183 -0.653 1.00 88.75 695 LEU A O 1
ATOM 5568 N N . ASN A 1 696 ? 11.600 -23.805 -2.613 1.00 88.75 696 ASN A N 1
ATOM 5569 C CA . ASN A 1 696 ? 10.252 -23.625 -2.071 1.00 88.75 696 ASN A CA 1
ATOM 5570 C C . ASN A 1 696 ? 9.817 -24.839 -1.232 1.00 88.75 696 ASN A C 1
ATOM 5572 O O . ASN A 1 696 ? 9.243 -24.685 -0.155 1.00 88.75 696 ASN A O 1
ATOM 5576 N N . SER A 1 697 ? 10.118 -26.057 -1.698 1.00 88.25 697 SER A N 1
ATOM 5577 C CA . SER A 1 697 ? 9.764 -27.293 -0.987 1.00 88.25 697 SER A CA 1
ATOM 5578 C C . SER A 1 697 ? 10.560 -27.478 0.307 1.00 88.25 697 SER A C 1
ATOM 5580 O O . SER A 1 697 ? 9.997 -27.934 1.301 1.00 88.25 697 SER A O 1
ATOM 5582 N N . VAL A 1 698 ? 11.843 -27.094 0.333 1.00 88.44 698 VAL A N 1
ATOM 5583 C CA . VAL A 1 698 ? 12.664 -27.118 1.557 1.00 88.44 698 VAL A CA 1
ATOM 5584 C C . VAL A 1 698 ? 12.192 -26.062 2.560 1.00 88.44 698 VAL A C 1
ATOM 5586 O O . VAL A 1 698 ? 12.080 -26.370 3.745 1.00 88.44 698 VAL A O 1
ATOM 5589 N N . GLN A 1 699 ? 11.844 -24.851 2.109 1.00 87.75 699 GLN A N 1
ATOM 5590 C CA . GLN A 1 699 ? 11.236 -23.830 2.974 1.00 87.75 699 GLN A CA 1
ATOM 5591 C C . GLN A 1 699 ? 9.902 -24.325 3.557 1.00 87.75 699 GLN A C 1
ATOM 5593 O O . GLN A 1 699 ? 9.715 -24.300 4.773 1.00 87.75 699 GLN A O 1
ATOM 5598 N N . LEU A 1 700 ? 9.011 -24.880 2.727 1.00 85.19 700 LEU A N 1
ATOM 5599 C CA . LEU A 1 700 ? 7.727 -25.425 3.176 1.00 85.19 700 LEU A CA 1
ATOM 5600 C C . LEU A 1 700 ? 7.891 -26.607 4.151 1.00 85.19 700 LEU A C 1
ATOM 5602 O O . LEU A 1 700 ? 7.109 -26.724 5.097 1.00 85.19 700 LEU A O 1
ATOM 5606 N N . ALA A 1 701 ? 8.904 -27.459 3.969 1.00 85.88 701 ALA A N 1
ATOM 5607 C CA . ALA A 1 701 ? 9.241 -28.523 4.916 1.00 85.88 701 ALA A CA 1
ATOM 5608 C C . ALA A 1 701 ? 9.772 -27.974 6.256 1.00 85.88 701 ALA A C 1
ATOM 5610 O O . ALA A 1 701 ? 9.450 -28.524 7.310 1.00 85.88 701 ALA A O 1
ATOM 5611 N N . ALA A 1 702 ? 10.517 -26.865 6.232 1.00 83.94 702 ALA A N 1
ATOM 5612 C CA . ALA A 1 702 ? 11.065 -26.221 7.424 1.00 83.94 702 ALA A CA 1
ATOM 5613 C C . ALA A 1 702 ? 10.003 -25.554 8.325 1.00 83.94 702 ALA A C 1
ATOM 5615 O O . ALA A 1 702 ? 10.193 -25.536 9.536 1.00 83.94 702 ALA A O 1
ATOM 5616 N N . THR A 1 703 ? 8.871 -25.088 7.773 1.00 77.94 703 THR A N 1
ATOM 5617 C CA . THR A 1 703 ? 7.785 -24.413 8.537 1.00 77.94 703 THR A CA 1
ATOM 5618 C C . THR A 1 703 ? 7.024 -25.283 9.556 1.00 77.94 703 THR A C 1
ATOM 5620 O O . THR A 1 703 ? 6.074 -24.807 10.178 1.00 77.94 703 THR A O 1
ATOM 5623 N N . CYS A 1 704 ? 7.354 -26.567 9.715 1.00 64.12 704 CYS A N 1
ATOM 5624 C CA . CYS A 1 704 ? 6.578 -27.461 10.576 1.00 64.12 704 CYS A CA 1
ATOM 5625 C C . CYS A 1 704 ? 6.819 -27.181 12.069 1.00 64.12 704 CYS A C 1
ATOM 5627 O O . CYS A 1 704 ? 7.957 -27.039 12.510 1.00 64.12 704 CYS A O 1
ATOM 5629 N N . GLY A 1 705 ? 5.748 -27.178 12.867 1.00 58.72 705 GLY A N 1
ATOM 5630 C CA . GLY A 1 705 ? 5.851 -27.172 14.328 1.00 58.72 705 GLY A CA 1
ATOM 5631 C C . GLY A 1 705 ? 6.259 -28.546 14.889 1.00 58.72 705 GLY A C 1
ATOM 5632 O O . GLY A 1 705 ? 6.039 -29.567 14.229 1.00 58.72 705 GLY A O 1
ATOM 5633 N N . PRO A 1 706 ? 6.813 -28.611 16.115 1.00 53.09 706 PRO A N 1
ATOM 5634 C CA . PRO A 1 706 ? 7.225 -29.873 16.741 1.00 53.09 706 PRO A CA 1
ATOM 5635 C C . PRO A 1 706 ? 6.054 -30.836 17.017 1.00 53.09 706 PRO A C 1
ATOM 5637 O O . PRO A 1 706 ? 6.277 -32.039 17.152 1.00 53.09 706 PRO A O 1
ATOM 5640 N N . ASP A 1 707 ? 4.821 -30.326 17.073 1.00 55.62 707 ASP A N 1
ATOM 5641 C CA . ASP A 1 707 ? 3.610 -31.089 17.396 1.00 55.62 707 ASP A CA 1
ATOM 5642 C C . ASP A 1 707 ? 2.985 -31.843 16.197 1.00 55.62 707 ASP A C 1
ATOM 5644 O O . ASP A 1 707 ? 2.112 -32.686 16.404 1.00 55.62 707 ASP A O 1
ATOM 5648 N N . GLU A 1 708 ? 3.440 -31.609 14.954 1.00 61.19 708 GLU A N 1
ATOM 5649 C CA . GLU A 1 708 ? 2.930 -32.287 13.741 1.00 61.19 708 GLU A CA 1
ATOM 5650 C C . GLU A 1 708 ? 3.995 -33.138 13.000 1.00 61.19 708 GLU A C 1
ATOM 5652 O O . GLU A 1 708 ? 4.358 -32.845 11.852 1.00 61.19 708 GLU A O 1
ATOM 5657 N N . PRO A 1 709 ? 4.503 -34.238 13.590 1.00 60.12 709 PRO A N 1
ATOM 5658 C CA . PRO A 1 709 ? 5.564 -35.038 12.972 1.00 60.12 709 PRO A CA 1
ATOM 5659 C C . PRO A 1 709 ? 5.163 -35.656 11.621 1.00 60.12 709 PRO A C 1
ATOM 5661 O O . PRO A 1 709 ? 5.969 -35.667 10.693 1.00 60.12 709 PRO A O 1
ATOM 5664 N N . ASP A 1 710 ? 3.921 -36.128 11.464 1.00 63.12 710 ASP A N 1
ATOM 5665 C CA . ASP A 1 710 ? 3.467 -36.759 10.213 1.00 63.12 710 ASP A CA 1
ATOM 5666 C C . ASP A 1 710 ? 3.308 -35.754 9.054 1.00 63.12 710 ASP A C 1
ATOM 5668 O O . ASP A 1 710 ? 3.565 -36.103 7.901 1.00 63.12 710 ASP A O 1
ATOM 5672 N N . SER A 1 711 ? 2.967 -34.498 9.371 1.00 68.44 711 SER A N 1
ATOM 5673 C CA . SER A 1 711 ? 2.926 -33.353 8.442 1.00 68.44 711 SER A CA 1
ATOM 5674 C C . SER A 1 711 ? 4.332 -33.043 7.915 1.00 68.44 711 SER A C 1
ATOM 5676 O O . SER A 1 711 ? 4.540 -32.945 6.705 1.00 68.44 711 SER A O 1
ATOM 5678 N N . SER A 1 712 ? 5.322 -32.991 8.816 1.00 71.75 712 SER A N 1
ATOM 5679 C CA . SER A 1 712 ? 6.735 -32.773 8.474 1.00 71.75 712 SER A CA 1
ATOM 5680 C C . SER A 1 712 ? 7.302 -33.897 7.600 1.00 71.75 712 SER A C 1
ATOM 5682 O O . SER A 1 712 ? 7.868 -33.632 6.535 1.00 71.75 712 SER A O 1
ATOM 5684 N N . ASN A 1 713 ? 7.065 -35.161 7.977 1.00 80.75 713 ASN A N 1
ATOM 5685 C CA . ASN A 1 713 ? 7.563 -36.325 7.239 1.00 80.75 713 ASN A CA 1
ATOM 5686 C C . ASN A 1 713 ? 7.134 -36.308 5.759 1.00 80.75 713 ASN A C 1
ATOM 5688 O O . ASN A 1 713 ? 7.961 -36.530 4.875 1.00 80.75 713 ASN A O 1
ATOM 5692 N N . GLN A 1 714 ? 5.864 -35.996 5.470 1.00 82.00 714 GLN A N 1
ATOM 5693 C CA . GLN A 1 714 ? 5.343 -35.945 4.096 1.00 82.00 714 GLN A CA 1
ATOM 5694 C C . GLN A 1 714 ? 6.011 -34.851 3.246 1.00 82.00 714 GLN A C 1
ATOM 5696 O O . GLN A 1 714 ? 6.309 -35.079 2.071 1.00 82.00 714 GLN A O 1
ATOM 5701 N N . ARG A 1 715 ? 6.304 -33.682 3.831 1.00 86.06 715 ARG A N 1
ATOM 5702 C CA . ARG A 1 715 ? 6.993 -32.586 3.127 1.00 86.06 715 ARG A CA 1
ATOM 5703 C C . ARG A 1 715 ? 8.453 -32.935 2.836 1.00 86.06 715 ARG A C 1
ATOM 5705 O O . ARG A 1 715 ? 8.927 -32.693 1.727 1.00 86.06 715 ARG A O 1
ATOM 5712 N N . TRP A 1 716 ? 9.147 -33.572 3.779 1.00 89.81 716 TRP A N 1
ATOM 5713 C CA . TRP A 1 716 ? 10.525 -34.029 3.574 1.00 89.81 716 TRP A CA 1
ATOM 5714 C C . TRP A 1 716 ? 10.642 -35.158 2.541 1.00 89.81 716 TRP A C 1
ATOM 5716 O O . TRP A 1 716 ? 11.571 -35.136 1.735 1.00 89.81 716 TRP A O 1
ATOM 5726 N N . ILE A 1 717 ? 9.667 -36.071 2.461 1.00 89.00 717 ILE A N 1
ATOM 5727 C CA . ILE A 1 717 ? 9.571 -37.037 1.350 1.00 89.00 717 ILE A CA 1
ATOM 5728 C C . ILE A 1 717 ? 9.421 -36.300 0.009 1.00 89.00 717 ILE A C 1
ATOM 5730 O O . ILE A 1 717 ? 10.069 -36.665 -0.975 1.00 89.00 717 ILE A O 1
ATOM 5734 N N . LYS A 1 718 ? 8.647 -35.205 -0.041 1.00 89.25 718 LYS A N 1
ATOM 5735 C CA . LYS A 1 718 ? 8.509 -34.423 -1.277 1.00 89.25 718 LYS A CA 1
ATOM 5736 C C . LYS A 1 718 ? 9.804 -33.723 -1.701 1.00 89.25 718 LYS A C 1
ATOM 5738 O O . LYS A 1 718 ? 10.114 -33.686 -2.892 1.00 89.25 718 LYS A O 1
ATOM 5743 N N . VAL A 1 719 ? 10.592 -33.238 -0.740 1.00 92.31 719 VAL A N 1
ATOM 5744 C CA . VAL A 1 719 ? 11.954 -32.735 -0.988 1.00 92.31 719 VAL A CA 1
ATOM 5745 C C . VAL A 1 719 ? 12.850 -33.840 -1.563 1.00 92.31 719 VAL A C 1
ATOM 5747 O O . VAL A 1 719 ? 13.564 -33.589 -2.533 1.00 92.31 719 VAL A O 1
ATOM 5750 N N . GLN A 1 720 ? 12.785 -35.066 -1.028 1.00 94.00 720 GLN A N 1
ATOM 5751 C CA . GLN A 1 720 ? 13.559 -36.208 -1.536 1.00 94.00 720 GLN A CA 1
ATOM 5752 C C . GLN A 1 720 ? 13.202 -36.554 -2.992 1.00 94.00 720 GLN A C 1
ATOM 5754 O O . GLN A 1 720 ? 14.111 -36.738 -3.801 1.00 94.00 720 GLN A O 1
ATOM 5759 N N . GLU A 1 721 ? 11.911 -36.586 -3.353 1.00 91.56 721 GLU A N 1
ATOM 5760 C CA . GLU A 1 721 ? 11.476 -36.791 -4.746 1.00 91.56 721 GLU A CA 1
ATOM 5761 C C . GLU A 1 721 ? 12.078 -35.748 -5.702 1.00 91.56 721 GLU A C 1
ATOM 5763 O O . GLU A 1 721 ? 12.638 -36.100 -6.741 1.00 91.56 721 GLU A O 1
ATOM 5768 N N . LEU A 1 722 ? 11.923 -34.458 -5.379 1.00 92.69 722 LEU A N 1
ATOM 5769 C CA . LEU A 1 722 ? 12.325 -33.358 -6.261 1.00 92.69 722 LEU A CA 1
ATOM 5770 C C . LEU A 1 722 ? 13.848 -33.277 -6.394 1.00 92.69 722 LEU A C 1
ATOM 5772 O O . LEU A 1 722 ? 14.364 -33.102 -7.498 1.00 92.69 722 LEU A O 1
ATOM 5776 N N . LEU A 1 723 ? 14.573 -33.488 -5.294 1.00 93.38 723 LEU A N 1
ATOM 5777 C CA . LEU A 1 723 ? 16.031 -33.522 -5.300 1.00 93.38 723 LEU A CA 1
ATOM 5778 C C . LEU A 1 723 ? 16.574 -34.742 -6.063 1.00 93.38 723 LEU A C 1
ATOM 5780 O O . LEU A 1 723 ? 17.541 -34.605 -6.809 1.00 93.38 723 LEU A O 1
ATOM 5784 N N . TRP A 1 724 ? 15.937 -35.915 -5.951 1.00 94.56 724 TRP A N 1
ATOM 5785 C CA . TRP A 1 724 ? 16.301 -37.088 -6.756 1.00 94.56 724 TRP A CA 1
ATOM 5786 C C . TRP A 1 724 ? 16.056 -36.857 -8.256 1.00 94.56 724 TRP A C 1
ATOM 5788 O O . TRP A 1 724 ? 16.878 -37.275 -9.073 1.00 94.56 724 TRP A O 1
ATOM 5798 N N . ARG A 1 725 ? 14.984 -36.144 -8.638 1.00 92.38 725 ARG A N 1
ATOM 5799 C CA . ARG A 1 725 ? 14.731 -35.755 -10.040 1.00 92.38 725 ARG A CA 1
ATOM 5800 C C . ARG A 1 725 ? 15.798 -34.795 -10.567 1.00 92.38 725 ARG A C 1
ATOM 5802 O O . ARG A 1 725 ? 16.400 -35.100 -11.591 1.00 92.38 725 ARG A O 1
ATOM 5809 N N . ALA A 1 726 ? 16.108 -33.723 -9.835 1.00 92.06 726 ALA A N 1
ATOM 5810 C CA . ALA A 1 726 ? 17.161 -32.776 -10.217 1.00 92.06 726 ALA A CA 1
ATOM 5811 C C . ALA A 1 726 ? 18.533 -33.469 -10.366 1.00 92.06 726 ALA A C 1
ATOM 5813 O O . ALA A 1 726 ? 19.222 -33.287 -11.367 1.00 92.06 726 ALA A O 1
ATOM 5814 N N . LEU A 1 727 ? 18.898 -34.349 -9.423 1.00 92.62 727 LEU A N 1
ATOM 5815 C CA . LEU A 1 727 ? 20.113 -35.168 -9.528 1.00 92.62 727 LEU A CA 1
ATOM 5816 C C . LEU A 1 727 ? 20.076 -36.118 -10.737 1.00 92.62 727 LEU A C 1
ATOM 5818 O O . LEU A 1 727 ? 21.106 -36.331 -11.373 1.00 92.62 727 LEU A O 1
ATOM 5822 N N . SER A 1 728 ? 18.911 -36.676 -11.078 1.00 91.69 728 SER A N 1
ATOM 5823 C CA . SER A 1 728 ? 18.742 -37.540 -12.256 1.00 91.69 728 SER A CA 1
ATOM 5824 C C . SER A 1 728 ? 18.936 -36.778 -13.567 1.00 91.69 728 SER A C 1
ATOM 5826 O O . SER A 1 728 ? 19.567 -37.301 -14.482 1.00 91.69 728 SER A O 1
ATOM 5828 N N . GLU A 1 729 ? 18.462 -35.534 -13.653 1.00 90.50 729 GLU A N 1
ATOM 5829 C CA . GLU A 1 729 ? 18.694 -34.648 -14.800 1.00 90.50 729 GLU A CA 1
ATOM 5830 C C . GLU A 1 729 ? 20.193 -34.340 -14.957 1.00 90.50 729 GLU A C 1
ATOM 5832 O O . GLU A 1 729 ? 20.755 -34.562 -16.031 1.00 90.50 729 GLU A O 1
ATOM 5837 N N . SER A 1 730 ? 20.890 -33.979 -13.872 1.00 90.44 730 SER A N 1
ATOM 5838 C CA . SER A 1 730 ? 22.348 -33.769 -13.901 1.00 90.44 730 SER A CA 1
ATOM 5839 C C . SER A 1 730 ? 23.151 -35.048 -14.216 1.00 90.44 730 SER A C 1
ATOM 5841 O O . SER A 1 730 ? 24.234 -34.978 -14.799 1.00 90.44 730 SER A O 1
ATOM 5843 N N . ILE A 1 731 ? 22.636 -36.239 -13.879 1.00 91.31 731 ILE A N 1
ATOM 5844 C CA . ILE A 1 731 ? 23.213 -37.529 -14.306 1.00 91.31 731 ILE A CA 1
ATOM 5845 C C . ILE A 1 731 ? 23.026 -37.743 -15.813 1.00 91.31 731 ILE A C 1
ATOM 5847 O O . ILE A 1 731 ? 23.949 -38.231 -16.467 1.00 91.31 731 ILE A O 1
ATOM 5851 N N . VAL A 1 732 ? 21.878 -37.359 -16.383 1.00 90.25 732 VAL A N 1
ATOM 5852 C CA . VAL A 1 732 ? 21.635 -37.432 -17.833 1.00 90.25 732 VAL A CA 1
ATOM 5853 C C . VAL A 1 732 ? 22.575 -36.495 -18.597 1.00 90.25 732 VAL A C 1
ATOM 5855 O O . VAL A 1 732 ? 23.184 -36.941 -19.567 1.00 90.25 732 VAL A O 1
ATOM 5858 N N . GLU A 1 733 ? 22.794 -35.260 -18.130 1.00 87.75 733 GLU A N 1
ATOM 5859 C CA . GLU A 1 733 ? 23.781 -34.341 -18.731 1.00 87.75 733 GLU A CA 1
ATOM 5860 C C . GLU A 1 733 ? 25.199 -34.937 -18.758 1.00 87.75 733 GLU A C 1
ATOM 5862 O O . GLU A 1 733 ? 25.903 -34.863 -19.766 1.00 87.75 733 GLU A O 1
ATOM 5867 N N . VAL A 1 734 ? 25.621 -35.576 -17.662 1.00 87.69 734 VAL A N 1
ATOM 5868 C CA . VAL A 1 734 ? 26.922 -36.261 -17.585 1.00 87.69 734 VAL A CA 1
ATOM 5869 C C . VAL A 1 734 ? 26.947 -37.524 -18.465 1.00 87.69 734 VAL A C 1
ATOM 5871 O O . VAL A 1 734 ? 27.997 -37.868 -19.013 1.00 87.69 734 VAL A O 1
ATOM 5874 N N . GLN A 1 735 ? 25.808 -38.191 -18.679 1.00 89.31 735 GLN A N 1
ATOM 5875 C CA . GLN A 1 735 ? 25.704 -39.324 -19.604 1.00 89.31 735 GLN A CA 1
ATOM 5876 C C . GLN A 1 735 ? 25.711 -38.910 -21.085 1.00 89.31 735 GLN A C 1
ATOM 5878 O O . GLN A 1 735 ? 26.175 -39.697 -21.908 1.00 89.31 735 GLN A O 1
ATOM 5883 N N . GLU A 1 736 ? 25.305 -37.689 -21.455 1.00 87.00 736 GLU A N 1
ATOM 5884 C CA . GLU A 1 736 ? 25.482 -37.193 -22.835 1.00 87.00 736 GLU A CA 1
ATOM 5885 C C . GLU A 1 736 ? 26.961 -37.128 -23.258 1.00 87.00 736 GLU A C 1
ATOM 5887 O O . GLU A 1 736 ? 27.274 -37.174 -24.448 1.00 87.00 736 GLU A O 1
ATOM 5892 N N . LEU A 1 737 ? 27.881 -37.056 -22.290 1.00 85.75 737 LEU A N 1
ATOM 5893 C CA . LEU A 1 737 ? 29.328 -37.130 -22.505 1.00 85.75 737 LEU A CA 1
ATOM 5894 C C . LEU A 1 737 ? 29.863 -38.582 -22.502 1.00 85.75 737 LEU A C 1
ATOM 5896 O O . LEU A 1 737 ? 31.075 -38.789 -22.561 1.00 85.75 737 LEU A O 1
ATOM 5900 N N . GLY A 1 738 ? 28.992 -39.596 -22.433 1.00 83.81 738 GLY A N 1
ATOM 5901 C CA . GLY A 1 738 ? 29.347 -41.024 -22.452 1.00 83.81 738 GLY A CA 1
ATOM 5902 C C . GLY A 1 738 ? 30.053 -41.529 -21.187 1.00 83.81 738 GLY A C 1
ATOM 5903 O O . GLY A 1 738 ? 30.689 -42.583 -21.206 1.00 83.81 738 GLY A O 1
ATOM 5904 N N . VAL A 1 739 ? 29.996 -40.778 -20.079 1.00 88.38 739 VAL A N 1
ATOM 5905 C CA . VAL A 1 739 ? 30.833 -41.042 -18.894 1.00 88.38 739 VAL A CA 1
ATOM 5906 C C . VAL A 1 739 ? 30.480 -42.360 -18.210 1.00 88.38 739 VAL A C 1
ATOM 5908 O O . VAL A 1 739 ? 31.386 -43.064 -17.760 1.00 88.38 739 VAL A O 1
ATOM 5911 N N . PHE A 1 740 ? 29.201 -42.734 -18.127 1.00 88.06 740 PHE A N 1
ATOM 5912 C CA . PHE A 1 740 ? 28.821 -43.958 -17.416 1.00 88.06 740 PHE A CA 1
ATOM 5913 C C . PHE A 1 740 ? 28.986 -45.230 -18.260 1.00 88.06 740 PHE A C 1
ATOM 5915 O O . PHE A 1 740 ? 29.034 -46.319 -17.691 1.00 88.06 740 PHE A O 1
ATOM 5922 N N . ASP A 1 741 ? 29.182 -45.105 -19.577 1.00 86.81 741 ASP A N 1
ATOM 5923 C CA . ASP A 1 741 ? 29.476 -46.231 -20.480 1.00 86.81 741 ASP A CA 1
ATOM 5924 C C . ASP A 1 741 ? 30.906 -46.782 -20.298 1.00 86.81 741 ASP A C 1
ATOM 5926 O O . ASP A 1 741 ? 31.247 -47.865 -20.787 1.00 86.81 741 ASP A O 1
ATOM 5930 N N . LEU A 1 742 ? 31.758 -46.058 -19.561 1.00 85.50 742 LEU A N 1
ATOM 5931 C CA . LEU A 1 742 ? 33.128 -46.464 -19.263 1.00 85.50 742 LEU A CA 1
ATOM 5932 C C . LEU A 1 742 ? 33.171 -47.755 -18.418 1.00 85.50 742 LEU A C 1
ATOM 5934 O O . LEU A 1 742 ? 32.421 -47.893 -17.447 1.00 85.50 742 LEU A O 1
ATOM 5938 N N . PRO A 1 743 ? 34.116 -48.685 -18.673 1.00 79.75 743 PRO A N 1
ATOM 5939 C CA . PRO A 1 743 ? 34.185 -49.964 -17.956 1.00 79.75 743 PRO A CA 1
ATOM 5940 C C . PRO A 1 743 ? 34.287 -49.874 -16.424 1.00 79.75 743 PRO A C 1
ATOM 5942 O O . PRO A 1 743 ? 33.897 -50.826 -15.748 1.00 79.75 743 PRO A O 1
ATOM 5945 N N . ASN A 1 744 ? 34.792 -48.757 -15.888 1.00 80.88 744 ASN A N 1
ATOM 5946 C CA . ASN A 1 744 ? 34.946 -48.474 -14.456 1.00 80.88 744 ASN A CA 1
ATOM 5947 C C . ASN A 1 744 ? 33.759 -47.704 -13.827 1.00 80.88 744 ASN A C 1
ATOM 5949 O O . ASN A 1 744 ? 33.782 -47.434 -12.626 1.00 80.88 744 ASN A O 1
ATOM 59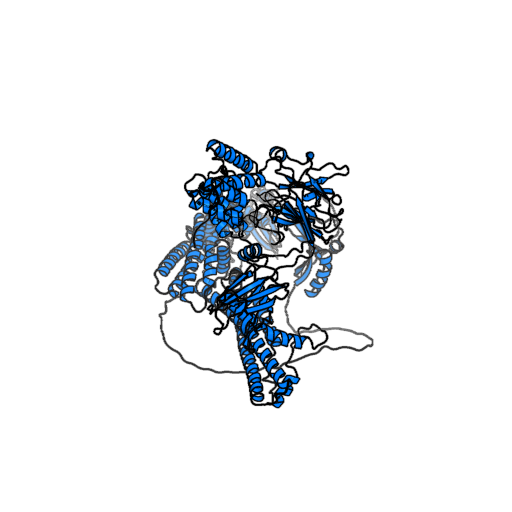53 N N . MET A 1 745 ? 32.704 -47.404 -14.595 1.00 88.12 745 MET A N 1
ATOM 5954 C CA . MET A 1 745 ? 31.480 -46.744 -14.110 1.00 88.12 745 MET A CA 1
ATOM 5955 C C . MET A 1 745 ? 30.278 -47.675 -13.913 1.00 88.12 745 MET A C 1
ATOM 5957 O O . MET A 1 745 ? 29.234 -47.233 -13.437 1.00 88.12 745 MET A O 1
ATOM 5961 N N . LYS A 1 746 ? 30.436 -48.982 -14.155 1.00 85.62 746 LYS A N 1
ATOM 5962 C CA . LYS A 1 746 ? 29.394 -50.000 -13.912 1.00 85.62 746 LYS A CA 1
ATOM 5963 C C . LYS A 1 746 ? 28.836 -49.972 -12.486 1.00 85.62 746 LYS A C 1
ATOM 5965 O O . LYS A 1 746 ? 27.637 -50.156 -12.293 1.00 85.62 746 LYS A O 1
ATOM 5970 N N . ASP A 1 747 ? 29.683 -49.692 -11.494 1.00 85.62 747 ASP A N 1
ATOM 5971 C CA . ASP A 1 747 ? 29.232 -49.535 -10.108 1.00 85.62 747 ASP A CA 1
ATOM 5972 C C . ASP A 1 747 ? 28.290 -48.334 -9.966 1.00 85.62 747 ASP A C 1
ATOM 5974 O O . ASP A 1 747 ? 27.232 -48.477 -9.364 1.00 85.62 747 ASP A O 1
ATOM 5978 N N . ALA A 1 748 ? 28.615 -47.195 -10.589 1.00 87.88 748 ALA A N 1
ATOM 5979 C CA . ALA A 1 748 ? 27.789 -45.987 -10.563 1.00 87.88 748 ALA A CA 1
ATOM 5980 C C . ALA A 1 748 ? 26.450 -46.197 -11.291 1.00 87.88 748 ALA A C 1
ATOM 5982 O O . ALA A 1 748 ? 25.398 -45.900 -10.732 1.00 87.88 748 ALA A O 1
ATOM 5983 N N . GLN A 1 749 ? 26.456 -46.837 -12.469 1.00 86.69 749 GLN A N 1
ATOM 5984 C CA . GLN A 1 749 ? 25.219 -47.276 -13.135 1.00 86.69 749 GLN A CA 1
ATOM 5985 C C . GLN A 1 749 ? 24.355 -48.142 -12.199 1.00 86.69 749 GLN A C 1
ATOM 5987 O O . GLN A 1 749 ? 23.143 -47.958 -12.100 1.00 86.69 749 GLN A O 1
ATOM 5992 N N . SER A 1 750 ? 24.981 -49.061 -11.452 1.00 88.69 750 SER A N 1
ATOM 5993 C CA . SER A 1 750 ? 24.278 -49.910 -10.485 1.00 88.69 750 SER A CA 1
ATOM 5994 C C . SER A 1 750 ? 23.801 -49.170 -9.227 1.00 88.69 750 SER A C 1
ATOM 5996 O O . SER A 1 750 ? 22.900 -49.667 -8.554 1.00 88.69 750 SER A O 1
ATOM 5998 N N . TRP A 1 751 ? 24.400 -48.029 -8.872 1.00 92.81 751 TRP A N 1
ATOM 5999 C CA . TRP A 1 751 ? 23.960 -47.168 -7.770 1.00 92.81 751 TRP A CA 1
ATOM 6000 C C . TRP A 1 751 ? 22.730 -46.358 -8.184 1.00 92.81 751 TRP A C 1
ATOM 6002 O O . TRP A 1 751 ? 21.745 -46.366 -7.453 1.00 92.81 751 TRP A O 1
ATOM 6012 N N . PHE A 1 752 ? 22.718 -45.787 -9.392 1.00 92.62 752 PHE A N 1
ATOM 6013 C CA . PHE A 1 752 ? 21.560 -45.071 -9.940 1.00 92.62 752 PHE A CA 1
ATOM 6014 C C . PHE A 1 752 ? 20.335 -45.971 -10.162 1.00 92.62 752 PHE A C 1
ATOM 6016 O O . PHE A 1 752 ? 19.228 -45.634 -9.750 1.00 92.62 752 PHE A O 1
ATOM 6023 N N . ILE A 1 753 ? 20.523 -47.177 -10.713 1.00 90.50 753 ILE A N 1
ATOM 6024 C CA . ILE A 1 753 ? 19.424 -48.156 -10.835 1.00 90.50 753 ILE A CA 1
ATOM 6025 C C . ILE A 1 753 ? 18.876 -48.539 -9.445 1.00 90.50 753 ILE A C 1
ATOM 6027 O O . ILE A 1 753 ? 17.673 -48.743 -9.282 1.00 90.50 753 ILE A O 1
ATOM 6031 N N . ARG A 1 754 ? 19.741 -48.598 -8.421 1.00 90.75 754 ARG A N 1
ATOM 6032 C CA . ARG A 1 754 ? 19.322 -48.843 -7.033 1.00 90.75 754 ARG A CA 1
ATOM 6033 C C . ARG A 1 754 ? 18.659 -47.633 -6.376 1.00 90.75 754 ARG A C 1
ATOM 6035 O O . ARG A 1 754 ? 17.769 -47.856 -5.565 1.00 90.75 754 ARG A O 1
ATOM 6042 N N . SER A 1 755 ? 19.023 -46.394 -6.711 1.00 92.62 755 SER A N 1
ATOM 6043 C CA . SER A 1 755 ? 18.363 -45.211 -6.144 1.00 92.62 755 SER A CA 1
ATOM 6044 C C . SER A 1 755 ? 16.928 -45.064 -6.645 1.00 92.62 755 SER A C 1
ATOM 6046 O O . SER A 1 755 ? 16.036 -44.868 -5.827 1.00 92.62 755 SER A O 1
ATOM 6048 N N . GLY A 1 756 ? 16.681 -45.265 -7.945 1.00 88.38 756 GLY A N 1
ATOM 6049 C CA . GLY A 1 756 ? 15.318 -45.299 -8.491 1.00 88.38 756 GLY A CA 1
ATOM 6050 C C . GLY A 1 756 ? 14.461 -46.394 -7.845 1.00 88.38 756 GLY A C 1
ATOM 6051 O O . GLY A 1 756 ? 13.359 -46.121 -7.378 1.00 88.38 756 GLY A O 1
ATOM 6052 N N . GLY A 1 757 ? 15.008 -47.610 -7.711 1.00 89.12 757 GLY A N 1
ATOM 6053 C CA . GLY A 1 757 ? 14.329 -48.710 -7.016 1.00 89.12 757 GLY A CA 1
ATOM 6054 C C . GLY A 1 757 ? 14.043 -48.426 -5.535 1.00 89.12 757 GLY A C 1
ATOM 6055 O O . GLY A 1 757 ? 12.976 -48.781 -5.045 1.00 89.12 757 GLY A O 1
ATOM 6056 N N . LEU A 1 758 ? 14.952 -47.749 -4.824 1.00 90.44 758 LEU A N 1
ATOM 6057 C CA . LEU A 1 758 ? 14.747 -47.342 -3.427 1.00 90.44 758 LEU A CA 1
ATOM 6058 C C . LEU A 1 758 ? 13.699 -46.236 -3.266 1.00 90.44 758 LEU A C 1
ATOM 6060 O O . LEU A 1 758 ? 13.015 -46.226 -2.246 1.00 90.44 758 LEU A O 1
ATOM 6064 N N . LEU A 1 759 ? 13.553 -45.338 -4.245 1.00 89.31 759 LEU A N 1
ATOM 6065 C CA . LEU A 1 759 ? 12.501 -44.317 -4.246 1.00 89.31 759 LEU A CA 1
ATOM 6066 C C . LEU A 1 759 ? 11.125 -44.957 -4.495 1.00 89.31 759 LEU A C 1
ATOM 6068 O O . LEU A 1 759 ? 10.194 -44.746 -3.723 1.00 89.31 759 LEU A O 1
ATOM 6072 N N . GLU A 1 760 ? 11.031 -45.844 -5.486 1.00 87.44 760 GLU A N 1
ATOM 6073 C CA . GLU A 1 760 ? 9.856 -46.695 -5.716 1.00 87.44 760 GLU A CA 1
ATOM 6074 C C . GLU A 1 760 ? 9.481 -47.536 -4.476 1.00 87.44 760 GLU A C 1
ATOM 6076 O O . GLU A 1 760 ? 8.307 -47.683 -4.135 1.00 87.44 760 GLU A O 1
ATOM 6081 N N . ASP A 1 761 ? 10.468 -48.110 -3.785 1.00 86.31 761 ASP A N 1
ATOM 6082 C CA . ASP A 1 761 ? 10.251 -48.877 -2.555 1.00 86.31 761 ASP A CA 1
ATOM 6083 C C . ASP A 1 761 ? 10.016 -47.983 -1.323 1.00 86.31 761 ASP A C 1
ATOM 6085 O O . ASP A 1 761 ? 9.577 -48.492 -0.288 1.00 86.31 761 ASP A O 1
ATOM 6089 N N . ALA A 1 762 ? 10.259 -46.670 -1.407 1.00 85.75 762 ALA A N 1
ATOM 6090 C CA . ALA A 1 762 ? 9.784 -45.698 -0.427 1.00 85.75 762 ALA A CA 1
ATOM 6091 C C . ALA A 1 762 ? 8.281 -45.454 -0.624 1.00 85.75 762 ALA A C 1
ATOM 6093 O O . ALA A 1 762 ? 7.520 -45.692 0.310 1.00 85.75 762 ALA A O 1
ATOM 6094 N N . GLU A 1 763 ? 7.832 -45.111 -1.839 1.00 81.88 763 GLU A N 1
ATOM 6095 C CA . GLU A 1 763 ? 6.406 -44.898 -2.167 1.00 81.88 763 GLU A CA 1
ATOM 6096 C C . GLU A 1 763 ? 5.505 -46.069 -1.726 1.00 81.88 763 GLU A C 1
ATOM 6098 O O . GLU A 1 763 ? 4.374 -45.872 -1.281 1.00 81.88 763 GLU A O 1
ATOM 6103 N N . LYS A 1 764 ? 6.020 -47.303 -1.806 1.00 82.62 764 LYS A N 1
ATOM 6104 C CA . LYS A 1 764 ? 5.305 -48.539 -1.436 1.00 82.62 764 LYS A CA 1
ATOM 6105 C C . LYS A 1 764 ? 5.344 -48.874 0.064 1.00 82.62 764 LYS A C 1
ATOM 6107 O O . LYS A 1 764 ? 4.690 -49.838 0.471 1.00 82.62 764 LYS A O 1
ATOM 6112 N N . SER A 1 765 ? 6.113 -48.157 0.891 1.00 82.31 765 SER A N 1
ATOM 6113 C CA . SER A 1 765 ? 6.263 -48.481 2.319 1.00 82.31 765 SER A CA 1
ATOM 6114 C C . SER A 1 765 ? 5.175 -47.848 3.190 1.00 82.31 765 SER A C 1
ATOM 6116 O O . SER A 1 765 ? 4.800 -46.698 2.998 1.00 82.31 765 SER A O 1
ATOM 6118 N N . GLY A 1 766 ? 4.687 -48.588 4.191 1.00 72.06 766 GLY A N 1
ATOM 6119 C CA . GLY A 1 766 ? 3.543 -48.192 5.030 1.00 72.06 766 GLY A CA 1
ATOM 6120 C C . GLY A 1 766 ? 3.869 -47.375 6.288 1.00 72.06 766 GLY A C 1
ATOM 6121 O O . GLY A 1 766 ? 3.030 -47.304 7.181 1.00 72.06 766 GLY A O 1
ATOM 6122 N N . SER A 1 767 ? 5.079 -46.821 6.408 1.00 81.88 767 SER A N 1
ATOM 6123 C CA . SER A 1 767 ? 5.538 -46.061 7.582 1.00 81.88 767 SER A CA 1
ATOM 6124 C C . SER A 1 767 ? 6.369 -44.849 7.143 1.00 81.88 767 SER A C 1
ATOM 6126 O O . SER A 1 767 ? 7.395 -45.066 6.492 1.00 81.88 767 SER A O 1
ATOM 6128 N N . PRO A 1 768 ? 6.009 -43.601 7.513 1.00 79.44 768 PRO A N 1
ATOM 6129 C CA . PRO A 1 768 ? 6.732 -42.399 7.080 1.00 79.44 768 PRO A CA 1
ATOM 6130 C C . PRO A 1 768 ? 8.228 -42.398 7.426 1.00 79.44 768 PRO A C 1
ATOM 6132 O O . PRO A 1 768 ? 9.045 -41.916 6.648 1.00 79.44 768 PRO A O 1
ATOM 6135 N N . GLN A 1 769 ? 8.618 -43.016 8.546 1.00 81.00 769 GLN A N 1
ATOM 6136 C CA . GLN A 1 769 ? 10.032 -43.156 8.917 1.00 81.00 769 GLN A CA 1
ATOM 6137 C C . GLN A 1 769 ? 10.796 -44.105 7.982 1.00 81.00 769 GLN A C 1
ATOM 6139 O O . GLN A 1 769 ? 11.956 -43.856 7.667 1.00 81.00 769 GLN A O 1
ATOM 6144 N N . GLU A 1 770 ? 10.163 -45.175 7.490 1.00 83.81 770 GLU A N 1
ATOM 6145 C CA . GLU A 1 770 ? 10.793 -46.025 6.472 1.00 83.81 770 GLU A CA 1
ATOM 6146 C C . GLU A 1 770 ? 10.860 -45.335 5.110 1.00 83.81 770 GLU A C 1
ATOM 6148 O O . GLU A 1 770 ? 11.834 -45.531 4.385 1.00 83.81 770 GLU A O 1
ATOM 6153 N N . GLN A 1 771 ? 9.843 -44.538 4.768 1.00 86.19 771 GLN A N 1
ATOM 6154 C CA . GLN A 1 771 ? 9.818 -43.741 3.542 1.00 86.19 771 GLN A CA 1
ATOM 6155 C C . GLN A 1 771 ? 10.998 -42.758 3.529 1.00 86.19 771 GLN A C 1
ATOM 6157 O O . GLN A 1 771 ? 11.799 -42.794 2.597 1.00 86.19 771 GLN A O 1
ATOM 6162 N N . LEU A 1 772 ? 11.180 -41.984 4.609 1.00 87.50 772 LEU A N 1
ATOM 6163 C CA . LEU A 1 772 ? 12.296 -41.045 4.756 1.00 87.50 772 LEU A CA 1
ATOM 6164 C C . LEU A 1 772 ? 13.667 -41.724 4.670 1.00 87.50 772 LEU A C 1
ATOM 6166 O O . LEU A 1 772 ? 14.508 -41.269 3.902 1.00 87.50 772 LEU A O 1
ATOM 6170 N N . VAL A 1 773 ? 13.902 -42.827 5.390 1.00 88.88 773 VAL A N 1
ATOM 6171 C CA . VAL A 1 773 ? 15.209 -43.519 5.367 1.00 88.88 773 VAL A CA 1
ATOM 6172 C C . VAL A 1 773 ? 15.517 -44.110 3.982 1.00 88.88 773 VAL A C 1
ATOM 6174 O O . VAL A 1 773 ? 16.662 -44.063 3.527 1.00 88.88 773 VAL A O 1
ATOM 6177 N N . ARG A 1 774 ? 14.510 -44.639 3.269 1.00 89.38 774 ARG A N 1
ATOM 6178 C CA . ARG A 1 774 ? 14.681 -45.142 1.892 1.00 89.38 774 ARG A CA 1
ATOM 6179 C C . ARG A 1 774 ? 14.918 -44.003 0.897 1.00 89.38 774 ARG A C 1
ATOM 6181 O O . ARG A 1 774 ? 15.819 -44.117 0.069 1.00 89.38 774 ARG A O 1
ATOM 6188 N N . GLY A 1 775 ? 14.186 -42.895 1.018 1.00 89.62 775 GLY A N 1
ATOM 6189 C CA . GLY A 1 775 ? 14.375 -41.696 0.200 1.00 89.62 775 GLY A CA 1
ATOM 6190 C C . GLY A 1 775 ? 15.726 -41.011 0.437 1.00 89.62 775 GLY A C 1
ATOM 6191 O O . GLY A 1 775 ? 16.386 -40.622 -0.523 1.00 89.62 775 GLY A O 1
ATOM 6192 N N . GLN A 1 776 ? 16.214 -40.965 1.682 1.00 92.69 776 GLN A N 1
ATOM 6193 C CA . GLN A 1 776 ? 17.553 -40.473 2.024 1.00 92.69 776 GLN A CA 1
ATOM 6194 C C . GLN A 1 776 ? 18.636 -41.324 1.342 1.00 92.69 776 GLN A C 1
ATOM 6196 O O . GLN A 1 776 ? 19.563 -40.785 0.737 1.00 92.69 776 GLN A O 1
ATOM 6201 N N . ALA A 1 777 ? 18.495 -42.655 1.381 1.00 91.69 777 ALA A N 1
ATOM 6202 C CA . ALA A 1 777 ? 19.400 -43.578 0.698 1.00 91.69 777 ALA A CA 1
ATOM 6203 C C . ALA A 1 777 ? 19.315 -43.473 -0.839 1.00 91.69 777 ALA A C 1
ATOM 6205 O O . ALA A 1 777 ? 20.337 -43.588 -1.517 1.00 91.69 777 ALA A O 1
ATOM 6206 N N . ALA A 1 778 ? 18.127 -43.214 -1.397 1.00 92.75 778 ALA A N 1
ATOM 6207 C CA . ALA A 1 778 ? 17.942 -42.954 -2.823 1.00 92.75 778 ALA A CA 1
ATOM 6208 C C . ALA A 1 778 ? 18.635 -41.650 -3.259 1.00 92.75 778 ALA A C 1
ATOM 6210 O O . ALA A 1 778 ? 19.431 -41.663 -4.199 1.00 92.75 778 ALA A O 1
ATOM 6211 N N . VAL A 1 779 ? 18.402 -40.540 -2.550 1.00 93.69 779 VAL A N 1
ATOM 6212 C CA . VAL A 1 779 ? 19.082 -39.254 -2.787 1.00 93.69 779 VAL A CA 1
ATOM 6213 C C . VAL A 1 779 ? 20.601 -39.408 -2.662 1.00 93.69 779 VAL A C 1
ATOM 6215 O O . VAL A 1 779 ? 21.326 -38.945 -3.540 1.00 93.69 779 VAL A O 1
ATOM 6218 N N . GLY A 1 780 ? 21.084 -40.116 -1.634 1.00 92.19 780 GLY A N 1
ATOM 6219 C CA . GLY A 1 780 ? 22.509 -40.398 -1.437 1.00 92.19 780 GLY A CA 1
ATOM 6220 C C . GLY A 1 780 ? 23.140 -41.149 -2.613 1.00 92.19 780 GLY A C 1
ATOM 6221 O O . GLY A 1 780 ? 24.095 -40.659 -3.205 1.00 92.19 780 GLY A O 1
ATOM 6222 N N . LEU A 1 781 ? 22.570 -42.288 -3.024 1.00 93.12 781 LEU A N 1
ATOM 6223 C CA . LEU A 1 781 ? 23.093 -43.082 -4.148 1.00 93.12 781 LEU A CA 1
ATOM 6224 C C . LEU A 1 781 ? 22.967 -42.372 -5.509 1.00 93.12 781 LEU A C 1
ATOM 6226 O O . LEU A 1 781 ? 23.795 -42.590 -6.399 1.00 93.12 781 LEU A O 1
ATOM 6230 N N . ALA A 1 782 ? 21.957 -41.512 -5.688 1.00 92.69 782 ALA A N 1
ATOM 6231 C CA . ALA A 1 782 ? 21.871 -40.633 -6.852 1.00 92.69 782 ALA A CA 1
ATOM 6232 C C . ALA A 1 782 ? 23.003 -39.592 -6.836 1.00 92.69 782 ALA A C 1
ATOM 6234 O O . ALA A 1 782 ? 23.739 -39.479 -7.815 1.00 92.69 782 ALA A O 1
ATOM 6235 N N . TRP A 1 783 ? 23.216 -38.899 -5.714 1.00 94.69 783 TRP A N 1
ATOM 6236 C CA . TRP A 1 783 ? 24.298 -37.924 -5.579 1.00 94.69 783 TRP A CA 1
ATOM 6237 C C . TRP A 1 783 ? 25.691 -38.562 -5.715 1.00 94.69 783 TRP A C 1
ATOM 6239 O O . TRP A 1 783 ? 26.519 -38.025 -6.444 1.00 94.69 783 TRP A O 1
ATOM 6249 N N . GLU A 1 784 ? 25.942 -39.737 -5.129 1.00 92.62 784 GLU A N 1
ATOM 6250 C CA . GLU A 1 784 ? 27.198 -40.485 -5.313 1.00 92.62 784 GLU A CA 1
ATOM 6251 C C . GLU A 1 784 ? 27.437 -40.850 -6.787 1.00 92.62 784 GLU A C 1
ATOM 6253 O O . GLU A 1 784 ? 28.565 -40.764 -7.280 1.00 92.62 784 GLU A O 1
ATOM 6258 N N . THR A 1 785 ? 26.376 -41.219 -7.518 1.00 92.56 785 THR A N 1
ATOM 6259 C CA . THR A 1 785 ? 26.459 -41.476 -8.964 1.00 92.56 785 THR A CA 1
ATOM 6260 C C . THR A 1 785 ? 26.809 -40.204 -9.730 1.00 92.56 785 THR A C 1
ATOM 6262 O O . THR A 1 785 ? 27.755 -40.212 -10.523 1.00 92.56 785 THR A O 1
ATOM 6265 N N . PHE A 1 786 ? 26.088 -39.109 -9.465 1.00 92.75 786 PHE A N 1
ATOM 6266 C CA . PHE A 1 786 ? 26.341 -37.809 -10.079 1.00 92.75 786 PHE A CA 1
ATOM 6267 C C . PHE A 1 786 ? 27.773 -37.339 -9.817 1.00 92.75 786 PHE A C 1
ATOM 6269 O O . PHE A 1 786 ? 28.521 -37.118 -10.764 1.00 92.75 786 PHE A O 1
ATOM 6276 N N . HIS A 1 787 ? 28.184 -37.264 -8.550 1.00 90.38 787 HIS A N 1
ATOM 6277 C CA . HIS A 1 787 ? 29.502 -36.799 -8.129 1.00 90.38 787 HIS A CA 1
ATOM 6278 C C . HIS A 1 787 ? 30.626 -37.651 -8.741 1.00 90.38 787 HIS A C 1
ATOM 6280 O O . HIS A 1 787 ? 31.592 -37.112 -9.283 1.00 90.38 787 HIS A O 1
ATOM 6286 N N . LYS A 1 788 ? 30.488 -38.986 -8.756 1.00 89.50 788 LYS A N 1
ATOM 6287 C CA . LYS A 1 788 ? 31.480 -39.877 -9.383 1.00 89.50 788 LYS A CA 1
ATOM 6288 C C . LYS A 1 788 ? 31.575 -39.667 -10.900 1.00 89.50 788 LYS A C 1
ATOM 6290 O O . LYS A 1 788 ? 32.688 -39.686 -11.428 1.00 89.50 788 LYS A O 1
ATOM 6295 N N . GLY A 1 789 ? 30.459 -39.419 -11.589 1.00 89.12 789 GLY A N 1
ATOM 6296 C CA . GLY A 1 789 ? 30.442 -39.062 -13.012 1.00 89.12 789 GLY A CA 1
ATOM 6297 C C . GLY A 1 789 ? 31.050 -37.681 -13.287 1.00 89.12 789 GLY A C 1
ATOM 6298 O O . GLY A 1 789 ? 32.026 -37.572 -14.033 1.00 89.12 789 GLY A O 1
ATOM 6299 N N . ALA A 1 790 ? 30.526 -36.645 -12.627 1.00 87.75 790 ALA A N 1
ATOM 6300 C CA . ALA A 1 790 ? 30.992 -35.262 -12.712 1.00 87.75 790 ALA A CA 1
ATOM 6301 C C . ALA A 1 790 ? 32.502 -35.161 -12.448 1.00 87.75 790 ALA A C 1
ATOM 6303 O O . ALA A 1 790 ? 33.217 -34.589 -13.262 1.00 87.75 790 ALA A O 1
ATOM 6304 N N . SER A 1 791 ? 33.035 -35.868 -11.442 1.00 88.06 791 SER A N 1
ATOM 6305 C CA . SER A 1 791 ? 34.476 -35.878 -11.136 1.00 88.06 791 SER A CA 1
ATOM 6306 C C . SER A 1 791 ? 35.390 -36.265 -12.314 1.00 88.06 791 SER A C 1
ATOM 6308 O O . SER A 1 791 ? 36.561 -35.875 -12.328 1.00 88.06 791 SER A O 1
ATOM 6310 N N . LYS A 1 792 ? 34.891 -37.012 -13.316 1.00 87.06 792 LYS A N 1
ATOM 6311 C CA . LYS A 1 792 ? 35.631 -37.297 -14.558 1.00 87.06 792 LYS A CA 1
ATOM 6312 C C . LYS A 1 792 ? 35.565 -36.128 -15.543 1.00 87.06 792 LYS A C 1
ATOM 6314 O O . LYS A 1 792 ? 36.617 -35.748 -16.053 1.00 87.06 792 LYS A O 1
ATOM 6319 N N . ARG A 1 793 ? 34.382 -35.540 -15.762 1.00 89.38 793 ARG A N 1
ATOM 6320 C CA . ARG A 1 793 ? 34.195 -34.312 -16.562 1.00 89.38 793 ARG A CA 1
ATOM 6321 C C . ARG A 1 793 ? 35.034 -33.171 -15.984 1.00 89.38 793 ARG A C 1
ATOM 6323 O O . ARG A 1 793 ? 35.944 -32.685 -16.644 1.00 89.38 793 ARG A O 1
ATOM 6330 N N . ASP A 1 794 ? 34.825 -32.851 -14.712 1.00 87.62 794 ASP A N 1
ATOM 6331 C CA . ASP A 1 794 ? 35.448 -31.735 -13.990 1.00 87.62 794 ASP A CA 1
ATOM 6332 C C . ASP A 1 794 ? 36.974 -31.903 -13.862 1.00 87.62 794 ASP A C 1
ATOM 6334 O O . ASP A 1 794 ? 37.713 -30.950 -13.608 1.00 87.62 794 ASP A O 1
ATOM 6338 N N . ARG A 1 795 ? 37.490 -33.132 -14.005 1.00 87.06 795 ARG A N 1
ATOM 6339 C CA . ARG A 1 795 ? 38.929 -33.394 -14.141 1.00 87.06 795 ARG A CA 1
ATOM 6340 C C . ARG A 1 795 ? 39.441 -33.057 -15.534 1.00 87.06 795 ARG A C 1
ATOM 6342 O O . ARG A 1 795 ? 40.471 -32.399 -15.618 1.00 87.06 795 ARG A O 1
ATOM 6349 N N . VAL A 1 796 ? 38.760 -33.498 -16.591 1.00 88.69 796 VAL A N 1
ATOM 6350 C CA . VAL A 1 796 ? 39.139 -33.154 -17.970 1.00 88.69 796 VAL A CA 1
ATOM 6351 C C . VAL A 1 796 ? 39.053 -31.641 -18.166 1.00 88.69 796 VAL A C 1
ATOM 6353 O O . VAL A 1 796 ? 40.027 -31.050 -18.613 1.00 88.69 796 VAL A O 1
ATOM 6356 N N . GLU A 1 797 ? 37.978 -30.992 -17.710 1.00 86.31 797 GLU A N 1
ATOM 6357 C CA . GLU A 1 797 ? 37.826 -29.529 -17.736 1.00 86.31 797 GLU A CA 1
ATOM 6358 C C . GLU A 1 797 ? 38.988 -28.808 -17.032 1.00 86.31 797 GLU A C 1
ATOM 6360 O O . GLU A 1 797 ? 39.633 -27.955 -17.640 1.00 86.31 797 GLU A O 1
ATOM 6365 N N . ARG A 1 798 ? 39.360 -29.201 -15.804 1.00 86.94 798 ARG A N 1
ATOM 6366 C CA . ARG A 1 798 ? 40.552 -28.642 -15.131 1.00 86.94 798 ARG A CA 1
ATOM 6367 C C . ARG A 1 798 ? 41.859 -28.931 -15.870 1.00 86.94 798 ARG A C 1
ATOM 6369 O O . ARG A 1 798 ? 42.753 -28.090 -15.854 1.00 86.94 798 ARG A O 1
ATOM 6376 N N . GLU A 1 799 ? 41.987 -30.090 -16.509 1.00 85.88 799 GLU A N 1
ATOM 6377 C CA . GLU A 1 799 ? 43.157 -30.428 -17.324 1.00 85.88 799 GLU A CA 1
ATOM 6378 C C . GLU A 1 799 ? 43.203 -29.615 -18.643 1.00 85.88 799 GLU A C 1
ATOM 6380 O O . GLU A 1 799 ? 44.306 -29.316 -19.098 1.00 85.88 799 GLU A O 1
ATOM 6385 N N . THR A 1 800 ? 42.075 -29.116 -19.188 1.00 84.25 800 THR A N 1
ATOM 6386 C CA . THR A 1 800 ? 42.092 -28.149 -20.318 1.00 84.25 800 THR A CA 1
ATOM 6387 C C . THR A 1 800 ? 42.798 -26.837 -19.963 1.00 84.25 800 THR A C 1
ATOM 6389 O O . THR A 1 800 ? 43.422 -26.228 -20.832 1.00 84.25 800 THR A O 1
ATOM 6392 N N . HIS A 1 801 ? 42.737 -26.411 -18.696 1.00 83.69 801 HIS A N 1
ATOM 6393 C CA . HIS A 1 801 ? 43.334 -25.161 -18.215 1.00 83.69 801 HIS A CA 1
ATOM 6394 C C . HIS A 1 801 ? 44.829 -25.272 -17.867 1.00 83.69 801 HIS A C 1
ATOM 6396 O O . HIS A 1 801 ? 45.460 -24.256 -17.582 1.00 83.69 801 HIS A O 1
ATOM 6402 N N . MET A 1 802 ? 45.409 -26.476 -17.897 1.00 82.00 802 MET A N 1
ATOM 6403 C CA . MET A 1 802 ? 46.853 -26.690 -17.729 1.00 82.00 802 MET A CA 1
ATOM 6404 C C . MET A 1 802 ? 47.575 -26.521 -19.068 1.00 82.00 802 MET A C 1
ATOM 6406 O O . MET A 1 802 ? 47.025 -26.883 -20.109 1.00 82.00 802 MET A O 1
ATOM 6410 N N . THR A 1 803 ? 48.831 -26.068 -19.065 1.00 78.00 803 THR A N 1
ATOM 6411 C CA . THR A 1 803 ? 49.712 -26.268 -20.229 1.00 78.00 803 THR A CA 1
ATOM 6412 C C . THR A 1 803 ? 50.117 -27.736 -20.342 1.00 78.00 803 THR A C 1
ATOM 6414 O O . THR A 1 803 ? 50.219 -28.444 -19.339 1.00 78.00 803 THR A O 1
ATOM 6417 N N . ASP A 1 804 ? 50.446 -28.197 -21.547 1.00 69.44 804 ASP A N 1
ATOM 6418 C CA . ASP A 1 804 ? 50.883 -29.582 -21.770 1.00 69.44 804 ASP A CA 1
ATOM 6419 C C . ASP A 1 804 ? 52.134 -29.925 -20.938 1.00 69.44 804 ASP A C 1
ATOM 6421 O O . ASP A 1 804 ? 52.295 -31.048 -20.468 1.00 69.44 804 ASP A O 1
ATOM 6425 N N . SER A 1 805 ? 53.006 -28.940 -20.690 1.00 63.41 805 SER A N 1
ATOM 6426 C CA . SER A 1 805 ? 54.166 -29.061 -19.798 1.00 63.41 805 SER A CA 1
ATOM 6427 C C . SER A 1 805 ? 53.801 -29.302 -18.330 1.00 63.41 805 SER A C 1
ATOM 6429 O O . SER A 1 805 ? 54.500 -30.055 -17.651 1.00 63.41 805 SER A O 1
ATOM 6431 N N . GLU A 1 806 ? 52.731 -28.683 -17.833 1.00 73.06 806 GLU A N 1
ATOM 6432 C CA . GLU A 1 806 ? 52.223 -28.910 -16.475 1.00 73.06 806 GLU A CA 1
ATOM 6433 C C . GLU A 1 806 ? 51.465 -30.235 -16.404 1.00 73.06 806 GLU A C 1
ATOM 6435 O O . GLU A 1 806 ? 51.662 -31.006 -15.465 1.00 73.06 806 GLU A O 1
ATOM 6440 N N . TRP A 1 807 ? 50.680 -30.555 -17.436 1.00 80.19 807 TRP A N 1
ATOM 6441 C CA . TRP A 1 807 ? 49.977 -31.829 -17.537 1.00 80.19 807 TRP A CA 1
ATOM 6442 C C . TRP A 1 807 ? 50.946 -33.018 -17.544 1.00 80.19 807 TRP A C 1
ATOM 6444 O O . TRP A 1 807 ? 50.810 -33.913 -16.713 1.00 80.19 807 TRP A O 1
ATOM 6454 N N . TRP A 1 808 ? 51.992 -32.993 -18.379 1.00 67.69 808 TRP A N 1
ATOM 6455 C CA . TRP A 1 808 ? 53.047 -34.016 -18.368 1.00 67.69 808 TRP A CA 1
ATOM 6456 C C . TRP A 1 808 ? 53.830 -34.054 -17.048 1.00 67.69 808 TRP A C 1
ATOM 6458 O O . TRP A 1 808 ? 54.279 -35.125 -16.645 1.00 67.69 808 TRP A O 1
ATOM 6468 N N . SER A 1 809 ? 53.970 -32.929 -16.335 1.00 65.19 809 SER A N 1
ATOM 6469 C CA . SER A 1 809 ? 54.563 -32.919 -14.987 1.00 65.19 809 SER A CA 1
ATOM 6470 C C . SER A 1 809 ? 53.654 -33.557 -13.926 1.00 65.19 809 SER A C 1
ATOM 6472 O O . SER A 1 809 ? 54.158 -34.028 -12.906 1.00 65.19 809 SER A O 1
ATOM 6474 N N . ASN A 1 810 ? 52.341 -33.588 -14.169 1.00 64.12 810 ASN A N 1
ATOM 6475 C CA . ASN A 1 810 ? 51.328 -34.240 -13.337 1.00 64.12 810 ASN A CA 1
ATOM 6476 C C . ASN A 1 810 ? 50.983 -35.665 -13.824 1.00 64.12 810 ASN A C 1
ATOM 6478 O O . ASN A 1 810 ? 50.219 -36.377 -13.170 1.00 64.12 810 ASN A O 1
ATOM 6482 N N . PHE A 1 811 ? 51.539 -36.109 -14.958 1.00 57.72 811 PHE A N 1
ATOM 6483 C CA . PHE A 1 811 ? 51.280 -37.418 -15.562 1.00 57.72 811 PHE A CA 1
ATOM 6484 C C . PHE A 1 811 ? 52.126 -38.523 -14.904 1.00 57.72 811 PHE A C 1
ATOM 6486 O O . PHE A 1 811 ? 53.070 -39.069 -15.474 1.00 57.72 811 PHE A O 1
ATOM 6493 N N . GLY A 1 812 ? 51.783 -38.844 -13.657 1.00 52.97 812 GLY A N 1
ATOM 6494 C CA . GLY A 1 812 ? 52.413 -39.894 -12.862 1.00 52.97 812 GLY A CA 1
ATOM 6495 C C . GLY A 1 812 ? 51.806 -39.985 -11.463 1.00 52.97 812 GLY A C 1
ATOM 6496 O O . GLY A 1 812 ? 50.896 -39.234 -11.117 1.00 52.97 812 GLY A O 1
ATOM 6497 N N . ALA A 1 813 ? 52.308 -40.903 -10.636 1.00 42.12 813 ALA A N 1
ATOM 6498 C CA . ALA A 1 813 ? 51.879 -41.005 -9.243 1.00 42.12 813 ALA A CA 1
ATOM 6499 C C . ALA A 1 813 ? 52.363 -39.781 -8.440 1.00 42.12 813 ALA A C 1
ATOM 6501 O O . ALA A 1 813 ? 53.556 -39.625 -8.166 1.00 42.12 813 ALA A O 1
ATOM 6502 N N . THR A 1 814 ? 51.435 -38.904 -8.051 1.00 35.75 814 THR A N 1
ATOM 6503 C CA . THR A 1 814 ? 51.719 -37.730 -7.214 1.00 35.75 814 THR A CA 1
ATOM 6504 C C . THR A 1 814 ? 52.230 -38.167 -5.840 1.00 35.75 814 THR A C 1
ATOM 6506 O O . THR A 1 814 ? 51.529 -38.858 -5.101 1.00 35.75 814 THR A O 1
ATOM 6509 N N . ARG A 1 815 ? 53.456 -37.762 -5.488 1.00 36.31 815 ARG A N 1
ATOM 6510 C CA . ARG A 1 815 ? 54.171 -38.188 -4.272 1.00 36.31 815 ARG A CA 1
ATOM 6511 C C . ARG A 1 815 ? 53.523 -37.699 -2.963 1.00 36.31 815 ARG A C 1
ATOM 6513 O O . ARG A 1 815 ? 54.008 -36.731 -2.383 1.00 36.31 815 ARG A O 1
ATOM 6520 N N . HIS A 1 816 ? 52.548 -38.426 -2.420 1.00 33.88 816 HIS A N 1
ATOM 6521 C CA . HIS A 1 816 ? 52.201 -38.342 -0.995 1.00 33.88 816 HIS A CA 1
ATOM 6522 C C . HIS A 1 816 ? 51.856 -39.719 -0.401 1.00 33.88 816 HIS A C 1
ATOM 6524 O O . HIS A 1 816 ? 51.072 -40.471 -0.963 1.00 33.88 816 HIS A O 1
ATOM 6530 N N . ASN A 1 817 ? 52.451 -40.013 0.762 1.00 31.55 817 ASN A N 1
ATOM 6531 C CA . ASN A 1 817 ? 52.183 -41.147 1.659 1.00 31.55 817 ASN A CA 1
ATOM 6532 C C . ASN A 1 817 ? 52.199 -42.580 1.083 1.00 31.55 817 ASN A C 1
ATOM 6534 O O . ASN A 1 817 ? 51.162 -43.226 1.003 1.00 31.55 817 ASN A O 1
ATOM 6538 N N . THR A 1 818 ? 53.403 -43.149 0.945 1.00 29.30 818 THR A N 1
ATOM 6539 C CA . THR A 1 818 ? 53.795 -44.349 1.727 1.00 29.30 818 THR A CA 1
ATOM 6540 C C . THR A 1 818 ? 55.322 -44.465 1.813 1.00 29.30 818 THR A C 1
ATOM 6542 O O . THR A 1 818 ? 56.035 -43.780 1.081 1.00 29.30 818 THR A O 1
ATOM 6545 N N . LYS A 1 819 ? 55.832 -45.301 2.728 1.00 34.50 819 LYS A N 1
ATOM 6546 C CA . LYS A 1 819 ? 57.243 -45.723 2.725 1.00 34.50 819 LYS A CA 1
ATOM 6547 C C . LYS A 1 819 ? 57.461 -46.811 1.675 1.00 34.50 819 LYS A C 1
ATOM 6549 O O . LYS A 1 819 ? 56.608 -47.681 1.552 1.00 34.50 819 LYS A O 1
ATOM 6554 N N . ASP A 1 820 ? 58.622 -46.758 1.030 1.00 35.84 820 ASP A N 1
ATOM 6555 C CA . ASP A 1 820 ? 59.355 -47.877 0.428 1.00 35.84 820 ASP A CA 1
ATOM 6556 C C . ASP A 1 820 ? 58.523 -48.947 -0.299 1.00 35.84 820 ASP A C 1
ATOM 6558 O O . ASP A 1 820 ? 58.410 -50.079 0.161 1.00 35.84 820 ASP A O 1
ATOM 6562 N N . ASP A 1 821 ? 58.034 -48.598 -1.491 1.00 36.00 821 ASP A N 1
ATOM 6563 C CA . ASP A 1 821 ? 58.122 -49.495 -2.649 1.00 36.00 821 ASP A CA 1
ATOM 6564 C C . ASP A 1 821 ? 58.107 -48.680 -3.962 1.00 36.00 821 ASP A C 1
ATOM 6566 O O . ASP A 1 821 ? 57.924 -47.460 -3.941 1.00 36.00 821 ASP A O 1
ATOM 6570 N N . TYR A 1 822 ? 58.352 -49.334 -5.103 1.00 36.38 822 TYR A N 1
ATOM 6571 C CA . TYR A 1 822 ? 58.455 -48.739 -6.457 1.00 36.38 822 TYR A CA 1
ATOM 6572 C C . TYR A 1 822 ? 59.652 -47.802 -6.739 1.00 36.38 822 TYR A C 1
ATOM 6574 O O . TYR A 1 822 ? 59.701 -47.176 -7.798 1.00 36.38 822 TYR A O 1
ATOM 6582 N N . GLY A 1 823 ? 60.660 -47.743 -5.862 1.00 32.50 823 GLY A N 1
ATOM 6583 C CA . GLY A 1 823 ? 61.874 -46.937 -6.084 1.00 32.50 823 GLY A CA 1
ATOM 6584 C C . GLY A 1 823 ? 62.729 -47.351 -7.297 1.00 32.50 823 GLY A C 1
ATOM 6585 O O . GLY A 1 823 ? 63.439 -46.510 -7.843 1.00 32.50 823 GLY A O 1
ATOM 6586 N N . ASP A 1 824 ? 62.623 -48.612 -7.734 1.00 35.06 824 ASP A N 1
ATOM 6587 C CA . ASP A 1 824 ? 63.464 -49.222 -8.779 1.00 35.06 824 ASP A CA 1
ATOM 6588 C C . ASP A 1 824 ? 62.784 -49.351 -10.160 1.00 35.06 824 ASP A C 1
ATOM 6590 O O . ASP A 1 824 ? 63.353 -49.939 -11.083 1.00 35.06 824 ASP A O 1
ATOM 6594 N N . PHE A 1 825 ? 61.569 -48.817 -10.347 1.00 35.81 825 PHE A N 1
ATOM 6595 C CA . PHE A 1 825 ? 60.921 -48.847 -11.662 1.00 35.81 825 PHE A CA 1
ATOM 6596 C C . PHE A 1 825 ? 61.484 -47.753 -12.579 1.00 35.81 825 PHE A C 1
ATOM 6598 O O . PHE A 1 825 ? 61.043 -46.605 -12.566 1.00 35.81 825 PHE A O 1
ATOM 6605 N N . ASP A 1 826 ? 62.436 -48.153 -13.424 1.00 47.41 826 ASP A N 1
ATOM 6606 C CA . ASP A 1 826 ? 62.994 -47.385 -14.546 1.00 47.41 826 ASP A CA 1
ATOM 6607 C C . ASP A 1 826 ? 61.962 -47.242 -15.689 1.00 47.41 826 ASP A C 1
ATOM 6609 O O . ASP A 1 826 ? 62.130 -47.740 -16.805 1.00 47.41 826 ASP A O 1
ATOM 6613 N N . VAL A 1 827 ? 60.815 -46.622 -15.388 1.00 45.38 827 VAL A N 1
ATOM 6614 C CA . VAL A 1 827 ? 59.700 -46.501 -16.334 1.00 45.38 827 VAL A CA 1
ATOM 6615 C C . VAL A 1 827 ? 60.137 -45.667 -17.533 1.00 45.38 827 VAL A C 1
ATOM 6617 O O . VAL A 1 827 ? 60.337 -44.464 -17.415 1.00 45.38 827 VAL A O 1
ATOM 6620 N N . PHE A 1 828 ? 60.212 -46.361 -18.670 1.00 49.22 828 PHE A N 1
ATOM 6621 C CA . PHE A 1 828 ? 60.371 -45.945 -20.073 1.00 49.22 828 PHE A CA 1
ATOM 6622 C C . PHE A 1 828 ? 61.519 -46.683 -20.783 1.00 49.22 828 PHE A C 1
ATOM 6624 O O . PHE A 1 828 ? 61.596 -46.626 -22.013 1.00 49.22 828 PHE A O 1
ATOM 6631 N N . SER A 1 829 ? 62.332 -47.487 -20.081 1.00 45.97 829 SER A N 1
ATOM 6632 C CA . SER A 1 829 ? 63.254 -48.422 -20.736 1.00 45.97 829 SER A CA 1
ATOM 6633 C C . SER A 1 829 ? 62.521 -49.655 -21.310 1.00 45.97 829 SER A C 1
ATOM 6635 O O . SER A 1 829 ? 62.387 -50.708 -20.695 1.00 45.97 829 SER A O 1
ATOM 6637 N N . SER A 1 830 ? 62.117 -49.516 -22.580 1.00 43.75 830 SER A N 1
ATOM 6638 C CA . SER A 1 830 ? 61.514 -50.510 -23.496 1.00 43.75 830 SER A CA 1
ATOM 6639 C C . SER A 1 830 ? 59.986 -50.754 -23.431 1.00 43.75 830 SER A C 1
ATOM 6641 O O . SER A 1 830 ? 59.385 -50.981 -22.389 1.00 43.75 830 SER A O 1
ATOM 6643 N N . ASN A 1 831 ? 59.372 -50.746 -24.626 1.00 49.69 831 ASN A N 1
ATOM 6644 C CA . ASN A 1 831 ? 58.047 -51.279 -24.995 1.00 49.69 831 ASN A CA 1
ATOM 6645 C C . ASN A 1 831 ? 56.737 -50.695 -24.407 1.00 49.69 831 ASN A C 1
ATOM 6647 O O . ASN A 1 831 ? 55.702 -51.341 -24.539 1.00 49.69 831 ASN A O 1
ATOM 6651 N N . ASN A 1 832 ? 56.706 -49.445 -23.925 1.00 53.88 832 ASN A N 1
ATOM 6652 C CA . ASN A 1 832 ? 55.452 -48.753 -23.533 1.00 53.88 832 ASN A CA 1
ATOM 6653 C C . ASN A 1 832 ? 55.014 -47.582 -24.450 1.00 53.88 832 ASN A C 1
ATOM 6655 O O . ASN A 1 832 ? 54.308 -46.669 -24.023 1.00 53.88 832 ASN A O 1
ATOM 6659 N N . ALA A 1 833 ? 55.375 -47.625 -25.739 1.00 58.09 833 ALA A N 1
ATOM 6660 C CA . ALA A 1 833 ? 54.971 -46.618 -26.734 1.00 58.09 833 ALA A CA 1
ATOM 6661 C C . ALA A 1 833 ? 53.444 -46.332 -26.826 1.00 58.09 833 ALA A C 1
ATOM 6663 O O . ALA A 1 833 ? 53.094 -45.160 -26.970 1.00 58.09 833 ALA A O 1
ATOM 6664 N N . PRO A 1 834 ? 52.521 -47.315 -26.690 1.00 63.09 834 PRO A N 1
ATOM 6665 C CA . PRO A 1 834 ? 51.080 -47.049 -26.792 1.00 63.09 834 PRO A CA 1
ATOM 6666 C C . PRO A 1 834 ? 50.524 -46.090 -25.729 1.00 63.09 834 PRO A C 1
ATOM 6668 O O . PRO A 1 834 ? 49.543 -45.401 -25.990 1.00 63.09 834 PRO A O 1
ATOM 6671 N N . ILE A 1 835 ? 51.144 -46.023 -24.544 1.00 68.31 835 ILE A N 1
ATOM 6672 C CA . ILE A 1 835 ? 50.696 -45.147 -23.448 1.00 68.31 835 ILE A CA 1
ATOM 6673 C C . ILE A 1 835 ? 51.023 -43.690 -23.779 1.00 68.31 835 ILE A C 1
ATOM 6675 O O . ILE A 1 835 ? 50.185 -42.810 -23.603 1.00 68.31 835 ILE A O 1
ATOM 6679 N N . VAL A 1 836 ? 52.229 -43.447 -24.306 1.00 67.81 836 VAL A N 1
ATOM 6680 C CA . VAL A 1 836 ? 52.654 -42.118 -24.771 1.00 67.81 836 VAL A CA 1
ATOM 6681 C C . VAL A 1 836 ? 51.757 -41.667 -25.922 1.00 67.81 836 VAL A C 1
ATOM 6683 O O . VAL A 1 836 ? 51.223 -40.567 -25.868 1.00 67.81 836 VAL A O 1
ATOM 6686 N N . GLN A 1 837 ? 51.477 -42.554 -26.881 1.00 72.94 837 GLN A N 1
ATOM 6687 C CA . GLN A 1 837 ? 50.575 -42.264 -27.997 1.00 72.94 837 GLN A CA 1
ATOM 6688 C C . GLN A 1 837 ? 49.137 -41.940 -27.541 1.00 72.94 837 GLN A C 1
ATOM 6690 O O . GLN A 1 837 ? 48.515 -41.031 -28.081 1.00 72.94 837 GLN A O 1
ATOM 6695 N N . GLN A 1 838 ? 48.593 -42.641 -26.536 1.00 77.88 838 GLN A N 1
ATOM 6696 C CA . GLN A 1 838 ? 47.273 -42.306 -25.978 1.00 77.88 838 GLN A CA 1
ATOM 6697 C C . GLN A 1 838 ? 47.272 -40.988 -25.187 1.00 77.88 838 GLN A C 1
ATOM 6699 O O . GLN A 1 838 ? 46.256 -40.298 -25.172 1.00 77.88 838 GLN A O 1
ATOM 6704 N N . ALA A 1 839 ? 48.388 -40.623 -24.552 1.00 79.31 839 ALA A N 1
ATOM 6705 C CA . ALA A 1 839 ? 48.547 -39.341 -23.869 1.00 79.31 839 ALA A CA 1
ATOM 6706 C C . ALA A 1 839 ? 48.698 -38.166 -24.855 1.00 79.31 839 ALA A C 1
ATOM 6708 O O . ALA A 1 839 ? 48.130 -37.103 -24.622 1.00 79.31 839 ALA A O 1
ATOM 6709 N N . GLU A 1 840 ? 49.387 -38.369 -25.980 1.00 79.94 840 GLU A N 1
ATOM 6710 C CA . GLU A 1 840 ? 49.464 -37.403 -27.085 1.00 79.94 840 GLU A CA 1
ATOM 6711 C C . GLU A 1 840 ? 48.075 -37.171 -27.710 1.00 79.94 840 GLU A C 1
ATOM 6713 O O . GLU A 1 840 ? 47.628 -36.029 -27.775 1.00 79.94 840 GLU A O 1
ATOM 6718 N N . LEU A 1 841 ? 47.329 -38.237 -28.034 1.00 84.38 841 LEU A N 1
ATOM 6719 C CA . LEU A 1 841 ? 45.940 -38.142 -28.523 1.00 84.38 841 LEU A CA 1
ATOM 6720 C C . LEU A 1 841 ? 44.986 -37.453 -27.526 1.00 84.38 841 LEU A C 1
ATOM 6722 O O . LEU A 1 841 ? 44.048 -36.770 -27.929 1.00 84.38 841 LEU A O 1
ATOM 6726 N N . TYR A 1 842 ? 45.207 -37.623 -26.220 1.00 88.06 842 TYR A N 1
ATOM 6727 C CA . TYR A 1 842 ? 44.415 -36.936 -25.197 1.00 88.06 842 TYR A CA 1
ATOM 6728 C C . TYR A 1 842 ? 44.699 -35.427 -25.160 1.00 88.06 842 TYR A C 1
ATOM 6730 O O . TYR A 1 842 ? 43.768 -34.638 -25.018 1.00 88.06 842 TYR A O 1
ATOM 6738 N N . LEU A 1 843 ? 45.960 -35.016 -25.331 1.00 84.06 843 LEU A N 1
ATOM 6739 C CA . LEU A 1 843 ? 46.332 -33.600 -25.427 1.00 84.06 843 LEU A CA 1
ATOM 6740 C C . LEU A 1 843 ? 45.775 -32.949 -26.703 1.00 84.06 843 LEU A C 1
ATOM 6742 O O . LEU A 1 843 ? 45.308 -31.815 -26.636 1.00 84.06 843 LEU A O 1
ATOM 6746 N N . GLU A 1 844 ? 45.734 -33.675 -27.827 1.00 85.94 844 GLU A N 1
ATOM 6747 C CA . GLU A 1 844 ? 45.067 -33.211 -29.054 1.00 85.94 844 GLU A CA 1
ATOM 6748 C C . GLU A 1 844 ? 43.569 -32.931 -28.820 1.00 85.94 844 GLU A C 1
ATOM 6750 O O . GLU A 1 844 ? 43.080 -31.865 -29.196 1.00 85.94 844 GLU A O 1
ATOM 6755 N N . GLU A 1 845 ? 42.837 -33.822 -28.138 1.00 88.62 845 GLU A N 1
ATOM 6756 C CA . GLU A 1 845 ? 41.429 -33.564 -27.791 1.00 88.62 845 GLU A CA 1
ATOM 6757 C C . GLU A 1 845 ? 41.277 -32.423 -26.762 1.00 88.62 845 GLU A C 1
ATOM 6759 O O . GLU A 1 845 ? 40.337 -31.634 -26.872 1.00 88.62 845 GLU A O 1
ATOM 6764 N N . LEU A 1 846 ? 42.212 -32.249 -25.811 1.00 87.62 846 LEU A N 1
ATOM 6765 C CA . LEU A 1 846 ? 42.216 -31.078 -24.920 1.00 87.62 846 LEU A CA 1
ATOM 6766 C C . LEU A 1 846 ? 42.390 -29.762 -25.697 1.00 87.62 846 LEU A C 1
ATOM 6768 O O . LEU A 1 846 ? 41.657 -28.815 -25.421 1.00 87.62 846 LEU A O 1
ATOM 6772 N N . ASP A 1 847 ? 43.280 -29.686 -26.691 1.00 83.19 847 ASP A N 1
ATOM 6773 C CA . ASP A 1 847 ? 43.420 -28.505 -27.565 1.00 83.19 847 ASP A CA 1
ATOM 6774 C C . ASP A 1 847 ? 42.152 -28.211 -28.373 1.00 83.19 847 ASP A C 1
ATOM 6776 O O . ASP A 1 847 ? 41.755 -27.054 -28.563 1.00 83.19 847 ASP A O 1
ATOM 6780 N N . VAL A 1 848 ? 41.455 -29.260 -28.800 1.00 83.44 848 VAL A N 1
ATOM 6781 C CA . VAL A 1 848 ? 40.169 -29.137 -29.483 1.00 83.44 848 VAL A CA 1
ATOM 6782 C C . VAL A 1 848 ? 39.064 -28.633 -28.538 1.00 83.44 848 VAL A C 1
ATOM 6784 O O . VAL A 1 848 ? 38.211 -27.851 -28.964 1.00 83.44 848 VAL A O 1
ATOM 6787 N N . ILE A 1 849 ? 39.095 -29.002 -27.253 1.00 85.44 849 ILE A N 1
ATOM 6788 C CA . ILE A 1 849 ? 38.183 -28.477 -26.220 1.00 85.44 849 ILE A CA 1
ATOM 6789 C C . ILE A 1 849 ? 38.543 -27.024 -25.852 1.00 85.44 849 ILE A C 1
ATOM 6791 O O . ILE A 1 849 ? 37.644 -26.190 -25.762 1.00 85.44 849 ILE A O 1
ATOM 6795 N N . ARG A 1 850 ? 39.838 -26.685 -25.725 1.00 84.31 850 ARG A N 1
ATOM 6796 C CA . ARG A 1 850 ? 40.346 -25.316 -25.469 1.00 84.31 850 ARG A CA 1
ATOM 6797 C C . ARG A 1 850 ? 39.915 -24.308 -26.549 1.00 84.31 850 ARG A C 1
ATOM 6799 O O . ARG A 1 850 ? 39.809 -23.117 -26.263 1.00 84.31 850 ARG A O 1
ATOM 6806 N N . THR A 1 851 ? 39.697 -24.760 -27.788 1.00 77.56 851 THR A N 1
ATOM 6807 C CA . THR A 1 851 ? 39.448 -23.895 -28.962 1.00 77.56 851 THR A CA 1
ATOM 6808 C C . THR A 1 851 ? 37.994 -23.843 -29.446 1.00 77.56 851 THR A C 1
ATOM 6810 O O . THR A 1 851 ? 37.664 -22.990 -30.274 1.00 77.56 851 THR A O 1
ATOM 6813 N N . LYS A 1 852 ? 37.103 -24.706 -28.939 1.00 77.19 852 LYS A N 1
ATOM 6814 C CA . LYS A 1 852 ? 35.675 -24.758 -29.313 1.00 77.19 852 LYS A CA 1
ATOM 6815 C C . LYS A 1 852 ? 34.773 -24.271 -28.179 1.00 77.19 852 LYS A C 1
ATOM 6817 O O . LYS A 1 852 ? 35.080 -24.437 -27.006 1.00 77.19 852 LYS A O 1
ATOM 6822 N N . THR A 1 853 ? 33.607 -23.720 -28.518 1.00 70.56 853 THR A N 1
ATOM 6823 C CA . THR A 1 853 ? 32.605 -23.335 -27.510 1.00 70.56 853 THR A CA 1
ATOM 6824 C C . THR A 1 853 ? 31.712 -24.525 -27.114 1.00 70.56 853 THR A C 1
ATOM 6826 O O . THR A 1 853 ? 31.377 -25.340 -27.985 1.00 70.56 853 THR A O 1
ATOM 6829 N N . PRO A 1 854 ? 31.241 -24.610 -25.847 1.00 66.19 854 PRO A N 1
ATOM 6830 C CA . PRO A 1 854 ? 30.471 -25.758 -25.339 1.00 66.19 854 PRO A CA 1
ATOM 6831 C C . PRO A 1 854 ? 29.179 -26.110 -26.092 1.00 66.19 854 PRO A C 1
ATOM 6833 O O . PRO A 1 854 ? 28.673 -27.221 -25.973 1.00 66.19 854 PRO A O 1
ATOM 6836 N N . LYS A 1 855 ? 28.636 -25.170 -26.877 1.00 61.09 855 LYS A N 1
ATOM 6837 C CA . LYS A 1 855 ? 27.397 -25.334 -27.659 1.00 61.09 855 LYS A CA 1
ATOM 6838 C C . LYS A 1 855 ? 27.621 -25.855 -29.089 1.00 61.09 855 LYS A C 1
ATOM 6840 O O . LYS A 1 855 ? 26.697 -25.807 -29.892 1.00 61.09 855 LYS A O 1
ATOM 6845 N N . THR A 1 856 ? 28.827 -26.313 -29.430 1.00 70.44 856 THR A N 1
ATOM 6846 C CA . THR A 1 856 ? 29.119 -26.924 -30.741 1.00 70.44 856 THR A CA 1
ATOM 6847 C C . THR A 1 856 ? 29.170 -28.448 -30.638 1.00 70.44 856 THR A C 1
ATOM 6849 O O . THR A 1 856 ? 29.748 -28.982 -29.694 1.00 70.44 856 THR A O 1
ATOM 6852 N N . ASP A 1 857 ? 28.627 -29.170 -31.624 1.00 64.12 857 ASP A N 1
ATOM 6853 C CA . ASP A 1 857 ? 28.608 -30.649 -31.622 1.00 64.12 857 ASP A CA 1
ATOM 6854 C C . ASP A 1 857 ? 30.021 -31.241 -31.482 1.00 64.12 857 ASP A C 1
ATOM 6856 O O . ASP A 1 857 ? 30.266 -32.202 -30.752 1.00 64.12 857 ASP A O 1
ATOM 6860 N N . GLY A 1 858 ? 30.986 -30.585 -32.133 1.00 71.75 858 GLY A N 1
ATOM 6861 C CA . GLY A 1 858 ? 32.400 -30.926 -32.063 1.00 71.75 858 GLY A CA 1
ATOM 6862 C C . GLY A 1 858 ? 33.071 -30.653 -30.712 1.00 71.75 858 GLY A C 1
ATOM 6863 O O . GLY A 1 858 ? 34.235 -31.015 -30.589 1.00 71.75 858 GLY A O 1
ATOM 6864 N N . TYR A 1 859 ? 32.412 -30.013 -29.742 1.00 82.06 859 TYR A N 1
ATOM 6865 C CA . TYR A 1 859 ? 32.891 -29.902 -28.359 1.00 82.06 859 TYR A CA 1
ATOM 6866 C C . TYR A 1 859 ? 32.456 -31.122 -27.540 1.00 82.06 859 TYR A C 1
ATOM 6868 O O . TYR A 1 859 ? 33.303 -31.770 -26.931 1.00 82.06 859 TYR A O 1
ATOM 6876 N N . LYS A 1 860 ? 31.162 -31.493 -27.573 1.00 81.38 860 LYS A N 1
ATOM 6877 C CA . LYS A 1 860 ? 30.643 -32.659 -26.827 1.00 81.38 860 LYS A CA 1
ATOM 6878 C C . LYS A 1 860 ? 31.344 -33.958 -27.238 1.00 81.38 860 LYS A C 1
ATOM 6880 O O . LYS A 1 860 ? 31.731 -34.736 -26.369 1.00 81.38 860 LYS A O 1
ATOM 6885 N N . ALA A 1 861 ? 31.578 -34.152 -28.539 1.00 83.88 861 ALA A N 1
ATOM 6886 C CA . ALA A 1 861 ? 32.321 -35.304 -29.052 1.00 83.88 861 ALA A CA 1
ATOM 6887 C C . ALA A 1 861 ? 33.759 -35.368 -28.498 1.00 83.88 861 ALA A C 1
ATOM 6889 O O . ALA A 1 861 ? 34.144 -36.379 -27.914 1.00 83.88 861 ALA A O 1
ATOM 6890 N N . SER A 1 862 ? 34.522 -34.273 -28.601 1.00 86.12 862 SER A N 1
ATOM 6891 C CA . SER A 1 862 ? 35.896 -34.198 -28.084 1.00 86.12 862 SER A CA 1
ATOM 6892 C C . SER A 1 862 ? 35.967 -34.338 -26.562 1.00 86.12 862 SER A C 1
ATOM 6894 O O . SER A 1 862 ? 36.844 -35.032 -26.063 1.00 86.12 862 SER A O 1
ATOM 6896 N N . MET A 1 863 ? 35.017 -33.768 -25.811 1.00 86.31 863 MET A N 1
ATOM 6897 C CA . MET A 1 863 ? 34.914 -33.965 -24.359 1.00 86.31 863 MET A CA 1
ATOM 6898 C C . MET A 1 863 ? 34.681 -35.443 -24.004 1.00 86.31 863 MET A C 1
ATOM 6900 O O . MET A 1 863 ? 35.363 -35.981 -23.133 1.00 86.31 863 MET A O 1
ATOM 6904 N N . SER A 1 864 ? 33.783 -36.132 -24.717 1.00 88.31 864 SER A N 1
ATOM 6905 C CA . SER A 1 864 ? 33.547 -37.569 -24.530 1.00 88.31 864 SER A CA 1
ATOM 6906 C C . SER A 1 864 ? 34.794 -38.408 -24.850 1.00 88.31 864 SER A C 1
ATOM 6908 O O . SER A 1 864 ? 35.212 -39.242 -24.040 1.00 88.31 864 SER A O 1
ATOM 6910 N N . HIS A 1 865 ? 35.457 -38.135 -25.981 1.00 88.44 865 HIS A N 1
ATOM 6911 C CA . HIS A 1 865 ? 36.717 -38.783 -26.355 1.00 88.44 865 HIS A CA 1
ATOM 6912 C C . HIS A 1 865 ? 37.822 -38.539 -25.319 1.00 88.44 865 HIS A C 1
ATOM 6914 O O . HIS A 1 865 ? 38.496 -39.485 -24.912 1.00 88.44 865 HIS A O 1
ATOM 6920 N N . ALA A 1 866 ? 37.984 -37.299 -24.855 1.00 89.06 866 ALA A N 1
ATOM 6921 C CA . ALA A 1 866 ? 38.969 -36.927 -23.849 1.00 89.06 866 ALA A CA 1
ATOM 6922 C C . ALA A 1 866 ? 38.722 -37.681 -22.533 1.00 89.06 866 ALA A C 1
ATOM 6924 O O . ALA A 1 866 ? 39.644 -38.301 -22.004 1.00 89.06 866 ALA A O 1
ATOM 6925 N N . ILE A 1 867 ? 37.480 -37.727 -22.038 1.00 89.75 867 ILE A N 1
ATOM 6926 C CA . ILE A 1 867 ? 37.128 -38.488 -20.829 1.00 89.75 867 ILE A CA 1
ATOM 6927 C C . ILE A 1 867 ? 37.408 -39.995 -21.016 1.00 89.75 867 ILE A C 1
ATOM 6929 O O . ILE A 1 867 ? 37.970 -40.636 -20.119 1.00 89.75 867 ILE A O 1
ATOM 6933 N N . ALA A 1 868 ? 37.097 -40.565 -22.186 1.00 87.69 868 ALA A N 1
ATOM 6934 C CA . ALA A 1 868 ? 37.368 -41.970 -22.494 1.00 87.69 868 ALA A CA 1
ATOM 6935 C C . ALA A 1 868 ? 38.875 -42.289 -22.567 1.00 87.69 868 ALA A C 1
ATOM 6937 O O . ALA A 1 868 ? 39.333 -43.245 -21.931 1.00 87.69 868 ALA A O 1
ATOM 6938 N N . LEU A 1 869 ? 39.664 -41.466 -23.267 1.00 88.19 869 LEU A N 1
ATOM 6939 C CA . LEU A 1 869 ? 41.126 -41.567 -23.325 1.00 88.19 869 LEU A CA 1
ATOM 6940 C C . LEU A 1 869 ? 41.743 -41.411 -21.930 1.00 88.19 869 LEU A C 1
ATOM 6942 O O . LEU A 1 869 ? 42.577 -42.222 -21.527 1.00 88.19 869 LEU A O 1
ATOM 6946 N N . ARG A 1 870 ? 41.280 -40.435 -21.139 1.00 87.06 870 ARG A N 1
ATOM 6947 C CA . ARG A 1 870 ? 41.775 -40.188 -19.780 1.00 87.06 870 ARG A CA 1
ATOM 6948 C C . ARG A 1 870 ? 41.518 -41.359 -18.839 1.00 87.06 870 ARG A C 1
ATOM 6950 O O . ARG A 1 870 ? 42.398 -41.701 -18.048 1.00 87.06 870 ARG A O 1
ATOM 6957 N N . SER A 1 871 ? 40.344 -41.983 -18.947 1.00 86.25 871 SER A N 1
ATOM 6958 C CA . SER A 1 871 ? 39.967 -43.180 -18.187 1.00 86.25 871 SER A CA 1
ATOM 6959 C C . SER A 1 871 ? 40.727 -44.429 -18.661 1.00 86.25 871 SER A C 1
ATOM 6961 O O . SER A 1 871 ? 41.147 -45.244 -17.840 1.00 86.25 871 SER A O 1
ATOM 6963 N N . SER A 1 872 ? 40.992 -44.561 -19.968 1.00 85.69 872 SER A N 1
ATOM 6964 C CA . SER A 1 872 ? 41.874 -45.600 -20.527 1.00 85.69 872 SER A CA 1
ATOM 6965 C C . SER A 1 872 ? 43.297 -45.494 -19.968 1.00 85.69 872 SER A C 1
ATOM 6967 O O . SER A 1 872 ? 43.831 -46.479 -19.454 1.00 85.69 872 SER A O 1
ATOM 6969 N N . LEU A 1 873 ? 43.880 -44.291 -20.003 1.00 80.56 873 LEU A N 1
ATOM 6970 C CA . LEU A 1 873 ? 45.199 -43.997 -19.443 1.00 80.56 873 LEU A CA 1
ATOM 6971 C C . LEU A 1 873 ? 45.244 -44.268 -17.934 1.00 80.56 873 LEU A C 1
ATOM 6973 O O . LEU A 1 873 ? 46.165 -44.925 -17.463 1.00 80.56 873 LEU A O 1
ATOM 6977 N N . GLU A 1 874 ? 44.241 -43.817 -17.176 1.00 79.50 874 GLU A N 1
ATOM 6978 C CA . GLU A 1 874 ? 44.147 -44.063 -15.732 1.00 79.50 874 GLU A CA 1
ATOM 6979 C C . GLU A 1 874 ? 44.099 -45.562 -15.396 1.00 79.50 874 GLU A C 1
ATOM 6981 O O . GLU A 1 874 ? 44.886 -46.022 -14.568 1.00 79.50 874 GLU A O 1
ATOM 6986 N N . ASN A 1 875 ? 43.261 -46.341 -16.090 1.00 76.62 875 ASN A N 1
ATOM 6987 C CA . ASN A 1 875 ? 43.195 -47.792 -15.901 1.00 76.62 875 ASN A CA 1
ATOM 6988 C C . ASN A 1 875 ? 44.526 -48.476 -16.276 1.00 76.62 875 ASN A C 1
ATOM 6990 O O . ASN A 1 875 ? 45.003 -49.330 -15.531 1.00 76.62 875 ASN A O 1
ATOM 6994 N N . GLN A 1 876 ? 45.162 -48.092 -17.393 1.00 72.62 876 GLN A N 1
ATOM 6995 C CA . GLN A 1 876 ? 46.458 -48.652 -17.805 1.00 72.62 876 GLN A CA 1
ATOM 6996 C C . GLN A 1 876 ? 47.553 -48.360 -16.775 1.00 72.62 876 GLN A C 1
ATOM 6998 O O . GLN A 1 876 ? 48.228 -49.288 -16.324 1.00 72.62 876 GLN A O 1
ATOM 7003 N N . LEU A 1 877 ? 47.680 -47.103 -16.337 1.00 69.31 877 LEU A N 1
ATOM 7004 C CA . LEU A 1 877 ? 48.601 -46.708 -15.270 1.00 69.31 877 LEU A CA 1
ATOM 7005 C C . LEU A 1 877 ? 48.333 -47.523 -13.992 1.00 69.31 877 LEU A C 1
ATOM 7007 O O . LEU A 1 877 ? 49.264 -48.097 -13.434 1.00 69.31 877 LEU A O 1
ATOM 7011 N N . GLN A 1 878 ? 47.074 -47.672 -13.570 1.00 66.38 878 GLN A N 1
ATOM 7012 C CA . GLN A 1 878 ? 46.721 -48.453 -12.378 1.00 66.38 878 GLN A CA 1
ATOM 7013 C C . GLN A 1 878 ? 47.067 -49.951 -12.508 1.00 66.38 878 GLN A C 1
ATOM 7015 O O . GLN A 1 878 ? 47.476 -50.564 -11.519 1.00 66.38 878 GLN A O 1
ATOM 7020 N N . THR A 1 879 ? 46.959 -50.539 -13.709 1.00 66.31 879 THR A N 1
ATOM 7021 C CA . THR A 1 879 ? 47.383 -51.933 -13.964 1.00 66.31 879 THR A CA 1
ATOM 7022 C C . THR A 1 879 ? 48.899 -52.122 -14.026 1.00 66.31 879 THR A C 1
ATOM 7024 O O . THR A 1 879 ? 49.378 -53.208 -13.712 1.00 66.31 879 THR A O 1
ATOM 7027 N N . LEU A 1 880 ? 49.657 -51.087 -14.402 1.00 59.78 880 LEU A N 1
ATOM 7028 C CA . LEU A 1 880 ? 51.120 -51.132 -14.506 1.00 59.78 880 LEU A CA 1
ATOM 7029 C C . LEU A 1 880 ? 51.823 -50.793 -13.185 1.00 59.78 880 LEU A C 1
ATOM 7031 O O . LEU A 1 880 ? 52.893 -51.330 -12.915 1.00 59.78 880 LEU A O 1
ATOM 7035 N N . PHE A 1 881 ? 51.217 -49.928 -12.366 1.00 57.25 881 PHE A N 1
ATOM 7036 C CA . PHE A 1 881 ? 51.794 -49.424 -11.114 1.00 57.25 881 PHE A CA 1
ATOM 7037 C C . PHE A 1 881 ? 51.206 -50.026 -9.839 1.00 57.25 881 PHE A C 1
ATOM 7039 O O . PHE A 1 881 ? 51.674 -49.694 -8.758 1.00 57.25 881 PHE A O 1
ATOM 7046 N N . GLY A 1 882 ? 50.199 -50.897 -9.946 1.00 46.62 882 GLY A N 1
ATOM 7047 C CA . GLY A 1 882 ? 49.600 -51.569 -8.794 1.00 46.62 882 GLY A CA 1
ATOM 7048 C C . GLY A 1 882 ? 48.836 -50.606 -7.883 1.00 46.62 882 GLY A C 1
ATOM 7049 O O . GLY A 1 882 ? 49.361 -50.124 -6.882 1.00 46.62 882 GLY A O 1
ATOM 7050 N N . GLY A 1 883 ? 47.565 -50.355 -8.208 1.00 38.25 883 GLY A N 1
ATOM 7051 C CA . GLY A 1 883 ? 46.697 -49.506 -7.388 1.00 38.25 883 GLY A CA 1
ATOM 7052 C C . GLY A 1 883 ? 46.626 -49.945 -5.917 1.00 38.25 883 GLY A C 1
ATOM 7053 O O . GLY A 1 883 ? 46.352 -51.109 -5.612 1.00 38.25 883 GLY A O 1
ATOM 7054 N N . SER A 1 884 ? 46.819 -48.995 -5.001 1.00 30.84 884 SER A N 1
ATOM 7055 C CA . SER A 1 884 ? 46.656 -49.197 -3.562 1.00 30.84 884 SER A CA 1
ATOM 7056 C C . SER A 1 884 ? 45.195 -49.513 -3.227 1.00 30.84 884 SER A C 1
ATOM 7058 O O . SER A 1 884 ? 44.313 -48.661 -3.290 1.00 30.84 884 SER A O 1
ATOM 7060 N N . THR A 1 885 ? 44.923 -50.764 -2.854 1.00 27.86 885 THR A N 1
ATOM 7061 C CA . THR A 1 885 ? 43.584 -51.181 -2.420 1.00 27.86 885 THR A CA 1
ATOM 7062 C C . THR A 1 885 ? 43.324 -50.726 -0.983 1.00 27.86 885 THR A C 1
ATOM 7064 O O . THR A 1 885 ? 43.592 -51.449 -0.022 1.00 27.86 885 THR A O 1
ATOM 7067 N N . SER A 1 886 ? 42.765 -49.523 -0.823 1.00 24.66 886 SER A N 1
ATOM 7068 C CA . SER A 1 886 ? 42.108 -49.100 0.418 1.00 24.66 886 SER A CA 1
ATOM 7069 C C . SER A 1 886 ? 40.911 -50.017 0.681 1.00 24.66 886 SER A C 1
ATOM 7071 O O . SER A 1 886 ? 39.811 -49.839 0.164 1.00 24.66 886 SER A O 1
ATOM 7073 N N . ARG A 1 887 ? 41.170 -51.081 1.443 1.00 23.62 887 ARG A N 1
ATOM 7074 C CA . ARG A 1 887 ? 40.244 -52.186 1.697 1.00 23.62 887 ARG A CA 1
ATOM 7075 C C . ARG A 1 887 ? 39.180 -51.789 2.718 1.00 23.62 887 ARG A C 1
ATOM 7077 O O . ARG A 1 887 ? 39.226 -52.232 3.867 1.00 23.62 887 ARG A O 1
ATOM 7084 N N . GLU A 1 888 ? 38.213 -50.988 2.293 1.00 24.42 888 GLU A N 1
ATOM 7085 C CA . GLU A 1 888 ? 37.007 -50.755 3.082 1.00 24.42 888 GLU A CA 1
ATOM 7086 C C . GLU A 1 888 ? 36.262 -52.077 3.291 1.00 24.42 888 GLU A C 1
ATOM 7088 O O . GLU A 1 888 ? 35.883 -52.779 2.352 1.00 24.42 888 GLU A O 1
ATOM 7093 N N . THR A 1 889 ? 36.104 -52.467 4.554 1.00 22.58 889 THR A N 1
ATOM 7094 C CA . THR A 1 889 ? 35.372 -53.677 4.922 1.00 22.58 889 THR A CA 1
ATOM 7095 C C . THR A 1 889 ? 33.876 -53.368 4.976 1.00 22.58 889 THR A C 1
ATOM 7097 O O . THR A 1 889 ? 33.478 -52.609 5.865 1.00 22.58 889 THR A O 1
ATOM 7100 N N . PRO A 1 890 ? 33.023 -53.967 4.123 1.00 26.62 890 PRO A N 1
ATOM 7101 C CA . PRO A 1 890 ? 31.580 -53.773 4.222 1.00 26.62 890 PRO A CA 1
ATOM 7102 C C . PRO A 1 890 ? 31.084 -54.362 5.548 1.00 26.62 890 PRO A C 1
ATOM 7104 O O . PRO A 1 890 ? 31.212 -55.565 5.791 1.00 26.62 890 PRO A O 1
ATOM 7107 N N . ARG A 1 891 ? 30.549 -53.512 6.433 1.00 24.38 891 ARG A N 1
ATOM 7108 C CA . ARG A 1 891 ? 30.183 -53.888 7.808 1.00 24.38 891 ARG A CA 1
ATOM 7109 C C . ARG A 1 891 ? 28.706 -53.637 8.114 1.00 24.38 891 ARG A C 1
ATOM 7111 O O . ARG A 1 891 ? 28.367 -52.891 9.026 1.00 24.38 891 ARG A O 1
ATOM 7118 N N . SER A 1 892 ? 27.836 -54.317 7.375 1.00 26.33 892 SER A N 1
ATOM 7119 C CA . SER A 1 892 ? 26.379 -54.271 7.548 1.00 26.33 892 SER A CA 1
ATOM 7120 C C . SER A 1 892 ? 25.740 -55.664 7.453 1.00 26.33 892 SER A C 1
ATOM 7122 O O . SER A 1 892 ? 25.009 -55.989 6.521 1.00 26.33 892 SER A O 1
ATOM 7124 N N . THR A 1 893 ? 25.982 -56.513 8.457 1.00 22.50 893 THR A N 1
ATOM 7125 C CA . THR A 1 893 ? 25.094 -57.657 8.726 1.00 22.50 893 THR A CA 1
ATOM 7126 C C . THR A 1 893 ? 23.796 -57.137 9.363 1.00 22.50 893 THR A C 1
ATOM 7128 O O . THR A 1 893 ? 23.880 -56.404 10.352 1.00 22.50 893 THR A O 1
ATOM 7131 N N . PRO A 1 894 ? 22.600 -57.502 8.864 1.00 30.02 894 PRO A N 1
ATOM 7132 C CA . PRO A 1 894 ? 21.344 -56.996 9.412 1.00 30.02 894 PRO A CA 1
ATOM 7133 C C . PRO A 1 894 ? 21.043 -57.630 10.779 1.00 30.02 894 PRO A C 1
ATOM 7135 O O . PRO A 1 894 ? 20.784 -58.830 10.877 1.00 30.02 894 PRO A O 1
ATOM 7138 N N . SER A 1 895 ? 21.062 -56.817 11.839 1.00 25.27 895 SER A N 1
ATOM 7139 C CA . SER A 1 895 ? 20.635 -57.225 13.185 1.00 25.27 895 SER A CA 1
ATOM 7140 C C . SER A 1 895 ? 19.154 -56.915 13.399 1.00 25.27 895 SER A C 1
ATOM 7142 O O . SER A 1 895 ? 18.687 -55.826 13.078 1.00 25.27 895 SER A O 1
ATOM 7144 N N . GLN A 1 896 ? 18.412 -57.883 13.935 1.00 24.23 896 GLN A N 1
ATOM 7145 C CA . GLN A 1 896 ? 16.961 -57.797 14.114 1.00 24.23 896 GLN A CA 1
ATOM 7146 C C . GLN A 1 896 ? 16.548 -56.869 15.265 1.00 24.23 896 GLN A C 1
ATOM 7148 O O . GLN A 1 896 ? 17.262 -56.717 16.255 1.00 24.23 896 GLN A O 1
ATOM 7153 N N . VAL A 1 897 ? 15.326 -56.339 15.168 1.00 27.34 897 VAL A N 1
ATOM 7154 C CA . VAL A 1 897 ? 14.632 -55.621 16.246 1.00 27.34 897 VAL A CA 1
ATOM 7155 C C . VAL A 1 897 ? 14.544 -56.482 17.513 1.00 27.34 897 VAL A C 1
ATOM 7157 O O . VAL A 1 897 ? 14.029 -57.601 17.475 1.00 27.34 897 VAL A O 1
ATOM 7160 N N . GLN A 1 898 ? 14.936 -55.923 18.662 1.00 22.48 898 GLN A N 1
ATOM 7161 C CA . GLN A 1 898 ? 14.487 -56.390 19.977 1.00 22.48 898 GLN A CA 1
ATOM 7162 C C . GLN A 1 898 ? 14.032 -55.216 20.848 1.00 22.48 898 GLN A C 1
ATOM 7164 O O . GLN A 1 898 ? 14.682 -54.180 20.926 1.00 22.48 898 GLN A O 1
ATOM 7169 N N . VAL A 1 899 ? 12.903 -55.408 21.532 1.00 27.83 899 VAL A N 1
ATOM 7170 C CA . VAL A 1 899 ? 12.257 -54.413 22.398 1.00 27.83 899 VAL A CA 1
ATOM 7171 C C . VAL A 1 899 ? 12.343 -54.875 23.853 1.00 27.83 899 VAL A C 1
ATOM 7173 O O . VAL A 1 899 ? 11.861 -55.976 24.128 1.00 27.83 899 VAL A O 1
ATOM 7176 N N . ARG A 1 900 ? 12.838 -54.029 24.784 1.00 21.39 900 ARG A N 1
ATOM 7177 C CA . ARG A 1 900 ? 12.281 -53.850 26.159 1.00 21.39 900 ARG A CA 1
ATOM 7178 C C . ARG A 1 900 ? 13.050 -52.885 27.094 1.00 21.39 900 ARG A C 1
ATOM 7180 O O . ARG A 1 900 ? 14.171 -53.156 27.487 1.00 21.39 900 ARG A O 1
ATOM 7187 N N . LYS A 1 901 ? 12.302 -51.881 27.577 1.00 21.53 901 LYS A N 1
ATOM 7188 C CA . LYS A 1 901 ? 12.179 -51.366 28.968 1.00 21.53 901 LYS A CA 1
ATOM 7189 C C . LYS A 1 901 ? 13.414 -50.998 29.835 1.00 21.53 901 LYS A C 1
ATOM 7191 O O . LYS A 1 901 ? 14.016 -51.866 30.449 1.00 21.53 901 LYS A O 1
ATOM 7196 N N . VAL A 1 902 ? 13.540 -49.683 30.079 1.00 27.98 902 VAL A N 1
ATOM 7197 C CA . VAL A 1 902 ? 13.506 -48.968 31.392 1.00 27.98 902 VAL A CA 1
ATOM 7198 C C . VAL A 1 902 ? 14.332 -49.486 32.592 1.00 27.98 902 VAL A C 1
ATOM 7200 O O . VAL A 1 902 ? 13.986 -50.503 33.192 1.00 27.98 902 VAL A O 1
ATOM 7203 N N . SER A 1 903 ? 15.235 -48.630 33.101 1.00 22.92 903 SER A N 1
ATOM 7204 C CA . SER A 1 903 ? 15.545 -48.462 34.541 1.00 22.92 903 SER A CA 1
ATOM 7205 C C . SER A 1 903 ? 16.186 -47.084 34.843 1.00 22.92 903 SER A C 1
ATOM 7207 O O . SER A 1 903 ? 16.763 -46.461 33.957 1.00 22.92 903 SER A O 1
ATOM 7209 N N . GLU A 1 904 ? 16.045 -46.580 36.078 1.00 24.20 904 GLU A N 1
ATOM 7210 C CA . GLU A 1 904 ? 16.465 -45.228 36.520 1.00 24.20 904 GLU A CA 1
ATOM 7211 C C . GLU A 1 904 ? 17.791 -45.192 37.332 1.00 24.20 904 GLU A C 1
ATOM 7213 O O . GLU A 1 904 ? 18.208 -46.225 37.857 1.00 24.20 904 GLU A O 1
ATOM 7218 N N . LYS A 1 905 ? 18.262 -43.952 37.612 1.00 23.02 905 LYS A N 1
ATOM 7219 C CA . LYS A 1 905 ? 19.108 -43.433 38.738 1.00 23.02 905 LYS A CA 1
ATOM 7220 C C . LYS A 1 905 ? 20.564 -43.074 38.386 1.00 23.02 905 LYS A C 1
ATOM 7222 O O . LYS A 1 905 ? 21.246 -43.893 37.794 1.00 23.02 905 LYS A O 1
ATOM 7227 N N . VAL A 1 906 ? 21.130 -41.877 38.642 1.00 24.33 906 VAL A N 1
ATOM 7228 C CA . VAL A 1 906 ? 21.008 -40.757 39.636 1.00 24.33 906 VAL A CA 1
ATOM 7229 C C . VAL A 1 906 ? 22.268 -40.676 40.520 1.00 24.33 906 VAL A C 1
ATOM 7231 O O . VAL A 1 906 ? 22.459 -41.545 41.364 1.00 24.33 906 VAL A O 1
ATOM 7234 N N . ALA A 1 907 ? 23.067 -39.607 40.347 1.00 22.25 907 ALA A N 1
ATOM 7235 C CA . ALA A 1 907 ? 23.940 -38.892 41.317 1.00 22.25 907 ALA A CA 1
ATOM 7236 C C . ALA A 1 907 ? 24.935 -38.001 40.523 1.00 22.25 907 ALA A C 1
ATOM 7238 O O . ALA A 1 907 ? 25.650 -38.520 39.679 1.00 22.25 907 ALA A O 1
ATOM 7239 N N . LYS A 1 908 ? 24.900 -36.660 40.582 1.00 22.73 908 LYS A N 1
ATOM 7240 C CA . LYS A 1 908 ? 25.319 -35.730 41.662 1.00 22.73 908 LYS A CA 1
ATOM 7241 C C . LYS A 1 908 ? 26.836 -35.634 41.929 1.00 22.73 908 LYS A C 1
ATOM 7243 O O . LYS A 1 908 ? 27.374 -36.467 42.650 1.00 22.73 908 LYS A O 1
ATOM 7248 N N . SER A 1 909 ? 27.420 -34.480 41.585 1.00 22.42 909 SER A N 1
ATOM 7249 C CA . SER A 1 909 ? 28.346 -33.725 42.456 1.00 22.42 909 SER A CA 1
ATOM 7250 C C . SER A 1 909 ? 28.392 -32.241 42.051 1.00 22.42 909 SER A C 1
ATOM 7252 O O . SER A 1 909 ? 28.513 -31.944 40.868 1.00 22.42 909 SER A O 1
ATOM 7254 N N . THR A 1 910 ? 28.264 -31.336 43.025 1.00 22.62 910 THR A N 1
ATOM 7255 C CA . THR A 1 910 ? 28.197 -29.864 42.866 1.00 22.62 910 THR A CA 1
ATOM 7256 C C . THR A 1 910 ? 29.580 -29.186 43.008 1.00 22.62 910 THR A C 1
ATOM 7258 O O . THR A 1 910 ? 30.580 -29.893 43.102 1.00 22.62 910 THR A O 1
ATOM 7261 N N . PHE A 1 911 ? 29.567 -27.845 43.135 1.00 22.03 911 PHE A N 1
ATOM 7262 C CA . PHE A 1 911 ? 30.605 -26.864 43.532 1.00 22.03 911 PHE A CA 1
ATOM 7263 C C . PHE A 1 911 ? 31.197 -26.043 42.369 1.00 22.03 911 PHE A C 1
ATOM 7265 O O . PHE A 1 911 ? 31.573 -26.617 41.356 1.00 22.03 911 PHE A O 1
ATOM 7272 N N . GLU A 1 912 ? 31.404 -24.722 42.466 1.00 21.72 912 GLU A N 1
ATOM 7273 C CA . GLU A 1 912 ? 30.721 -23.612 43.182 1.00 21.72 912 GLU A CA 1
ATOM 7274 C C . GLU A 1 912 ? 31.316 -22.279 42.655 1.00 21.72 912 GLU A C 1
ATOM 7276 O O . GLU A 1 912 ? 32.238 -22.305 41.839 1.00 21.72 912 GLU A O 1
ATOM 7281 N N . ILE A 1 913 ? 30.804 -21.115 43.076 1.00 29.47 913 ILE A N 1
ATOM 7282 C CA . ILE A 1 913 ? 31.185 -19.798 42.516 1.00 29.47 913 ILE A CA 1
ATOM 7283 C C . ILE A 1 913 ? 32.007 -18.977 43.522 1.00 29.47 913 ILE A C 1
ATOM 7285 O O . ILE A 1 913 ? 31.668 -18.919 44.702 1.00 29.47 913 ILE A O 1
ATOM 7289 N N . ALA A 1 914 ? 33.024 -18.255 43.037 1.00 22.23 914 ALA A N 1
ATOM 7290 C CA . ALA A 1 914 ? 33.660 -17.144 43.749 1.00 22.23 914 ALA A CA 1
ATOM 7291 C C . ALA A 1 914 ? 33.794 -15.927 42.812 1.00 22.23 914 ALA A C 1
ATOM 7293 O O . ALA A 1 914 ? 34.227 -16.065 41.670 1.00 22.23 914 ALA A O 1
ATOM 7294 N N . ASN A 1 915 ? 33.396 -14.745 43.292 1.00 24.16 915 ASN A N 1
ATOM 7295 C CA . ASN A 1 915 ? 33.239 -13.516 42.502 1.00 24.16 915 ASN A CA 1
ATOM 7296 C C . ASN A 1 915 ? 34.276 -12.434 42.860 1.00 24.16 915 ASN A C 1
ATOM 7298 O O . ASN A 1 915 ? 34.738 -12.390 43.995 1.00 24.16 915 ASN A O 1
ATOM 7302 N N . ALA A 1 916 ? 34.432 -11.469 41.938 1.00 23.59 916 ALA A N 1
ATOM 7303 C CA . ALA A 1 916 ? 34.740 -10.047 42.195 1.00 23.59 916 ALA A CA 1
ATOM 7304 C C . ALA A 1 916 ? 36.146 -9.654 42.734 1.00 23.59 916 ALA A C 1
ATOM 7306 O O . ALA A 1 916 ? 36.817 -10.433 43.397 1.00 23.59 916 ALA A O 1
ATOM 7307 N N . ALA A 1 917 ? 36.640 -8.418 42.541 1.00 24.02 917 ALA A N 1
ATOM 7308 C CA . ALA A 1 917 ? 36.374 -7.379 41.520 1.00 24.02 917 ALA A CA 1
ATOM 7309 C C . ALA A 1 917 ? 37.403 -6.219 41.643 1.00 24.02 917 ALA A C 1
ATOM 7311 O O . ALA A 1 917 ? 38.047 -6.093 42.680 1.00 24.02 917 ALA A O 1
ATOM 7312 N N . GLN A 1 918 ? 37.429 -5.318 40.641 1.00 27.47 918 GLN A N 1
ATOM 7313 C CA . GLN A 1 918 ? 38.016 -3.953 40.667 1.00 27.47 918 GLN A CA 1
ATOM 7314 C C . GLN A 1 918 ? 39.562 -3.877 40.824 1.00 27.47 918 GLN A C 1
ATOM 7316 O O . GLN A 1 918 ? 40.208 -4.764 41.358 1.00 27.47 918 GLN A O 1
ATOM 7321 N N . SER A 1 919 ? 40.265 -2.857 40.320 1.00 25.34 919 SER A N 1
ATOM 7322 C CA . SER A 1 919 ? 39.976 -1.414 40.378 1.00 25.34 919 SER A CA 1
ATOM 7323 C C . SER A 1 919 ? 40.836 -0.600 39.388 1.00 25.34 919 SER A C 1
ATOM 7325 O O . SER A 1 919 ? 41.803 -1.118 38.832 1.00 25.34 919 SER A O 1
ATOM 7327 N N . LEU A 1 920 ? 40.517 0.689 39.195 1.00 26.12 920 LEU A N 1
ATOM 7328 C CA . LEU A 1 920 ? 41.377 1.646 38.482 1.00 26.12 920 LEU A CA 1
ATOM 7329 C C . LEU A 1 920 ? 41.126 3.082 38.994 1.00 26.12 920 LEU A C 1
ATOM 7331 O O . LEU A 1 920 ? 40.063 3.640 38.737 1.00 26.12 920 LEU A O 1
ATOM 7335 N N . SER A 1 921 ? 42.075 3.688 39.727 1.00 23.58 921 SER A N 1
ATOM 7336 C CA . SER A 1 921 ? 41.937 5.079 40.214 1.00 23.58 921 SER A CA 1
ATOM 7337 C C . SER A 1 921 ? 43.261 5.790 40.588 1.00 23.58 921 SER A C 1
ATOM 7339 O O . SER A 1 921 ? 43.790 5.632 41.686 1.00 23.58 921 SER A O 1
ATOM 7341 N N . THR A 1 922 ? 43.726 6.668 39.691 1.00 24.03 922 THR A N 1
ATOM 7342 C CA . THR A 1 922 ? 44.150 8.066 39.977 1.00 24.03 922 THR A CA 1
ATOM 7343 C C . THR A 1 922 ? 45.277 8.421 40.999 1.00 24.03 922 THR A C 1
ATOM 7345 O O . THR A 1 922 ? 45.002 8.675 42.169 1.00 24.03 922 THR A O 1
ATOM 7348 N N . THR A 1 923 ? 46.450 8.807 40.445 1.00 22.41 923 THR A N 1
ATOM 7349 C CA . THR A 1 923 ? 47.272 10.036 40.749 1.00 22.41 923 THR A CA 1
ATOM 7350 C C . THR A 1 923 ? 48.498 10.030 41.718 1.00 22.41 923 THR A C 1
ATOM 7352 O O . THR A 1 923 ? 48.458 9.479 42.807 1.00 22.41 923 THR A O 1
ATOM 7355 N N . ILE A 1 924 ? 49.515 10.853 41.345 1.00 24.19 924 ILE A N 1
ATOM 7356 C CA . ILE A 1 924 ? 50.543 11.606 42.144 1.00 24.19 924 ILE A CA 1
ATOM 7357 C C . ILE A 1 924 ? 52.048 11.163 42.113 1.00 24.19 924 ILE A C 1
ATOM 7359 O O . ILE A 1 924 ? 52.503 10.363 42.916 1.00 24.19 924 ILE A O 1
ATOM 7363 N N . LYS A 1 925 ? 52.824 11.893 41.275 1.00 23.50 925 LYS A N 1
ATOM 7364 C CA . LYS A 1 925 ? 54.202 12.475 41.421 1.00 23.50 925 LYS A CA 1
ATOM 7365 C C . LYS A 1 925 ? 55.515 11.645 41.562 1.00 23.50 925 LYS A C 1
ATOM 7367 O O . LYS A 1 925 ? 55.826 11.128 42.623 1.00 23.50 925 LYS A O 1
ATOM 7372 N N . ASN A 1 926 ? 56.383 11.861 40.553 1.00 23.69 926 ASN A N 1
ATOM 7373 C CA . ASN A 1 926 ? 57.796 12.339 40.580 1.00 23.69 926 ASN A CA 1
ATOM 7374 C C . ASN A 1 926 ? 58.945 11.596 41.323 1.00 23.69 926 ASN A C 1
ATOM 7376 O O . ASN A 1 926 ? 58.930 11.541 42.546 1.00 23.69 926 ASN A O 1
ATOM 7380 N N . ILE A 1 927 ? 60.045 11.290 40.593 1.00 24.88 927 ILE A N 1
ATOM 7381 C CA . ILE A 1 927 ? 61.459 11.779 40.751 1.00 24.88 927 ILE A CA 1
ATOM 7382 C C . ILE A 1 927 ? 62.496 10.826 40.095 1.00 24.88 927 ILE A C 1
ATOM 7384 O O . ILE A 1 927 ? 62.545 9.648 40.420 1.00 24.88 927 ILE A O 1
ATOM 7388 N N . ASP A 1 928 ? 63.306 11.406 39.197 1.00 23.77 928 ASP A N 1
ATOM 7389 C CA . ASP A 1 928 ? 64.694 11.144 38.742 1.00 23.77 928 ASP A CA 1
ATOM 7390 C C . ASP A 1 928 ? 65.324 9.737 38.545 1.00 23.77 928 ASP A C 1
ATOM 7392 O O . ASP A 1 928 ? 65.037 8.738 39.195 1.00 23.77 928 ASP A O 1
ATOM 7396 N N . ALA A 1 929 ? 66.286 9.713 37.610 1.00 26.97 929 ALA A N 1
ATOM 7397 C CA . ALA A 1 929 ? 67.145 8.582 37.231 1.00 26.97 929 ALA A CA 1
ATOM 7398 C C . ALA A 1 929 ? 68.373 8.427 38.179 1.00 26.97 929 ALA A C 1
ATOM 7400 O O . ALA A 1 929 ? 68.651 9.355 38.943 1.00 26.97 929 ALA A O 1
ATOM 7401 N N . PRO A 1 930 ? 69.153 7.314 38.141 1.00 30.16 930 PRO A N 1
ATOM 7402 C CA . PRO A 1 930 ? 70.083 7.061 37.022 1.00 30.16 930 PRO A CA 1
ATOM 7403 C C . PRO A 1 930 ? 70.319 5.572 36.636 1.00 30.16 930 PRO A C 1
ATOM 7405 O O . PRO A 1 930 ? 69.906 4.641 37.318 1.00 30.16 930 PRO A O 1
ATOM 7408 N N . ALA A 1 931 ? 71.062 5.358 35.542 1.00 23.80 931 ALA A N 1
ATOM 7409 C CA . ALA A 1 931 ? 71.666 4.077 35.116 1.00 23.80 931 ALA A CA 1
ATOM 7410 C C . ALA A 1 931 ? 73.190 4.059 35.439 1.00 23.80 931 ALA A C 1
ATOM 7412 O O . ALA A 1 931 ? 73.673 5.086 35.928 1.00 23.80 931 ALA A O 1
ATOM 7413 N N . PRO A 1 932 ? 74.016 3.022 35.114 1.00 44.72 932 PRO A N 1
ATOM 7414 C CA . PRO A 1 932 ? 73.790 1.690 34.498 1.00 44.72 932 PRO A CA 1
ATOM 7415 C C . PRO A 1 932 ? 74.295 0.574 35.493 1.00 44.72 932 PRO A C 1
ATOM 7417 O O . PRO A 1 932 ? 73.934 0.737 36.656 1.00 44.72 932 PRO A O 1
ATOM 7420 N N . PRO A 1 933 ? 75.127 -0.488 35.232 1.00 37.88 933 PRO A N 1
ATOM 7421 C CA . PRO A 1 933 ? 75.613 -1.144 33.994 1.00 37.88 933 PRO A CA 1
ATOM 7422 C C . PRO A 1 933 ? 75.815 -2.705 33.969 1.00 37.88 933 PRO A C 1
ATOM 7424 O O . PRO A 1 933 ? 75.981 -3.358 34.988 1.00 37.88 933 PRO A O 1
ATOM 7427 N N . LYS A 1 934 ? 76.055 -3.225 32.744 1.00 24.00 934 LYS A N 1
ATOM 7428 C CA . LYS A 1 934 ? 76.994 -4.324 32.343 1.00 24.00 934 LYS A CA 1
ATOM 7429 C C . LYS A 1 934 ? 76.710 -5.843 32.583 1.00 24.00 934 LYS A C 1
ATOM 7431 O O . LYS A 1 934 ? 76.765 -6.355 33.689 1.00 24.00 934 LYS A O 1
ATOM 7436 N N . THR A 1 935 ? 76.688 -6.552 31.434 1.00 23.31 935 THR A N 1
ATOM 7437 C CA . THR A 1 935 ? 77.298 -7.877 31.078 1.00 23.31 935 THR A CA 1
ATOM 7438 C C . THR A 1 935 ? 76.769 -9.234 31.604 1.00 23.31 935 THR A C 1
ATOM 7440 O O . THR A 1 935 ? 77.149 -9.665 32.682 1.00 23.31 935 THR A O 1
ATOM 7443 N N . LYS A 1 936 ? 76.031 -9.956 30.725 1.00 23.97 936 LYS A N 1
ATOM 7444 C CA . LYS A 1 936 ? 76.416 -11.177 29.934 1.00 23.97 936 LYS A CA 1
ATOM 7445 C C . LYS A 1 936 ? 77.355 -12.265 30.546 1.00 23.97 936 LYS A C 1
ATOM 7447 O O . LYS A 1 936 ? 78.356 -11.869 31.134 1.00 23.97 936 LYS A O 1
ATOM 7452 N N . PRO A 1 937 ? 77.290 -13.548 30.077 1.00 34.78 937 PRO A N 1
ATOM 7453 C CA . PRO A 1 937 ? 76.132 -14.371 29.633 1.00 34.78 937 PRO A CA 1
ATOM 7454 C C . PRO A 1 937 ? 76.259 -15.903 29.983 1.00 34.78 937 PRO A C 1
ATOM 7456 O O . PRO A 1 937 ? 77.184 -16.279 30.691 1.00 34.78 937 PRO A O 1
ATOM 7459 N N . GLU A 1 938 ? 75.405 -16.769 29.384 1.00 24.52 938 GLU A N 1
ATOM 7460 C CA . GLU A 1 938 ? 75.572 -18.248 29.180 1.00 24.52 938 GLU A CA 1
ATOM 7461 C C . GLU A 1 938 ? 75.518 -19.179 30.428 1.00 24.52 938 GLU A C 1
ATOM 7463 O O . GLU A 1 938 ? 75.918 -18.777 31.510 1.00 24.52 938 GLU A O 1
ATOM 7468 N N . THR A 1 939 ? 75.059 -20.451 30.421 1.00 24.09 939 THR A N 1
ATOM 7469 C CA . THR A 1 939 ? 74.395 -21.418 29.482 1.00 24.09 939 THR A CA 1
ATOM 7470 C C . THR A 1 939 ? 73.762 -22.565 30.337 1.00 24.09 939 THR A C 1
ATOM 7472 O O . THR A 1 939 ? 74.146 -22.697 31.494 1.00 24.09 939 THR A O 1
ATOM 7475 N N . ILE A 1 940 ? 72.869 -23.497 29.933 1.00 26.05 940 ILE A N 1
ATOM 7476 C CA . ILE A 1 940 ? 71.825 -23.660 28.882 1.00 26.05 940 ILE A CA 1
ATOM 7477 C C . ILE A 1 940 ? 70.868 -24.805 29.338 1.00 26.05 940 ILE A C 1
ATOM 7479 O O . ILE A 1 940 ? 71.361 -25.814 29.841 1.00 26.05 940 ILE A O 1
ATOM 7483 N N . SER A 1 941 ? 69.543 -24.707 29.112 1.00 24.64 941 SER A N 1
ATOM 7484 C CA . SER A 1 941 ? 68.574 -25.824 28.870 1.00 24.64 941 SER A CA 1
ATOM 7485 C C . SER A 1 941 ? 67.160 -25.249 28.628 1.00 24.64 941 SER A C 1
ATOM 7487 O O . SER A 1 941 ? 66.596 -24.670 29.545 1.00 24.64 941 SER A O 1
ATOM 7489 N N . LYS A 1 942 ? 66.667 -25.153 27.381 1.00 27.30 942 LYS A N 1
ATOM 7490 C CA . LYS A 1 942 ? 65.974 -26.181 26.554 1.00 27.30 942 LYS A CA 1
ATOM 7491 C C . LYS A 1 942 ? 64.503 -26.438 26.969 1.00 27.30 942 LYS A C 1
ATOM 7493 O O . LYS A 1 942 ? 64.276 -26.766 28.124 1.00 27.30 942 LYS A O 1
ATOM 7498 N N . ASN A 1 943 ? 63.498 -26.402 26.077 1.00 29.23 943 ASN A N 1
ATOM 7499 C CA . ASN A 1 943 ? 63.476 -26.039 24.640 1.00 29.23 943 ASN A CA 1
ATOM 7500 C C . ASN A 1 943 ? 62.059 -25.592 24.186 1.00 29.23 943 ASN A C 1
ATOM 7502 O O . ASN A 1 943 ? 61.083 -25.934 24.850 1.00 29.23 943 ASN A O 1
ATOM 7506 N N . SER A 1 944 ? 61.949 -24.875 23.058 1.00 43.62 944 SER A N 1
ATOM 7507 C CA . SER A 1 944 ? 60.695 -24.314 22.504 1.00 43.62 944 SER A CA 1
ATOM 7508 C C . SER A 1 944 ? 60.834 -23.967 21.011 1.00 43.62 944 SER A C 1
ATOM 7510 O O . SER A 1 944 ? 61.860 -23.396 20.645 1.00 43.62 944 SER A O 1
ATOM 7512 N N . GLU A 1 945 ? 59.820 -24.239 20.180 1.00 33.66 945 GLU A N 1
ATOM 7513 C CA . GLU A 1 945 ? 59.786 -23.989 18.718 1.00 33.66 945 GLU A CA 1
ATOM 7514 C C . GLU A 1 945 ? 58.313 -23.793 18.260 1.00 33.66 945 GLU A C 1
ATOM 7516 O O . GLU A 1 945 ? 57.448 -24.446 18.840 1.00 33.66 945 GLU A O 1
ATOM 7521 N N . LEU A 1 946 ? 57.929 -23.012 17.232 1.00 35.53 946 LEU A N 1
ATOM 7522 C CA . LEU A 1 946 ? 58.415 -21.721 16.684 1.00 35.53 946 LEU A CA 1
ATOM 7523 C C . LEU A 1 946 ? 57.388 -21.208 15.627 1.00 35.53 946 LEU A C 1
ATOM 7525 O O . LEU A 1 946 ? 56.821 -22.027 14.908 1.00 35.53 946 LEU A O 1
ATOM 7529 N N . GLU A 1 947 ? 57.156 -19.891 15.497 1.00 38.78 947 GLU A N 1
ATOM 7530 C CA . GLU A 1 947 ? 56.329 -19.283 14.423 1.00 38.78 947 GLU A CA 1
ATOM 7531 C C . GLU A 1 947 ? 57.117 -18.211 13.637 1.00 38.78 947 GLU A C 1
ATOM 7533 O O . GLU A 1 947 ? 57.697 -17.301 14.237 1.00 38.78 947 GLU A O 1
ATOM 7538 N N . ASP A 1 948 ? 57.100 -18.280 12.296 1.00 54.34 948 ASP A N 1
ATOM 7539 C CA . ASP A 1 948 ? 57.978 -17.484 11.411 1.00 54.34 948 ASP A CA 1
ATOM 7540 C C . ASP A 1 948 ? 57.252 -16.684 10.309 1.00 54.34 948 ASP A C 1
ATOM 7542 O O . ASP A 1 948 ? 57.508 -16.817 9.109 1.00 54.34 948 ASP A O 1
ATOM 7546 N N . PHE A 1 949 ? 56.378 -15.770 10.736 1.00 58.62 949 PHE A N 1
ATOM 7547 C CA . PHE A 1 949 ? 55.755 -14.761 9.872 1.00 58.62 949 PHE A CA 1
ATOM 7548 C C . PHE A 1 949 ? 55.969 -13.337 10.405 1.00 58.62 949 PHE A C 1
ATOM 7550 O O . PHE A 1 949 ? 56.080 -13.120 11.610 1.00 58.62 949 PHE A O 1
ATOM 7557 N N . GLN A 1 950 ? 55.980 -12.365 9.493 1.00 71.31 950 GLN A N 1
ATOM 7558 C CA . GLN A 1 950 ? 55.949 -10.924 9.761 1.00 71.31 950 GLN A CA 1
ATOM 7559 C C . GLN A 1 950 ? 54.808 -10.254 8.981 1.00 71.31 950 GLN A C 1
ATOM 7561 O O . GLN A 1 950 ? 54.258 -10.819 8.032 1.00 71.31 950 GLN A O 1
ATOM 7566 N N . TYR A 1 951 ? 54.446 -9.041 9.392 1.00 77.44 951 TYR A N 1
ATOM 7567 C CA . TYR A 1 951 ? 53.351 -8.258 8.826 1.00 77.44 951 TYR A CA 1
ATOM 7568 C C . TYR A 1 951 ? 53.907 -7.080 8.013 1.00 77.44 951 TYR A C 1
ATOM 7570 O O . TYR A 1 951 ? 54.847 -6.414 8.439 1.00 77.44 951 TYR A O 1
ATOM 7578 N N . THR A 1 952 ? 53.328 -6.800 6.847 1.00 78.19 952 THR A N 1
ATOM 7579 C CA . THR A 1 952 ? 53.675 -5.652 5.983 1.00 78.19 952 THR A CA 1
ATOM 7580 C C . THR A 1 952 ? 52.392 -5.029 5.434 1.00 78.19 952 THR A C 1
ATOM 7582 O O . THR A 1 952 ? 51.385 -5.724 5.331 1.00 78.19 952 THR A O 1
ATOM 7585 N N . ILE A 1 953 ? 52.383 -3.745 5.074 1.00 84.31 953 ILE A N 1
ATOM 7586 C CA . ILE A 1 953 ? 51.187 -3.091 4.512 1.00 84.31 953 ILE A CA 1
ATOM 7587 C C . ILE A 1 953 ? 51.345 -2.990 2.995 1.00 84.31 953 ILE A C 1
ATOM 7589 O O . ILE A 1 953 ? 52.259 -2.316 2.526 1.00 84.31 953 ILE A O 1
ATOM 7593 N N . GLN A 1 954 ? 50.478 -3.638 2.213 1.00 86.25 954 GLN A N 1
ATOM 7594 C CA . GLN A 1 954 ? 50.439 -3.449 0.762 1.00 86.25 954 GLN A CA 1
ATOM 7595 C C . GLN A 1 954 ? 49.628 -2.187 0.435 1.00 86.25 954 GLN A C 1
ATOM 7597 O O . GLN A 1 954 ? 48.515 -2.029 0.927 1.00 86.25 954 GLN A O 1
ATOM 7602 N N . ILE A 1 955 ? 50.176 -1.313 -0.414 1.00 83.56 955 ILE A N 1
ATOM 7603 C CA . ILE A 1 955 ? 49.594 -0.005 -0.777 1.00 83.56 955 ILE A CA 1
ATOM 7604 C C . ILE A 1 955 ? 49.320 0.144 -2.285 1.00 83.56 955 ILE A C 1
ATOM 7606 O O . ILE A 1 955 ? 49.283 1.252 -2.806 1.00 83.56 955 ILE A O 1
ATOM 7610 N N . GLY A 1 956 ? 49.244 -0.969 -3.015 1.00 79.75 956 GLY A N 1
ATOM 7611 C CA . GLY A 1 956 ? 48.930 -0.978 -4.445 1.00 79.75 956 GLY A CA 1
ATOM 7612 C C . GLY A 1 956 ? 49.613 -2.099 -5.230 1.00 79.75 956 GLY A C 1
ATOM 7613 O O . GLY A 1 956 ? 50.626 -2.669 -4.805 1.00 79.75 956 GLY A O 1
ATOM 7614 N N . ALA A 1 957 ? 49.045 -2.416 -6.394 1.00 83.31 957 ALA A N 1
ATOM 7615 C CA . ALA A 1 957 ? 49.527 -3.445 -7.311 1.00 83.31 957 ALA A CA 1
ATOM 7616 C C . ALA A 1 957 ? 49.316 -3.000 -8.769 1.00 83.31 957 ALA A C 1
ATOM 7618 O O . ALA A 1 957 ? 48.186 -2.881 -9.232 1.00 83.31 957 ALA A O 1
ATOM 7619 N N . PHE A 1 958 ? 50.405 -2.755 -9.501 1.00 78.94 958 PHE A N 1
ATOM 7620 C CA . PHE A 1 958 ? 50.372 -2.036 -10.778 1.00 78.94 958 PHE A CA 1
ATOM 7621 C C . PHE A 1 958 ? 50.998 -2.838 -11.925 1.00 78.94 958 PHE A C 1
ATOM 7623 O O . PHE A 1 958 ? 52.071 -3.425 -11.782 1.00 78.94 958 PHE A O 1
ATOM 7630 N N . SER A 1 959 ? 50.359 -2.823 -13.097 1.00 70.81 959 SER A N 1
ATOM 7631 C CA . SER A 1 959 ? 50.880 -3.431 -14.336 1.00 70.81 959 SER A CA 1
ATOM 7632 C C . SER A 1 959 ? 52.034 -2.627 -14.956 1.00 70.81 959 SER A C 1
ATOM 7634 O O . SER A 1 959 ? 52.918 -3.184 -15.604 1.00 70.81 959 SER A O 1
ATOM 7636 N N . SER A 1 960 ? 52.058 -1.315 -14.716 1.00 67.75 960 SER A N 1
ATOM 7637 C CA . SER A 1 960 ? 53.174 -0.409 -14.999 1.00 67.75 960 SER A CA 1
ATOM 7638 C C . SER A 1 960 ? 53.235 0.668 -13.916 1.00 67.75 960 SER A C 1
ATOM 7640 O O . SER A 1 960 ? 52.214 0.984 -13.312 1.00 67.75 960 SER A O 1
ATOM 7642 N N . TRP A 1 961 ? 54.427 1.187 -13.616 1.00 66.50 961 TRP A N 1
ATOM 7643 C CA . TRP A 1 961 ? 54.624 2.065 -12.459 1.00 66.50 961 TRP A CA 1
ATOM 7644 C C . TRP A 1 961 ? 53.841 3.397 -12.587 1.00 66.50 961 TRP A C 1
ATOM 7646 O O . TRP A 1 961 ? 54.001 4.060 -13.617 1.00 66.50 961 TRP A O 1
ATOM 7656 N N . PRO A 1 962 ? 53.044 3.811 -11.574 1.00 61.12 962 PRO A N 1
ATOM 7657 C CA . PRO A 1 962 ? 52.317 5.086 -11.581 1.00 61.12 962 PRO A CA 1
ATOM 7658 C C . PRO A 1 962 ? 53.228 6.312 -11.717 1.00 61.12 962 PRO A C 1
ATOM 7660 O O . PRO A 1 962 ? 54.416 6.263 -11.396 1.00 61.12 962 PRO A O 1
ATOM 7663 N N . LYS A 1 963 ? 52.667 7.437 -12.172 1.00 57.19 963 LYS A N 1
ATOM 7664 C CA . LYS A 1 963 ? 53.397 8.714 -12.296 1.00 57.19 963 LYS A CA 1
ATOM 7665 C C . LYS A 1 963 ? 53.192 9.663 -11.112 1.00 57.19 963 LYS A C 1
ATOM 7667 O O . LYS A 1 963 ? 53.779 10.739 -11.115 1.00 57.19 963 LYS A O 1
ATOM 7672 N N . ASP A 1 964 ? 52.377 9.281 -10.137 1.00 58.53 964 ASP A N 1
ATOM 7673 C CA . ASP A 1 964 ? 51.967 10.153 -9.041 1.00 58.53 964 ASP A CA 1
ATOM 7674 C C . ASP A 1 964 ? 53.010 10.180 -7.915 1.00 58.53 964 ASP A C 1
ATOM 7676 O O . ASP A 1 964 ? 53.332 9.149 -7.318 1.00 58.53 964 ASP A O 1
ATOM 7680 N N . ASP A 1 965 ? 53.511 11.377 -7.595 1.00 54.69 965 ASP A N 1
ATOM 7681 C CA . ASP A 1 965 ? 54.527 11.638 -6.561 1.00 54.69 965 ASP A CA 1
ATOM 7682 C C . ASP A 1 965 ? 53.955 11.573 -5.122 1.00 54.69 965 ASP A C 1
ATOM 7684 O O . ASP A 1 965 ? 54.240 12.403 -4.255 1.00 54.69 965 ASP A O 1
ATOM 7688 N N . LEU A 1 966 ? 53.135 10.557 -4.838 1.00 64.75 966 LEU A N 1
ATOM 7689 C CA . LEU A 1 966 ? 52.640 10.264 -3.493 1.00 64.75 966 LEU A CA 1
ATOM 7690 C C . LEU A 1 966 ? 53.797 9.818 -2.581 1.00 64.75 966 LEU A C 1
ATOM 7692 O O . LEU A 1 966 ? 54.497 8.839 -2.853 1.00 64.75 966 LEU A O 1
ATOM 7696 N N . LYS A 1 967 ? 53.951 10.520 -1.448 1.00 71.25 967 LYS A N 1
ATOM 7697 C CA . LYS A 1 967 ? 55.024 10.357 -0.437 1.00 71.25 967 LYS A CA 1
ATOM 7698 C C . LYS A 1 967 ? 55.304 8.897 -0.031 1.00 71.25 967 LYS A C 1
ATOM 7700 O O . LYS A 1 967 ? 56.452 8.515 0.212 1.00 71.25 967 LYS A O 1
ATOM 7705 N N . TRP A 1 968 ? 54.256 8.077 -0.000 1.00 72.62 968 TRP A N 1
ATOM 7706 C CA . TRP A 1 968 ? 54.295 6.662 0.357 1.00 72.62 968 TRP A CA 1
ATOM 7707 C C . TRP A 1 968 ? 54.970 5.792 -0.715 1.00 72.62 968 TRP A C 1
ATOM 7709 O O . TRP A 1 968 ? 55.804 4.950 -0.391 1.00 72.62 968 TRP A O 1
ATOM 7719 N N . TYR A 1 969 ? 54.721 6.026 -2.006 1.00 72.81 969 TYR A N 1
ATOM 7720 C CA . TYR A 1 969 ? 55.327 5.214 -3.068 1.00 72.81 969 TYR A CA 1
ATOM 7721 C C . TYR A 1 969 ? 56.850 5.380 -3.159 1.00 72.81 969 TYR A C 1
ATOM 7723 O O . TYR A 1 969 ? 57.555 4.413 -3.461 1.00 72.81 969 TYR A O 1
ATOM 7731 N N . ALA A 1 970 ? 57.368 6.570 -2.839 1.00 61.88 970 ALA A N 1
ATOM 7732 C CA . ALA A 1 970 ? 58.805 6.846 -2.765 1.00 61.88 970 ALA A CA 1
ATOM 7733 C C . ALA A 1 970 ? 59.512 6.124 -1.599 1.00 61.88 970 ALA A C 1
ATOM 7735 O O . ALA A 1 970 ? 60.718 5.890 -1.668 1.00 61.88 970 ALA A O 1
ATOM 7736 N N . SER A 1 971 ? 58.766 5.754 -0.552 1.00 60.59 971 SER A N 1
ATOM 7737 C CA . SER A 1 971 ? 59.247 5.025 0.631 1.00 60.59 971 SER A CA 1
ATOM 7738 C C . SER A 1 971 ? 58.846 3.537 0.642 1.00 60.59 971 SER A C 1
ATOM 7740 O O . SER A 1 971 ? 59.190 2.816 1.576 1.00 60.59 971 SER A O 1
ATOM 7742 N N . SER A 1 972 ? 58.169 3.061 -0.411 1.00 73.75 972 SER A N 1
ATOM 7743 C CA . SER A 1 972 ? 57.683 1.680 -0.531 1.00 73.75 972 SER A CA 1
ATOM 7744 C C . SER A 1 972 ? 58.699 0.701 -1.136 1.00 73.75 972 SER A C 1
ATOM 7746 O O . SER A 1 972 ? 59.405 0.997 -2.107 1.00 73.75 972 SER A O 1
ATOM 7748 N N . THR A 1 973 ? 58.714 -0.515 -0.594 1.00 73.00 973 THR A N 1
ATOM 7749 C CA . THR A 1 973 ? 59.442 -1.674 -1.116 1.00 73.00 973 THR A CA 1
ATOM 7750 C C . THR A 1 973 ? 58.659 -2.300 -2.267 1.00 73.00 973 THR A C 1
ATOM 7752 O O . THR A 1 973 ? 57.460 -2.551 -2.155 1.00 73.00 973 THR A O 1
ATOM 7755 N N . LYS A 1 974 ? 59.334 -2.568 -3.390 1.00 77.19 974 LYS A N 1
ATOM 7756 C CA . LYS A 1 974 ? 58.699 -2.998 -4.645 1.00 77.19 974 LYS A CA 1
ATOM 7757 C C . LYS A 1 974 ? 59.020 -4.460 -4.929 1.00 77.19 974 LYS A C 1
ATOM 7759 O O . LYS A 1 974 ? 60.183 -4.792 -5.145 1.00 77.19 974 LYS A O 1
ATOM 7764 N N . ILE A 1 975 ? 57.999 -5.310 -4.990 1.00 70.94 975 ILE A N 1
ATOM 7765 C CA . ILE A 1 975 ? 58.137 -6.723 -5.361 1.00 70.94 975 ILE A CA 1
ATOM 7766 C C . ILE A 1 975 ? 57.413 -6.933 -6.689 1.00 70.94 975 ILE A C 1
ATOM 7768 O O . ILE A 1 975 ? 56.204 -6.729 -6.786 1.00 70.94 975 ILE A O 1
ATOM 7772 N N . LYS A 1 976 ? 58.153 -7.327 -7.729 1.00 69.44 976 LYS A N 1
ATOM 7773 C CA . LYS A 1 976 ? 57.565 -7.709 -9.015 1.00 69.44 976 LYS A CA 1
ATOM 7774 C C . LYS A 1 976 ? 57.282 -9.210 -9.012 1.00 69.44 976 LYS A C 1
ATOM 7776 O O . LYS A 1 976 ? 58.194 -9.993 -8.778 1.00 69.44 976 LYS A O 1
ATOM 7781 N N . SER A 1 977 ? 56.037 -9.589 -9.274 1.00 65.19 977 SER A N 1
ATOM 7782 C CA . SER A 1 977 ? 55.620 -10.985 -9.431 1.00 65.19 977 SER A CA 1
ATOM 7783 C C . SER A 1 977 ? 55.779 -11.451 -10.885 1.00 65.19 977 SER A C 1
ATOM 7785 O O . SER A 1 977 ? 55.799 -10.634 -11.810 1.00 65.19 977 SER A O 1
ATOM 7787 N N . ASP A 1 978 ? 55.879 -12.765 -11.100 1.00 56.97 978 ASP A N 1
ATOM 7788 C CA . ASP A 1 978 ? 56.203 -13.357 -12.412 1.00 56.97 978 ASP A CA 1
ATOM 7789 C C . ASP A 1 978 ? 55.151 -13.070 -13.497 1.00 56.97 978 ASP A C 1
ATOM 7791 O O . ASP A 1 978 ? 55.473 -12.975 -14.679 1.00 56.97 978 ASP A O 1
ATOM 7795 N N . ASN A 1 979 ? 53.907 -12.805 -13.087 1.00 60.78 979 ASN A N 1
ATOM 7796 C CA . ASN A 1 979 ? 52.817 -12.322 -13.940 1.00 60.78 979 ASN A CA 1
ATOM 7797 C C . ASN A 1 979 ? 52.940 -10.835 -14.351 1.00 60.78 979 ASN A C 1
ATOM 7799 O O . ASN A 1 979 ? 51.995 -10.250 -14.875 1.00 60.78 979 ASN A O 1
ATOM 7803 N N . GLY A 1 980 ? 54.089 -10.199 -14.106 1.00 66.81 980 GLY A N 1
ATOM 7804 C CA . GLY A 1 980 ? 54.415 -8.847 -14.560 1.00 66.81 980 GLY A CA 1
ATOM 7805 C C . GLY A 1 980 ? 54.021 -7.717 -13.603 1.00 66.81 980 GLY A C 1
ATOM 7806 O O . GLY A 1 980 ? 54.566 -6.620 -13.737 1.00 66.81 980 GLY A O 1
ATOM 7807 N N . ILE A 1 981 ? 53.142 -7.976 -12.633 1.00 72.69 981 ILE A N 1
ATOM 7808 C CA . ILE A 1 981 ? 52.598 -6.971 -11.706 1.00 72.69 981 ILE A CA 1
ATOM 7809 C C . ILE A 1 981 ? 53.655 -6.555 -10.671 1.00 72.69 981 ILE A C 1
ATOM 7811 O O . ILE A 1 981 ? 54.347 -7.396 -10.098 1.00 72.69 981 ILE A O 1
ATOM 7815 N N . ILE A 1 982 ? 53.757 -5.251 -10.402 1.00 79.00 982 ILE A N 1
ATOM 7816 C CA . ILE A 1 982 ? 54.597 -4.665 -9.350 1.00 79.00 982 ILE A CA 1
ATOM 7817 C C . ILE A 1 982 ? 53.713 -4.345 -8.141 1.00 79.00 982 ILE A C 1
ATOM 7819 O O . ILE A 1 982 ? 52.833 -3.492 -8.232 1.00 79.00 982 ILE A O 1
ATOM 7823 N N . ARG A 1 983 ? 53.956 -5.009 -7.010 1.00 79.44 983 ARG A N 1
ATOM 7824 C CA . ARG A 1 983 ? 53.289 -4.763 -5.724 1.00 79.44 983 ARG A CA 1
ATOM 7825 C C . ARG A 1 983 ? 54.153 -3.871 -4.831 1.00 79.44 983 ARG A C 1
ATOM 7827 O O . ARG A 1 983 ? 55.377 -4.032 -4.795 1.00 79.44 983 ARG A O 1
ATOM 7834 N N . CYS A 1 984 ? 53.514 -2.946 -4.122 1.00 81.00 984 CYS A N 1
ATOM 7835 C CA . CYS A 1 984 ? 54.159 -1.949 -3.265 1.00 81.00 984 CYS A CA 1
ATOM 7836 C C . CYS A 1 984 ? 53.848 -2.229 -1.793 1.00 81.00 984 CYS A C 1
ATOM 7838 O O . CYS A 1 984 ? 52.676 -2.287 -1.428 1.00 81.00 984 CYS A O 1
ATOM 7840 N N . PHE A 1 985 ? 54.877 -2.353 -0.954 1.00 81.31 985 PHE A N 1
ATOM 7841 C CA . PHE A 1 985 ? 54.750 -2.652 0.475 1.00 81.31 985 PHE A CA 1
ATOM 7842 C C . PHE A 1 985 ? 55.425 -1.584 1.344 1.00 81.31 985 PHE A C 1
ATOM 7844 O O . PHE A 1 985 ? 56.487 -1.073 0.988 1.00 81.31 985 PHE A O 1
ATOM 7851 N N . ILE A 1 986 ? 54.837 -1.267 2.497 1.00 79.06 986 ILE A N 1
ATOM 7852 C CA . ILE A 1 986 ? 55.378 -0.355 3.511 1.00 79.06 986 ILE A CA 1
ATOM 7853 C C . ILE A 1 986 ? 55.460 -1.064 4.863 1.00 79.06 986 ILE A C 1
ATOM 7855 O O . ILE A 1 986 ? 54.513 -1.717 5.302 1.00 79.06 986 ILE A O 1
ATOM 7859 N N . GLY A 1 987 ? 56.602 -0.876 5.527 1.00 68.12 987 GLY A N 1
ATOM 7860 C CA . GLY A 1 987 ? 56.873 -1.388 6.866 1.00 68.12 987 GLY A CA 1
ATOM 7861 C C . GLY A 1 987 ? 57.094 -2.901 6.936 1.00 68.12 987 GLY A C 1
ATOM 7862 O O . GLY A 1 987 ? 56.727 -3.663 6.043 1.00 68.12 987 GLY A O 1
ATOM 7863 N N . THR A 1 988 ? 57.705 -3.315 8.040 1.00 75.62 988 THR A N 1
ATOM 7864 C CA . THR A 1 988 ? 57.813 -4.704 8.498 1.00 75.62 988 THR A CA 1
ATOM 7865 C C . THR A 1 988 ? 57.568 -4.676 10.000 1.00 75.62 988 THR A C 1
ATOM 7867 O O . THR A 1 988 ? 58.355 -4.073 10.729 1.00 75.62 988 THR A O 1
ATOM 7870 N N . PHE A 1 989 ? 56.471 -5.277 10.441 1.00 78.19 989 PHE A N 1
ATOM 7871 C CA . PHE A 1 989 ? 55.993 -5.254 11.820 1.00 78.19 989 PHE A CA 1
ATOM 7872 C C . PHE A 1 989 ? 55.991 -6.686 12.366 1.00 78.19 989 PHE A C 1
ATOM 7874 O O . PHE A 1 989 ? 55.537 -7.614 11.688 1.00 78.19 989 PHE A O 1
ATOM 7881 N N . ASP A 1 990 ? 56.491 -6.883 13.587 1.00 63.78 990 ASP A N 1
ATOM 7882 C CA . ASP A 1 990 ? 56.544 -8.210 14.221 1.00 63.78 990 ASP A CA 1
ATOM 7883 C C . ASP A 1 990 ? 55.219 -8.602 14.911 1.00 63.78 990 ASP A C 1
ATOM 7885 O O . ASP A 1 990 ? 55.059 -9.752 15.317 1.00 63.78 990 ASP A O 1
ATOM 7889 N N . GLY A 1 991 ? 54.240 -7.689 14.996 1.00 71.75 991 GLY A N 1
ATOM 7890 C CA . GLY A 1 991 ? 52.905 -7.959 15.536 1.00 71.75 991 GLY A CA 1
ATOM 7891 C C . GLY A 1 991 ? 51.771 -7.269 14.758 1.00 71.75 991 GLY A C 1
ATOM 7892 O O . GLY A 1 991 ? 51.979 -6.202 14.177 1.00 71.75 991 GLY A O 1
ATOM 7893 N N . PRO A 1 992 ? 50.548 -7.839 14.756 1.00 66.25 992 PRO A N 1
ATOM 7894 C CA . PRO A 1 992 ? 49.427 -7.320 13.968 1.00 66.25 992 PRO A CA 1
ATOM 7895 C C . PRO A 1 992 ? 48.888 -5.967 14.461 1.00 66.25 992 PRO A C 1
ATOM 7897 O O . PRO A 1 992 ? 48.373 -5.208 13.648 1.00 66.25 992 PRO A O 1
ATOM 7900 N N . SER A 1 993 ? 49.014 -5.644 15.756 1.00 70.62 993 SER A N 1
ATOM 7901 C CA . SER A 1 993 ? 48.512 -4.372 16.308 1.00 70.62 993 SER A CA 1
ATOM 7902 C C . SER A 1 993 ? 49.269 -3.171 15.738 1.00 70.62 993 SER A C 1
ATOM 7904 O O . SER A 1 993 ? 48.650 -2.251 15.218 1.00 70.62 993 SER A O 1
ATOM 7906 N N . GLU A 1 994 ? 50.606 -3.219 15.744 1.00 71.81 994 GLU A N 1
ATOM 7907 C CA . GLU A 1 994 ? 51.456 -2.140 15.220 1.00 71.81 994 GLU A CA 1
ATOM 7908 C C . GLU A 1 994 ? 51.233 -1.919 13.716 1.00 71.81 994 GLU A C 1
ATOM 7910 O O . GLU A 1 994 ? 51.201 -0.783 13.244 1.00 71.81 994 GLU A O 1
ATOM 7915 N N . ALA A 1 995 ? 51.015 -3.007 12.968 1.00 76.12 995 ALA A N 1
ATOM 7916 C CA . ALA A 1 995 ? 50.655 -2.939 11.556 1.00 76.12 995 ALA A CA 1
ATOM 7917 C C . ALA A 1 995 ? 49.282 -2.276 11.336 1.00 76.12 995 ALA A C 1
ATOM 7919 O O . ALA A 1 995 ? 49.109 -1.556 10.357 1.00 76.12 995 ALA A O 1
ATOM 7920 N N . ASN A 1 996 ? 48.317 -2.487 12.237 1.00 79.56 996 ASN A N 1
ATOM 7921 C CA . ASN A 1 996 ? 46.976 -1.903 12.154 1.00 79.56 996 ASN A CA 1
ATOM 7922 C C . ASN A 1 996 ? 46.963 -0.411 12.516 1.00 79.56 996 ASN A C 1
ATOM 7924 O O . ASN A 1 996 ? 46.361 0.391 11.805 1.00 79.56 996 ASN A O 1
ATOM 7928 N N . ASP A 1 997 ? 47.698 -0.018 13.556 1.00 76.25 997 ASP A N 1
ATOM 7929 C CA . ASP A 1 997 ? 47.850 1.391 13.933 1.00 76.25 997 ASP A CA 1
ATOM 7930 C C . ASP A 1 997 ? 48.524 2.202 12.812 1.00 76.25 997 ASP A C 1
ATOM 7932 O O . ASP A 1 997 ? 48.122 3.332 12.527 1.00 76.25 997 ASP A O 1
ATOM 7936 N N . PHE A 1 998 ? 49.502 1.610 12.114 1.00 74.31 998 PHE A N 1
ATOM 7937 C CA . PHE A 1 998 ? 50.160 2.245 10.968 1.00 74.31 998 PHE A CA 1
ATOM 7938 C C . PHE A 1 998 ? 49.322 2.187 9.674 1.00 74.31 998 PHE A C 1
ATOM 7940 O O . PHE A 1 998 ? 49.406 3.102 8.852 1.00 74.31 998 PHE A O 1
ATOM 7947 N N . LEU A 1 999 ? 48.475 1.163 9.498 1.00 82.00 999 LEU A N 1
ATOM 7948 C CA . LEU A 1 999 ? 47.526 1.064 8.382 1.00 82.00 999 LEU A CA 1
ATOM 7949 C C . LEU A 1 999 ? 46.536 2.234 8.388 1.00 82.00 999 LEU A C 1
ATOM 7951 O O . LEU A 1 999 ? 46.359 2.881 7.355 1.00 82.00 999 LEU A O 1
ATOM 7955 N N . ASN A 1 1000 ? 45.966 2.550 9.555 1.00 79.31 1000 ASN A N 1
ATOM 7956 C CA . ASN A 1 1000 ? 45.015 3.653 9.730 1.00 79.31 1000 ASN A CA 1
ATOM 7957 C C . ASN A 1 1000 ? 45.590 5.011 9.277 1.00 79.31 1000 ASN A C 1
ATOM 7959 O O . ASN A 1 1000 ? 44.856 5.860 8.779 1.00 79.31 1000 ASN A O 1
ATOM 7963 N N . VAL A 1 1001 ? 46.907 5.219 9.412 1.00 82.81 1001 VAL A N 1
ATOM 7964 C CA . VAL A 1 1001 ? 47.595 6.444 8.959 1.00 82.81 1001 VAL A CA 1
ATOM 7965 C C . VAL A 1 1001 ? 47.766 6.476 7.436 1.00 82.81 1001 VAL A C 1
ATOM 7967 O O . VAL A 1 1001 ? 47.702 7.547 6.836 1.00 82.81 1001 VAL A O 1
ATOM 7970 N N . ILE A 1 1002 ? 47.972 5.320 6.799 1.00 77.88 1002 ILE A N 1
ATOM 7971 C CA . ILE A 1 1002 ? 48.138 5.212 5.341 1.00 77.88 1002 ILE A CA 1
ATOM 7972 C C . ILE A 1 1002 ? 46.787 5.309 4.620 1.00 77.88 1002 ILE A C 1
ATOM 7974 O O . ILE A 1 1002 ? 46.710 5.958 3.577 1.00 77.88 1002 ILE A O 1
ATOM 7978 N N . GLN A 1 1003 ? 45.719 4.728 5.179 1.00 81.50 1003 GLN A N 1
ATOM 7979 C CA . GLN A 1 1003 ? 44.385 4.706 4.560 1.00 81.50 1003 GLN A CA 1
ATOM 7980 C C . GLN A 1 1003 ? 43.746 6.095 4.376 1.00 81.50 1003 GLN A C 1
ATOM 7982 O O . GLN A 1 1003 ? 42.848 6.243 3.552 1.00 81.50 1003 GLN A O 1
ATOM 7987 N N . VAL A 1 1004 ? 44.252 7.129 5.059 1.00 75.38 1004 VAL A N 1
ATOM 7988 C CA . VAL A 1 1004 ? 43.870 8.535 4.821 1.00 75.38 1004 VAL A CA 1
ATOM 7989 C C . VAL A 1 1004 ? 44.352 9.048 3.452 1.00 75.38 1004 VAL A C 1
ATOM 7991 O O . VAL A 1 1004 ? 43.682 9.882 2.849 1.00 75.38 1004 VAL A O 1
ATOM 7994 N N . ASP A 1 1005 ? 45.492 8.560 2.944 1.00 73.62 1005 ASP A N 1
ATOM 7995 C CA . ASP A 1 1005 ? 46.017 8.919 1.614 1.00 73.62 1005 ASP A CA 1
ATOM 7996 C C . ASP A 1 1005 ? 45.771 7.827 0.546 1.00 73.62 1005 ASP A C 1
ATOM 7998 O O . ASP A 1 1005 ? 45.753 8.139 -0.643 1.00 73.62 1005 ASP A O 1
ATOM 8002 N N . ILE A 1 1006 ? 45.658 6.551 0.947 1.00 76.81 1006 ILE A N 1
ATOM 8003 C CA . ILE A 1 1006 ? 45.522 5.373 0.064 1.00 76.81 1006 ILE A CA 1
ATOM 8004 C C . ILE A 1 1006 ? 44.478 4.407 0.672 1.00 76.81 1006 ILE A C 1
ATOM 8006 O O . ILE A 1 1006 ? 44.855 3.482 1.399 1.00 76.81 1006 ILE A O 1
ATOM 8010 N N . PRO A 1 1007 ? 43.166 4.614 0.430 1.00 76.50 1007 PRO A N 1
ATOM 8011 C CA . PRO A 1 1007 ? 42.094 3.882 1.120 1.00 76.50 1007 PRO A CA 1
ATOM 8012 C C . PRO A 1 1007 ? 42.075 2.364 0.882 1.00 76.50 1007 PRO A C 1
ATOM 8014 O O . PRO A 1 1007 ? 41.566 1.620 1.714 1.00 76.50 1007 PRO A O 1
ATOM 8017 N N . ASP A 1 1008 ? 42.639 1.896 -0.234 1.00 75.88 1008 ASP A N 1
ATOM 8018 C CA . ASP A 1 1008 ? 42.734 0.484 -0.623 1.00 75.88 1008 ASP A CA 1
ATOM 8019 C C . ASP A 1 1008 ? 43.959 -0.248 -0.035 1.00 75.88 1008 ASP A C 1
ATOM 8021 O O . ASP A 1 1008 ? 44.194 -1.421 -0.339 1.00 75.88 1008 ASP A O 1
ATOM 8025 N N . ALA A 1 1009 ? 44.740 0.410 0.829 1.00 85.00 1009 ALA A N 1
ATOM 8026 C CA . ALA A 1 1009 ? 45.833 -0.229 1.555 1.00 85.00 1009 ALA A CA 1
ATOM 8027 C C . ALA A 1 1009 ? 45.325 -1.308 2.534 1.00 85.00 1009 ALA A C 1
ATOM 8029 O O . ALA A 1 1009 ? 44.291 -1.139 3.183 1.00 85.00 1009 ALA A O 1
ATOM 8030 N N . PHE A 1 1010 ? 46.081 -2.401 2.695 1.00 82.75 1010 PHE A N 1
ATOM 8031 C CA . PHE A 1 1010 ? 45.753 -3.494 3.625 1.00 82.75 1010 PHE A CA 1
ATOM 8032 C C . PHE A 1 1010 ? 46.994 -4.247 4.133 1.00 82.75 1010 PHE A C 1
ATOM 8034 O O . PHE A 1 1010 ? 48.067 -4.199 3.531 1.00 82.75 1010 PHE A O 1
ATOM 8041 N N . ILE A 1 1011 ? 46.858 -4.982 5.242 1.00 84.94 1011 ILE A N 1
ATOM 8042 C CA . ILE A 1 1011 ? 47.955 -5.761 5.843 1.00 84.94 1011 ILE A CA 1
ATOM 8043 C C . ILE A 1 1011 ? 48.092 -7.138 5.178 1.00 84.94 1011 ILE A C 1
ATOM 8045 O O . ILE A 1 1011 ? 47.128 -7.888 5.042 1.00 84.94 1011 ILE A O 1
ATOM 8049 N N . SER A 1 1012 ? 49.325 -7.501 4.831 1.00 77.88 1012 SER A N 1
ATOM 8050 C CA . SER A 1 1012 ? 49.733 -8.794 4.287 1.00 77.88 1012 SER A CA 1
ATOM 8051 C C . SER A 1 1012 ? 50.705 -9.506 5.237 1.00 77.88 1012 SER A C 1
ATOM 8053 O O . SER A 1 1012 ? 51.575 -8.872 5.839 1.00 77.88 1012 SER A O 1
ATOM 8055 N N . LYS A 1 1013 ? 50.576 -10.833 5.360 1.00 76.88 1013 LYS A N 1
ATOM 8056 C CA . LYS A 1 1013 ? 51.507 -11.696 6.107 1.00 76.88 1013 LYS A CA 1
ATOM 8057 C C . LYS A 1 1013 ? 52.567 -12.259 5.158 1.00 76.88 1013 LYS A C 1
ATOM 8059 O O . LYS A 1 1013 ? 52.220 -12.796 4.108 1.00 76.88 1013 LYS A O 1
ATOM 8064 N N . VAL A 1 1014 ? 53.838 -12.178 5.543 1.00 65.31 1014 VAL A N 1
ATOM 8065 C CA . VAL A 1 1014 ? 54.992 -12.615 4.738 1.00 65.31 1014 VAL A CA 1
ATOM 8066 C C . VAL A 1 1014 ? 55.908 -13.506 5.598 1.00 65.31 1014 VAL A C 1
ATOM 8068 O O . VAL A 1 1014 ? 56.127 -13.175 6.764 1.00 65.31 1014 VAL A O 1
ATOM 8071 N N . PRO A 1 1015 ? 56.438 -14.638 5.089 1.00 60.56 1015 PRO A N 1
ATOM 8072 C CA . PRO A 1 1015 ? 57.439 -15.434 5.809 1.00 60.56 1015 PRO A CA 1
ATOM 8073 C C . PRO A 1 1015 ? 58.730 -14.638 6.060 1.00 60.56 1015 PRO A C 1
ATOM 8075 O O . PRO A 1 1015 ? 59.114 -13.826 5.217 1.00 60.56 1015 PRO A O 1
ATOM 8078 N N . ARG A 1 1016 ? 59.427 -14.886 7.179 1.00 49.44 1016 ARG A N 1
ATOM 8079 C CA . ARG A 1 1016 ? 60.622 -14.096 7.565 1.00 49.44 1016 ARG A CA 1
ATOM 8080 C C . ARG A 1 1016 ? 61.793 -14.149 6.573 1.00 49.44 1016 ARG A C 1
ATOM 8082 O O . ARG A 1 1016 ? 62.528 -13.171 6.459 1.00 49.44 1016 ARG A O 1
ATOM 8089 N N . ASP A 1 1017 ? 61.968 -15.250 5.845 1.00 45.84 1017 ASP A N 1
ATOM 8090 C CA . ASP A 1 1017 ? 63.108 -15.458 4.939 1.00 45.84 1017 ASP A CA 1
ATOM 8091 C C . ASP A 1 1017 ? 62.885 -14.895 3.518 1.00 45.84 1017 ASP A C 1
ATOM 8093 O O . ASP A 1 1017 ? 62.898 -15.620 2.521 1.00 45.84 1017 ASP A O 1
ATOM 8097 N N . ILE A 1 1018 ? 62.750 -13.568 3.399 1.00 36.69 1018 ILE A N 1
ATOM 8098 C CA . ILE A 1 1018 ? 62.976 -12.852 2.128 1.00 36.69 1018 ILE A CA 1
ATOM 8099 C C . ILE A 1 1018 ? 63.941 -11.685 2.367 1.00 36.69 1018 ILE A C 1
ATOM 8101 O O . ILE A 1 1018 ? 63.557 -10.591 2.775 1.00 36.69 1018 ILE A O 1
ATOM 8105 N N . SER A 1 1019 ? 65.224 -11.906 2.069 1.00 31.55 1019 SER A N 1
ATOM 8106 C CA . SER A 1 1019 ? 66.249 -10.860 2.134 1.00 31.55 1019 SER A CA 1
ATOM 8107 C C . SER A 1 1019 ? 66.202 -9.965 0.888 1.00 31.55 1019 SER A C 1
ATOM 8109 O O . SER A 1 1019 ? 66.509 -10.390 -0.224 1.00 31.55 1019 SER A O 1
ATOM 8111 N N . ILE A 1 1020 ? 65.816 -8.700 1.074 1.00 27.56 1020 ILE A N 1
ATOM 8112 C CA . ILE A 1 1020 ? 65.675 -7.716 -0.009 1.00 27.56 1020 ILE A CA 1
ATOM 8113 C C . ILE A 1 1020 ? 66.929 -6.832 -0.072 1.00 27.56 1020 ILE A C 1
ATOM 8115 O O . ILE A 1 1020 ? 67.233 -6.106 0.873 1.00 27.56 1020 ILE A O 1
ATOM 8119 N N . SER A 1 1021 ? 67.654 -6.871 -1.196 1.00 27.05 1021 SER A N 1
ATOM 8120 C CA . SER A 1 1021 ? 68.890 -6.098 -1.414 1.00 27.05 1021 SER A CA 1
ATOM 8121 C C . SER A 1 1021 ? 68.782 -5.101 -2.576 1.00 27.05 1021 SER A C 1
ATOM 8123 O O . SER A 1 1021 ? 68.328 -5.452 -3.665 1.00 27.05 1021 SER A O 1
ATOM 8125 N N . SER A 1 1022 ? 69.257 -3.874 -2.357 1.00 24.44 1022 SER A N 1
ATOM 8126 C CA . SER A 1 1022 ? 69.155 -2.733 -3.285 1.00 24.44 1022 SER A CA 1
ATOM 8127 C C . SER A 1 1022 ? 70.078 -2.822 -4.527 1.00 24.44 1022 SER A C 1
ATOM 8129 O O . SER A 1 1022 ? 71.120 -3.476 -4.470 1.00 24.44 1022 SER A O 1
ATOM 8131 N N . PRO A 1 1023 ? 69.754 -2.144 -5.654 1.00 29.14 1023 PRO A N 1
ATOM 8132 C CA . PRO A 1 1023 ? 70.418 -2.358 -6.951 1.00 29.14 1023 PRO A CA 1
ATOM 8133 C C . PRO A 1 1023 ? 71.602 -1.417 -7.264 1.00 29.14 1023 PRO A C 1
ATOM 8135 O O . PRO A 1 1023 ? 71.593 -0.244 -6.890 1.00 29.14 1023 PRO A O 1
ATOM 8138 N N . ALA A 1 1024 ? 72.564 -1.882 -8.084 1.00 20.69 1024 ALA A N 1
ATOM 8139 C CA . ALA A 1 1024 ? 73.625 -1.040 -8.664 1.00 20.69 1024 ALA A CA 1
ATOM 8140 C C . ALA A 1 1024 ? 74.144 -1.498 -10.060 1.00 20.69 1024 ALA A C 1
ATOM 8142 O O . ALA A 1 1024 ? 74.979 -2.384 -10.165 1.00 20.69 1024 ALA A O 1
ATOM 8143 N N . LYS A 1 1025 ? 73.668 -0.808 -11.113 1.00 21.95 1025 LYS A N 1
ATOM 8144 C CA . LYS A 1 1025 ? 74.332 -0.409 -12.389 1.00 21.95 1025 LYS A CA 1
ATOM 8145 C C . LYS A 1 1025 ? 75.302 -1.338 -13.177 1.00 21.95 1025 LYS A C 1
ATOM 8147 O O . LYS A 1 1025 ? 76.419 -1.556 -12.739 1.00 21.95 1025 LYS A O 1
ATOM 8152 N N . GLN A 1 1026 ? 74.963 -1.504 -14.475 1.00 21.86 1026 GLN A N 1
ATOM 8153 C CA . GLN A 1 1026 ? 75.838 -1.447 -15.689 1.00 21.86 1026 GLN A CA 1
ATOM 8154 C C . GLN A 1 1026 ? 76.916 -2.567 -15.854 1.00 21.86 1026 GLN A C 1
ATOM 8156 O O . GLN A 1 1026 ? 77.473 -3.041 -14.882 1.00 21.86 1026 GLN A O 1
ATOM 8161 N N . SER A 1 1027 ? 77.289 -3.069 -17.046 1.00 20.50 1027 SER A N 1
ATOM 8162 C CA . SER A 1 1027 ? 77.262 -2.504 -18.411 1.00 20.50 1027 SER A CA 1
ATOM 8163 C C . SER A 1 1027 ? 77.341 -3.580 -19.532 1.00 20.50 1027 SER A C 1
ATOM 8165 O O . SER A 1 1027 ? 77.874 -4.655 -19.305 1.00 20.50 1027 SER A O 1
ATOM 8167 N N . THR A 1 1028 ? 76.865 -3.235 -20.742 1.00 21.17 1028 THR A N 1
ATOM 8168 C CA . THR A 1 1028 ? 77.299 -3.655 -22.114 1.00 21.17 1028 THR A CA 1
ATOM 8169 C C . THR A 1 1028 ? 77.912 -5.045 -22.426 1.00 21.17 1028 THR A C 1
ATOM 8171 O O . THR A 1 1028 ? 78.968 -5.383 -21.911 1.00 21.17 1028 THR A O 1
ATOM 8174 N N . GLN A 1 1029 ? 77.318 -5.718 -23.435 1.00 21.95 1029 GLN A N 1
ATOM 8175 C CA . GLN A 1 1029 ? 77.896 -6.367 -24.655 1.00 21.95 1029 GLN A CA 1
ATOM 8176 C C . GLN A 1 1029 ? 79.428 -6.642 -24.770 1.00 21.95 1029 GLN A C 1
ATOM 8178 O O . GLN A 1 1029 ? 80.208 -5.797 -24.332 1.00 21.95 1029 GLN A O 1
ATOM 8183 N N . PRO A 1 1030 ? 79.882 -7.700 -25.509 1.00 26.52 1030 PRO A N 1
ATOM 8184 C CA . PRO A 1 1030 ? 79.285 -8.161 -26.781 1.00 26.52 1030 PRO A CA 1
ATOM 8185 C C . PRO A 1 1030 ? 79.239 -9.689 -27.083 1.00 26.52 1030 PRO A C 1
ATOM 8187 O O . PRO A 1 1030 ? 79.677 -10.539 -26.317 1.00 26.52 1030 PRO A O 1
ATOM 8190 N N . THR A 1 1031 ? 78.687 -9.974 -28.268 1.00 21.23 1031 THR A N 1
ATOM 8191 C CA . THR A 1 1031 ? 78.790 -11.155 -29.162 1.00 21.23 1031 THR A CA 1
ATOM 8192 C C . THR A 1 1031 ? 80.210 -11.782 -29.283 1.00 21.23 1031 THR A C 1
ATOM 8194 O O . THR A 1 1031 ? 81.189 -11.109 -28.980 1.00 21.23 1031 THR A O 1
ATOM 8197 N N . ASN A 1 1032 ? 80.441 -13.024 -29.771 1.00 22.08 1032 ASN A N 1
ATOM 8198 C CA . ASN A 1 1032 ? 79.924 -13.618 -31.026 1.00 22.08 1032 ASN A CA 1
ATOM 8199 C C . ASN A 1 1032 ? 80.236 -15.141 -31.239 1.00 22.08 1032 ASN A C 1
ATOM 8201 O O . ASN A 1 1032 ? 81.247 -15.620 -30.745 1.00 22.08 1032 ASN A O 1
ATOM 8205 N N . LEU A 1 1033 ? 79.450 -15.796 -32.121 1.00 22.86 1033 LEU A N 1
ATOM 8206 C CA . LEU A 1 1033 ? 79.793 -16.859 -33.119 1.00 22.86 1033 LEU A CA 1
ATOM 8207 C C . LEU A 1 1033 ? 80.337 -18.286 -32.768 1.00 22.86 1033 LEU A C 1
ATOM 8209 O O . LEU A 1 1033 ? 81.456 -18.427 -32.293 1.00 22.86 1033 LEU A O 1
ATOM 8213 N N . SER A 1 1034 ? 79.630 -19.311 -33.309 1.00 22.70 1034 SER A N 1
ATOM 8214 C CA . SER A 1 1034 ? 80.108 -20.587 -33.952 1.00 22.70 1034 SER A CA 1
ATOM 8215 C C . SER A 1 1034 ? 80.929 -21.637 -33.144 1.00 22.70 1034 SER A C 1
ATOM 8217 O O . SER A 1 1034 ? 81.726 -21.270 -32.297 1.00 22.70 1034 SER A O 1
ATOM 8219 N N . GLU A 1 1035 ? 80.866 -22.970 -33.357 1.00 21.84 1035 GLU A N 1
ATOM 8220 C CA . GLU A 1 1035 ? 80.058 -23.839 -34.250 1.00 21.84 1035 GLU A CA 1
ATOM 8221 C C . GLU A 1 1035 ? 80.008 -25.333 -33.761 1.00 21.84 1035 GLU A C 1
ATOM 8223 O O . GLU A 1 1035 ? 80.808 -25.789 -32.939 1.00 21.84 1035 GLU A O 1
ATOM 8228 N N . VAL A 1 1036 ? 78.974 -26.080 -34.183 1.00 25.97 1036 VAL A N 1
ATOM 8229 C CA . VAL A 1 1036 ? 78.974 -27.374 -34.938 1.00 25.97 1036 VAL A CA 1
ATOM 8230 C C . VAL A 1 1036 ? 80.216 -28.327 -34.819 1.00 25.97 1036 VAL A C 1
ATOM 8232 O O . VAL A 1 1036 ? 81.325 -27.825 -34.884 1.00 25.97 1036 VAL A O 1
ATOM 8235 N N . ASP A 1 1037 ? 80.227 -29.686 -34.710 1.00 24.11 1037 ASP A N 1
ATOM 8236 C CA . ASP A 1 1037 ? 79.262 -30.836 -34.589 1.00 24.11 1037 ASP A CA 1
ATOM 8237 C C . ASP A 1 1037 ? 80.035 -32.246 -34.700 1.00 24.11 1037 ASP A C 1
ATOM 8239 O O . ASP A 1 1037 ? 81.230 -32.189 -34.454 1.00 24.11 1037 ASP A O 1
ATOM 8243 N N . HIS A 1 1038 ? 79.435 -33.442 -35.062 1.00 27.62 1038 HIS A N 1
ATOM 8244 C CA . HIS A 1 1038 ? 79.971 -34.741 -35.703 1.00 27.62 1038 HIS A CA 1
ATOM 8245 C C . HIS A 1 1038 ? 79.808 -36.240 -34.927 1.00 27.62 1038 HIS A C 1
ATOM 8247 O O . HIS A 1 1038 ? 80.011 -36.165 -33.731 1.00 27.62 1038 HIS A O 1
ATOM 8253 N N . THR A 1 1039 ? 79.445 -37.621 -35.192 1.00 29.95 1039 THR A N 1
ATOM 8254 C CA . THR A 1 1039 ? 79.482 -39.070 -36.021 1.00 29.95 1039 THR A CA 1
ATOM 8255 C C . THR A 1 1039 ? 80.795 -40.105 -36.268 1.00 29.95 1039 THR A C 1
ATOM 8257 O O . THR A 1 1039 ? 81.086 -39.978 -37.444 1.00 29.95 1039 THR A O 1
ATOM 8260 N N . ASP A 1 1040 ? 81.699 -40.924 -35.461 1.00 37.75 1040 ASP A N 1
ATOM 8261 C CA . ASP A 1 1040 ? 82.053 -42.404 -34.825 1.00 37.75 1040 ASP A CA 1
ATOM 8262 C C . ASP A 1 1040 ? 82.355 -43.861 -35.530 1.00 37.75 1040 ASP A C 1
ATOM 8264 O O . ASP A 1 1040 ? 81.509 -44.712 -35.624 1.00 37.75 1040 ASP A O 1
ATOM 8268 N N . SER A 1 1041 ? 83.572 -44.321 -35.934 1.00 35.41 1041 SER A N 1
ATOM 8269 C CA . SER A 1 1041 ? 83.984 -45.610 -36.615 1.00 35.41 1041 SER A CA 1
ATOM 8270 C C . SER A 1 1041 ? 85.460 -46.061 -36.335 1.00 35.41 1041 SER A C 1
ATOM 8272 O O . SER A 1 1041 ? 86.322 -45.217 -36.112 1.00 35.41 1041 SER A O 1
ATOM 8274 N N . SER A 1 1042 ? 85.796 -47.365 -36.248 1.00 38.47 1042 SER A N 1
ATOM 8275 C CA . SER A 1 1042 ? 86.730 -47.913 -35.211 1.00 38.47 1042 SER A CA 1
ATOM 8276 C C . SER A 1 1042 ? 88.054 -48.612 -35.567 1.00 38.47 1042 SER A C 1
ATOM 8278 O O . SER A 1 1042 ? 88.243 -49.136 -36.659 1.00 38.47 1042 SER A O 1
ATOM 8280 N N . SER A 1 1043 ? 88.905 -48.770 -34.529 1.00 41.34 1043 SER A N 1
ATOM 8281 C CA . SER A 1 1043 ? 89.233 -50.067 -33.862 1.00 41.34 1043 SER A CA 1
ATOM 8282 C C . SER A 1 1043 ? 90.725 -50.350 -33.566 1.00 41.34 1043 SER A C 1
ATOM 8284 O O . SER A 1 1043 ? 91.559 -50.327 -34.459 1.00 41.34 1043 SER A O 1
ATOM 8286 N N . GLY A 1 1044 ? 91.030 -50.732 -32.311 1.00 35.84 1044 GLY A N 1
ATOM 8287 C CA . GLY A 1 1044 ? 92.241 -51.483 -31.905 1.00 35.84 1044 GLY A CA 1
ATOM 8288 C C . GLY A 1 1044 ? 93.614 -50.764 -31.931 1.00 35.84 1044 GLY A C 1
ATOM 8289 O O . GLY A 1 1044 ? 94.231 -50.639 -32.977 1.00 35.84 1044 GLY A O 1
ATOM 8290 N N . ASN A 1 1045 ? 94.237 -50.391 -30.805 1.00 48.97 1045 ASN A N 1
ATOM 8291 C CA . ASN A 1 1045 ? 93.693 -50.330 -29.447 1.00 48.97 1045 ASN A CA 1
ATOM 8292 C C . ASN A 1 1045 ? 92.437 -49.461 -29.454 1.00 48.97 1045 ASN A C 1
ATOM 8294 O O . ASN A 1 1045 ? 92.428 -48.383 -30.042 1.00 48.97 1045 ASN A O 1
ATOM 8298 N N . PHE A 1 1046 ? 91.372 -49.930 -28.809 1.00 43.38 1046 PHE A N 1
ATOM 8299 C CA . PHE A 1 1046 ? 90.132 -49.171 -28.740 1.00 43.38 1046 PHE A CA 1
ATOM 8300 C C . PHE A 1 1046 ? 90.296 -48.030 -27.741 1.00 43.38 1046 PHE A C 1
ATOM 8302 O O . PHE A 1 1046 ? 89.892 -48.169 -26.590 1.00 43.38 1046 PHE A O 1
ATOM 8309 N N . GLN A 1 1047 ? 90.842 -46.902 -28.206 1.00 51.84 1047 GLN A N 1
ATOM 8310 C CA . GLN A 1 1047 ? 90.479 -45.617 -27.628 1.00 51.84 1047 GLN A CA 1
ATOM 8311 C C . GLN A 1 1047 ? 88.952 -45.549 -27.678 1.00 51.84 1047 GLN A C 1
ATOM 8313 O O . GLN A 1 1047 ? 88.369 -45.482 -28.758 1.00 51.84 1047 GLN A O 1
ATOM 8318 N N . GLN A 1 1048 ? 88.298 -45.707 -26.529 1.00 56.88 1048 GLN A N 1
ATOM 8319 C CA . GLN A 1 1048 ? 86.846 -45.703 -26.469 1.00 56.88 1048 GLN A CA 1
ATOM 8320 C C . GLN A 1 1048 ? 86.389 -44.260 -26.398 1.00 56.88 1048 GLN A C 1
ATOM 8322 O O . GLN A 1 1048 ? 86.637 -43.551 -25.421 1.00 56.88 1048 GLN A O 1
ATOM 8327 N N . PHE A 1 1049 ? 85.717 -43.818 -27.446 1.00 67.62 1049 PHE A N 1
ATOM 8328 C CA . PHE A 1 1049 ? 85.201 -42.469 -27.508 1.00 67.62 1049 PHE A CA 1
ATOM 8329 C C . PHE A 1 1049 ? 83.882 -42.421 -26.735 1.00 67.62 1049 PHE A C 1
ATOM 8331 O O . PHE A 1 1049 ? 83.057 -43.335 -26.796 1.00 67.62 1049 PHE A O 1
ATOM 8338 N N . ARG A 1 1050 ? 83.704 -41.382 -25.922 1.00 77.62 1050 ARG A N 1
ATOM 8339 C CA . ARG A 1 1050 ? 82.499 -41.177 -25.115 1.00 77.62 1050 ARG A CA 1
ATOM 8340 C C . ARG A 1 1050 ? 82.148 -39.702 -25.137 1.00 77.62 1050 ARG A C 1
ATOM 8342 O O . ARG A 1 1050 ? 82.957 -38.867 -24.744 1.00 77.62 1050 ARG A O 1
ATOM 8349 N N . LEU A 1 1051 ? 80.930 -39.376 -25.545 1.00 77.44 1051 LEU A N 1
ATOM 8350 C CA . LEU A 1 1051 ? 80.423 -38.014 -25.443 1.00 77.44 1051 LEU A CA 1
ATOM 8351 C C . LEU A 1 1051 ? 80.092 -37.729 -23.977 1.00 77.44 1051 LEU A C 1
ATOM 8353 O O . LEU A 1 1051 ? 79.329 -38.474 -23.365 1.00 77.44 1051 LEU A O 1
ATOM 8357 N N . LYS A 1 1052 ? 80.644 -36.656 -23.413 1.00 80.12 1052 LYS A N 1
ATOM 8358 C CA . LYS A 1 1052 ? 80.160 -36.035 -22.177 1.00 80.12 1052 LYS A CA 1
ATOM 8359 C C . LYS A 1 1052 ? 79.182 -34.938 -22.586 1.00 80.12 1052 LYS A C 1
ATOM 8361 O O . LYS A 1 1052 ? 79.601 -33.949 -23.173 1.00 80.12 1052 LYS A O 1
ATOM 8366 N N . ILE A 1 1053 ? 77.895 -35.127 -22.315 1.00 76.50 1053 ILE A N 1
ATOM 8367 C CA . ILE A 1 1053 ? 76.818 -34.309 -22.897 1.00 76.50 1053 ILE A CA 1
ATOM 8368 C C . ILE A 1 1053 ? 76.517 -33.095 -22.018 1.00 76.50 1053 ILE A C 1
ATOM 8370 O O . ILE A 1 1053 ? 76.473 -31.973 -22.509 1.00 76.50 1053 ILE A O 1
ATOM 8374 N N . CYS A 1 1054 ? 76.356 -33.306 -20.711 1.00 73.81 1054 CYS A N 1
ATOM 8375 C CA . CYS A 1 1054 ? 76.204 -32.230 -19.734 1.00 73.81 1054 CYS A CA 1
ATOM 8376 C C . CYS A 1 1054 ? 76.640 -32.686 -18.329 1.00 73.81 1054 CYS A C 1
ATOM 8378 O O . CYS A 1 1054 ? 76.979 -33.850 -18.085 1.00 73.81 1054 CYS A O 1
ATOM 8380 N N . THR A 1 1055 ? 76.679 -31.760 -17.374 1.00 70.31 1055 THR A N 1
ATOM 8381 C CA . THR A 1 1055 ? 76.870 -32.066 -15.948 1.00 70.31 1055 THR A CA 1
ATOM 8382 C C . THR A 1 1055 ? 76.009 -31.122 -15.138 1.00 70.31 1055 THR A C 1
ATOM 8384 O O . THR A 1 1055 ? 76.151 -29.912 -15.272 1.00 70.31 1055 THR A O 1
ATOM 8387 N N . VAL A 1 1056 ? 75.110 -31.673 -14.326 1.00 68.56 1056 VAL A N 1
ATOM 8388 C CA . VAL A 1 1056 ? 74.059 -30.898 -13.665 1.00 68.56 1056 VAL A CA 1
ATOM 8389 C C . VAL A 1 1056 ? 74.200 -31.028 -12.152 1.00 68.56 1056 VAL A C 1
ATOM 8391 O O . VAL A 1 1056 ? 74.202 -32.135 -11.617 1.00 68.56 1056 VAL A O 1
ATOM 8394 N N . THR A 1 1057 ? 74.362 -29.887 -11.484 1.00 47.56 1057 THR A N 1
ATOM 8395 C CA . THR A 1 1057 ? 74.648 -29.724 -10.043 1.00 47.56 1057 THR A CA 1
ATOM 8396 C C . THR A 1 1057 ? 73.410 -29.421 -9.191 1.00 47.56 1057 THR A C 1
ATOM 8398 O O . THR A 1 1057 ? 73.518 -29.300 -7.975 1.00 47.56 1057 THR A O 1
ATOM 8401 N N . ALA A 1 1058 ? 72.244 -29.268 -9.819 1.00 55.47 1058 ALA A N 1
ATOM 8402 C CA . ALA A 1 1058 ? 70.975 -28.913 -9.187 1.00 55.47 1058 ALA A CA 1
ATOM 8403 C C . ALA A 1 1058 ? 69.800 -29.615 -9.897 1.00 55.47 1058 ALA A C 1
ATOM 8405 O O . ALA A 1 1058 ? 69.994 -30.330 -10.884 1.00 55.47 1058 ALA A O 1
ATOM 8406 N N . ALA A 1 1059 ? 68.572 -29.420 -9.409 1.00 54.69 1059 ALA A N 1
ATOM 8407 C CA . ALA A 1 1059 ? 67.376 -29.996 -10.019 1.00 54.69 1059 ALA A CA 1
ATOM 8408 C C . ALA A 1 1059 ? 67.153 -29.446 -11.445 1.00 54.69 1059 ALA A C 1
ATOM 8410 O O . ALA A 1 1059 ? 66.760 -28.300 -11.639 1.00 54.69 1059 ALA A O 1
ATOM 8411 N N . MET A 1 1060 ? 67.415 -30.286 -12.448 1.00 51.56 1060 MET A N 1
ATOM 8412 C CA . MET A 1 1060 ? 67.324 -29.951 -13.874 1.00 51.56 1060 MET A CA 1
ATOM 8413 C C . MET A 1 1060 ? 65.900 -29.517 -14.269 1.00 51.56 1060 MET A C 1
ATOM 8415 O O . MET A 1 1060 ? 64.927 -30.177 -13.880 1.00 51.56 1060 MET A O 1
ATOM 8419 N N . ASN A 1 1061 ? 65.774 -28.431 -15.042 1.00 47.97 1061 ASN A N 1
ATOM 8420 C CA . ASN A 1 1061 ? 64.476 -27.901 -15.477 1.00 47.97 1061 ASN A CA 1
ATOM 8421 C C . ASN A 1 1061 ? 63.751 -28.862 -16.449 1.00 47.97 1061 ASN A C 1
ATOM 8423 O O . ASN A 1 1061 ? 64.352 -29.782 -17.011 1.00 47.97 1061 ASN A O 1
ATOM 8427 N N . SER A 1 1062 ? 62.442 -28.665 -16.624 1.00 42.44 1062 SER A N 1
ATOM 8428 C CA . SER A 1 1062 ? 61.572 -29.528 -17.437 1.00 42.44 1062 SER A CA 1
ATOM 8429 C C . SER A 1 1062 ? 61.926 -29.522 -18.929 1.00 42.44 1062 SER A C 1
ATOM 8431 O O . SER A 1 1062 ? 61.954 -30.586 -19.548 1.00 42.44 1062 SER A O 1
ATOM 8433 N N . ALA A 1 1063 ? 62.261 -28.363 -19.503 1.00 47.28 1063 ALA A N 1
ATOM 8434 C CA . ALA A 1 1063 ? 62.607 -28.236 -20.919 1.00 47.28 1063 ALA A CA 1
ATOM 8435 C C . ALA A 1 1063 ? 63.898 -28.994 -21.275 1.00 47.28 1063 ALA A C 1
ATOM 8437 O O . ALA A 1 1063 ? 63.936 -29.733 -22.262 1.00 47.28 1063 ALA A O 1
ATOM 8438 N N . ASP A 1 1064 ? 64.940 -28.876 -20.451 1.00 54.25 1064 ASP A N 1
ATOM 8439 C CA . ASP A 1 1064 ? 66.210 -29.564 -20.680 1.00 54.25 1064 ASP A CA 1
ATOM 8440 C C . ASP A 1 1064 ? 66.124 -31.059 -20.353 1.00 54.25 1064 ASP A C 1
ATOM 8442 O O . ASP A 1 1064 ? 66.727 -31.864 -21.064 1.00 54.25 1064 ASP A O 1
ATOM 8446 N N . LYS A 1 1065 ? 65.305 -31.467 -19.368 1.00 54.72 1065 LYS A N 1
ATOM 8447 C CA . LYS A 1 1065 ? 64.924 -32.881 -19.181 1.00 54.72 1065 LYS A CA 1
ATOM 8448 C C . LYS A 1 1065 ? 64.261 -33.446 -20.438 1.00 54.72 1065 LYS A C 1
ATOM 8450 O O . LYS A 1 1065 ? 64.685 -34.491 -20.922 1.00 54.72 1065 LYS A O 1
ATOM 8455 N N . ALA A 1 1066 ? 63.277 -32.749 -21.010 1.00 47.19 1066 ALA A N 1
ATOM 8456 C CA . ALA A 1 1066 ? 62.596 -33.191 -22.228 1.00 47.19 1066 ALA A CA 1
ATOM 8457 C C . ALA A 1 1066 ? 63.549 -33.278 -23.437 1.00 47.19 1066 ALA A C 1
ATOM 8459 O O . ALA A 1 1066 ? 63.463 -34.223 -24.222 1.00 47.19 1066 ALA A O 1
ATOM 8460 N N . ARG A 1 1067 ? 64.507 -32.346 -23.569 1.00 60.06 1067 ARG A N 1
ATOM 8461 C CA . ARG A 1 1067 ? 65.588 -32.431 -24.573 1.00 60.06 1067 ARG A CA 1
ATOM 8462 C C . ARG A 1 1067 ? 66.488 -33.649 -24.348 1.00 60.06 1067 ARG A C 1
ATOM 8464 O O . ARG A 1 1067 ? 66.800 -34.341 -25.313 1.00 60.06 1067 ARG A O 1
ATOM 8471 N N . LEU A 1 1068 ? 66.872 -33.934 -23.101 1.00 61.06 1068 LEU A N 1
ATOM 8472 C CA . LEU A 1 1068 ? 67.742 -35.064 -22.757 1.00 61.06 1068 LEU A CA 1
ATOM 8473 C C . LEU A 1 1068 ? 67.045 -36.415 -22.999 1.00 61.06 1068 LEU A C 1
ATOM 8475 O O . LEU A 1 1068 ? 67.657 -37.326 -23.547 1.00 61.06 1068 LEU A O 1
ATOM 8479 N N . MET A 1 1069 ? 65.754 -36.522 -22.666 1.00 57.47 1069 MET A N 1
ATOM 8480 C CA . MET A 1 1069 ? 64.940 -37.717 -22.929 1.00 57.47 1069 MET A CA 1
ATOM 8481 C C . MET A 1 1069 ? 64.736 -37.949 -24.433 1.00 57.47 1069 MET A C 1
ATOM 8483 O O . MET A 1 1069 ? 64.919 -39.065 -24.908 1.00 57.47 1069 MET A O 1
ATOM 8487 N N . ARG A 1 1070 ? 64.448 -36.892 -25.212 1.00 56.84 1070 ARG A N 1
ATOM 8488 C CA . ARG A 1 1070 ? 64.370 -36.981 -26.685 1.00 56.84 1070 ARG A CA 1
ATOM 8489 C C . ARG A 1 1070 ? 65.705 -37.405 -27.306 1.00 56.84 1070 ARG A C 1
ATOM 8491 O O . ARG A 1 1070 ? 65.706 -38.237 -28.206 1.00 56.84 1070 ARG A O 1
ATOM 8498 N N . LEU A 1 1071 ? 66.828 -36.892 -26.794 1.00 67.00 1071 LEU A N 1
ATOM 8499 C CA . LEU A 1 1071 ? 68.167 -37.324 -27.206 1.00 67.00 1071 LEU A CA 1
ATOM 8500 C C . LEU A 1 1071 ? 68.416 -38.808 -26.874 1.00 67.00 1071 LEU A C 1
ATOM 8502 O O . LEU A 1 1071 ? 69.045 -39.499 -27.666 1.00 67.00 1071 LEU A O 1
ATOM 8506 N N . GLY A 1 1072 ? 67.873 -39.311 -25.759 1.00 52.91 1072 GLY A N 1
ATOM 8507 C CA . GLY A 1 1072 ? 67.966 -40.717 -25.344 1.00 52.91 1072 GLY A CA 1
ATOM 8508 C C . GLY A 1 1072 ? 67.335 -41.733 -26.303 1.00 52.91 1072 GLY A C 1
ATOM 8509 O O . GLY A 1 1072 ? 67.772 -42.882 -26.333 1.00 52.91 1072 GLY A O 1
ATOM 8510 N N . ASN A 1 1073 ? 66.368 -41.307 -27.122 1.00 54.25 1073 ASN A N 1
ATOM 8511 C CA . ASN A 1 1073 ? 65.776 -42.137 -28.178 1.00 54.25 1073 ASN A CA 1
ATOM 8512 C C . ASN A 1 1073 ? 66.644 -42.201 -29.450 1.00 54.25 1073 ASN A C 1
ATOM 8514 O O . ASN A 1 1073 ? 66.489 -43.122 -30.247 1.00 54.25 1073 ASN A O 1
ATOM 8518 N N . GLU A 1 1074 ? 67.546 -41.233 -29.650 1.00 59.19 1074 GLU A N 1
ATOM 8519 C CA . GLU A 1 1074 ? 68.433 -41.139 -30.823 1.00 59.19 1074 GLU A CA 1
ATOM 8520 C C . GLU A 1 1074 ? 69.855 -41.633 -30.512 1.00 59.19 1074 GLU A C 1
ATOM 8522 O O . GLU A 1 1074 ? 70.527 -42.186 -31.380 1.00 59.19 1074 GLU A O 1
ATOM 8527 N N . ILE A 1 1075 ? 70.317 -41.451 -29.270 1.00 71.69 1075 ILE A N 1
ATOM 8528 C CA . ILE A 1 1075 ? 71.646 -41.822 -28.779 1.00 71.69 1075 ILE A CA 1
ATOM 8529 C C . ILE A 1 1075 ? 71.500 -42.488 -27.400 1.00 71.69 1075 ILE A C 1
ATOM 8531 O O . ILE A 1 1075 ? 70.990 -41.857 -26.474 1.00 71.69 1075 ILE A O 1
ATOM 8535 N N . PRO A 1 1076 ? 71.997 -43.723 -27.192 1.00 64.62 1076 PRO A N 1
ATOM 8536 C CA . PRO A 1 1076 ? 71.864 -44.402 -25.907 1.00 64.62 1076 PRO A CA 1
ATOM 8537 C C . PRO A 1 1076 ? 72.740 -43.745 -24.828 1.00 64.62 1076 PRO A C 1
ATOM 8539 O O . PRO A 1 1076 ? 73.973 -43.736 -24.922 1.00 64.62 1076 PRO A O 1
ATOM 8542 N N . LEU A 1 1077 ? 72.095 -43.230 -23.779 1.00 70.38 1077 LEU A N 1
ATOM 8543 C CA . LEU A 1 1077 ? 72.736 -42.477 -22.697 1.00 70.38 1077 LEU A CA 1
ATOM 8544 C C . LEU A 1 1077 ? 73.139 -43.351 -21.498 1.00 70.38 1077 LEU A C 1
ATOM 8546 O O . LEU A 1 1077 ? 72.614 -44.442 -21.286 1.00 70.38 1077 LEU A O 1
ATOM 8550 N N . VAL A 1 1078 ? 74.086 -42.843 -20.704 1.00 67.44 1078 VAL A N 1
ATOM 8551 C CA . VAL A 1 1078 ? 74.548 -43.406 -19.426 1.00 67.44 1078 VAL A CA 1
ATOM 8552 C C . VAL A 1 1078 ? 74.853 -42.257 -18.459 1.00 67.44 1078 VAL A C 1
ATOM 8554 O O . VAL A 1 1078 ? 75.650 -41.370 -18.771 1.00 67.44 1078 VAL A O 1
ATOM 8557 N N . SER A 1 1079 ? 74.251 -42.261 -17.271 1.00 68.06 1079 SER A N 1
ATOM 8558 C CA . SER A 1 1079 ? 74.533 -41.285 -16.210 1.00 68.06 1079 SER A CA 1
ATOM 8559 C C . SER A 1 1079 ? 75.660 -41.754 -15.278 1.00 68.06 1079 SER A C 1
ATOM 8561 O O . SER A 1 1079 ? 75.959 -42.945 -15.162 1.00 68.06 1079 SER A O 1
ATOM 8563 N N . ARG A 1 1080 ? 76.319 -40.809 -14.598 1.00 62.75 1080 ARG A N 1
ATOM 8564 C CA . ARG A 1 1080 ? 77.232 -41.084 -13.480 1.00 62.75 1080 ARG A CA 1
ATOM 8565 C C . ARG A 1 1080 ? 77.193 -39.944 -12.465 1.00 62.75 1080 ARG A C 1
ATOM 8567 O O . ARG A 1 1080 ? 77.435 -38.790 -12.819 1.00 62.75 1080 ARG A O 1
ATOM 8574 N N . HIS A 1 1081 ? 76.945 -40.269 -11.200 1.00 63.03 1081 HIS A N 1
ATOM 8575 C CA . HIS A 1 1081 ? 77.062 -39.310 -10.101 1.00 63.03 1081 HIS A CA 1
ATOM 8576 C C . HIS A 1 1081 ? 78.535 -39.039 -9.764 1.00 63.03 1081 HIS A C 1
ATOM 8578 O O . HIS A 1 1081 ? 79.357 -39.959 -9.714 1.00 63.03 1081 HIS A O 1
ATOM 8584 N N . VAL A 1 1082 ? 78.866 -37.765 -9.554 1.00 53.53 1082 VAL A N 1
ATOM 8585 C CA . VAL A 1 1082 ? 80.206 -37.260 -9.232 1.00 53.53 1082 VAL A CA 1
ATOM 8586 C C . VAL A 1 1082 ? 80.042 -36.144 -8.194 1.00 53.53 1082 VAL A C 1
ATOM 8588 O O . VAL A 1 1082 ? 79.845 -34.979 -8.535 1.00 53.53 1082 VAL A O 1
ATOM 8591 N N . GLY A 1 1083 ? 80.059 -36.513 -6.910 1.00 63.72 1083 GLY A N 1
ATOM 8592 C CA . GLY A 1 1083 ? 79.655 -35.614 -5.821 1.00 63.72 1083 GLY A CA 1
ATOM 8593 C C . GLY A 1 1083 ? 78.186 -35.196 -5.959 1.00 63.72 1083 GLY A C 1
ATOM 8594 O O . GLY A 1 1083 ? 77.359 -35.990 -6.401 1.00 63.72 1083 GLY A O 1
ATOM 8595 N N . ASN A 1 1084 ? 77.872 -33.932 -5.660 1.00 56.41 1084 ASN A N 1
ATOM 8596 C CA . ASN A 1 1084 ? 76.520 -33.367 -5.800 1.00 56.41 1084 ASN A CA 1
ATOM 8597 C C . ASN A 1 1084 ? 76.105 -33.096 -7.267 1.00 56.41 1084 ASN A C 1
ATOM 8599 O O . ASN A 1 1084 ? 75.152 -32.362 -7.512 1.00 56.41 1084 ASN A O 1
ATOM 8603 N N . ALA A 1 1085 ? 76.817 -33.649 -8.254 1.00 58.41 1085 ALA A N 1
ATOM 8604 C CA . ALA A 1 1085 ? 76.520 -33.478 -9.671 1.00 58.41 1085 ALA A CA 1
ATOM 8605 C C . ALA A 1 1085 ? 76.217 -34.813 -10.360 1.00 58.41 1085 ALA A C 1
ATOM 8607 O O . ALA A 1 1085 ? 76.856 -35.831 -10.093 1.00 58.41 1085 ALA A O 1
ATOM 8608 N N . THR A 1 1086 ? 75.289 -34.791 -11.315 1.00 68.94 1086 THR A N 1
ATOM 8609 C CA . THR A 1 1086 ? 75.046 -35.914 -12.231 1.00 68.94 1086 THR A CA 1
ATOM 8610 C C . THR A 1 1086 ? 75.594 -35.554 -13.604 1.00 68.94 1086 THR A C 1
ATOM 8612 O O . THR A 1 1086 ? 75.159 -34.579 -14.219 1.00 68.94 1086 THR A O 1
ATOM 8615 N N . ALA A 1 1087 ? 76.581 -36.313 -14.077 1.00 72.75 1087 ALA A N 1
ATOM 8616 C CA . ALA A 1 1087 ? 77.145 -36.167 -15.411 1.00 72.75 1087 ALA A CA 1
ATOM 8617 C C . ALA A 1 1087 ? 76.494 -37.180 -16.360 1.00 72.75 1087 ALA A C 1
ATOM 8619 O O . ALA A 1 1087 ? 76.440 -38.373 -16.056 1.00 72.75 1087 ALA A O 1
ATOM 8620 N N . TYR A 1 1088 ? 76.009 -36.701 -17.505 1.00 73.75 1088 TYR A N 1
ATOM 8621 C CA . TYR A 1 1088 ? 75.374 -37.533 -18.525 1.00 73.75 1088 TYR A CA 1
ATOM 8622 C C . TYR A 1 1088 ? 76.320 -37.728 -19.705 1.00 73.75 1088 TYR A C 1
ATOM 8624 O O . TYR A 1 1088 ? 76.950 -36.781 -20.185 1.00 73.75 1088 TYR A O 1
ATOM 8632 N N . TYR A 1 1089 ? 76.409 -38.971 -20.163 1.00 78.56 1089 TYR A N 1
ATOM 8633 C CA . TYR A 1 1089 ? 77.296 -39.409 -21.228 1.00 78.56 1089 TYR A CA 1
ATOM 8634 C C . TYR A 1 1089 ? 76.536 -40.238 -22.266 1.00 78.56 1089 TYR A C 1
ATOM 8636 O O . TYR A 1 1089 ? 75.455 -40.748 -21.982 1.00 78.56 1089 TYR A O 1
ATOM 8644 N N . SER A 1 1090 ? 77.130 -40.445 -23.439 1.00 77.69 1090 SER A N 1
ATOM 8645 C CA . SER A 1 1090 ? 76.765 -41.572 -24.303 1.00 77.69 1090 SER A CA 1
ATOM 8646 C C . SER A 1 1090 ? 77.255 -42.907 -23.716 1.00 77.69 1090 SER A C 1
ATOM 8648 O O . SER A 1 1090 ? 78.114 -42.943 -22.822 1.00 77.69 1090 SER A O 1
ATOM 8650 N N . LYS A 1 1091 ? 76.796 -44.029 -24.283 1.00 75.69 1091 LYS A N 1
ATOM 8651 C CA . LYS A 1 1091 ? 77.563 -45.287 -24.244 1.00 75.69 1091 LYS A CA 1
ATOM 8652 C C . LYS A 1 1091 ? 78.958 -45.091 -24.862 1.00 75.69 1091 LYS A C 1
ATOM 8654 O O . LYS A 1 1091 ? 79.213 -44.104 -25.554 1.00 75.69 1091 LYS A O 1
ATOM 8659 N N . THR A 1 1092 ? 79.886 -45.998 -24.557 1.00 75.19 1092 THR A N 1
ATOM 8660 C CA . THR A 1 1092 ? 81.208 -45.989 -25.193 1.00 75.19 1092 THR A CA 1
ATOM 8661 C C . THR A 1 1092 ? 81.145 -46.519 -26.609 1.00 75.19 1092 THR A C 1
ATOM 8663 O O . THR A 1 1092 ? 80.470 -47.507 -26.895 1.00 75.19 1092 THR A O 1
ATOM 8666 N N . TYR A 1 1093 ? 81.920 -45.865 -27.457 1.00 75.50 1093 TYR A N 1
ATOM 8667 C CA . TYR A 1 1093 ? 82.026 -46.125 -28.872 1.00 75.50 1093 TYR A CA 1
ATOM 8668 C C . TYR A 1 1093 ? 83.421 -46.648 -29.194 1.00 75.50 1093 TYR A C 1
ATOM 8670 O O . TYR A 1 1093 ? 84.424 -46.162 -28.673 1.00 75.50 1093 TYR A O 1
ATOM 8678 N N . THR A 1 1094 ? 83.509 -47.635 -30.076 1.00 66.56 1094 THR A N 1
ATOM 8679 C CA . THR A 1 1094 ? 84.772 -48.252 -30.515 1.00 66.56 1094 THR A CA 1
ATOM 8680 C C . THR A 1 1094 ? 85.640 -47.353 -31.417 1.00 66.56 1094 THR A C 1
ATOM 8682 O O . THR A 1 1094 ? 86.692 -47.785 -31.885 1.00 66.56 1094 THR A O 1
ATOM 8685 N N . ASN A 1 1095 ? 85.192 -46.131 -31.694 1.00 74.19 1095 ASN A N 1
ATOM 8686 C CA . ASN A 1 1095 ? 84.854 -45.636 -33.030 1.00 74.19 1095 ASN A CA 1
ATOM 8687 C C . ASN A 1 1095 ? 85.120 -44.076 -33.084 1.00 74.19 1095 ASN A C 1
ATOM 8689 O O . ASN A 1 1095 ? 84.867 -43.425 -32.078 1.00 74.19 1095 ASN A O 1
ATOM 8693 N N . PHE A 1 1096 ? 85.571 -43.454 -34.204 1.00 72.38 1096 PHE A N 1
ATOM 8694 C CA . PHE A 1 1096 ? 85.682 -41.984 -34.479 1.00 72.38 1096 PHE A CA 1
ATOM 8695 C C . PHE A 1 1096 ? 84.865 -41.322 -35.668 1.00 72.38 1096 PHE A C 1
ATOM 8697 O O . PHE A 1 1096 ? 84.433 -40.199 -35.430 1.00 72.38 1096 PHE A O 1
ATOM 8704 N N . ALA A 1 1097 ? 84.438 -41.990 -36.791 1.00 74.56 1097 ALA A N 1
ATOM 8705 C CA . ALA A 1 1097 ? 83.240 -41.630 -37.657 1.00 74.56 1097 ALA A CA 1
ATOM 8706 C C . ALA A 1 1097 ? 81.825 -42.534 -37.875 1.00 74.56 1097 ALA A C 1
ATOM 8708 O O . ALA A 1 1097 ? 81.927 -43.230 -38.883 1.00 74.56 1097 ALA A O 1
ATOM 8709 N N . ASP A 1 1098 ? 80.523 -42.714 -37.292 1.00 74.25 1098 ASP A N 1
ATOM 8710 C CA . ASP A 1 1098 ? 79.439 -42.706 -36.085 1.00 74.25 1098 ASP A CA 1
ATOM 8711 C C . ASP A 1 1098 ? 78.980 -41.700 -34.836 1.00 74.25 1098 ASP A C 1
ATOM 8713 O O . ASP A 1 1098 ? 77.783 -41.440 -34.783 1.00 74.25 1098 ASP A O 1
ATOM 8717 N N . ALA A 1 1099 ? 79.700 -41.069 -33.825 1.00 72.06 1099 ALA A N 1
ATOM 8718 C CA . ALA A 1 1099 ? 80.091 -39.663 -33.302 1.00 72.06 1099 ALA A CA 1
ATOM 8719 C C . ALA A 1 1099 ? 81.514 -38.873 -33.703 1.00 72.06 1099 ALA A C 1
ATOM 8721 O O . ALA A 1 1099 ? 82.358 -38.902 -32.814 1.00 72.06 1099 ALA A O 1
ATOM 8722 N N . GLU A 1 1100 ? 82.073 -38.236 -34.840 1.00 75.81 1100 GLU A N 1
ATOM 8723 C CA . GLU A 1 1100 ? 81.945 -37.375 -36.177 1.00 75.81 1100 GLU A CA 1
ATOM 8724 C C . GLU A 1 1100 ? 80.857 -37.228 -37.506 1.00 75.81 1100 GLU A C 1
ATOM 8726 O O . GLU A 1 1100 ? 81.350 -37.380 -38.617 1.00 75.81 1100 GLU A O 1
ATOM 8731 N N . GLU A 1 1101 ? 79.493 -36.944 -37.819 1.00 77.56 1101 GLU A N 1
ATOM 8732 C CA . GLU A 1 1101 ? 77.995 -36.521 -37.505 1.00 77.56 1101 GLU A CA 1
ATOM 8733 C C . GLU A 1 1101 ? 77.203 -36.527 -36.101 1.00 77.56 1101 GLU A C 1
ATOM 8735 O O . GLU A 1 1101 ? 77.039 -35.457 -35.571 1.00 77.56 1101 GLU A O 1
ATOM 8740 N N . ALA A 1 1102 ? 76.756 -37.562 -35.360 1.00 72.31 1102 ALA A N 1
ATOM 8741 C CA . ALA A 1 1102 ? 76.017 -37.548 -34.057 1.00 72.31 1102 ALA A CA 1
ATOM 8742 C C . ALA A 1 1102 ? 76.329 -36.555 -32.875 1.00 72.31 1102 ALA A C 1
ATOM 8744 O O . ALA A 1 1102 ? 75.396 -36.231 -32.143 1.00 72.31 1102 ALA A O 1
ATOM 8745 N N . LEU A 1 1103 ? 77.525 -35.990 -32.630 1.00 78.38 1103 LEU A N 1
ATOM 8746 C CA . LEU A 1 1103 ? 77.684 -34.778 -31.777 1.00 78.38 1103 LEU A CA 1
ATOM 8747 C C . LEU A 1 1103 ? 76.996 -33.561 -32.429 1.00 78.38 1103 LEU A C 1
ATOM 8749 O O . LEU A 1 1103 ? 76.597 -32.651 -31.708 1.00 78.38 1103 LEU A O 1
ATOM 8753 N N . LYS A 1 1104 ? 76.755 -33.592 -33.758 1.00 75.38 1104 LYS A N 1
ATOM 8754 C CA . LYS A 1 1104 ? 75.732 -32.792 -34.463 1.00 75.38 1104 LYS A CA 1
ATOM 8755 C C . LYS A 1 1104 ? 74.402 -33.066 -33.794 1.00 75.38 1104 LYS A C 1
ATOM 8757 O O . LYS A 1 1104 ? 73.777 -32.130 -33.342 1.00 75.38 1104 LYS A O 1
ATOM 8762 N N . THR A 1 1105 ? 73.964 -34.318 -33.691 1.00 75.56 1105 THR A N 1
ATOM 8763 C CA . THR A 1 1105 ? 72.673 -34.663 -33.079 1.00 75.56 1105 THR A CA 1
ATOM 8764 C C . THR A 1 1105 ? 72.561 -34.106 -31.656 1.00 75.56 1105 THR A C 1
ATOM 8766 O O . THR A 1 1105 ? 71.584 -33.424 -31.371 1.00 75.56 1105 THR A O 1
ATOM 8769 N N . CYS A 1 1106 ? 73.592 -34.222 -30.810 1.00 73.12 1106 CYS A N 1
ATOM 8770 C CA . CYS A 1 1106 ? 73.624 -33.547 -29.501 1.00 73.12 1106 CYS A CA 1
ATOM 8771 C C . CYS A 1 1106 ? 73.522 -32.007 -29.596 1.00 73.12 1106 CYS A C 1
ATOM 8773 O O . CYS A 1 1106 ? 72.615 -31.415 -29.004 1.00 73.12 1106 CYS A O 1
ATOM 8775 N N . LYS A 1 1107 ? 74.420 -31.343 -30.341 1.00 73.44 1107 LYS A N 1
ATOM 8776 C CA . LYS A 1 1107 ? 74.483 -29.871 -30.448 1.00 73.44 1107 LYS A CA 1
ATOM 8777 C C . LYS A 1 1107 ? 73.242 -29.278 -31.135 1.00 73.44 1107 LYS A C 1
ATOM 8779 O O . LYS A 1 1107 ? 72.634 -28.354 -30.603 1.00 73.44 1107 LYS A O 1
ATOM 8784 N N . ARG A 1 1108 ? 72.795 -29.865 -32.250 1.00 71.50 1108 ARG A N 1
ATOM 8785 C CA . ARG A 1 1108 ? 71.559 -29.565 -33.009 1.00 71.50 1108 ARG A CA 1
ATOM 8786 C C . ARG A 1 1108 ? 70.292 -29.738 -32.167 1.00 71.50 1108 ARG A C 1
ATOM 8788 O O . ARG A 1 1108 ? 69.341 -28.986 -32.356 1.00 71.50 1108 ARG A O 1
ATOM 8795 N N . ARG A 1 1109 ? 70.264 -30.701 -31.234 1.00 63.50 1109 ARG A N 1
ATOM 8796 C CA . ARG A 1 1109 ? 69.174 -30.870 -30.249 1.00 63.50 1109 ARG A CA 1
ATOM 8797 C C . ARG A 1 1109 ? 69.281 -29.910 -29.047 1.00 63.50 1109 ARG A C 1
ATOM 8799 O O . ARG A 1 1109 ? 68.379 -29.903 -28.212 1.00 63.50 1109 ARG A O 1
ATOM 8806 N N . GLY A 1 1110 ? 70.322 -29.071 -28.985 1.00 64.00 1110 GLY A N 1
ATOM 8807 C CA . GLY A 1 1110 ? 70.469 -27.964 -28.032 1.00 64.00 1110 GLY A CA 1
ATOM 8808 C C . GLY A 1 1110 ? 71.617 -28.094 -27.024 1.00 64.00 1110 GLY A C 1
ATOM 8809 O O . GLY A 1 1110 ? 71.789 -27.195 -26.207 1.00 64.00 1110 GLY A O 1
ATOM 8810 N N . PHE A 1 1111 ? 72.411 -29.170 -27.058 1.00 73.69 1111 PHE A N 1
ATOM 8811 C CA . PHE A 1 1111 ? 73.508 -29.394 -26.107 1.00 73.69 1111 PHE A CA 1
ATOM 8812 C C . PHE A 1 1111 ? 74.847 -28.881 -26.663 1.00 73.69 1111 PHE A C 1
ATOM 8814 O O . PHE A 1 1111 ? 75.681 -29.663 -27.120 1.00 73.69 1111 PHE A O 1
ATOM 8821 N N . SER A 1 1112 ? 75.047 -27.557 -26.635 1.00 63.62 1112 SER A N 1
ATOM 8822 C CA . SER A 1 1112 ? 76.267 -26.872 -27.109 1.00 63.62 1112 SER A CA 1
ATOM 8823 C C . SER A 1 1112 ? 77.553 -27.391 -26.463 1.00 63.62 1112 SER A C 1
ATOM 8825 O O . SER A 1 1112 ? 78.561 -27.579 -27.144 1.00 63.62 1112 SER A O 1
ATOM 8827 N N . ASP A 1 1113 ? 77.487 -27.647 -25.157 1.00 66.25 1113 ASP A N 1
ATOM 8828 C CA . ASP A 1 1113 ? 78.633 -27.913 -24.279 1.00 66.25 1113 ASP A CA 1
ATOM 8829 C C . ASP A 1 1113 ? 79.065 -29.393 -24.301 1.00 66.25 1113 ASP A C 1
ATOM 8831 O O . ASP A 1 1113 ? 79.986 -29.811 -23.586 1.00 66.25 1113 ASP A O 1
ATOM 8835 N N . ALA A 1 1114 ? 78.393 -30.204 -25.123 1.00 77.56 1114 ALA A N 1
ATOM 8836 C CA . ALA A 1 1114 ? 78.719 -31.604 -25.308 1.00 77.56 1114 ALA A CA 1
ATOM 8837 C C . ALA A 1 1114 ? 80.123 -31.753 -25.924 1.00 77.56 1114 ALA A C 1
ATOM 8839 O O . ALA A 1 1114 ? 80.479 -31.092 -26.902 1.00 77.56 1114 ALA A O 1
ATOM 8840 N N . SER A 1 1115 ? 80.935 -32.636 -25.344 1.00 74.00 1115 SER A N 1
ATOM 8841 C CA . SER A 1 1115 ? 82.360 -32.783 -25.662 1.00 74.00 1115 SER A CA 1
ATOM 8842 C C . SER A 1 1115 ? 82.769 -34.249 -25.798 1.00 74.00 1115 SER A C 1
ATOM 8844 O O . SER A 1 1115 ? 82.375 -35.103 -25.003 1.00 74.00 1115 SER A O 1
ATOM 8846 N N . LEU A 1 1116 ? 83.577 -34.550 -26.817 1.00 79.81 1116 LEU A N 1
ATOM 8847 C CA . LEU A 1 1116 ? 84.134 -35.882 -27.045 1.00 79.81 1116 LEU A CA 1
ATOM 8848 C C . LEU A 1 1116 ? 85.276 -36.151 -26.053 1.00 79.81 1116 LEU A C 1
ATOM 8850 O O . LEU A 1 1116 ? 86.228 -35.377 -25.968 1.00 79.81 1116 LEU A O 1
ATOM 8854 N N . GLN A 1 1117 ? 85.194 -37.254 -25.311 1.00 76.69 1117 GLN A N 1
ATOM 8855 C CA . GLN A 1 1117 ? 86.264 -37.738 -24.440 1.00 76.69 1117 GLN A CA 1
ATOM 8856 C C . GLN A 1 1117 ? 86.898 -38.991 -25.042 1.00 76.69 1117 GLN A C 1
ATOM 8858 O O . GLN A 1 1117 ? 86.193 -39.916 -25.446 1.00 76.69 1117 GLN A O 1
ATOM 8863 N N . ILE A 1 1118 ? 88.230 -39.014 -25.076 1.00 75.19 1118 ILE A N 1
ATOM 8864 C CA . ILE A 1 1118 ? 89.038 -40.135 -25.562 1.00 75.19 1118 ILE A CA 1
ATOM 8865 C C . ILE A 1 1118 ? 89.485 -40.953 -24.346 1.00 75.19 1118 ILE A C 1
ATOM 8867 O O . ILE A 1 1118 ? 90.178 -40.424 -23.475 1.00 75.19 1118 ILE A O 1
ATOM 8871 N N . LEU A 1 1119 ? 89.076 -42.220 -24.262 1.00 67.38 1119 LEU A N 1
ATOM 8872 C CA . LEU A 1 1119 ? 89.432 -43.128 -23.166 1.00 67.38 1119 LEU A CA 1
ATOM 8873 C C . LEU A 1 1119 ? 90.459 -44.151 -23.671 1.00 67.38 1119 LEU A C 1
ATOM 8875 O O . LEU A 1 1119 ? 90.105 -44.986 -24.496 1.00 67.38 1119 LEU A O 1
ATOM 8879 N N . ASN A 1 1120 ? 91.709 -44.070 -23.203 1.00 49.78 1120 ASN A N 1
ATOM 8880 C CA . ASN A 1 1120 ? 92.771 -45.048 -23.510 1.00 49.78 1120 ASN A CA 1
ATOM 8881 C C . ASN A 1 1120 ? 92.548 -46.407 -22.828 1.00 49.78 1120 ASN A C 1
ATOM 8883 O O . ASN A 1 1120 ? 92.027 -46.399 -21.689 1.00 49.78 1120 ASN A O 1
#

Secondary structure (DSSP, 8-state):
-------------------HHHHHHHHHHHHHHHHTT-HHHHHHHHHHHHHHHTT-HHHHHHHHHHHTTSGGGHHHHHHHHHHHHHTTGGGSTTHHHHHHHHHHHHHHTT-HHHHHHHHHHHHHHS-TTSGGGTHHHHHHHHHHS---SSB-BEE--EEEEEEESSGGGGGG----TTT-EEEEPPTTT--TTHHHHT---EEEEETTTTEEEEEE-TTT-SSSSEEEEEEB-TTS-B---EEPPTTTS-SS-EEEEEEEESSSSTTS-EEEEEEE-STTSSSS-EEEEEEE-TTSSS----TT---EEPPBTTB-SS-EEEEE--TT-SEEEEEE-TTS-TT-EEEEEEES--EE--EEEEEEE--TTPPSEEEEEEETT-----EEEETT--S-EEEEEETTPEEEEEEEETTS-EEEEEEEEPPP-SS-EEESS-EEEEE-TTSSEEEEE----EEE-TT--B-HHHHHHHHHHSS-EEEE-HHHHHHHHHHHTTTHHHHHHHHHHHHSS-S------PPPPHHHHHHHHTTS---GGGPPPPHHHHHHHHHHHHHHHHHTT--SPTTSSS--HHHHHHHTT-THHHHHHHHHHHHHHHHHHHHHHHHHHHHHHHHHHTT-SS--HHHHHHHHHHHHHHHHHHHHHHHHHHHHHHHHHHHHHHHHHHHHS-TT-HHHHHHHHHHHHH-HHHHHHHHHHHT--TT-HHHHHHHHHHHHHHHHHHHHHHHHHHHTTTGGGSTT-HHHHHHHHHHHHHHHHHHT-SSHHHHHHHHHHHHHHHHHHHHHHHHHHHHHHHHHTS-HHHHHHHSS----S--SSSTT--TTSSS-HHHHHHHHHHHHHHHHHHHS-TTSHHHHHHHHHHHHHHHHHHHHHHHHHT-----PPP----PPP---------------------------------------------------EEEEEEEEEESS------HHHHH-EEEE-TTS-EEEEEEEESSHHHHHHHHHHHTTT-TT-EEEEEES---------------------B---B-SS--EEEEEEEEESS---HHHHHHHHHHHHHS-EEEEEETTEEEEEEPPBSBSSSTTTBHHHHHHTT-TT-EEEEE-

Radius of gyration: 47.19 Å; chains: 1; bounding box: 170×95×96 Å

pLDDT: mean 76.04, std 20.65, range [20.5, 98.19]

Sequence (1120 aa):
MFILLWTTSTVSAQSVEWSEKDLARNVHRAEESFEAGEMSRSYGLFAHLVSIAGDRAFLHFRFGSICTYTSKHLEEAEEHLMWAEDLGILGTEHAAEWHYYLGRVHHLRYEFNEAAEHYRLAIDTGKSKQAWMNDAKLFYGQCITERPEKIDAINLSIRSTLSSHSDDFFRLIEMSIHDGRILNTPEALRSKHDLRMGYVSTMHWLPSHRFAFYASYGQKGNTGLDIYRVSVDGMGEYGTPERLPFPINSDFDDCAPICISSDDNTETAGQLYFSSSRPESFGGYDIFQSNGWFFEPAIGLSDNLKATHLPYGINSTSDEWLYYTSLKNESRWLATNRKQDFEGKEIWEFDGNLESVVPIAIRLELPEASPSGRLIVKKEGSDAELITLESDHEAAIDFMVENGVNLTLSWKDKNGVSQWTEALSIPEATNSKIAMEPLAVGITDAGTFGILTRPSTYIEEPSLSWSENAMGMNQRSGTWLEPVDAEMAYQMRRQNSEPADIQRILLAEESEITGETTTGVKAIPNWVLNALEEIESINADNRPLTASIMRSKALILQNNMEVIQCWDAPGSIDWKLQVAIKRYGEPALGLLSEETRMLEETSERNVRQWKQWLNKVNTHIAGKVNISQDWLMLSDYLRAQAKANESALAQIQDMYRRIEAHLVYDRWVTEALPMSMPEFREHLLQITAQNQDVLNSVQLAATCGPDEPDSSNQRWIKVQELLWRALSESIVEVQELGVFDLPNMKDAQSWFIRSGGLLEDAEKSGSPQEQLVRGQAAVGLAWETFHKGASKRDRVERETHMTDSEWWSNFGATRHNTKDDYGDFDVFSSNNAPIVQQAELYLEELDVIRTKTPKTDGYKASMSHAIALRSSLENQLQTLFGGSTSRETPRSTPSQVQVRKVSEKVAKSTFEIANAAQSLSTTIKNIDAPAPPKTKPETISKNSELEDFQYTIQIGAFSSWPKDDLKWYASSTKIKSDNGIIRCFIGTFDGPSEANDFLNVIQVDIPDAFISKVPRDISISSPAKQSTQPTNLSEVDHTDSSSGNFQQFRLKICTVTAAMNSADKARLMRLGNEIPLVSRHVGNATAYYSKTYTNFADAEEALKTCKRRGFSDASLQILN

Foldseek 3Di:
DDDDDDDDDDPPPPPPPQDPVNLVVLVVVLVVCVVVLVLVVSLVSLVVSCVNCVLALVSLLSNLLSLLLALPCLVSNVVSLVSSVVSPVCVDLCVLVSLQSVLSSCLQLLVLVSSLVSLVSSQVSDDCPDPCNVVSVLSNLLSPDDAPLFFWAWAFAFPDKDKDLDPVQCVPDDDDVQFFDWDWDDPVPAEPVCVVVVHIWIKTAHPLLQKIKWWYCPHDVQQPIFIWMWGADPVGDIDDIDTDDPPQRGSWHKGQWRWGFQDSDLPAWIKIKIWTSHSNASADTFIWIWTASSSDPDGDPDPPTDTHTDHPNLGHNWGFHYWDDYPVDQWTKTKTCNPPDRSMIMITIGGPDIQIWAWEKAKEDEDLPADFWWKFKAFVVWPDGLDIGTNPPHDIWIKIWTAQTKMKIFTAHPVRHTQDIDIDTHHHDPAYKYFLDHFYWHQDPVRGTGTPDDGDDIDGDRSDHDDSVQVSSCSVRVIRMGTDDPVVSVVSSVVVVQVDLLVVLVVVVVVPDPDDDDLDQDDDDPLLVVVLVVQPNDDPVLAAGFLSVLVVLLVVLVVLCVVLVLPDAQLDPPRDPLSLLVCQPPCSLVVSLVSLVVSLVSLVSRLVSLVVSLVSLVVVQPPDPDDDPSSVVSNSVSVSRNSSSVVSSVSSVVSNQSSVLSVVLSVLCVLQAVSVDPVVSVVLVVCVVVDVVLVNLSSVLSPDDPVCPVSNLVSSLVNLVVLLVSLVVLLVVLCLLVQCVAPVNVVLVVLQVQLVVLQVVLVVDDDSSSSRNSSNSSSVSSVVSSCVSVVLLVVLVVVLVDDPLVVVVVLAPDDDDDPDDPPPPPPPPDDPVVLVVLSVVLVVLSVQCNPDDPPDPSNSNSSSSNSNSVSVSVVVNCVVVPDDPPDDDDDDDDDDDDDDDDDDDDDDDDDDDDDDDDDDDDDDDDDDDDDDDDDDDDDDDDDDDDDFKWKKKWQDKALDDDPDPPVQQVQWDWDADPVNIIITIHDIGRDPVVVVVVQVVVCVVRVPMDMDMDGNPDDDDDDDDDDDDDDDDDDDFAAWAADDVQQWKKKFQDKALDDDDSVVVVLVVVVCVVFPKDWDDDPSIIIIMGPTGSTVHHGGHCRVVSVVSPRVVIDIDGHD